Protein AF-0000000069202286 (afdb_homodimer)

InterPro domains:
  IPR004821 Cytidyltransferase-like domain [PF01467] (231-394)
  IPR014729 Rossmann-like alpha/beta/alpha sandwich fold [G3DSA:3.40.50.620] (225-303)
  IPR014729 Rossmann-like alpha/beta/alpha sandwich fold [G3DSA:3.40.50.620] (304-397)

Solvent-accessible surface area (backbone atoms only — not comparable to full-atom values): 41775 Å² total; per-residue (Å²): 112,64,66,57,47,39,67,68,37,45,82,54,40,40,31,17,42,35,25,23,68,43,35,23,54,34,55,13,62,51,55,44,48,64,59,26,76,53,21,34,30,35,36,35,37,33,56,25,71,26,39,42,24,61,72,59,67,42,89,72,91,67,72,68,36,68,64,49,10,45,51,38,4,49,53,22,31,43,48,45,46,52,24,52,49,46,40,30,63,73,64,70,49,64,71,87,67,62,62,54,76,35,32,31,2,24,7,34,19,26,40,64,66,45,79,56,82,64,89,66,77,33,34,36,24,43,16,44,28,42,60,39,34,37,43,32,35,37,39,45,44,73,76,92,75,57,54,44,58,50,48,27,44,52,55,25,50,50,51,54,52,51,49,52,62,69,56,47,70,72,72,66,75,68,72,73,70,73,62,85,57,89,45,52,74,43,76,73,44,77,42,85,38,36,62,57,46,48,50,46,49,37,66,61,69,63,69,80,48,54,30,36,34,37,47,96,86,44,54,40,63,58,55,74,46,61,42,28,34,33,34,64,47,77,41,71,49,74,52,67,44,59,52,50,52,48,51,53,49,30,62,74,69,70,40,87,40,66,33,39,33,37,44,49,33,45,82,88,48,75,68,61,49,70,66,56,50,51,53,38,49,52,58,40,47,76,68,72,46,35,36,30,41,28,53,46,54,45,66,65,59,50,44,71,34,43,29,50,24,31,38,42,39,46,36,73,54,48,53,53,74,72,33,32,74,79,28,83,63,25,68,67,52,35,50,49,43,54,40,54,34,52,75,35,48,33,33,39,36,32,28,43,38,71,35,77,88,76,70,39,76,42,44,70,83,78,48,87,69,55,78,89,42,55,90,37,55,41,73,40,80,86,52,78,62,72,70,50,41,67,59,50,48,57,55,67,74,93,114,62,67,58,46,38,66,68,38,43,80,57,40,39,31,17,42,35,25,23,68,42,35,25,54,36,56,14,63,52,56,44,46,62,59,26,77,52,21,36,32,35,36,35,35,32,56,25,70,26,39,41,24,62,74,58,66,43,90,71,91,69,72,69,38,67,64,50,10,44,51,39,4,48,52,22,31,42,48,44,47,52,25,52,50,46,40,31,62,73,66,69,48,65,72,88,68,62,64,55,75,34,34,32,2,24,6,32,18,28,40,63,66,45,79,56,83,62,89,64,77,33,33,34,22,42,17,43,27,42,61,40,34,37,42,32,36,39,37,44,46,74,78,91,75,58,53,44,59,50,49,26,44,52,54,23,51,50,51,53,51,51,49,52,61,67,62,45,67,71,75,72,70,69,72,72,70,73,63,85,57,88,46,52,74,40,79,73,44,76,41,84,38,36,61,58,46,48,50,47,45,38,67,40,86,62,71,79,47,54,31,35,35,37,46,97,86,46,55,39,64,57,56,73,46,62,43,27,35,36,34,64,46,78,41,70,49,73,51,66,43,58,54,49,51,49,51,52,50,29,62,72,69,68,40,88,41,66,34,38,32,37,45,49,32,43,83,88,48,75,69,60,50,69,65,56,50,50,53,38,49,52,58,40,46,74,68,72,46,35,34,30,42,26,52,44,55,45,65,67,59,51,42,73,35,42,31,50,23,31,38,42,38,44,38,74,53,48,52,53,72,72,34,32,74,81,28,84,63,25,68,66,52,35,51,49,44,55,40,53,33,55,76,36,49,33,31,38,36,31,26,41,40,69,34,76,88,75,71,38,75,41,42,72,85,78,46,88,70,56,75,89,44,54,89,36,53,42,74,39,80,85,52,82,58,78,71,50,41,67,58,49,48,57,56,66,74,94

Foldseek 3Di:
DQVVLLVLQQPWAAEEEEEEQFQPVLVCSCPVDPNSVSHYDYYDYQYDQVSLCVLLVHHDDDCADQVSFVSQQLSRLQVVLVSQVVVCVVVVHDPVPRASLRYKGKGKYWHAQDPDGDPDWGKMKIWIPSLFKIWIKIKGDDPPPDDRVVSNVVVSVVNSVVCSVPGPPPPDCPPCPVPVPVIDIDTDDIRNGSLVVVVVVQVPPSVSFFKWKDALRHIHTLAADEQEEEEEDQCLPPDDLSVVLRVLQCVVSVGDYYEYEHAQAAPVDDGDDSVSVVVRVVNCVVVRHIYMYGNDHAVLVVLVRYALEEYEDEPVVVCVLQQCVVQVNDNVSSLVSVVSNVVRPYAYEYEWEQDPVVRDIDWPVVDDDPPSRVVRYHYPDPRDDHDDSVVVVVVVVD/DQVVLLVLQQPFAAEEEEEEQFQPVLVCSCPVDPNSVSHYDYYDYQYDQVSLCVLLVHHDDDCADQVSFVSQQVSRLQVVLVSQVVVCVVVVHDPVPRASLRYKGKGKYWHAQDPDGDPDWGKMKIWIPSLFKIWIKIKGDDPPPDDRVVSNVVVSVVNSVVCSVPRCVPDDPPPCPVPVPVIDIDTDDINNGNLVVVVVVQVPPSVSFFKWKDALRHIHTLAADEQEEEEEDQCLPPDDLSVVLRVLQCVVSVGDYYEYEHAQAAPVDDGDDSVSVVVRVVNCVVVRHIYMYGNDHAVLVVLVRYALEEYEDEPVVVCVLQQCVVQVNDNVSSLVSVVSNVVRPYAYEYEWEQDPVVRDIDWPVVDDDDPSRVVRYHYPDPRDDHDDSVVVCVVVVD

Organism: Paramecium tetraurelia (NCBI:txid5888)

pLDDT: mean 82.89, std 13.61, range [36.47, 98.31]

Structure (mmCIF, N/CA/C/O backbone):
data_AF-0000000069202286-model_v1
#
loop_
_entity.id
_entity.type
_entity.pdbx_description
1 polymer 'Chromosome undetermined scaffold_64, whole genome shotgun sequence'
#
loop_
_atom_site.group_PDB
_atom_site.id
_atom_site.type_symbol
_atom_site.label_atom_id
_atom_site.label_alt_id
_atom_site.label_comp_id
_atom_site.label_asym_id
_atom_site.label_entity_id
_atom_site.label_seq_id
_atom_site.pdbx_PDB_ins_code
_atom_site.Cartn_x
_atom_site.Cartn_y
_atom_site.Cartn_z
_atom_site.occupancy
_atom_site.B_iso_or_equiv
_atom_site.auth_seq_id
_atom_site.auth_comp_id
_atom_site.auth_asym_id
_atom_site.auth_atom_id
_atom_site.pdbx_PDB_model_num
ATOM 1 N N . MET A 1 1 ? 34.594 10.742 2.17 1 46.66 1 MET A N 1
ATOM 2 C CA . MET A 1 1 ? 33.25 11.273 2.025 1 46.66 1 MET A CA 1
ATOM 3 C C . MET A 1 1 ? 32.312 10.609 3.008 1 46.66 1 MET A C 1
ATOM 5 O O . MET A 1 1 ? 31.531 11.289 3.689 1 46.66 1 MET A O 1
ATOM 9 N N . SER A 1 2 ? 32.562 9.242 3.238 1 55.78 2 SER A N 1
ATOM 10 C CA . SER A 1 2 ? 31.578 8.383 3.885 1 55.78 2 SER A CA 1
ATOM 11 C C . SER A 1 2 ? 31.469 8.688 5.375 1 55.78 2 SER A C 1
ATOM 13 O O . SER A 1 2 ? 30.375 8.891 5.895 1 55.78 2 SER A O 1
ATOM 15 N N . TYR A 1 3 ? 32.625 8.68 5.93 1 58.53 3 TYR A N 1
ATOM 16 C CA . TYR A 1 3 ? 32.656 8.867 7.375 1 58.53 3 TYR A CA 1
ATOM 17 C C . TYR A 1 3 ? 32.156 10.266 7.742 1 58.53 3 TYR A C 1
ATOM 19 O O . TYR A 1 3 ? 31.438 10.445 8.727 1 58.53 3 TYR A O 1
ATOM 27 N N . ILE A 1 4 ? 32.5 11.148 6.898 1 59.44 4 ILE A N 1
ATOM 28 C CA . ILE A 1 4 ? 32.094 12.539 7.125 1 59.44 4 ILE A CA 1
ATOM 29 C C . ILE A 1 4 ? 30.594 12.672 7.039 1 59.44 4 ILE A C 1
ATOM 31 O O . ILE A 1 4 ? 29.969 13.367 7.852 1 59.44 4 ILE A O 1
ATOM 35 N N . LEU A 1 5 ? 30.094 11.844 6.18 1 67 5 LEU A N 1
ATOM 36 C CA . LEU A 1 5 ? 28.656 11.906 6.016 1 67 5 LEU A CA 1
ATOM 37 C C . LEU A 1 5 ? 27.938 11.406 7.266 1 67 5 LEU A C 1
ATOM 39 O O . LEU A 1 5 ? 27 12.039 7.746 1 67 5 LEU A O 1
ATOM 43 N N . VAL A 1 6 ? 28.516 10.359 7.773 1 70.25 6 VAL A N 1
ATOM 44 C CA . VAL A 1 6 ? 27.891 9.75 8.945 1 70.25 6 VAL A CA 1
ATOM 45 C C . VAL A 1 6 ? 27.984 10.711 10.133 1 70.25 6 VAL A C 1
ATOM 47 O O . VAL A 1 6 ? 27.016 10.891 10.867 1 70.25 6 VAL A O 1
ATOM 50 N N . LYS A 1 7 ? 29.125 11.227 10.289 1 73.69 7 LYS A N 1
ATOM 51 C CA . LYS A 1 7 ? 29.344 12.125 11.422 1 73.69 7 LYS A CA 1
ATOM 52 C C . LYS A 1 7 ? 28.469 13.375 11.289 1 73.69 7 LYS A C 1
ATOM 54 O O . LYS A 1 7 ? 27.922 13.859 12.281 1 73.69 7 LYS A O 1
ATOM 59 N N . GLN A 1 8 ? 28.312 13.773 10.156 1 75 8 GLN A N 1
ATOM 60 C CA . GLN A 1 8 ? 27.578 15.008 9.93 1 75 8 GLN A CA 1
ATOM 61 C C . GLN A 1 8 ? 26.062 14.758 9.953 1 75 8 GLN A C 1
ATOM 63 O O . GLN A 1 8 ? 25.281 15.648 10.305 1 75 8 GLN A O 1
ATOM 68 N N . LEU A 1 9 ? 25.688 13.555 9.664 1 73.25 9 LEU A N 1
ATOM 69 C CA . LEU A 1 9 ? 24.266 13.25 9.578 1 73.25 9 LEU A CA 1
ATOM 70 C C . LEU A 1 9 ? 23.75 12.68 10.898 1 73.25 9 LEU A C 1
ATOM 72 O O . LEU A 1 9 ? 22.531 12.625 11.117 1 73.25 9 LEU A O 1
ATOM 76 N N . ASN A 1 10 ? 24.562 12.062 11.773 1 64.44 10 ASN A N 1
ATOM 77 C CA . ASN A 1 10 ? 24.234 11.297 12.977 1 64.44 10 ASN A CA 1
ATOM 78 C C . ASN A 1 10 ? 23.25 12.047 13.859 1 64.44 10 ASN A C 1
ATOM 80 O O . ASN A 1 10 ? 22.438 11.43 14.562 1 64.44 10 ASN A O 1
ATOM 84 N N . ASP A 1 11 ? 23.344 13.32 14.086 1 61.28 11 ASP A N 1
ATOM 85 C CA . ASP A 1 11 ? 22.516 13.914 15.133 1 61.28 11 ASP A CA 1
ATOM 86 C C . ASP A 1 11 ? 21.312 14.641 14.539 1 61.28 11 ASP A C 1
ATOM 88 O O . ASP A 1 11 ? 20.641 15.414 15.227 1 61.28 11 ASP A O 1
ATOM 92 N N . SER A 1 12 ? 20.906 14.297 13.289 1 65.31 12 SER A N 1
ATOM 93 C CA . SER A 1 12 ? 19.984 15.352 12.883 1 65.31 12 SER A CA 1
ATOM 94 C C . SER A 1 12 ? 18.641 14.766 12.43 1 65.31 12 SER A C 1
ATOM 96 O O . SER A 1 12 ? 17.672 14.766 13.188 1 65.31 12 SER A O 1
ATOM 98 N N . GLN A 1 13 ? 18.562 14.188 11.258 1 84.12 13 GLN A N 1
ATOM 99 C CA . GLN A 1 13 ? 17.281 13.875 10.633 1 84.12 13 GLN A CA 1
ATOM 100 C C . GLN A 1 13 ? 17.203 12.406 10.227 1 84.12 13 GLN A C 1
ATOM 102 O O . GLN A 1 13 ? 18.234 11.789 9.93 1 84.12 13 GLN A O 1
ATOM 107 N N . LEU A 1 14 ? 16.172 11.758 10.555 1 91.31 14 LEU A N 1
ATOM 108 C CA . LEU A 1 14 ? 15.875 10.453 9.977 1 91.31 14 LEU A CA 1
ATOM 109 C C . LEU A 1 14 ? 15.414 10.586 8.531 1 91.31 14 LEU A C 1
ATOM 111 O O . LEU A 1 14 ? 14.484 11.336 8.234 1 91.31 14 LEU A O 1
ATOM 115 N N . ILE A 1 15 ? 16.062 9.828 7.672 1 94.38 15 ILE A N 1
ATOM 116 C CA . ILE A 1 15 ? 15.938 10.172 6.262 1 94.38 15 ILE A CA 1
ATOM 117 C C . ILE A 1 15 ? 15.367 8.984 5.488 1 94.38 15 ILE A C 1
ATOM 119 O O . ILE A 1 15 ? 15.773 7.844 5.711 1 94.38 15 ILE A O 1
ATOM 123 N N . VAL A 1 16 ? 14.406 9.211 4.641 1 97.31 16 VAL A N 1
ATOM 124 C CA . VAL A 1 16 ? 14 8.305 3.568 1 97.31 16 VAL A CA 1
ATOM 125 C C . VAL A 1 16 ? 14.398 8.898 2.217 1 97.31 16 VAL A C 1
ATOM 127 O O . VAL A 1 16 ? 14.109 10.062 1.929 1 97.31 16 VAL A O 1
ATOM 130 N N . LEU A 1 17 ? 15.102 8.07 1.416 1 97.44 17 LEU A N 1
ATOM 131 C CA . LEU A 1 17 ? 15.672 8.547 0.159 1 97.44 17 LEU A CA 1
ATOM 132 C C . LEU A 1 17 ? 15.102 7.77 -1.022 1 97.44 17 LEU A C 1
ATOM 134 O O . LEU A 1 17 ? 15.258 6.547 -1.105 1 97.44 17 LEU A O 1
ATOM 138 N N . TYR A 1 18 ? 14.445 8.477 -1.926 1 98.31 18 TYR A N 1
ATOM 139 C CA . TYR A 1 18 ? 13.93 7.879 -3.15 1 98.31 18 TYR A CA 1
ATOM 140 C C . TYR A 1 18 ? 14.641 8.438 -4.375 1 98.31 18 TYR A C 1
ATOM 142 O O . TYR A 1 18 ? 14.805 9.648 -4.508 1 98.31 18 TYR A O 1
ATOM 150 N N . THR A 1 19 ? 15.062 7.594 -5.25 1 97.94 19 THR A N 1
ATOM 151 C CA . THR A 1 19 ? 15.742 8.023 -6.469 1 97.94 19 THR A CA 1
ATOM 152 C C . THR A 1 19 ? 15.102 7.387 -7.695 1 97.94 19 THR A C 1
ATOM 154 O O . THR A 1 19 ? 14.492 6.316 -7.605 1 97.94 19 THR A O 1
ATOM 157 N N . ALA A 1 20 ? 15.188 8.039 -8.805 1 96.25 20 ALA A N 1
ATOM 158 C CA . ALA A 1 20 ? 14.766 7.547 -10.109 1 96.25 20 ALA A CA 1
ATOM 159 C C . ALA A 1 20 ? 15.711 8.031 -11.211 1 96.25 20 ALA A C 1
ATOM 161 O O . ALA A 1 20 ? 15.992 9.227 -11.312 1 96.25 20 ALA A O 1
ATOM 162 N N . GLY A 1 21 ? 16.219 7.18 -11.977 1 92.88 21 GLY A N 1
ATOM 163 C CA . GLY A 1 21 ? 17.078 7.512 -13.094 1 92.88 21 GLY A CA 1
ATOM 164 C C . GLY A 1 21 ? 18.547 7.574 -12.719 1 92.88 21 GLY A C 1
ATOM 165 O O . GLY A 1 21 ? 19.406 7.148 -13.484 1 92.88 21 GLY A O 1
ATOM 166 N N . ALA A 1 22 ? 18.828 8.188 -11.625 1 92.88 22 ALA A N 1
ATOM 167 C CA . ALA A 1 22 ? 20.188 8.297 -11.102 1 92.88 22 ALA A CA 1
ATOM 168 C C . ALA A 1 22 ? 20.188 8.289 -9.57 1 92.88 22 ALA A C 1
ATOM 170 O O . ALA A 1 22 ? 19.141 8.133 -8.945 1 92.88 22 ALA A O 1
ATOM 171 N N . GLY A 1 23 ? 21.391 8.281 -8.984 1 93.62 23 GLY A N 1
ATOM 172 C CA . GLY A 1 23 ? 21.516 8.297 -7.535 1 93.62 23 GLY A CA 1
ATOM 173 C C . GLY A 1 23 ? 21.953 6.961 -6.961 1 93.62 23 GLY A C 1
ATOM 174 O O . GLY A 1 23 ? 21.75 6.695 -5.777 1 93.62 23 GLY A O 1
ATOM 175 N N . ALA A 1 24 ? 22.469 6.148 -7.785 1 93.62 24 ALA A N 1
ATOM 176 C CA . ALA A 1 24 ? 22.922 4.828 -7.344 1 93.62 24 ALA A CA 1
ATOM 177 C C . ALA A 1 24 ? 24.016 4.945 -6.285 1 93.62 24 ALA A C 1
ATOM 179 O O . ALA A 1 24 ? 24 4.219 -5.289 1 93.62 24 ALA A O 1
ATOM 180 N N . GLN A 1 25 ? 24.906 5.836 -6.496 1 93.44 25 GLN A N 1
ATOM 181 C CA . GLN A 1 25 ? 25.984 6.023 -5.547 1 93.44 25 GLN A CA 1
ATOM 182 C C . GLN A 1 25 ? 25.484 6.613 -4.234 1 93.44 25 GLN A C 1
ATOM 184 O O . GLN A 1 25 ? 26 6.305 -3.162 1 93.44 25 GLN A O 1
ATOM 189 N N . ALA A 1 26 ? 24.547 7.453 -4.359 1 92.94 26 ALA A N 1
ATOM 190 C CA . ALA A 1 26 ? 23.938 7.98 -3.141 1 92.94 26 ALA A CA 1
ATOM 191 C C . ALA A 1 26 ? 23.297 6.863 -2.326 1 92.94 26 ALA A C 1
ATOM 193 O O . ALA A 1 26 ? 23.438 6.82 -1.101 1 92.94 26 ALA A O 1
ATOM 194 N N . LEU A 1 27 ? 22.609 5.984 -2.982 1 93.5 27 LEU A N 1
ATOM 195 C CA . LEU A 1 27 ? 21.984 4.852 -2.312 1 93.5 27 LEU A CA 1
ATOM 196 C C . LEU A 1 27 ? 23.031 3.984 -1.612 1 93.5 27 LEU A C 1
ATOM 198 O O . LEU A 1 27 ? 22.797 3.5 -0.502 1 93.5 27 LEU A O 1
ATOM 202 N N . CYS A 1 28 ? 24.109 3.857 -2.264 1 92.06 28 CYS A N 1
ATOM 203 C CA . CYS A 1 28 ? 25.188 3.061 -1.705 1 92.06 28 CYS A CA 1
ATOM 204 C C . CYS A 1 28 ? 25.734 3.693 -0.427 1 92.06 28 CYS A C 1
ATOM 206 O O . CYS A 1 28 ? 25.688 3.08 0.64 1 92.06 28 CYS A O 1
ATOM 208 N N . HIS A 1 29 ? 26.094 4.879 -0.516 1 90.38 29 HIS A N 1
ATOM 209 C CA . HIS A 1 29 ? 26.734 5.562 0.604 1 90.38 29 HIS A CA 1
ATOM 210 C C . HIS A 1 29 ? 25.734 5.828 1.729 1 90.38 29 HIS A C 1
ATOM 212 O O . HIS A 1 29 ? 26.141 6.055 2.875 1 90.38 29 HIS A O 1
ATOM 218 N N . PHE A 1 30 ? 24.531 5.824 1.36 1 89.5 30 PHE A N 1
ATOM 219 C CA . PHE A 1 30 ? 23.453 6.098 2.312 1 89.5 30 PHE A CA 1
ATOM 220 C C . PHE A 1 30 ? 23.469 5.086 3.453 1 89.5 30 PHE A C 1
ATOM 222 O O . PHE A 1 30 ? 23.188 5.434 4.602 1 89.5 30 PHE A O 1
ATOM 229 N N . THR A 1 31 ? 23.875 3.807 3.188 1 89.38 31 THR A N 1
ATOM 230 C CA . THR A 1 31 ? 23.781 2.766 4.207 1 89.38 31 THR A CA 1
ATOM 231 C C . THR A 1 31 ? 25.078 1.97 4.285 1 89.38 31 THR A C 1
ATOM 233 O O . THR A 1 31 ? 25.156 0.975 5.008 1 89.38 31 THR A O 1
ATOM 236 N N . LEU A 1 32 ? 26.078 2.322 3.582 1 89.75 32 LEU A N 1
ATOM 237 C CA . LEU A 1 32 ? 27.297 1.544 3.457 1 89.75 32 LEU A CA 1
ATOM 238 C C . LEU A 1 32 ? 28.141 1.64 4.727 1 89.75 32 LEU A C 1
ATOM 240 O O . LEU A 1 32 ? 28.812 0.677 5.109 1 89.75 32 LEU A O 1
ATOM 244 N N . HIS A 1 33 ? 28.078 2.695 5.426 1 86.06 33 HIS A N 1
ATOM 245 C CA . HIS A 1 33 ? 29.031 2.969 6.508 1 86.06 33 HIS A CA 1
ATOM 246 C C . HIS A 1 33 ? 28.406 2.643 7.867 1 86.06 33 HIS A C 1
ATOM 248 O O . HIS A 1 33 ? 27.203 2.785 8.055 1 86.06 33 HIS A O 1
ATOM 254 N N . PRO A 1 34 ? 29.328 2.285 8.82 1 84.12 34 PRO A N 1
ATOM 255 C CA . PRO A 1 34 ? 28.812 2.047 10.172 1 84.12 34 PRO A CA 1
ATOM 256 C C . PRO A 1 34 ? 28.188 3.291 10.797 1 84.12 34 PRO A C 1
ATOM 258 O O . PRO A 1 34 ? 28.703 4.398 10.633 1 84.12 34 PRO A O 1
ATOM 261 N N . GLY A 1 35 ? 27.094 3.121 11.469 1 83.62 35 GLY A N 1
ATOM 262 C CA . GLY A 1 35 ? 26.406 4.23 12.117 1 83.62 35 GLY A CA 1
ATOM 263 C C . GLY A 1 35 ? 25.281 4.801 11.281 1 83.62 35 GLY A C 1
ATOM 264 O O . GLY A 1 35 ? 24.578 5.719 11.719 1 83.62 35 GLY A O 1
ATOM 265 N N . SER A 1 36 ? 25.094 4.254 10.094 1 87.5 36 SER A N 1
ATOM 266 C CA . SER A 1 36 ? 24.031 4.746 9.203 1 87.5 36 SER A CA 1
ATOM 267 C C . SER A 1 36 ? 22.656 4.57 9.828 1 87.5 36 SER A C 1
ATOM 269 O O . SER A 1 36 ? 21.703 5.23 9.422 1 87.5 36 SER A O 1
ATOM 271 N N . SER A 1 37 ? 22.547 3.752 10.844 1 86.5 37 SER A N 1
ATOM 272 C CA . SER A 1 37 ? 21.266 3.498 11.492 1 86.5 37 SER A CA 1
ATOM 273 C C . SER A 1 37 ? 20.766 4.734 12.234 1 86.5 37 SER A C 1
ATOM 275 O O . SER A 1 37 ? 19.594 4.809 12.602 1 86.5 37 SER A O 1
ATOM 277 N N . LYS A 1 38 ? 21.594 5.672 12.422 1 86.75 38 LYS A N 1
ATOM 278 C CA . LYS A 1 38 ? 21.234 6.887 13.141 1 86.75 38 LYS A CA 1
ATOM 279 C C . LYS A 1 38 ? 20.406 7.82 12.258 1 86.75 38 LYS A C 1
ATOM 281 O O . LYS A 1 38 ? 19.719 8.711 12.758 1 86.75 38 LYS A O 1
ATOM 286 N N . TYR A 1 39 ? 20.562 7.613 10.898 1 89.94 39 TYR A N 1
ATOM 287 C CA . TYR A 1 39 ? 19.828 8.555 10.062 1 89.94 39 TYR A CA 1
ATOM 288 C C . TYR A 1 39 ? 19.078 7.824 8.953 1 89.94 39 TYR A C 1
ATOM 290 O O . TYR A 1 39 ? 18.125 8.359 8.391 1 89.94 39 TYR A O 1
ATOM 298 N N . ALA A 1 40 ? 19.516 6.691 8.555 1 92.56 40 ALA A N 1
ATOM 299 C CA . ALA A 1 40 ? 18.953 6.02 7.383 1 92.56 40 ALA A CA 1
ATOM 300 C C . ALA A 1 40 ? 17.781 5.129 7.773 1 92.56 40 ALA A C 1
ATOM 302 O O . ALA A 1 40 ? 17.922 4.203 8.578 1 92.56 40 ALA A O 1
ATOM 303 N N . MET A 1 41 ? 16.641 5.445 7.184 1 94.69 41 MET A N 1
ATOM 304 C CA . MET A 1 41 ? 15.461 4.617 7.441 1 94.69 41 MET A CA 1
ATOM 305 C C . MET A 1 41 ? 15.203 3.666 6.277 1 94.69 41 MET A C 1
ATOM 307 O O . MET A 1 41 ? 15.062 2.459 6.477 1 94.69 41 MET A O 1
ATOM 311 N N . GLU A 1 42 ? 15.117 4.223 5.164 1 97.06 42 GLU A N 1
ATOM 312 C CA . GLU A 1 42 ? 14.773 3.484 3.949 1 97.06 42 GLU A CA 1
ATOM 313 C C . GLU A 1 42 ? 15.273 4.211 2.705 1 97.06 42 GLU A C 1
ATOM 315 O O . GLU A 1 42 ? 15.305 5.445 2.672 1 97.06 42 GLU A O 1
ATOM 320 N N . SER A 1 43 ? 15.742 3.52 1.79 1 97.25 43 SER A N 1
ATOM 321 C CA . SER A 1 43 ? 16.109 4.086 0.496 1 97.25 43 SER A CA 1
ATOM 322 C C . SER A 1 43 ? 15.656 3.188 -0.65 1 97.25 43 SER A C 1
ATOM 324 O O . SER A 1 43 ? 15.695 1.96 -0.537 1 97.25 43 SER A O 1
ATOM 326 N N . SER A 1 44 ? 15.195 3.793 -1.707 1 97.69 44 SER A N 1
ATOM 327 C CA . SER A 1 44 ? 14.688 3.021 -2.838 1 97.69 44 SER A CA 1
ATOM 328 C C . SER A 1 44 ? 15.047 3.682 -4.164 1 97.69 44 SER A C 1
ATOM 330 O O . SER A 1 44 ? 15.141 4.91 -4.25 1 97.69 44 SER A O 1
ATOM 332 N N . SER A 1 45 ? 15.297 2.877 -5.109 1 97.38 45 SER A N 1
ATOM 333 C CA . SER A 1 45 ? 15.438 3.307 -6.496 1 97.38 45 SER A CA 1
ATOM 334 C C . SER A 1 45 ? 14.281 2.803 -7.352 1 97.38 45 SER A C 1
ATOM 336 O O . SER A 1 45 ? 14.102 1.595 -7.523 1 97.38 45 SER A O 1
ATOM 338 N N . PHE A 1 46 ? 13.516 3.695 -7.801 1 96.88 46 PHE A N 1
ATOM 339 C CA . PHE A 1 46 ? 12.406 3.379 -8.695 1 96.88 46 PHE A CA 1
ATOM 340 C C . PHE A 1 46 ? 12.836 3.512 -10.156 1 96.88 46 PHE A C 1
ATOM 342 O O . PHE A 1 46 ? 12.594 4.543 -10.781 1 96.88 46 PHE A O 1
ATOM 349 N N . TYR A 1 47 ? 13.359 2.471 -10.656 1 92.88 47 TYR A N 1
ATOM 350 C CA . TYR A 1 47 ? 14.094 2.57 -11.914 1 92.88 47 TYR A CA 1
ATOM 351 C C . TYR A 1 47 ? 13.164 2.348 -13.102 1 92.88 47 TYR A C 1
ATOM 353 O O . TYR A 1 47 ? 13.328 2.969 -14.156 1 92.88 47 TYR A O 1
ATOM 361 N N . ALA A 1 48 ? 12.211 1.464 -13 1 92.25 48 ALA A N 1
ATOM 362 C CA . ALA A 1 48 ? 11.25 1.215 -14.07 1 92.25 48 ALA A CA 1
ATOM 363 C C . ALA A 1 48 ? 10.117 2.24 -14.047 1 92.25 48 ALA A C 1
ATOM 365 O O . ALA A 1 48 ? 9.781 2.768 -12.984 1 92.25 48 ALA A O 1
ATOM 366 N N . LYS A 1 49 ? 9.57 2.455 -15.219 1 92.06 49 LYS A N 1
ATOM 367 C CA . LYS A 1 49 ? 8.469 3.406 -15.328 1 92.06 49 LYS A CA 1
ATOM 368 C C . LYS A 1 49 ? 7.301 3.002 -14.43 1 92.06 49 LYS A C 1
ATOM 370 O O . LYS A 1 49 ? 6.766 3.83 -13.695 1 92.06 49 LYS A O 1
ATOM 375 N N . GLY A 1 50 ? 6.926 1.765 -14.469 1 93.19 50 GLY A N 1
ATOM 376 C CA . GLY A 1 50 ? 5.812 1.276 -13.672 1 93.19 50 GLY A CA 1
ATOM 377 C C . GLY A 1 50 ? 6.047 1.401 -12.18 1 93.19 50 GLY A C 1
ATOM 378 O O . GLY A 1 50 ? 5.105 1.592 -11.414 1 93.19 50 GLY A O 1
ATOM 379 N N . SER A 1 51 ? 7.32 1.281 -11.789 1 95.38 51 SER A N 1
ATOM 380 C CA . SER A 1 51 ? 7.676 1.39 -10.375 1 95.38 51 SER A CA 1
ATOM 381 C C . SER A 1 51 ? 7.414 2.797 -9.844 1 95.38 51 SER A C 1
ATOM 383 O O . SER A 1 51 ? 6.832 2.965 -8.773 1 95.38 51 SER A O 1
ATOM 385 N N . LEU A 1 52 ? 7.797 3.754 -10.625 1 95.06 52 LEU A N 1
ATOM 386 C CA . LEU A 1 52 ? 7.594 5.145 -10.227 1 95.06 52 LEU A CA 1
ATOM 387 C C . LEU A 1 52 ? 6.109 5.5 -10.242 1 95.06 52 LEU A C 1
ATOM 389 O O . LEU A 1 52 ? 5.633 6.223 -9.367 1 95.06 52 LEU A O 1
ATOM 393 N N . GLU A 1 53 ? 5.426 4.988 -11.211 1 94.06 53 GLU A N 1
ATOM 394 C CA . GLU A 1 53 ? 3.988 5.238 -11.289 1 94.06 53 GLU A CA 1
ATOM 395 C C . GLU A 1 53 ? 3.256 4.652 -10.086 1 94.06 53 GLU A C 1
ATOM 397 O O . GLU A 1 53 ? 2.316 5.258 -9.57 1 94.06 53 GLU A O 1
ATOM 402 N N . LEU A 1 54 ? 3.652 3.479 -9.719 1 93.19 54 LEU A N 1
ATOM 403 C CA . LEU A 1 54 ? 3.059 2.861 -8.531 1 93.19 54 LEU A CA 1
ATOM 404 C C . LEU A 1 54 ? 3.344 3.691 -7.285 1 93.19 54 LEU A C 1
ATOM 406 O O . LEU A 1 54 ? 2.467 3.863 -6.438 1 93.19 54 LEU A O 1
ATOM 410 N N . LEU A 1 55 ? 4.551 4.211 -7.207 1 94.38 55 LEU A N 1
ATOM 411 C CA . LEU A 1 55 ? 4.922 5.031 -6.055 1 94.38 55 LEU A CA 1
ATOM 412 C C . LEU A 1 55 ? 4.047 6.277 -5.977 1 94.38 55 LEU A C 1
ATOM 414 O O . LEU A 1 55 ? 3.555 6.629 -4.898 1 94.38 55 LEU A O 1
ATOM 418 N N . LEU A 1 56 ? 3.893 6.902 -7.09 1 92.88 56 LEU A N 1
ATOM 419 C CA . LEU A 1 56 ? 3.238 8.203 -7.109 1 92.88 56 LEU A CA 1
ATOM 420 C C . LEU A 1 56 ? 1.752 8.062 -7.418 1 92.88 56 LEU A C 1
ATOM 422 O O . LEU A 1 56 ? 1.027 9.055 -7.473 1 92.88 56 LEU A O 1
ATOM 426 N N . ASN A 1 57 ? 1.294 6.863 -7.652 1 88.31 57 ASN A N 1
ATOM 427 C CA . ASN A 1 57 ? -0.107 6.527 -7.883 1 88.31 57 ASN A CA 1
ATOM 428 C C . ASN A 1 57 ? -0.701 7.352 -9.023 1 88.31 57 ASN A C 1
ATOM 430 O O . ASN A 1 57 ? -1.776 7.934 -8.875 1 88.31 57 ASN A O 1
ATOM 434 N N . ARG A 1 58 ? 0.088 7.52 -9.992 1 87.88 58 ARG A N 1
ATOM 435 C CA . ARG A 1 58 ? -0.387 8.211 -11.188 1 87.88 58 ARG A CA 1
ATOM 436 C C . ARG A 1 58 ? 0.468 7.863 -12.398 1 87.88 58 ARG A C 1
ATOM 438 O O . ARG A 1 58 ? 1.616 7.441 -12.25 1 87.88 58 ARG A O 1
ATOM 445 N N . ASN A 1 59 ? -0.156 8.055 -13.508 1 88.44 59 ASN A N 1
ATOM 446 C CA . ASN A 1 59 ? 0.604 7.918 -14.742 1 88.44 59 ASN A CA 1
ATOM 447 C C . ASN A 1 59 ? 1.558 9.094 -14.953 1 88.44 59 ASN A C 1
ATOM 449 O O . ASN A 1 59 ? 1.216 10.234 -14.641 1 88.44 59 ASN A O 1
ATOM 453 N N . ILE A 1 60 ? 2.676 8.781 -15.375 1 88.62 60 ILE A N 1
ATOM 454 C CA . ILE A 1 60 ? 3.697 9.805 -15.539 1 88.62 60 ILE A CA 1
ATOM 455 C C . ILE A 1 60 ? 4.129 9.875 -17 1 88.62 60 ILE A C 1
ATOM 457 O O . ILE A 1 60 ? 4.559 8.867 -17.578 1 88.62 60 ILE A O 1
ATOM 461 N N . GLU A 1 61 ? 4 10.992 -17.547 1 87.38 61 GLU A N 1
ATOM 462 C CA . GLU A 1 61 ? 4.422 11.203 -18.922 1 87.38 61 GLU A CA 1
ATOM 463 C C . GLU A 1 61 ? 5.902 11.562 -19 1 87.38 61 GLU A C 1
ATOM 465 O O . GLU A 1 61 ? 6.637 11.016 -19.828 1 87.38 61 GLU A O 1
ATOM 470 N N . LYS A 1 62 ? 6.285 12.555 -18.141 1 90.56 62 LYS A N 1
ATOM 471 C CA . LYS A 1 62 ? 7.684 12.961 -18.031 1 90.56 62 LYS A CA 1
ATOM 472 C C . LYS A 1 62 ? 8.25 12.609 -16.656 1 90.56 62 LYS A C 1
ATOM 474 O O . LYS A 1 62 ? 7.762 13.109 -15.641 1 90.56 62 LYS A O 1
ATOM 479 N N . PHE A 1 63 ? 9.336 11.945 -16.672 1 91.12 63 PHE A N 1
ATOM 480 C CA . PHE A 1 63 ? 9.836 11.367 -15.422 1 91.12 63 PHE A CA 1
ATOM 481 C C . PHE A 1 63 ? 10.781 12.328 -14.719 1 91.12 63 PHE A C 1
ATOM 483 O O . PHE A 1 63 ? 10.945 12.266 -13.5 1 91.12 63 PHE A O 1
ATOM 490 N N . VAL A 1 64 ? 11.43 13.164 -15.547 1 94.75 64 VAL A N 1
ATOM 491 C CA . VAL A 1 64 ? 12.414 14.062 -14.961 1 94.75 64 VAL A CA 1
ATOM 492 C C . VAL A 1 64 ? 11.867 15.492 -14.945 1 94.75 64 VAL A C 1
ATOM 494 O O . VAL A 1 64 ? 12.156 16.281 -15.844 1 94.75 64 VAL A O 1
ATOM 497 N N . THR A 1 65 ? 11.078 15.781 -13.922 1 93.69 65 THR A N 1
ATOM 498 C CA . THR A 1 65 ? 10.492 17.094 -13.727 1 93.69 65 THR A CA 1
ATOM 499 C C . THR A 1 65 ? 10.578 17.516 -12.258 1 93.69 65 THR A C 1
ATOM 501 O O . THR A 1 65 ? 10.82 16.688 -11.383 1 93.69 65 THR A O 1
ATOM 504 N N . GLU A 1 66 ? 10.383 18.812 -12.094 1 92.88 66 GLU A N 1
ATOM 505 C CA . GLU A 1 66 ? 10.359 19.359 -10.742 1 92.88 66 GLU A CA 1
ATOM 506 C C . GLU A 1 66 ? 9.242 18.719 -9.914 1 92.88 66 GLU A C 1
ATOM 508 O O . GLU A 1 66 ? 9.469 18.328 -8.773 1 92.88 66 GLU A O 1
ATOM 513 N N . GLN A 1 67 ? 8.141 18.547 -10.477 1 91.06 67 GLN A N 1
ATOM 514 C CA . GLN A 1 67 ? 6.977 18.016 -9.781 1 91.06 67 GLN A CA 1
ATOM 515 C C . GLN A 1 67 ? 7.219 16.578 -9.328 1 91.06 67 GLN A C 1
ATOM 517 O O . GLN A 1 67 ? 6.844 16.188 -8.219 1 91.06 67 GLN A O 1
ATOM 522 N N . VAL A 1 68 ? 7.805 15.812 -10.188 1 94.12 68 VAL A N 1
ATOM 523 C CA . VAL A 1 68 ? 8.07 14.422 -9.852 1 94.12 68 VAL A CA 1
ATOM 524 C C . VAL A 1 68 ? 9.023 14.352 -8.664 1 94.12 68 VAL A C 1
ATOM 526 O O . VAL A 1 68 ? 8.805 13.578 -7.73 1 94.12 68 VAL A O 1
ATOM 529 N N . ALA A 1 69 ? 10.039 15.18 -8.656 1 95 69 ALA A N 1
ATOM 530 C CA . ALA A 1 69 ? 10.969 15.211 -7.539 1 95 69 ALA A CA 1
ATOM 531 C C . ALA A 1 69 ? 10.266 15.602 -6.242 1 95 69 ALA A C 1
ATOM 533 O O . ALA A 1 69 ? 10.5 14.992 -5.195 1 95 69 ALA A O 1
ATOM 534 N N . GLU A 1 70 ? 9.43 16.531 -6.359 1 92.06 70 GLU A N 1
ATOM 535 C CA . GLU A 1 70 ? 8.703 17 -5.188 1 92.06 70 GLU A CA 1
ATOM 536 C C . GLU A 1 70 ? 7.727 15.945 -4.68 1 92.06 70 GLU A C 1
ATOM 538 O O . GLU A 1 70 ? 7.594 15.742 -3.471 1 92.06 70 GLU A O 1
ATOM 543 N N . ASP A 1 71 ? 7.074 15.312 -5.59 1 92.94 71 ASP A N 1
ATOM 544 C CA . ASP A 1 71 ? 6.145 14.258 -5.207 1 92.94 71 ASP A CA 1
ATOM 545 C C . ASP A 1 71 ? 6.879 13.086 -4.555 1 92.94 71 ASP A C 1
ATOM 547 O O . ASP A 1 71 ? 6.391 12.508 -3.582 1 92.94 71 ASP A O 1
ATOM 551 N N . MET A 1 72 ? 8 12.758 -5.125 1 96.44 72 MET A N 1
ATOM 552 C CA . MET A 1 72 ? 8.805 11.695 -4.539 1 96.44 72 MET A CA 1
ATOM 553 C C . MET A 1 72 ? 9.242 12.055 -3.123 1 96.44 72 MET A C 1
ATOM 555 O O . MET A 1 72 ? 9.188 11.211 -2.221 1 96.44 72 MET A O 1
ATOM 559 N N . ALA A 1 73 ? 9.641 13.281 -2.967 1 95.19 73 ALA A N 1
ATOM 560 C CA . ALA A 1 73 ? 10.078 13.734 -1.649 1 95.19 73 ALA A CA 1
ATOM 561 C C . ALA A 1 73 ? 8.93 13.695 -0.645 1 95.19 73 ALA A C 1
ATOM 563 O O . ALA A 1 73 ? 9.125 13.312 0.511 1 95.19 73 ALA A O 1
ATOM 564 N N . LEU A 1 74 ? 7.84 14.109 -1.117 1 92.88 74 LEU A N 1
ATOM 565 C CA . LEU A 1 74 ? 6.664 14.07 -0.252 1 92.88 74 LEU A CA 1
ATOM 566 C C . LEU A 1 74 ? 6.328 12.641 0.148 1 92.88 74 LEU A C 1
ATOM 568 O O . LEU A 1 74 ? 6.082 12.359 1.323 1 92.88 74 LEU A O 1
ATOM 572 N N . LYS A 1 75 ? 6.277 11.734 -0.812 1 95.5 75 LYS A N 1
ATOM 573 C CA . LYS A 1 75 ? 6.008 10.328 -0.524 1 95.5 75 LYS A CA 1
ATOM 574 C C . LYS A 1 75 ? 7.039 9.758 0.445 1 95.5 75 LYS A C 1
ATOM 576 O O . LYS A 1 75 ? 6.695 8.984 1.343 1 95.5 75 LYS A O 1
ATOM 581 N N . ALA A 1 76 ? 8.273 10.172 0.217 1 97.12 76 ALA A N 1
ATOM 582 C CA . ALA A 1 76 ? 9.336 9.727 1.111 1 97.12 76 ALA A CA 1
ATOM 583 C C . ALA A 1 76 ? 9.109 10.234 2.533 1 97.12 76 ALA A C 1
ATOM 585 O O . ALA A 1 76 ? 9.32 9.5 3.5 1 97.12 76 ALA A O 1
ATOM 586 N N . LEU A 1 77 ? 8.727 11.469 2.643 1 93.94 77 LEU A N 1
ATOM 587 C CA . LEU A 1 77 ? 8.453 12.039 3.959 1 93.94 77 LEU A CA 1
ATOM 588 C C . LEU A 1 77 ? 7.305 11.297 4.637 1 93.94 77 LEU A C 1
ATOM 590 O O . LEU A 1 77 ? 7.395 10.953 5.82 1 93.94 77 LEU A O 1
ATOM 594 N N . ILE A 1 78 ? 6.27 11.086 3.902 1 93.5 78 ILE A N 1
ATOM 595 C CA . ILE A 1 78 ? 5.133 10.336 4.426 1 93.5 78 ILE A CA 1
ATOM 596 C C . ILE A 1 78 ? 5.594 8.961 4.906 1 93.5 78 ILE A C 1
ATOM 598 O O . ILE A 1 78 ? 5.211 8.516 5.988 1 93.5 78 ILE A O 1
ATOM 602 N N . ARG A 1 79 ? 6.379 8.336 4.078 1 96 79 ARG A N 1
ATOM 603 C CA . ARG A 1 79 ? 6.914 7.023 4.434 1 96 79 ARG A CA 1
ATOM 604 C C . ARG A 1 79 ? 7.711 7.09 5.73 1 96 79 ARG A C 1
ATOM 606 O O . ARG A 1 79 ? 7.633 6.176 6.559 1 96 79 ARG A O 1
ATOM 613 N N . SER A 1 80 ? 8.484 8.117 5.918 1 95 80 SER A N 1
ATOM 614 C CA . SER A 1 80 ? 9.25 8.266 7.152 1 95 80 SER A CA 1
ATOM 615 C C . SER A 1 80 ? 8.328 8.328 8.367 1 95 80 SER A C 1
ATOM 617 O O . SER A 1 80 ? 8.641 7.758 9.414 1 95 80 SER A O 1
ATOM 619 N N . HIS A 1 81 ? 7.234 8.977 8.227 1 92.25 81 HIS A N 1
ATOM 620 C CA . HIS A 1 81 ? 6.258 9.031 9.305 1 92.25 81 HIS A CA 1
ATOM 621 C C . HIS A 1 81 ? 5.672 7.652 9.586 1 92.25 81 HIS A C 1
ATOM 623 O O . HIS A 1 81 ? 5.484 7.277 10.75 1 92.25 81 HIS A O 1
ATOM 629 N N . GLU A 1 82 ? 5.379 6.938 8.547 1 92.31 82 GLU A N 1
ATOM 630 C CA . GLU A 1 82 ? 4.836 5.59 8.695 1 92.31 82 GLU A CA 1
ATOM 631 C C . GLU A 1 82 ? 5.816 4.684 9.43 1 92.31 82 GLU A C 1
ATOM 633 O O . GLU A 1 82 ? 5.414 3.893 10.289 1 92.31 82 GLU A O 1
ATOM 638 N N . ILE A 1 83 ? 7.07 4.793 9.062 1 94 83 ILE A N 1
ATOM 639 C CA . ILE A 1 83 ? 8.102 3.969 9.68 1 94 83 ILE A CA 1
ATOM 640 C C . ILE A 1 83 ? 8.203 4.289 11.164 1 94 83 ILE A C 1
ATOM 642 O O . ILE A 1 83 ? 8.242 3.381 12 1 94 83 ILE A O 1
ATOM 646 N N . LEU A 1 84 ? 8.234 5.539 11.477 1 89.75 84 LEU A N 1
ATOM 647 C CA . LEU A 1 84 ? 8.32 5.957 12.875 1 89.75 84 LEU A CA 1
ATOM 648 C C . LEU A 1 84 ? 7.113 5.457 13.664 1 89.75 84 LEU A C 1
ATOM 650 O O . LEU A 1 84 ? 7.262 4.973 14.789 1 89.75 84 LEU A O 1
ATOM 654 N N . ARG A 1 85 ? 5.992 5.602 13.086 1 87.31 85 ARG A N 1
ATOM 655 C CA . ARG A 1 85 ? 4.777 5.129 13.742 1 87.31 85 ARG A CA 1
ATOM 656 C C . ARG A 1 85 ? 4.855 3.631 14.023 1 87.31 85 ARG A C 1
ATOM 658 O O . ARG A 1 85 ? 4.496 3.18 15.109 1 87.31 85 ARG A O 1
ATOM 665 N N . GLN A 1 86 ? 5.242 2.906 13.031 1 88.5 86 GLN A N 1
ATOM 666 C CA . GLN A 1 86 ? 5.355 1.461 13.188 1 88.5 86 GLN A CA 1
ATOM 667 C C . GLN A 1 86 ? 6.328 1.104 14.305 1 88.5 86 GLN A C 1
ATOM 669 O O . GLN A 1 86 ? 6.07 0.192 15.094 1 88.5 86 GLN A O 1
ATOM 674 N N . GLU A 1 87 ? 7.438 1.769 14.359 1 87.25 87 GLU A N 1
ATOM 675 C CA . GLU A 1 87 ? 8.438 1.503 15.391 1 87.25 87 GLU A CA 1
ATOM 676 C C . GLU A 1 87 ? 7.902 1.842 16.781 1 87.25 87 GLU A C 1
ATOM 678 O O . GLU A 1 87 ? 8.195 1.143 17.75 1 87.25 87 GLU A O 1
ATOM 683 N N . TYR A 1 88 ? 7.129 2.822 16.812 1 81.81 88 TYR A N 1
ATOM 684 C CA . TYR A 1 88 ? 6.57 3.225 18.094 1 81.81 88 TYR A CA 1
ATOM 685 C C . TYR A 1 88 ? 5.5 2.242 18.547 1 81.81 88 TYR A C 1
ATOM 687 O O . TYR A 1 88 ? 5.383 1.951 19.75 1 81.81 88 TYR A O 1
ATOM 695 N N . ILE A 1 89 ? 4.707 1.796 17.672 1 77 89 ILE A N 1
ATOM 696 C CA . ILE A 1 89 ? 3.682 0.812 17.984 1 77 89 ILE A CA 1
ATOM 697 C C . ILE A 1 89 ? 4.336 -0.465 18.516 1 77 89 ILE A C 1
ATOM 699 O O . ILE A 1 89 ? 3.898 -1.028 19.516 1 77 89 ILE A O 1
ATOM 703 N N . THR A 1 90 ? 5.324 -0.841 17.875 1 73.88 90 THR A N 1
ATOM 704 C CA . THR A 1 90 ? 5.98 -2.098 18.219 1 73.88 90 THR A CA 1
ATOM 705 C C . THR A 1 90 ? 6.727 -1.977 19.547 1 73.88 90 THR A C 1
ATOM 707 O O . THR A 1 90 ? 6.723 -2.906 20.359 1 73.88 90 THR A O 1
ATOM 710 N N . ASP A 1 91 ? 7.293 -0.827 19.703 1 72.19 91 ASP A N 1
ATOM 711 C CA . ASP A 1 91 ? 8.094 -0.651 20.906 1 72.19 91 ASP A CA 1
ATOM 712 C C . ASP A 1 91 ? 7.242 -0.121 22.062 1 72.19 91 ASP A C 1
ATOM 714 O O . ASP A 1 91 ? 7.746 0.096 23.172 1 72.19 91 ASP A O 1
ATOM 718 N N . LYS A 1 92 ? 5.938 0.004 21.938 1 65.31 92 LYS A N 1
ATOM 719 C CA . LYS A 1 92 ? 4.98 0.417 22.953 1 65.31 92 LYS A CA 1
ATOM 720 C C . LYS A 1 92 ? 5.383 1.749 23.578 1 65.31 92 LYS A C 1
ATOM 722 O O . LYS A 1 92 ? 5.336 1.906 24.797 1 65.31 92 LYS A O 1
ATOM 727 N N . TYR A 1 93 ? 6.004 2.564 22.688 1 64.12 93 TYR A N 1
ATOM 728 C CA . TYR A 1 93 ? 6.316 3.904 23.172 1 64.12 93 TYR A CA 1
ATOM 729 C C . TYR A 1 93 ? 5.098 4.816 23.078 1 64.12 93 TYR A C 1
ATOM 731 O O . TYR A 1 93 ? 4.145 4.516 22.359 1 64.12 93 TYR A O 1
ATOM 739 N N . ASP A 1 94 ? 5.137 5.836 23.875 1 62.34 94 ASP A N 1
ATOM 740 C CA . ASP A 1 94 ? 4.07 6.832 23.828 1 62.34 94 ASP A CA 1
ATOM 741 C C . ASP A 1 94 ? 4.094 7.609 22.516 1 62.34 94 ASP A C 1
ATOM 743 O O . ASP A 1 94 ? 5.145 8.094 22.094 1 62.34 94 ASP A O 1
ATOM 747 N N . PHE A 1 95 ? 3.043 7.59 21.844 1 60.31 95 PHE A N 1
ATOM 748 C CA . PHE A 1 95 ? 2.861 8.266 20.562 1 60.31 95 PHE A CA 1
ATOM 749 C C . PHE A 1 95 ? 3.312 9.719 20.641 1 60.31 95 PHE A C 1
ATOM 751 O O . PHE A 1 95 ? 3.863 10.258 19.688 1 60.31 95 PHE A O 1
ATOM 758 N N . CYS A 1 96 ? 3.07 10.328 21.734 1 58.5 96 CYS A N 1
ATOM 759 C CA . CYS A 1 96 ? 3.373 11.742 21.922 1 58.5 96 CYS A CA 1
ATOM 760 C C . CYS A 1 96 ? 4.879 11.992 21.875 1 58.5 96 CYS A C 1
ATOM 762 O O . CYS A 1 96 ? 5.32 13.125 21.688 1 58.5 96 CYS A O 1
ATOM 764 N N . SER A 1 97 ? 5.598 10.906 21.766 1 63.53 97 SER A N 1
ATOM 765 C CA . SER A 1 97 ? 7.043 11.07 21.844 1 63.53 97 SER A CA 1
ATOM 766 C C . SER A 1 97 ? 7.68 11.016 20.469 1 63.53 97 SER A C 1
ATOM 768 O O . SER A 1 97 ? 8.875 11.273 20.312 1 63.53 97 SER A O 1
ATOM 770 N N . ILE A 1 98 ? 6.766 10.75 19.578 1 71.06 98 ILE A N 1
ATOM 771 C CA . ILE A 1 98 ? 7.34 10.625 18.234 1 71.06 98 ILE A CA 1
ATOM 772 C C . ILE A 1 98 ? 7.711 12.008 17.703 1 71.06 98 ILE A C 1
ATOM 774 O O . ILE A 1 98 ? 6.914 12.945 17.797 1 71.06 98 ILE A O 1
ATOM 778 N N . ARG A 1 99 ? 8.938 12.18 17.297 1 76.81 99 ARG A N 1
ATOM 779 C CA . ARG A 1 99 ? 9.391 13.445 16.719 1 76.81 99 ARG A CA 1
ATOM 780 C C . ARG A 1 99 ? 9.367 13.391 15.195 1 76.81 99 ARG A C 1
ATOM 782 O O . ARG A 1 99 ? 10.414 13.25 14.562 1 76.81 99 ARG A O 1
ATOM 789 N N . PHE A 1 100 ? 8.18 13.703 14.68 1 81.56 100 PHE A N 1
ATOM 790 C CA . PHE A 1 100 ? 8.016 13.68 13.234 1 81.56 100 PHE A CA 1
ATOM 791 C C . PHE A 1 100 ? 8.781 14.82 12.578 1 81.56 100 PHE A C 1
ATOM 793 O O . PHE A 1 100 ? 9.125 14.75 11.398 1 81.56 100 PHE A O 1
ATOM 800 N N . ASN A 1 101 ? 9.148 15.828 13.391 1 79.44 101 ASN A N 1
ATOM 801 C CA . ASN A 1 101 ? 9.844 17 12.883 1 79.44 101 ASN A CA 1
ATOM 802 C C . ASN A 1 101 ? 11.312 16.703 12.578 1 79.44 101 ASN A C 1
ATOM 804 O O . ASN A 1 101 ? 12 17.516 11.961 1 79.44 101 ASN A O 1
ATOM 808 N N . THR A 1 102 ? 11.719 15.523 12.898 1 84.94 102 THR A N 1
ATOM 809 C CA . THR A 1 102 ? 13.117 15.156 12.695 1 84.94 102 THR A CA 1
ATOM 810 C C . THR A 1 102 ? 13.266 14.266 11.469 1 84.94 102 THR A C 1
ATOM 812 O O . THR A 1 102 ? 14.273 13.578 11.312 1 84.94 102 THR A O 1
ATOM 815 N N . THR A 1 103 ? 12.273 14.281 10.664 1 90.88 103 THR A N 1
ATOM 816 C CA . THR A 1 103 ? 12.344 13.414 9.5 1 90.88 103 THR A CA 1
ATOM 817 C C . THR A 1 103 ? 12.562 14.234 8.227 1 90.88 103 THR A C 1
ATOM 819 O O . THR A 1 103 ? 12.242 15.422 8.188 1 90.88 103 THR A O 1
ATOM 822 N N . LEU A 1 104 ? 13.172 13.648 7.285 1 92.88 104 LEU A N 1
ATOM 823 C CA . LEU A 1 104 ? 13.469 14.25 5.988 1 92.88 104 LEU A CA 1
ATOM 824 C C . LEU A 1 104 ? 13.148 13.289 4.855 1 92.88 104 LEU A C 1
ATOM 826 O O . LEU A 1 104 ? 13.594 12.133 4.867 1 92.88 104 LEU A O 1
ATOM 830 N N . GLY A 1 105 ? 12.273 13.727 3.975 1 95.38 105 GLY A N 1
ATOM 831 C CA . GLY A 1 105 ? 12.039 13 2.736 1 95.38 105 GLY A CA 1
ATOM 832 C C . GLY A 1 105 ? 12.781 13.586 1.552 1 95.38 105 GLY A C 1
ATOM 833 O O . GLY A 1 105 ? 12.742 14.797 1.321 1 95.38 105 GLY A O 1
ATOM 834 N N . ILE A 1 106 ? 13.445 12.695 0.819 1 96.88 106 ILE A N 1
ATOM 835 C CA . ILE A 1 106 ? 14.234 13.18 -0.309 1 96.88 106 ILE A CA 1
ATOM 836 C C . ILE A 1 106 ? 13.781 12.484 -1.591 1 96.88 106 ILE A C 1
ATOM 838 O O . ILE A 1 106 ? 13.57 11.273 -1.606 1 96.88 106 ILE A O 1
ATOM 842 N N . GLY A 1 107 ? 13.633 13.289 -2.629 1 97.5 107 GLY A N 1
ATOM 843 C CA . GLY A 1 107 ? 13.336 12.789 -3.961 1 97.5 107 GLY A CA 1
ATOM 844 C C . GLY A 1 107 ? 14.312 13.273 -5.012 1 97.5 107 GLY A C 1
ATOM 845 O O . GLY A 1 107 ? 14.578 14.477 -5.117 1 97.5 107 GLY A O 1
ATOM 846 N N . VAL A 1 108 ? 14.883 12.328 -5.754 1 97.62 108 VAL A N 1
ATOM 847 C CA . VAL A 1 108 ? 15.82 12.648 -6.828 1 97.62 108 VAL A CA 1
ATOM 848 C C . VAL A 1 108 ? 15.344 12.023 -8.133 1 97.62 108 VAL A C 1
ATOM 850 O O . VAL A 1 108 ? 15.047 10.828 -8.188 1 97.62 108 VAL A O 1
ATOM 853 N N . THR A 1 109 ? 15.188 12.75 -9.133 1 96.94 109 THR A N 1
ATOM 854 C CA . THR A 1 109 ? 14.938 12.25 -10.477 1 96.94 109 THR A CA 1
ATOM 855 C C . THR A 1 109 ? 15.914 12.859 -11.477 1 96.94 109 THR A C 1
ATOM 857 O O . THR A 1 109 ? 16.266 14.031 -11.375 1 96.94 109 THR A O 1
ATOM 860 N N . ALA A 1 110 ? 16.438 12.031 -12.383 1 95.5 110 ALA A N 1
ATOM 861 C CA . ALA A 1 110 ? 17.5 12.508 -13.258 1 95.5 110 ALA A CA 1
ATOM 862 C C . ALA A 1 110 ? 17.469 11.805 -14.609 1 95.5 110 ALA A C 1
ATOM 864 O O . ALA A 1 110 ? 16.969 10.68 -14.719 1 95.5 110 ALA A O 1
ATOM 865 N N . ALA A 1 111 ? 17.844 12.477 -15.547 1 92.31 111 ALA A N 1
ATOM 866 C CA . ALA A 1 111 ? 18.141 11.953 -16.875 1 92.31 111 ALA A CA 1
ATOM 867 C C . ALA A 1 111 ? 19.609 12.133 -17.219 1 92.31 111 ALA A C 1
ATOM 869 O O . ALA A 1 111 ? 20.078 13.258 -17.438 1 92.31 111 ALA A O 1
ATOM 870 N N . ILE A 1 112 ? 20.312 11.055 -17.234 1 91.44 112 ILE A N 1
ATOM 871 C CA . ILE A 1 112 ? 21.766 11.156 -17.453 1 91.44 112 ILE A CA 1
ATOM 872 C C . ILE A 1 112 ? 22.172 10.25 -18.609 1 91.44 112 ILE A C 1
ATOM 874 O O . ILE A 1 112 ? 21.312 9.672 -19.281 1 91.44 112 ILE A O 1
ATOM 878 N N . ARG A 1 113 ? 23.422 10.242 -18.875 1 82.62 113 ARG A N 1
ATOM 879 C CA . ARG A 1 113 ? 23.969 9.531 -20.031 1 82.62 113 ARG A CA 1
ATOM 880 C C . ARG A 1 113 ? 23.562 8.062 -20.016 1 82.62 113 ARG A C 1
ATOM 882 O O . ARG A 1 113 ? 23.562 7.418 -18.969 1 82.62 113 ARG A O 1
ATOM 889 N N . SER A 1 114 ? 23.125 7.527 -21.188 1 78.44 114 SER A N 1
ATOM 890 C CA . SER A 1 114 ? 22.719 6.137 -21.375 1 78.44 114 SER A CA 1
ATOM 891 C C . SER A 1 114 ? 23.531 5.48 -22.484 1 78.44 114 SER A C 1
ATOM 893 O O . SER A 1 114 ? 24.516 6.039 -22.953 1 78.44 114 SER A O 1
ATOM 895 N N . VAL A 1 115 ? 23.266 4.23 -22.703 1 72.31 115 VAL A N 1
ATOM 896 C CA . VAL A 1 115 ? 23.984 3.516 -23.766 1 72.31 115 VAL A CA 1
ATOM 897 C C . VAL A 1 115 ? 23.953 4.336 -25.047 1 72.31 115 VAL A C 1
ATOM 899 O O . VAL A 1 115 ? 25 4.539 -25.672 1 72.31 115 VAL A O 1
ATOM 902 N N . ASN A 1 116 ? 22.734 4.773 -25.266 1 71 116 ASN A N 1
ATOM 903 C CA . ASN A 1 116 ? 22.609 5.633 -26.422 1 71 116 ASN A CA 1
ATOM 904 C C . ASN A 1 116 ? 22.625 7.109 -26.047 1 71 116 ASN A C 1
ATOM 906 O O . ASN A 1 116 ? 22.125 7.484 -24.984 1 71 116 ASN A O 1
ATOM 910 N N . GLU A 1 117 ? 23.391 7.809 -26.812 1 70.56 117 GLU A N 1
ATOM 911 C CA . GLU A 1 117 ? 23.422 9.242 -26.547 1 70.56 117 GLU A CA 1
ATOM 912 C C . GLU A 1 117 ? 22.016 9.836 -26.547 1 70.56 117 GLU A C 1
ATOM 914 O O . GLU A 1 117 ? 21.266 9.68 -27.516 1 70.56 117 GLU A O 1
ATOM 919 N N . ARG A 1 118 ? 21.672 10.359 -25.516 1 71.56 118 ARG A N 1
ATOM 920 C CA . ARG A 1 118 ? 20.344 10.953 -25.375 1 71.56 118 ARG A CA 1
ATOM 921 C C . ARG A 1 118 ? 20.25 12.258 -26.156 1 71.56 118 ARG A C 1
ATOM 923 O O 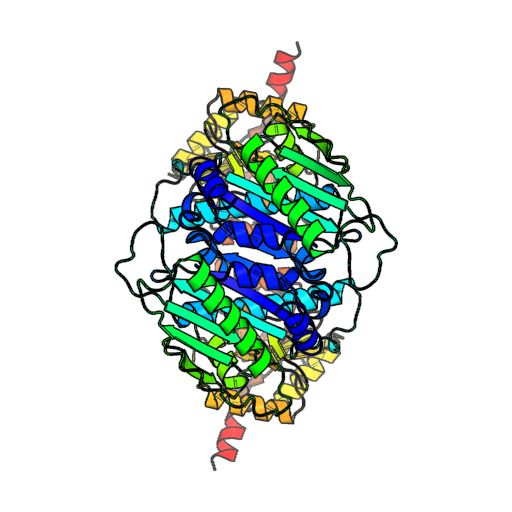. ARG A 1 118 ? 21.203 13.039 -26.188 1 71.56 118 ARG A O 1
ATOM 930 N N . GLN A 1 119 ? 19.141 12.383 -26.781 1 72.81 119 GLN A N 1
ATOM 931 C CA . GLN A 1 119 ? 18.891 13.625 -27.516 1 72.81 119 GLN A CA 1
ATOM 932 C C . GLN A 1 119 ? 18.609 14.773 -26.547 1 72.81 119 GLN A C 1
ATOM 934 O O . GLN A 1 119 ? 19.047 15.906 -26.781 1 72.81 119 GLN A O 1
ATOM 939 N N . GLY A 1 120 ? 18.125 14.484 -25.453 1 79.56 120 GLY A N 1
ATOM 940 C CA . GLY A 1 120 ? 17.75 15.531 -24.516 1 79.56 120 GLY A CA 1
ATOM 941 C C . GLY A 1 120 ? 18.875 15.914 -23.578 1 79.56 120 GLY A C 1
ATOM 942 O O . GLY A 1 120 ? 20.016 15.492 -23.75 1 79.56 120 GLY A O 1
ATOM 943 N N . ARG A 1 121 ? 18.625 16.875 -22.688 1 86.44 121 ARG A N 1
ATOM 944 C CA . ARG A 1 121 ? 19.562 17.391 -21.703 1 86.44 121 ARG A CA 1
ATOM 945 C C . ARG A 1 121 ? 19.844 16.375 -20.594 1 86.44 121 ARG A C 1
ATOM 947 O O . ARG A 1 121 ? 19.016 15.492 -20.344 1 86.44 121 ARG A O 1
ATOM 954 N N . HIS A 1 122 ? 21.109 16.438 -20.203 1 91.25 122 HIS A N 1
ATOM 955 C CA . HIS A 1 122 ? 21.422 15.758 -18.938 1 91.25 122 HIS A CA 1
ATOM 956 C C . HIS A 1 122 ? 21.109 16.656 -17.75 1 91.25 122 HIS A C 1
ATOM 958 O O . HIS A 1 122 ? 21.609 17.781 -17.672 1 91.25 122 HIS A O 1
ATOM 964 N N . HIS A 1 123 ? 20.219 16.203 -16.922 1 91.94 123 HIS A N 1
ATOM 965 C CA . HIS A 1 123 ? 19.812 17.062 -15.812 1 91.94 123 HIS A CA 1
ATOM 966 C C . HIS A 1 123 ? 19.188 16.25 -14.688 1 91.94 123 HIS A C 1
ATOM 968 O O . HIS A 1 123 ? 18.938 15.047 -14.852 1 91.94 123 HIS A O 1
ATOM 974 N N . ALA A 1 124 ? 19 16.938 -13.57 1 95.12 124 ALA A N 1
ATOM 975 C CA . ALA A 1 124 ? 18.422 16.281 -12.398 1 95.12 124 ALA A CA 1
ATOM 976 C C . ALA A 1 124 ? 17.656 17.281 -11.531 1 95.12 124 ALA A C 1
ATOM 978 O O . ALA A 1 124 ? 17.922 18.484 -11.578 1 95.12 124 ALA A O 1
ATOM 979 N N . PHE A 1 125 ? 16.703 16.797 -10.898 1 95.19 125 PHE A N 1
ATOM 980 C CA . PHE A 1 125 ? 15.992 17.531 -9.859 1 95.19 125 PHE A CA 1
ATOM 981 C C . PHE A 1 125 ? 16.156 16.844 -8.5 1 95.19 125 PHE A C 1
ATOM 983 O O . PHE A 1 125 ? 16.047 15.625 -8.398 1 95.19 125 PHE A O 1
ATOM 990 N N . ILE A 1 126 ? 16.516 17.625 -7.492 1 95.62 126 ILE A N 1
ATOM 991 C CA . ILE A 1 126 ? 16.656 17.125 -6.125 1 95.62 126 ILE A CA 1
ATOM 992 C C . ILE A 1 126 ? 15.734 17.922 -5.199 1 95.62 126 ILE A C 1
ATOM 994 O O . ILE A 1 126 ? 15.797 19.156 -5.164 1 95.62 126 ILE A O 1
ATOM 998 N N . CYS A 1 127 ? 14.906 17.219 -4.504 1 94.31 127 CYS A N 1
ATOM 999 C CA . CYS A 1 127 ? 14 17.875 -3.574 1 94.31 127 CYS A CA 1
ATOM 1000 C C . CYS A 1 127 ? 14.188 17.344 -2.16 1 94.31 127 CYS A C 1
ATOM 1002 O O . CYS A 1 127 ? 14.211 16.141 -1.947 1 94.31 127 CYS A O 1
ATOM 1004 N N . LEU A 1 128 ? 14.406 18.25 -1.223 1 92.44 128 LEU A N 1
ATOM 1005 C CA . LEU A 1 128 ? 14.461 17.938 0.203 1 92.44 128 LEU A CA 1
ATOM 1006 C C . LEU A 1 128 ? 13.219 18.469 0.915 1 92.44 128 LEU A C 1
ATOM 1008 O O . LEU A 1 128 ? 12.977 19.672 0.947 1 92.44 128 LEU A O 1
ATOM 1012 N N . ASN A 1 129 ? 12.453 17.562 1.473 1 91.56 129 ASN A N 1
ATOM 1013 C CA . ASN A 1 129 ? 11.219 17.938 2.16 1 91.56 129 ASN A CA 1
ATOM 1014 C C . ASN A 1 129 ? 11.312 17.656 3.658 1 91.56 129 ASN A C 1
ATOM 1016 O O . ASN A 1 129 ? 11.297 16.5 4.082 1 91.56 129 ASN A O 1
ATOM 1020 N N . PHE A 1 130 ? 11.336 18.719 4.449 1 86.56 130 PHE A N 1
ATOM 1021 C CA . PHE A 1 130 ? 11.422 18.641 5.902 1 86.56 130 PHE A CA 1
ATOM 1022 C C . PHE A 1 130 ? 10.039 18.766 6.531 1 86.56 130 PHE A C 1
ATOM 1024 O O . PHE A 1 130 ? 9.906 18.781 7.758 1 86.56 130 PHE A O 1
ATOM 1031 N N . GLY A 1 131 ? 9.031 18.797 5.715 1 83.62 131 GLY A N 1
ATOM 1032 C CA . GLY A 1 131 ? 7.695 19.062 6.211 1 83.62 131 GLY A CA 1
ATOM 1033 C C . GLY A 1 131 ? 7.387 20.531 6.336 1 83.62 131 GLY A C 1
ATOM 1034 O O . GLY A 1 131 ? 6.605 21.078 5.551 1 83.62 131 GLY A O 1
ATOM 1035 N N . ILE A 1 132 ? 8.148 21.219 7.191 1 75 132 ILE A N 1
ATOM 1036 C CA . ILE A 1 132 ? 7.969 22.656 7.426 1 75 132 ILE A CA 1
ATOM 1037 C C . ILE A 1 132 ? 8.633 23.438 6.301 1 75 132 ILE A C 1
ATOM 1039 O O . ILE A 1 132 ? 8.188 24.547 5.961 1 75 132 ILE A O 1
ATOM 1043 N N . ALA A 1 133 ? 9.68 22.828 5.812 1 81.5 133 ALA A N 1
ATOM 1044 C CA . ALA A 1 133 ? 10.422 23.469 4.727 1 81.5 133 ALA A CA 1
ATOM 1045 C C . ALA A 1 133 ? 10.695 22.484 3.598 1 81.5 133 ALA A C 1
ATOM 1047 O O . ALA A 1 133 ? 10.805 21.266 3.832 1 81.5 133 ALA A O 1
ATOM 1048 N N . LYS A 1 134 ? 10.719 23.047 2.473 1 87 134 LYS A N 1
ATOM 1049 C CA . LYS A 1 134 ? 11.031 22.25 1.287 1 87 134 LYS A CA 1
ATOM 1050 C C . LYS A 1 134 ? 12.039 22.969 0.392 1 87 134 LYS A C 1
ATOM 1052 O O . LYS A 1 134 ? 11.93 24.188 0.176 1 87 134 LYS A O 1
ATOM 1057 N N . TYR A 1 135 ? 13.055 22.266 -0.048 1 87.06 135 TYR A N 1
ATOM 1058 C CA . TYR A 1 135 ? 14.07 22.797 -0.953 1 87.06 135 TYR A CA 1
ATOM 1059 C C . TYR A 1 135 ? 14.156 21.953 -2.221 1 87.06 135 TYR A C 1
ATOM 1061 O O . TYR A 1 135 ? 14.344 20.734 -2.152 1 87.06 135 TYR A O 1
ATOM 1069 N N . THR A 1 136 ? 13.977 22.609 -3.359 1 90.44 136 THR A N 1
ATOM 1070 C CA . THR A 1 136 ? 14.102 21.906 -4.633 1 90.44 136 THR A CA 1
ATOM 1071 C C . THR A 1 136 ? 15.211 22.516 -5.48 1 90.44 136 THR A C 1
ATOM 1073 O O . THR A 1 136 ? 15.273 23.734 -5.648 1 90.44 136 THR A O 1
ATOM 1076 N N . TYR A 1 137 ? 16.062 21.719 -5.961 1 91.25 137 TYR A N 1
ATOM 1077 C CA . TYR A 1 137 ? 17.203 22.125 -6.762 1 91.25 137 TYR A CA 1
ATOM 1078 C C . TYR A 1 137 ? 17.141 21.531 -8.156 1 91.25 137 TYR A C 1
ATOM 1080 O O . TYR A 1 137 ? 16.719 20.391 -8.328 1 91.25 137 TYR A O 1
ATOM 1088 N N . TYR A 1 138 ? 17.531 22.312 -9.109 1 92.75 138 TYR A N 1
ATOM 1089 C CA . TYR A 1 138 ? 17.703 21.859 -10.484 1 92.75 138 TYR A CA 1
ATOM 1090 C C . TYR A 1 138 ? 19.172 21.812 -10.867 1 92.75 138 TYR A C 1
ATOM 1092 O O . TYR A 1 138 ? 19.906 22.781 -10.648 1 92.75 138 TYR A O 1
ATOM 1100 N N . LEU A 1 139 ? 19.625 20.688 -11.383 1 91.31 139 LEU A N 1
ATOM 1101 C CA . LEU A 1 139 ? 20.984 20.5 -11.859 1 91.31 139 LEU A CA 1
ATOM 1102 C C . LEU A 1 139 ? 21.016 20.344 -13.375 1 91.31 139 LEU A C 1
ATOM 1104 O O . LEU A 1 139 ? 20.406 19.422 -13.922 1 91.31 139 LEU A O 1
ATOM 1108 N N . ASP A 1 140 ? 21.625 21.219 -14 1 90.44 140 ASP A N 1
ATOM 1109 C CA . ASP A 1 140 ? 21.875 21.125 -15.43 1 90.44 140 ASP A CA 1
ATOM 1110 C C . ASP A 1 140 ? 23.297 20.625 -15.711 1 90.44 140 ASP A C 1
ATOM 1112 O O . ASP A 1 140 ? 24.266 21.344 -15.469 1 90.44 140 ASP A O 1
ATOM 1116 N N . LEU A 1 141 ? 23.375 19.422 -16.25 1 88.56 141 LEU A N 1
ATOM 1117 C CA . LEU A 1 141 ? 24.672 18.797 -16.453 1 88.56 141 LEU A CA 1
ATOM 1118 C C . LEU A 1 141 ? 25.156 18.984 -17.875 1 88.56 141 LEU A C 1
ATOM 1120 O O . LEU A 1 141 ? 24.375 18.844 -18.828 1 88.56 141 LEU A O 1
ATOM 1124 N N . VAL A 1 142 ? 26.406 19.328 -18.047 1 86.06 142 VAL A N 1
ATOM 1125 C CA . VAL A 1 142 ? 27 19.5 -19.375 1 86.06 142 VAL A CA 1
ATOM 1126 C C . VAL A 1 142 ? 27.203 18.141 -20.031 1 86.06 142 VAL A C 1
ATOM 1128 O O . VAL A 1 142 ? 27.781 17.234 -19.453 1 86.06 142 VAL A O 1
ATOM 1131 N N . LYS A 1 143 ? 26.781 18.031 -21.219 1 85.31 143 LYS A N 1
ATOM 1132 C CA . LYS A 1 143 ? 26.859 16.766 -21.953 1 85.31 143 LYS A CA 1
ATOM 1133 C C . LYS A 1 143 ? 28.281 16.516 -22.469 1 85.31 143 LYS A C 1
ATOM 1135 O O . LYS A 1 143 ? 29 17.469 -22.797 1 85.31 143 LYS A O 1
ATOM 1140 N N . GLY A 1 144 ? 28.688 15.227 -22.578 1 80.94 144 GLY A N 1
ATOM 1141 C CA . GLY A 1 144 ? 29.906 14.812 -23.25 1 80.94 144 GLY A CA 1
ATOM 1142 C C . GLY A 1 144 ? 31.141 14.961 -22.391 1 80.94 144 GLY A C 1
ATOM 1143 O O . GLY A 1 144 ? 32.25 14.609 -22.812 1 80.94 144 GLY A O 1
ATOM 1144 N N . VAL A 1 145 ? 31.031 15.398 -21.156 1 83.94 145 VAL A N 1
ATOM 1145 C CA . VAL A 1 145 ? 32.188 15.656 -20.328 1 83.94 145 VAL A CA 1
ATOM 1146 C C . VAL A 1 145 ? 32.375 14.516 -19.328 1 83.94 145 VAL A C 1
ATOM 1148 O O . VAL A 1 145 ? 33.5 14.195 -18.938 1 83.94 145 VAL A O 1
ATOM 1151 N N . ARG A 1 146 ? 31.359 13.922 -18.922 1 87.31 146 ARG A N 1
ATOM 1152 C CA . ARG A 1 146 ? 31.391 12.891 -17.891 1 87.31 146 ARG A CA 1
ATOM 1153 C C . ARG A 1 146 ? 30.781 11.594 -18.406 1 87.31 146 ARG A C 1
ATOM 1155 O O . ARG A 1 146 ? 29.922 11.609 -19.297 1 87.31 146 ARG A O 1
ATOM 1162 N N . THR A 1 147 ? 31.359 10.547 -17.859 1 88.38 147 THR A N 1
ATOM 1163 C CA . THR A 1 147 ? 30.672 9.273 -18.062 1 88.38 147 THR A CA 1
ATOM 1164 C C . THR A 1 147 ? 29.391 9.195 -17.234 1 88.38 147 THR A C 1
ATOM 1166 O O . THR A 1 147 ? 29.141 10.062 -16.391 1 88.38 147 THR A O 1
ATOM 1169 N N . ARG A 1 148 ? 28.594 8.234 -17.5 1 88.38 148 ARG A N 1
ATOM 1170 C CA . ARG A 1 148 ? 27.375 8.055 -16.719 1 88.38 148 ARG A CA 1
ATOM 1171 C C . ARG A 1 148 ? 27.688 7.934 -15.227 1 88.38 148 ARG A C 1
ATOM 1173 O O . ARG A 1 148 ? 27.016 8.547 -14.398 1 88.38 148 ARG A O 1
ATOM 1180 N N . GLU A 1 149 ? 28.703 7.102 -14.875 1 89.88 149 GLU A N 1
ATOM 1181 C CA . GLU A 1 149 ? 29.094 6.879 -13.484 1 89.88 149 GLU A CA 1
ATOM 1182 C C . GLU A 1 149 ? 29.547 8.172 -12.82 1 89.88 149 GLU A C 1
ATOM 1184 O O . GLU A 1 149 ? 29.219 8.422 -11.656 1 89.88 149 GLU A O 1
ATOM 1189 N N . GLU A 1 150 ? 30.172 8.945 -13.625 1 91.19 150 GLU A N 1
ATOM 1190 C CA . GLU A 1 150 ? 30.656 10.219 -13.094 1 91.19 150 GLU A CA 1
ATOM 1191 C C . GLU A 1 150 ? 29.5 11.195 -12.891 1 91.19 150 GLU A C 1
ATOM 1193 O O . GLU A 1 150 ? 29.5 11.969 -11.93 1 91.19 150 GLU A O 1
ATOM 1198 N N . GLU A 1 151 ? 28.594 11.195 -13.82 1 91.62 151 GLU A N 1
ATOM 1199 C CA . GLU A 1 151 ? 27.422 12.047 -13.648 1 91.62 151 GLU A CA 1
ATOM 1200 C C . GLU A 1 151 ? 26.609 11.633 -12.414 1 91.62 151 GLU A C 1
ATOM 1202 O O . GLU A 1 151 ? 26.141 12.484 -11.664 1 91.62 151 GLU A O 1
ATOM 1207 N N . ASP A 1 152 ? 26.469 10.32 -12.219 1 93.5 152 ASP A N 1
ATOM 1208 C CA . ASP A 1 152 ? 25.781 9.812 -11.039 1 93.5 152 ASP A CA 1
ATOM 1209 C C . ASP A 1 152 ? 26.516 10.227 -9.758 1 93.5 152 ASP A C 1
ATOM 1211 O O . ASP A 1 152 ? 25.891 10.648 -8.789 1 93.5 152 ASP A O 1
ATOM 1215 N N . GLN A 1 153 ? 27.812 10.156 -9.789 1 92.38 153 GLN A N 1
ATOM 1216 C CA . GLN A 1 153 ? 28.625 10.562 -8.641 1 92.38 153 GLN A CA 1
ATOM 1217 C C . GLN A 1 153 ? 28.438 12.039 -8.328 1 92.38 153 GLN A C 1
ATOM 1219 O O . GLN A 1 153 ? 28.312 12.43 -7.168 1 92.38 153 GLN A O 1
ATOM 1224 N N . PHE A 1 154 ? 28.469 12.82 -9.438 1 90.12 154 PHE A N 1
ATOM 1225 C CA . PHE A 1 154 ? 28.281 14.258 -9.273 1 90.12 154 PHE A CA 1
ATOM 1226 C C . PHE A 1 154 ? 26.969 14.562 -8.594 1 90.12 154 PHE A C 1
ATOM 1228 O O . PHE A 1 154 ? 26.922 15.32 -7.617 1 90.12 154 PHE A O 1
ATOM 1235 N N . ILE A 1 155 ? 25.844 13.977 -9.039 1 92.25 155 ILE A N 1
ATOM 1236 C CA . ILE A 1 155 ? 24.516 14.18 -8.484 1 92.25 155 ILE A CA 1
ATOM 1237 C C . ILE A 1 155 ? 24.469 13.711 -7.031 1 92.25 155 ILE A C 1
ATOM 1239 O O . ILE A 1 155 ? 23.922 14.391 -6.168 1 92.25 155 ILE A O 1
ATOM 1243 N N . SER A 1 156 ? 25.047 12.555 -6.723 1 93.44 156 SER A N 1
ATOM 1244 C CA . SER A 1 156 ? 25.078 11.992 -5.379 1 93.44 156 SER A CA 1
ATOM 1245 C C . SER A 1 156 ? 25.859 12.891 -4.418 1 93.44 156 SER A C 1
ATOM 1247 O O . SER A 1 156 ? 25.438 13.094 -3.277 1 93.44 156 SER A O 1
ATOM 1249 N N . ASP A 1 157 ? 26.969 13.422 -4.891 1 90.12 157 ASP A N 1
ATOM 1250 C CA . ASP A 1 157 ? 27.766 14.336 -4.07 1 90.12 157 ASP A CA 1
ATOM 1251 C C . ASP A 1 157 ? 26.969 15.594 -3.732 1 90.12 157 ASP A C 1
ATOM 1253 O O . ASP A 1 157 ? 27 16.062 -2.592 1 90.12 157 ASP A O 1
ATOM 1257 N N . ILE A 1 158 ? 26.344 16.125 -4.758 1 90.12 158 ILE A N 1
ATOM 1258 C CA . ILE A 1 158 ? 25.531 17.328 -4.547 1 90.12 158 ILE A CA 1
ATOM 1259 C C . ILE A 1 158 ? 24.422 17.031 -3.553 1 90.12 158 ILE A C 1
ATOM 1261 O O . ILE A 1 158 ? 24.125 17.844 -2.676 1 90.12 158 ILE A O 1
ATOM 1265 N N . LEU A 1 159 ? 23.781 15.914 -3.693 1 92.06 159 LEU A N 1
ATOM 1266 C CA . LEU A 1 159 ? 22.719 15.508 -2.781 1 92.06 159 LEU A CA 1
ATOM 1267 C C . LEU A 1 159 ? 23.203 15.539 -1.335 1 92.06 159 LEU A C 1
ATOM 1269 O O . LEU A 1 159 ? 22.562 16.141 -0.471 1 92.06 159 LEU A O 1
ATOM 1273 N N . PHE A 1 160 ? 24.328 14.945 -1.052 1 89 160 PHE A N 1
ATOM 1274 C CA . PHE A 1 160 ? 24.844 14.883 0.315 1 89 160 PHE A CA 1
ATOM 1275 C C . PHE A 1 160 ? 25.203 16.266 0.818 1 89 160 PHE A C 1
ATOM 1277 O O . PHE A 1 160 ? 25 16.594 1.99 1 89 160 PHE A O 1
ATOM 1284 N N . LYS A 1 161 ? 25.781 17.078 -0.047 1 86 161 LYS A N 1
ATOM 1285 C CA . LYS A 1 161 ? 26.078 18.453 0.325 1 86 161 LYS A CA 1
ATOM 1286 C C . LYS A 1 161 ? 24.812 19.203 0.719 1 86 161 LYS A C 1
ATOM 1288 O O . LYS A 1 161 ? 24.812 19.969 1.681 1 86 161 LYS A O 1
ATOM 1293 N N . LEU A 1 162 ? 23.766 19 -0.057 1 87.69 162 LEU A N 1
ATOM 1294 C CA . LEU A 1 162 ? 22.5 19.656 0.215 1 87.69 162 LEU A CA 1
ATOM 1295 C C . LEU A 1 162 ? 21.906 19.188 1.535 1 87.69 162 LEU A C 1
ATOM 1297 O O . LEU A 1 162 ? 21.344 19.969 2.289 1 87.69 162 LEU A O 1
ATOM 1301 N N . ILE A 1 163 ? 22 17.891 1.842 1 87.81 163 ILE A N 1
ATOM 1302 C CA . ILE A 1 163 ? 21.5 17.359 3.102 1 87.81 163 ILE A CA 1
ATOM 1303 C C . ILE A 1 163 ? 22.219 18.031 4.27 1 87.81 163 ILE A C 1
ATOM 1305 O O . ILE A 1 163 ? 21.578 18.469 5.23 1 87.81 163 ILE A O 1
ATOM 1309 N N . ILE A 1 164 ? 23.516 18.078 4.172 1 83.38 164 ILE A N 1
ATOM 1310 C CA . ILE A 1 164 ? 24.312 18.656 5.234 1 83.38 164 ILE A CA 1
ATOM 1311 C C . ILE A 1 164 ? 23.984 20.141 5.375 1 83.38 164 ILE A C 1
ATOM 1313 O O . ILE A 1 164 ? 23.828 20.656 6.488 1 83.38 164 ILE A O 1
ATOM 1317 N N . LYS A 1 165 ? 23.844 20.797 4.266 1 81.62 165 LYS A N 1
ATOM 1318 C CA . LYS A 1 165 ? 23.547 22.234 4.25 1 81.62 165 LYS A CA 1
ATOM 1319 C C . LYS A 1 165 ? 22.25 22.531 4.984 1 81.62 165 LYS A C 1
ATOM 1321 O O . LYS A 1 165 ? 22.172 23.484 5.766 1 81.62 165 LYS A O 1
ATOM 1326 N N . HIS A 1 166 ? 21.266 21.719 4.797 1 80.81 166 HIS A N 1
ATOM 1327 C CA . HIS A 1 166 ? 19.938 22.062 5.289 1 80.81 166 HIS A CA 1
ATOM 1328 C C . HIS A 1 166 ? 19.625 21.359 6.602 1 80.81 166 HIS A C 1
ATOM 1330 O O . HIS A 1 166 ? 18.656 21.688 7.285 1 80.81 166 HIS A O 1
ATOM 1336 N N . SER A 1 167 ? 20.25 20.203 6.949 1 72.69 167 SER A N 1
ATOM 1337 C CA . SER A 1 167 ? 20.031 19.531 8.227 1 72.69 167 SER A CA 1
ATOM 1338 C C . SER A 1 167 ? 20.734 20.266 9.359 1 72.69 167 SER A C 1
ATOM 1340 O O . SER A 1 167 ? 20.312 20.203 10.516 1 72.69 167 SER A O 1
ATOM 1342 N N . SER A 1 168 ? 22.047 20.609 9.289 1 59.34 168 SER A N 1
ATOM 1343 C CA . SER A 1 168 ? 22.781 21.328 10.328 1 59.34 168 SER A CA 1
ATOM 1344 C C . SER A 1 168 ? 22.109 22.656 10.656 1 59.34 168 SER A C 1
ATOM 1346 O O . SER A 1 168 ? 22.031 23.547 9.805 1 59.34 168 SER A O 1
ATOM 1348 N N . GLN A 1 169 ? 20.984 22.75 11.078 1 48.81 169 GLN A N 1
ATOM 1349 C CA . GLN A 1 169 ? 20.625 24.016 11.68 1 48.81 169 GLN A CA 1
ATOM 1350 C C . GLN A 1 169 ? 21.844 24.766 12.18 1 48.81 169 GLN A C 1
ATOM 1352 O O . GLN A 1 169 ? 21.734 25.906 12.664 1 48.81 169 GLN A O 1
ATOM 1357 N N . HIS A 1 170 ? 22.797 24.125 12.828 1 40.34 170 HIS A N 1
ATOM 1358 C CA . HIS A 1 170 ? 23.875 25.016 13.211 1 40.34 170 HIS A CA 1
ATOM 1359 C C . HIS A 1 170 ? 24.484 25.703 11.984 1 40.34 170 HIS A C 1
ATOM 1361 O O . HIS A 1 170 ? 24.875 25.031 11.023 1 40.34 170 HIS A O 1
ATOM 1367 N N . GLN A 1 171 ? 23.984 26.859 11.625 1 39.94 171 GLN A N 1
ATOM 1368 C CA . GLN A 1 171 ? 24.203 28.031 10.781 1 39.94 171 GLN A CA 1
ATOM 1369 C C . GLN A 1 171 ? 25.656 28.125 10.328 1 39.94 171 GLN A C 1
ATOM 1371 O O . GLN A 1 171 ? 26.375 29.062 10.672 1 39.94 171 GLN A O 1
ATOM 1376 N N . GLN A 1 172 ? 26.516 27.172 10.664 1 38.53 172 GLN A N 1
ATOM 1377 C CA . GLN A 1 172 ? 27.797 27.672 10.195 1 38.53 172 GLN A CA 1
ATOM 1378 C C . GLN A 1 172 ? 27.766 27.953 8.695 1 38.53 172 GLN A C 1
ATOM 1380 O O . GLN A 1 172 ? 27.156 27.203 7.934 1 38.53 172 GLN A O 1
ATOM 1385 N N . GLN A 1 173 ? 27.938 29.203 8.328 1 38.25 173 GLN A N 1
ATOM 1386 C CA . GLN A 1 173 ? 28.25 29.766 7.023 1 38.25 173 GLN A CA 1
ATOM 1387 C C . GLN A 1 173 ? 29.078 28.781 6.188 1 38.25 173 GLN A C 1
ATOM 1389 O O . GLN A 1 173 ? 30.25 28.578 6.445 1 38.25 173 GLN A O 1
ATOM 1394 N N . ILE A 1 174 ? 28.672 27.594 6.008 1 40.94 174 ILE A N 1
ATOM 1395 C CA . ILE A 1 174 ? 29.5 27.016 4.961 1 40.94 174 ILE A CA 1
ATOM 1396 C C . ILE A 1 174 ? 29.797 28.062 3.896 1 40.94 174 ILE A C 1
ATOM 1398 O O . ILE A 1 174 ? 28.891 28.609 3.275 1 40.94 174 ILE A O 1
ATOM 1402 N N . LYS A 1 175 ? 30.953 28.719 4.062 1 37.09 175 LYS A N 1
ATOM 1403 C CA . LYS A 1 175 ? 31.484 29.531 2.965 1 37.09 175 LYS A CA 1
ATOM 1404 C C . LYS A 1 175 ? 31.141 28.906 1.613 1 37.09 175 LYS A C 1
ATOM 1406 O O . LYS A 1 175 ? 31.391 27.719 1.39 1 37.09 175 LYS A O 1
ATOM 1411 N N . GLU A 1 176 ? 30.031 29.328 0.993 1 40.81 176 GLU A N 1
ATOM 1412 C CA . GLU A 1 176 ? 29.797 29.062 -0.423 1 40.81 176 GLU A CA 1
ATOM 1413 C C . GLU A 1 176 ? 31.109 28.828 -1.161 1 40.81 176 GLU A C 1
ATOM 1415 O O . GLU A 1 176 ? 31.875 29.766 -1.399 1 40.81 176 GLU A O 1
ATOM 1420 N N . GLN A 1 177 ? 32 28.062 -0.658 1 36.66 177 GLN A N 1
ATOM 1421 C CA . GLN A 1 177 ? 33.031 27.953 -1.699 1 36.66 177 GLN A CA 1
ATOM 1422 C C . GLN A 1 177 ? 32.375 27.719 -3.066 1 36.66 177 GLN A C 1
ATOM 1424 O O . GLN A 1 177 ? 31.719 26.703 -3.279 1 36.66 177 GLN A O 1
ATOM 1429 N N . GLU A 1 178 ? 31.922 28.797 -3.701 1 37.31 178 GLU A N 1
ATOM 1430 C CA . GLU A 1 178 ? 31.594 28.875 -5.121 1 37.31 178 GLU A CA 1
ATOM 1431 C C . GLU A 1 178 ? 32.531 28 -5.953 1 37.31 178 GLU A C 1
ATOM 1433 O O . GLU A 1 178 ? 33.625 28.453 -6.352 1 37.31 178 GLU A O 1
ATOM 1438 N N . GLU A 1 179 ? 32.875 26.875 -5.543 1 38.41 179 GLU A N 1
ATOM 1439 C CA . GLU A 1 179 ? 33.656 26.281 -6.629 1 38.41 179 GLU A CA 1
ATOM 1440 C C . GLU A 1 179 ? 32.938 26.422 -7.965 1 38.41 179 GLU A C 1
ATOM 1442 O O . GLU A 1 179 ? 31.703 26.391 -8.016 1 38.41 179 GLU A O 1
ATOM 1447 N N . GLU A 1 180 ? 33.531 26.953 -8.93 1 38.91 180 GLU A N 1
ATOM 1448 C CA . GLU A 1 180 ? 33.219 27.109 -10.344 1 38.91 180 GLU A CA 1
ATOM 1449 C C . GLU A 1 180 ? 32.469 25.875 -10.875 1 38.91 180 GLU A C 1
ATOM 1451 O O . GLU A 1 180 ? 33.094 24.906 -11.305 1 38.91 180 GLU A O 1
ATOM 1456 N N . VAL A 1 181 ? 31.641 25.281 -10.164 1 45.06 181 VAL A N 1
ATOM 1457 C CA . VAL A 1 181 ? 31.016 24.125 -10.805 1 45.06 181 VAL A CA 1
ATOM 1458 C C . VAL A 1 181 ? 30.359 24.562 -12.117 1 45.06 181 VAL A C 1
ATOM 1460 O O . VAL A 1 181 ? 29.562 25.5 -12.141 1 45.06 181 VAL A O 1
ATOM 1463 N N . LEU A 1 182 ? 30.812 24.172 -13.102 1 47 182 LEU A N 1
ATOM 1464 C CA . LEU A 1 182 ? 30.297 24.344 -14.445 1 47 182 LEU A CA 1
ATOM 1465 C C . LEU A 1 182 ? 28.797 24.078 -14.484 1 47 182 LEU A C 1
ATOM 1467 O O . LEU A 1 182 ? 28.078 24.578 -15.359 1 47 182 LEU A O 1
ATOM 1471 N N . ASP A 1 183 ? 28.281 23.297 -13.5 1 51.84 183 ASP A N 1
ATOM 1472 C CA . ASP A 1 183 ? 26.875 22.922 -13.578 1 51.84 183 ASP A CA 1
ATOM 1473 C C . ASP A 1 183 ? 26 23.922 -12.828 1 51.84 183 ASP A C 1
ATOM 1475 O O . ASP A 1 183 ? 26.438 24.516 -11.836 1 51.84 183 ASP A O 1
ATOM 1479 N N . LYS A 1 184 ? 25.062 24.516 -13.461 1 56.66 184 LYS A N 1
ATOM 1480 C CA . LYS A 1 184 ? 24.125 25.469 -12.875 1 56.66 184 LYS A CA 1
ATOM 1481 C C . LYS A 1 184 ? 23.188 24.781 -11.867 1 56.66 184 LYS A C 1
ATOM 1483 O O . LYS A 1 184 ? 22.5 23.828 -12.219 1 56.66 184 LYS A O 1
ATOM 1488 N N . ILE A 1 185 ? 23.531 25.047 -10.586 1 62.94 185 ILE A N 1
ATOM 1489 C CA . ILE A 1 185 ? 22.609 24.625 -9.539 1 62.94 185 ILE A CA 1
ATOM 1490 C C . ILE A 1 185 ? 21.641 25.766 -9.211 1 62.94 185 ILE A C 1
ATOM 1492 O O . ILE A 1 185 ? 22.062 26.844 -8.789 1 62.94 185 ILE A O 1
ATOM 1496 N N . GLN A 1 186 ? 20.406 25.578 -9.703 1 68 186 GLN A N 1
ATOM 1497 C CA . GLN A 1 186 ? 19.391 26.594 -9.438 1 68 186 GLN A CA 1
ATOM 1498 C C . GLN A 1 186 ? 18.422 26.125 -8.359 1 68 186 GLN A C 1
ATOM 1500 O O . GLN A 1 186 ? 17.906 25 -8.43 1 68 186 GLN A O 1
ATOM 1505 N N . ILE A 1 187 ? 18.438 26.906 -7.301 1 66.44 187 ILE A N 1
ATOM 1506 C CA . ILE A 1 187 ? 17.406 26.656 -6.305 1 66.44 187 ILE A CA 1
ATOM 1507 C C . ILE A 1 187 ? 16.047 27.109 -6.848 1 66.44 187 ILE A C 1
ATOM 1509 O O . ILE A 1 187 ? 15.883 28.266 -7.242 1 66.44 187 ILE A O 1
ATOM 1513 N N . LEU A 1 188 ? 15.141 26.297 -6.977 1 55.94 188 LEU A N 1
ATOM 1514 C CA . LEU A 1 188 ? 13.852 26.641 -7.562 1 55.94 188 LEU A CA 1
ATOM 1515 C C . LEU A 1 188 ? 12.875 27.109 -6.492 1 55.94 188 LEU A C 1
ATOM 1517 O O . LEU A 1 188 ? 12.07 28.016 -6.738 1 55.94 188 LEU A O 1
ATOM 1521 N N . GLU A 1 189 ? 12.656 26.438 -5.414 1 57.31 189 GLU A N 1
ATOM 1522 C CA . GLU A 1 189 ? 11.633 26.781 -4.43 1 57.31 189 GLU A CA 1
ATOM 1523 C C . GLU A 1 189 ? 12.148 26.594 -3.006 1 57.31 189 GLU A C 1
ATOM 1525 O O . GLU A 1 189 ? 12.859 25.625 -2.723 1 57.31 189 GLU A O 1
ATOM 1530 N N . ASN A 1 190 ? 12.078 27.719 -2.227 1 53.66 190 ASN A N 1
ATOM 1531 C CA . ASN A 1 190 ? 12.289 27.688 -0.784 1 53.66 190 ASN A CA 1
ATOM 1532 C C . ASN A 1 190 ? 11.008 28.016 -0.02 1 53.66 190 ASN A C 1
ATOM 1534 O O . ASN A 1 190 ? 10.57 29.156 0.012 1 53.66 190 ASN A O 1
ATOM 1538 N N . ALA A 1 191 ? 10.055 27 0.154 1 53.09 191 ALA A N 1
ATOM 1539 C CA . ALA A 1 191 ? 8.875 27.312 0.96 1 53.09 191 ALA A CA 1
ATOM 1540 C C . ALA A 1 191 ? 9.203 27.266 2.449 1 53.09 191 ALA A C 1
ATOM 1542 O O . ALA A 1 191 ? 9.727 26.266 2.949 1 53.09 191 ALA A O 1
ATOM 1543 N N . LYS A 1 192 ? 9.25 28.5 3.123 1 58.03 192 LYS A N 1
ATOM 1544 C CA . LYS A 1 192 ? 9.734 28.672 4.492 1 58.03 192 LYS A CA 1
ATOM 1545 C C . LYS A 1 192 ? 8.594 28.547 5.496 1 58.03 192 LYS A C 1
ATOM 1547 O O . LYS A 1 192 ? 8.781 28.797 6.691 1 58.03 192 LYS A O 1
ATOM 1552 N N . SER A 1 193 ? 7.391 28.141 5.031 1 57.44 193 SER A N 1
ATOM 1553 C CA . SER A 1 193 ? 6.445 27.953 6.125 1 57.44 193 S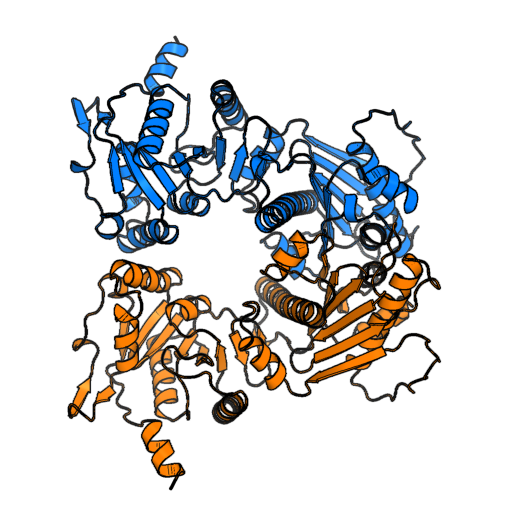ER A CA 1
ATOM 1554 C C . SER A 1 193 ? 5.715 26.609 5.996 1 57.44 193 SER A C 1
ATOM 1556 O O . SER A 1 193 ? 5.367 26.203 4.887 1 57.44 193 SER A O 1
ATOM 1558 N N . MET A 1 194 ? 5.84 25.859 7.117 1 54.31 194 MET A N 1
ATOM 1559 C CA . MET A 1 194 ? 5.227 24.531 7.211 1 54.31 194 MET A CA 1
ATOM 1560 C C . MET A 1 194 ? 3.91 24.484 6.438 1 54.31 194 MET A C 1
ATOM 1562 O O . MET A 1 194 ? 3.697 23.594 5.625 1 54.31 194 MET A O 1
ATOM 1566 N N . ASN A 1 195 ? 3.154 25.438 6.793 1 58.88 195 ASN A N 1
ATOM 1567 C CA . ASN A 1 195 ? 1.748 25.438 6.406 1 58.88 195 ASN A CA 1
ATOM 1568 C C . ASN A 1 195 ? 1.582 25.625 4.898 1 58.88 195 ASN A C 1
ATOM 1570 O O . ASN A 1 195 ? 0.761 24.938 4.273 1 58.88 195 ASN A O 1
ATOM 1574 N N . LEU A 1 196 ? 2.535 26.312 4.461 1 65.38 196 LEU A N 1
ATOM 1575 C CA . LEU A 1 196 ? 2.314 26.609 3.049 1 65.38 196 LEU A CA 1
ATOM 1576 C C . LEU A 1 196 ? 2.662 25.406 2.178 1 65.38 196 LEU A C 1
ATOM 1578 O O . LEU A 1 196 ? 1.92 25.078 1.253 1 65.38 196 LEU A O 1
ATOM 1582 N N . ASN A 1 197 ? 3.633 24.797 2.641 1 74.94 197 ASN A N 1
ATOM 1583 C CA . ASN A 1 197 ? 4.059 23.656 1.827 1 74.94 197 ASN A CA 1
ATOM 1584 C C . ASN A 1 197 ? 3.072 22.5 1.92 1 74.94 197 ASN A C 1
ATOM 1586 O O . ASN A 1 197 ? 2.594 22 0.899 1 74.94 197 ASN A O 1
ATOM 1590 N N . LEU A 1 198 ? 2.748 22.203 3.09 1 81.38 198 LEU A N 1
ATOM 1591 C CA . LEU A 1 198 ? 1.921 21.016 3.303 1 81.38 198 LEU A CA 1
ATOM 1592 C C . LEU A 1 198 ? 0.473 21.297 2.91 1 81.38 198 LEU A C 1
ATOM 1594 O O . LEU A 1 198 ? -0.201 20.422 2.359 1 81.38 198 LEU A O 1
ATOM 1598 N N . ILE A 1 199 ? 0.084 22.531 3.139 1 81.19 199 ILE A N 1
ATOM 1599 C CA . ILE A 1 199 ? -1.285 22.875 2.779 1 81.19 199 ILE A CA 1
ATOM 1600 C C . ILE A 1 199 ? -1.441 22.859 1.26 1 81.19 199 ILE A C 1
ATOM 1602 O O . ILE A 1 199 ? -2.451 22.391 0.739 1 81.19 199 ILE A O 1
ATOM 1606 N N . LYS A 1 200 ? -0.385 23.297 0.679 1 78.69 200 LYS A N 1
ATOM 1607 C CA . LYS A 1 200 ? -0.407 23.281 -0.781 1 78.69 200 LYS A CA 1
ATOM 1608 C C . LYS A 1 200 ? -0.45 21.844 -1.309 1 78.69 200 LYS A C 1
ATOM 1610 O O . LYS A 1 200 ? -1.159 21.562 -2.273 1 78.69 200 LYS A O 1
ATOM 1615 N N . SER A 1 201 ? 0.273 21.109 -0.687 1 82.5 201 SER A N 1
ATOM 1616 C CA . SER A 1 201 ? 0.296 19.703 -1.09 1 82.5 201 SER A CA 1
ATOM 1617 C C . SER A 1 201 ? -1.062 19.047 -0.875 1 82.5 201 SER A C 1
ATOM 1619 O O . SER A 1 201 ? -1.467 18.172 -1.65 1 82.5 201 SER A O 1
ATOM 1621 N N . LEU A 1 202 ? -1.665 19.406 0.128 1 84.31 202 LEU A N 1
ATOM 1622 C CA . LEU A 1 202 ? -2.988 18.875 0.438 1 84.31 202 LEU A CA 1
ATOM 1623 C C . LEU A 1 202 ? -4.012 19.328 -0.596 1 84.31 202 LEU A C 1
ATOM 1625 O O . LEU A 1 202 ? -4.941 18.578 -0.925 1 84.31 202 LEU A O 1
ATOM 1629 N N . GLN A 1 203 ? -3.773 20.453 -1.096 1 78.5 203 GLN A N 1
ATOM 1630 C CA . GLN A 1 203 ? -4.707 21.031 -2.059 1 78.5 203 GLN A CA 1
ATOM 1631 C C . GLN A 1 203 ? -4.488 20.438 -3.451 1 78.5 203 GLN A C 1
ATOM 1633 O O . GLN A 1 203 ? -5.422 20.359 -4.25 1 78.5 203 GLN A O 1
ATOM 1638 N N . ASN A 1 204 ? -3.135 20.109 -3.857 1 72.5 204 ASN A N 1
ATOM 1639 C CA . ASN A 1 204 ? -2.764 19.656 -5.195 1 72.5 204 ASN A CA 1
ATOM 1640 C C . ASN A 1 204 ? -3.311 18.266 -5.492 1 72.5 204 ASN A C 1
ATOM 1642 O O . ASN A 1 204 ? -3.369 17.844 -6.648 1 72.5 204 ASN A O 1
ATOM 1646 N N . GLN A 1 205 ? -4.293 17.844 -5.195 1 63.62 205 GLN A N 1
ATOM 1647 C CA . GLN A 1 205 ? -5.066 16.625 -5.375 1 63.62 205 GLN A CA 1
ATOM 1648 C C . GLN A 1 205 ? -4.199 15.5 -5.938 1 63.62 205 GLN A C 1
ATOM 1650 O O . GLN A 1 205 ? -4.605 14.805 -6.871 1 63.62 205 GLN A O 1
ATOM 1655 N N . THR A 1 206 ? -2.875 15.414 -5.645 1 67.38 206 THR A N 1
ATOM 1656 C CA . THR A 1 206 ? -2.078 14.281 -6.102 1 67.38 206 THR A CA 1
ATOM 1657 C C . THR A 1 206 ? -2.527 12.992 -5.422 1 67.38 206 THR A C 1
ATOM 1659 O O . THR A 1 206 ? -2.207 11.898 -5.887 1 67.38 206 THR A O 1
ATOM 1662 N N . GLY A 1 207 ? -3.258 13.172 -4.488 1 77.38 207 GLY A N 1
ATOM 1663 C CA . GLY A 1 207 ? -3.768 12.016 -3.77 1 77.38 207 GLY A CA 1
ATOM 1664 C C . GLY A 1 207 ? -2.744 11.391 -2.842 1 77.38 207 GLY A C 1
ATOM 1665 O O . GLY A 1 207 ? -3.016 10.367 -2.205 1 77.38 207 GLY A O 1
ATOM 1666 N N . LEU A 1 208 ? -1.58 12.016 -2.77 1 83.75 208 LEU A N 1
ATOM 1667 C CA . LEU A 1 208 ? -0.54 11.469 -1.906 1 83.75 208 LEU A CA 1
ATOM 1668 C C . LEU A 1 208 ? -0.785 11.852 -0.45 1 83.75 208 LEU A C 1
ATOM 1670 O O . LEU A 1 208 ? -0.653 11.008 0.445 1 83.75 208 LEU A O 1
ATOM 1674 N N . LEU A 1 209 ? -1.111 13.109 -0.316 1 86.19 209 LEU A N 1
ATOM 1675 C CA . LEU A 1 209 ? -1.41 13.625 1.016 1 86.19 209 LEU A CA 1
ATOM 1676 C C . LEU A 1 209 ? -2.908 13.859 1.184 1 86.19 209 LEU A C 1
ATOM 1678 O O . LEU A 1 209 ? -3.516 14.586 0.396 1 86.19 209 LEU A O 1
ATOM 1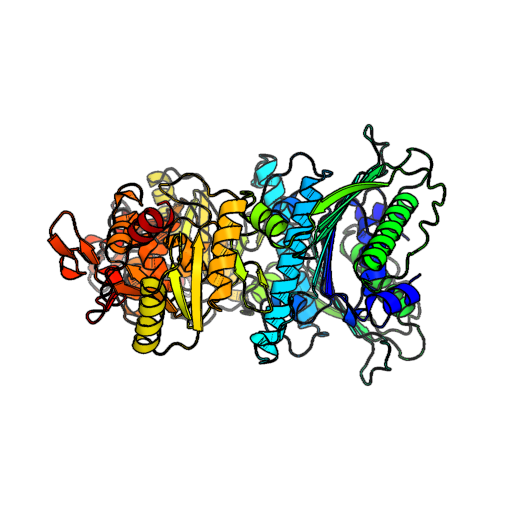682 N N . ASN A 1 210 ? -3.408 13.219 2.242 1 87.62 210 ASN A N 1
ATOM 1683 C CA . ASN A 1 210 ? -4.855 13.297 2.424 1 87.62 210 ASN A CA 1
ATOM 1684 C C . ASN A 1 210 ? -5.219 14.094 3.672 1 87.62 210 ASN A C 1
ATOM 1686 O O . ASN A 1 210 ? -6.324 14.633 3.768 1 87.62 210 ASN A O 1
ATOM 1690 N N . SER A 1 211 ? -4.367 14.078 4.555 1 89.81 211 SER A N 1
ATOM 1691 C CA . SER A 1 211 ? -4.641 14.797 5.797 1 89.81 211 SER A CA 1
ATOM 1692 C C . SER A 1 211 ? -3.354 15.07 6.574 1 89.81 211 SER A C 1
ATOM 1694 O O . SER A 1 211 ? -2.332 14.414 6.34 1 89.81 211 SER A O 1
ATOM 1696 N N . ILE A 1 212 ? -3.41 16.094 7.426 1 89.25 212 ILE A N 1
ATOM 1697 C CA . ILE A 1 212 ? -2.305 16.484 8.297 1 89.25 212 ILE A CA 1
ATOM 1698 C C . ILE A 1 212 ? -2.811 16.672 9.719 1 89.25 212 ILE A C 1
ATOM 1700 O O . ILE A 1 212 ? -3.768 17.422 9.953 1 89.25 212 ILE A O 1
ATOM 1704 N N . LEU A 1 213 ? -2.246 15.984 10.602 1 90.06 213 LEU A N 1
ATOM 1705 C CA . LEU A 1 213 ? -2.518 16.219 12.016 1 90.06 213 LEU A CA 1
ATOM 1706 C C . LEU A 1 213 ? -1.539 17.234 12.602 1 90.06 213 LEU A C 1
ATOM 1708 O O . LEU A 1 213 ? -0.324 17.094 12.438 1 90.06 213 LEU A O 1
ATOM 1712 N N . ILE A 1 214 ? -2.094 18.219 13.164 1 87.31 214 ILE A N 1
ATOM 1713 C CA . ILE A 1 214 ? -1.3 19.281 13.773 1 87.31 214 ILE A CA 1
ATOM 1714 C C . ILE A 1 214 ? -1.615 19.375 15.258 1 87.31 214 ILE A C 1
ATOM 1716 O O . ILE A 1 214 ? -2.771 19.562 15.648 1 87.31 214 ILE A O 1
ATOM 1720 N N . THR A 1 215 ? -0.63 19.141 16 1 85.75 215 THR A N 1
ATOM 1721 C CA . THR A 1 215 ? -0.732 19.328 17.438 1 85.75 215 THR A CA 1
ATOM 1722 C C . THR A 1 215 ? 0.176 20.469 17.906 1 85.75 215 THR A C 1
ATOM 1724 O O . THR A 1 215 ? 0.732 21.203 17.078 1 85.75 215 THR A O 1
ATOM 1727 N N . ALA A 1 216 ? 0.234 20.719 19.219 1 77.44 216 ALA A N 1
ATOM 1728 C CA . ALA A 1 216 ? 1.014 21.828 19.766 1 77.44 216 ALA A CA 1
ATOM 1729 C C . ALA A 1 216 ? 2.484 21.703 19.391 1 77.44 216 ALA A C 1
ATOM 1731 O O . ALA A 1 216 ? 3.139 22.703 19.078 1 77.44 216 ALA A O 1
ATOM 1732 N N . ASN A 1 217 ? 2.953 20.516 19.266 1 73.81 217 ASN A N 1
ATOM 1733 C CA . ASN A 1 217 ? 4.398 20.406 19.109 1 73.81 217 ASN A CA 1
ATOM 1734 C C . ASN A 1 217 ? 4.77 19.516 17.922 1 73.81 217 ASN A C 1
ATOM 1736 O O . ASN A 1 217 ? 5.953 19.328 17.641 1 73.81 217 ASN A O 1
ATOM 1740 N N . GLN A 1 218 ? 3.727 19.078 17.281 1 79 218 GLN A N 1
ATOM 1741 C CA . GLN A 1 218 ? 4.09 18.109 16.25 1 79 218 GLN A CA 1
ATOM 1742 C C . GLN A 1 218 ? 3.053 18.078 15.133 1 79 218 GLN A C 1
ATOM 1744 O O . GLN A 1 218 ? 1.996 18.703 15.242 1 79 218 GLN A O 1
ATOM 1749 N N . TYR A 1 219 ? 3.547 17.547 14.016 1 85.38 219 TYR A N 1
ATOM 1750 C CA . TYR A 1 219 ? 2.615 17.266 12.93 1 85.38 219 TYR A CA 1
ATOM 1751 C C . TYR A 1 219 ? 2.801 15.844 12.406 1 85.38 219 TYR A C 1
ATOM 1753 O O . TYR A 1 219 ? 3.857 15.234 12.594 1 85.38 219 TYR A O 1
ATOM 1761 N N . GLN A 1 220 ? 1.799 15.32 11.906 1 88.12 220 GLN A N 1
ATOM 1762 C CA . GLN A 1 220 ? 1.812 13.992 11.305 1 88.12 220 GLN A CA 1
ATOM 1763 C C . GLN A 1 220 ? 1.094 13.992 9.953 1 88.12 220 GLN A C 1
ATOM 1765 O O . GLN A 1 220 ? 0.042 14.617 9.812 1 88.12 220 GLN A O 1
ATOM 1770 N N . LEU A 1 221 ? 1.757 13.328 9.047 1 90 221 LEU A N 1
ATOM 1771 C CA . LEU A 1 221 ? 1.14 13.227 7.73 1 90 221 LEU A CA 1
ATOM 1772 C C . LEU A 1 221 ? 0.31 11.953 7.617 1 90 221 LEU A C 1
ATOM 1774 O O . LEU A 1 221 ? 0.752 10.883 8.039 1 90 221 LEU A O 1
ATOM 1778 N N . ASN A 1 222 ? -0.923 12.102 7.027 1 88.88 222 ASN A N 1
ATOM 1779 C CA . ASN A 1 222 ? -1.872 11.016 6.832 1 88.88 222 ASN A CA 1
ATOM 1780 C C . ASN A 1 222 ? -2.051 10.188 8.102 1 88.88 222 ASN A C 1
ATOM 1782 O O . ASN A 1 222 ? -1.855 8.977 8.094 1 88.88 222 ASN A O 1
ATOM 1786 N N . PRO A 1 223 ? -2.533 10.82 9.086 1 87.44 223 PRO A N 1
ATOM 1787 C CA . PRO A 1 223 ? -2.715 10.133 10.367 1 87.44 223 PRO A CA 1
ATOM 1788 C C . PRO A 1 223 ? -3.877 9.141 10.352 1 87.44 223 PRO A C 1
ATOM 1790 O O . PRO A 1 223 ? -4.824 9.312 9.578 1 87.44 223 PRO A O 1
ATOM 1793 N N . ILE A 1 224 ? -3.725 8.062 11.109 1 85.88 224 ILE A N 1
ATOM 1794 C CA . ILE A 1 224 ? -4.848 7.227 11.516 1 85.88 224 ILE A CA 1
ATOM 1795 C C . ILE A 1 224 ? -5.07 7.359 13.023 1 85.88 224 ILE A C 1
ATOM 1797 O O . ILE A 1 224 ? -4.195 7 13.812 1 85.88 224 ILE A O 1
ATOM 1801 N N . VAL A 1 225 ? -6.16 7.957 13.273 1 89.56 225 VAL A N 1
ATOM 1802 C CA . VAL A 1 225 ? -6.434 8.195 14.688 1 89.56 225 VAL A CA 1
ATOM 1803 C C . VAL A 1 225 ? -7.348 7.102 15.227 1 89.56 225 VAL A C 1
ATOM 1805 O O . VAL A 1 225 ? -8.25 6.637 14.531 1 89.56 225 VAL A O 1
ATOM 1808 N N . GLN A 1 226 ? -7.047 6.711 16.469 1 89.88 226 GLN A N 1
ATOM 1809 C CA . GLN A 1 226 ? -7.836 5.672 17.109 1 89.88 226 GLN A CA 1
ATOM 1810 C C . GLN A 1 226 ? -8.367 6.148 18.469 1 89.88 226 GLN A C 1
ATOM 1812 O O . GLN A 1 226 ? -7.727 6.953 19.141 1 89.88 226 GLN A O 1
ATOM 1817 N N . ASP A 1 227 ? -9.523 5.645 18.797 1 93.06 227 ASP A N 1
ATOM 1818 C CA . ASP A 1 227 ? -10.117 5.898 20.109 1 93.06 227 ASP A CA 1
ATOM 1819 C C . ASP A 1 227 ? -10.18 7.395 20.406 1 93.06 227 ASP A C 1
ATOM 1821 O O . ASP A 1 227 ? -9.688 7.852 21.438 1 93.06 227 ASP A O 1
ATOM 1825 N N . ALA A 1 228 ? -10.812 8.039 19.453 1 95.38 228 ALA A N 1
ATOM 1826 C CA . ALA A 1 228 ? -10.852 9.492 19.562 1 95.38 228 ALA A CA 1
ATOM 1827 C C . ALA A 1 228 ? -12.188 10.047 19.078 1 95.38 228 ALA A C 1
ATOM 1829 O O . ALA A 1 228 ? -12.969 9.328 18.438 1 95.38 228 ALA A O 1
ATOM 1830 N N . ILE A 1 229 ? -12.438 11.273 19.453 1 96.44 229 ILE A N 1
ATOM 1831 C CA . ILE A 1 229 ? -13.547 12.047 18.922 1 96.44 229 ILE A CA 1
ATOM 1832 C C . ILE A 1 229 ? -13.047 13.008 17.844 1 96.44 229 ILE A C 1
ATOM 1834 O O . ILE A 1 229 ? -12.008 13.656 18.016 1 96.44 229 ILE A O 1
ATOM 1838 N N . ILE A 1 230 ? -13.711 12.992 16.766 1 96.44 230 ILE A N 1
ATOM 1839 C CA . ILE A 1 230 ? -13.398 13.977 15.734 1 96.44 230 ILE A CA 1
ATOM 1840 C C . ILE A 1 230 ? -14.586 14.922 15.555 1 96.44 230 ILE A C 1
ATOM 1842 O O . ILE A 1 230 ? -15.711 14.477 15.312 1 96.44 230 ILE A O 1
ATOM 1846 N N . LEU A 1 231 ? -14.422 16.141 15.773 1 95.94 231 LEU A N 1
ATOM 1847 C CA . LEU A 1 231 ? -15.398 17.172 15.398 1 95.94 231 LEU A CA 1
ATOM 1848 C C . LEU A 1 231 ? -15.047 17.781 14.055 1 95.94 231 LEU A C 1
ATOM 1850 O O . LEU A 1 231 ? -14.031 18.469 13.922 1 95.94 231 LEU A O 1
ATOM 1854 N N . SER A 1 232 ? -15.898 17.547 13.117 1 91.88 232 SER A N 1
ATOM 1855 C CA . SER A 1 232 ? -15.68 18.094 11.781 1 91.88 232 SER A CA 1
ATOM 1856 C C . SER A 1 232 ? -16.422 19.406 11.586 1 91.88 232 SER A C 1
ATOM 1858 O O . SER A 1 232 ? -17.594 19.531 11.969 1 91.88 232 SER A O 1
ATOM 1860 N N . GLY A 1 233 ? -15.703 20.406 11.055 1 87.06 233 GLY A N 1
ATOM 1861 C CA . GLY A 1 233 ? -16.328 21.688 10.812 1 87.06 233 GLY A CA 1
ATOM 1862 C C . GLY A 1 233 ? -15.469 22.625 9.969 1 87.06 233 GLY A C 1
ATOM 1863 O O . GLY A 1 233 ? -14.32 22.297 9.656 1 87.06 233 GLY A O 1
ATOM 1864 N N . SER A 1 234 ? -16.078 23.719 9.594 1 85.88 234 SER A N 1
ATOM 1865 C CA . SER A 1 234 ? -15.352 24.734 8.836 1 85.88 234 SER A CA 1
ATOM 1866 C C . SER A 1 234 ? -14.57 25.656 9.766 1 85.88 234 SER A C 1
ATOM 1868 O O . SER A 1 234 ? -13.641 26.344 9.336 1 85.88 234 SER A O 1
ATOM 1870 N N . PHE A 1 235 ? -14.961 25.797 10.93 1 91.19 235 PHE A N 1
ATOM 1871 C CA . PHE A 1 235 ? -14.32 26.578 11.977 1 91.19 235 PHE A CA 1
ATOM 1872 C C . PHE A 1 235 ? -13.992 27.969 11.477 1 91.19 235 PHE A C 1
ATOM 1874 O O . PHE A 1 235 ? -12.859 28.438 11.617 1 91.19 235 PHE A O 1
ATOM 1881 N N . ASN A 1 236 ? -14.969 28.516 10.945 1 88.31 236 ASN A N 1
ATOM 1882 C CA . ASN A 1 236 ? -14.844 29.859 10.391 1 88.31 236 ASN A CA 1
ATOM 1883 C C . ASN A 1 236 ? -15.586 30.891 11.242 1 88.31 236 ASN A C 1
ATOM 1885 O O . ASN A 1 236 ? -16.484 31.578 10.75 1 88.31 236 ASN A O 1
ATOM 1889 N N . PRO A 1 237 ? -15.484 31.172 12.367 1 89.5 237 PRO A N 1
ATOM 1890 C CA . PRO A 1 237 ? -14.344 30.719 13.164 1 89.5 237 PRO A CA 1
ATOM 1891 C C . PRO A 1 237 ? -14.719 29.641 14.164 1 89.5 237 PRO A C 1
ATOM 1893 O O . PRO A 1 237 ? -15.898 29.281 14.289 1 89.5 237 PRO A O 1
ATOM 1896 N N . ILE A 1 238 ? -13.766 29.125 14.797 1 92.81 238 ILE A N 1
ATOM 1897 C CA . ILE A 1 238 ? -13.969 28.266 15.953 1 92.81 238 ILE A CA 1
ATOM 1898 C C . ILE A 1 238 ? -14.633 29.047 17.078 1 92.81 238 ILE A C 1
ATOM 1900 O O . ILE A 1 238 ? -14.375 30.25 17.25 1 92.81 238 ILE A O 1
ATOM 1904 N N . HIS A 1 239 ? -15.523 28.469 17.828 1 89.56 239 HIS A N 1
ATOM 1905 C CA . HIS A 1 239 ? -16.188 29.125 18.953 1 89.56 239 HIS A CA 1
ATOM 1906 C C . HIS A 1 239 ? -16.5 28.125 20.062 1 89.56 239 HIS A C 1
ATOM 1908 O O . HIS A 1 239 ? -16.234 26.938 19.938 1 89.56 239 HIS A O 1
ATOM 1914 N N . PHE A 1 240 ? -17.031 28.625 21.047 1 88.69 240 PHE A N 1
ATOM 1915 C CA . PHE A 1 240 ? -17.234 27.859 22.266 1 88.69 240 PHE A CA 1
ATOM 1916 C C . PHE A 1 240 ? -18.188 26.688 22.031 1 88.69 240 PHE A C 1
ATOM 1918 O O . PHE A 1 240 ? -18.016 25.625 22.625 1 88.69 240 PHE A O 1
ATOM 1925 N N . GLY A 1 241 ? -19.141 26.844 21.219 1 88.69 241 GLY A N 1
ATOM 1926 C CA . GLY A 1 241 ? -20.062 25.781 20.891 1 88.69 241 GLY A CA 1
ATOM 1927 C C . GLY A 1 241 ? -19.375 24.531 20.344 1 88.69 241 GLY A C 1
ATOM 1928 O O . GLY A 1 241 ? -19.75 23.406 20.688 1 88.69 241 GLY A O 1
ATOM 1929 N N . HIS A 1 242 ? -18.422 24.75 19.516 1 91.94 242 HIS A N 1
ATOM 1930 C CA . HIS A 1 242 ? -17.641 23.625 19 1 91.94 242 HIS A CA 1
ATOM 1931 C C . HIS A 1 242 ? -16.906 22.906 20.125 1 91.94 242 HIS A C 1
ATOM 1933 O O . HIS A 1 242 ? -16.938 21.672 20.188 1 91.94 242 HIS A O 1
ATOM 1939 N N . ILE A 1 243 ? -16.297 23.641 20.969 1 93.25 243 ILE A N 1
ATOM 1940 C CA . ILE A 1 243 ? -15.477 23.094 22.047 1 93.25 243 ILE A CA 1
ATOM 1941 C C . ILE A 1 243 ? -16.359 22.312 23.016 1 93.25 243 ILE A C 1
ATOM 1943 O O . ILE A 1 243 ? -16 21.203 23.422 1 93.25 243 ILE A O 1
ATOM 1947 N N . GLU A 1 244 ? -17.422 22.906 23.312 1 91.94 244 GLU A N 1
ATOM 1948 C CA . GLU A 1 244 ? -18.359 22.25 24.219 1 91.94 244 GLU A CA 1
ATOM 1949 C C . GLU A 1 244 ? -18.891 20.953 23.641 1 91.94 244 GLU A C 1
ATOM 1951 O O . GLU A 1 244 ? -19 19.938 24.344 1 91.94 244 GLU A O 1
ATOM 1956 N N . LEU A 1 245 ? -19.25 21.016 22.406 1 93.19 245 LEU A N 1
ATOM 1957 C CA . LEU A 1 245 ? -19.734 19.812 21.734 1 93.19 245 LEU A CA 1
ATOM 1958 C C . LEU A 1 245 ? -18.688 18.703 21.797 1 93.19 245 LEU A C 1
ATOM 1960 O O . LEU A 1 245 ? -19.016 17.547 22.094 1 93.19 245 LEU A O 1
ATOM 1964 N N . ALA A 1 246 ? -17.484 18.984 21.516 1 94.38 246 ALA A N 1
ATOM 1965 C CA . ALA A 1 246 ? -16.391 18.016 21.547 1 94.38 246 ALA A CA 1
ATOM 1966 C C . ALA A 1 246 ? -16.219 17.453 22.953 1 94.38 246 ALA A C 1
ATOM 1968 O O . ALA A 1 246 ? -16.078 16.234 23.125 1 94.38 246 ALA A O 1
ATOM 1969 N N . LYS A 1 247 ? -16.266 18.281 23.938 1 92.62 247 LYS A N 1
ATOM 1970 C CA . LYS A 1 247 ? -16.078 17.875 25.328 1 92.62 247 LYS A CA 1
ATOM 1971 C C . LYS A 1 247 ? -17.203 16.938 25.781 1 92.62 247 LYS A C 1
ATOM 1973 O O . LYS A 1 247 ? -16.938 15.922 26.422 1 92.62 247 LYS A O 1
ATOM 1978 N N . MET A 1 248 ? -18.359 17.328 25.516 1 93.75 248 MET A N 1
ATOM 1979 C CA . MET A 1 248 ? -19.5 16.5 25.906 1 93.75 248 MET A CA 1
ATOM 1980 C C . MET A 1 248 ? -19.484 15.156 25.203 1 93.75 248 MET A C 1
ATOM 1982 O O . MET A 1 248 ? -19.844 14.133 25.797 1 93.75 248 MET A O 1
ATOM 1986 N N . SER A 1 249 ? -19.141 15.219 23.953 1 95.25 249 SER A N 1
ATOM 1987 C CA . SER A 1 249 ? -19.016 13.969 23.203 1 95.25 249 SER A CA 1
ATOM 1988 C C . SER A 1 249 ? -17.938 13.07 23.812 1 95.25 249 SER A C 1
ATOM 1990 O O . SER A 1 249 ? -18.125 11.852 23.891 1 95.25 249 SER A O 1
ATOM 1992 N N . GLN A 1 250 ? -16.875 13.656 24.125 1 94.38 250 GLN A N 1
ATOM 1993 C CA . GLN A 1 250 ? -15.773 12.93 24.766 1 94.38 250 GLN A CA 1
ATOM 1994 C C . GLN A 1 250 ? -16.234 12.258 26.047 1 94.38 250 GLN A C 1
ATOM 1996 O O . GLN A 1 250 ? -15.93 11.086 26.297 1 94.38 250 GLN A O 1
ATOM 2001 N N . GLN A 1 251 ? -16.891 12.992 26.844 1 93 251 GLN A N 1
ATOM 2002 C CA . GLN A 1 251 ? -17.406 12.477 28.109 1 93 251 GLN A CA 1
ATOM 2003 C C . GLN A 1 251 ? -18.406 11.344 27.859 1 93 251 GLN A C 1
ATOM 2005 O O . GLN A 1 251 ? -18.359 10.32 28.562 1 93 251 GLN A O 1
ATOM 2010 N N . LEU A 1 252 ? -19.203 11.539 26.969 1 93 252 LEU A N 1
ATOM 2011 C CA . LEU A 1 252 ? -20.219 10.547 26.656 1 93 252 LEU A CA 1
ATOM 2012 C C . LEU A 1 252 ? -19.578 9.234 26.234 1 93 252 LEU A C 1
ATOM 2014 O O . LEU A 1 252 ? -20.031 8.156 26.641 1 93 252 LEU A O 1
ATOM 2018 N N . MET A 1 253 ? -18.547 9.305 25.422 1 94.31 253 MET A N 1
ATOM 2019 C CA . MET A 1 253 ? -17.938 8.117 24.828 1 94.31 253 MET A CA 1
ATOM 2020 C C . MET A 1 253 ? -16.828 7.574 25.719 1 94.31 253 MET A C 1
ATOM 2022 O O . MET A 1 253 ? -16.391 6.434 25.547 1 94.31 253 MET A O 1
ATOM 2026 N N . GLY A 1 254 ? -16.281 8.391 26.609 1 93.75 254 GLY A N 1
ATOM 2027 C CA . GLY A 1 254 ? -15.164 7.992 27.453 1 93.75 254 GLY A CA 1
ATOM 2028 C C . GLY A 1 254 ? -13.875 7.82 26.672 1 93.75 254 GLY A C 1
ATOM 2029 O O . GLY A 1 254 ? -13.102 6.895 26.938 1 93.75 254 GLY A O 1
ATOM 2030 N N . LEU A 1 255 ? -13.734 8.547 25.688 1 93.69 255 LEU A N 1
ATOM 2031 C CA . LEU A 1 255 ? -12.531 8.453 24.859 1 93.69 255 LEU A CA 1
ATOM 2032 C C . LEU A 1 255 ? -11.516 9.523 25.266 1 93.69 255 LEU A C 1
ATOM 2034 O O . LEU A 1 255 ? -11.898 10.633 25.641 1 93.69 255 LEU A O 1
ATOM 2038 N N . PRO A 1 256 ? -10.25 9.25 25.094 1 89.88 256 PRO A N 1
ATOM 2039 C CA . PRO A 1 256 ? -9.211 10.125 25.641 1 89.88 256 PRO A CA 1
ATOM 2040 C C . PRO A 1 256 ? -8.867 11.289 24.719 1 89.88 256 PRO A C 1
ATOM 2042 O O . PRO A 1 256 ? -8.406 12.336 25.188 1 89.88 256 PRO A O 1
ATOM 2045 N N . ASN A 1 257 ? -8.992 11.133 23.484 1 91.75 257 ASN A N 1
ATOM 2046 C CA . ASN A 1 257 ? -8.461 12.117 22.562 1 91.75 257 ASN A CA 1
ATOM 2047 C C . ASN A 1 257 ? -9.57 12.797 21.766 1 91.75 257 ASN A C 1
ATOM 2049 O O . ASN A 1 257 ? -10.594 12.18 21.469 1 91.75 257 ASN A O 1
ATOM 2053 N N . VAL A 1 258 ? -9.359 14.078 21.484 1 95.25 258 VAL A N 1
ATOM 2054 C CA . VAL A 1 258 ? -10.281 14.867 20.672 1 95.25 258 VAL A CA 1
ATOM 2055 C C . VAL A 1 258 ? -9.508 15.57 19.547 1 95.25 258 VAL A C 1
ATOM 2057 O O . VAL A 1 258 ? -8.438 16.141 19.781 1 95.25 258 VAL A O 1
ATOM 2060 N N . TYR A 1 259 ? -10.016 15.461 18.391 1 95.75 259 TYR A N 1
ATOM 2061 C CA . TYR A 1 259 ? -9.438 16.141 17.234 1 95.75 259 TYR A CA 1
ATOM 2062 C C . TYR A 1 259 ? -10.484 17 16.531 1 95.75 259 TYR A C 1
ATOM 2064 O O . TYR A 1 259 ? -11.664 16.625 16.484 1 95.75 259 TYR A O 1
ATOM 2072 N N . PHE A 1 260 ? -10.102 18.156 16.062 1 96.19 260 PHE A N 1
ATOM 2073 C CA . PHE A 1 260 ? -10.93 19.016 15.234 1 96.19 260 PHE A CA 1
ATOM 2074 C C . PHE A 1 260 ? -10.516 18.922 13.773 1 96.19 260 PHE A C 1
ATOM 2076 O O . PHE A 1 260 ? -9.398 19.281 13.414 1 96.19 260 PHE A O 1
ATOM 2083 N N . GLU A 1 261 ? -11.344 18.406 12.977 1 95.19 261 GLU A N 1
ATOM 2084 C CA . GLU A 1 261 ? -11.023 18.188 11.57 1 95.19 261 GLU A CA 1
ATOM 2085 C C . GLU A 1 261 ? -11.508 19.344 10.703 1 95.19 261 GLU A C 1
ATOM 2087 O O . GLU A 1 261 ? -12.711 19.625 10.648 1 95.19 261 GLU A O 1
ATOM 2092 N N . LEU A 1 262 ? -10.656 20.062 10.109 1 92.44 262 LEU A N 1
ATOM 2093 C CA . LEU A 1 262 ? -10.898 21.172 9.18 1 92.44 262 LEU A CA 1
ATOM 2094 C C . LEU A 1 262 ? -10.711 20.703 7.738 1 92.44 262 LEU A C 1
ATOM 2096 O O . LEU A 1 262 ? -9.594 20.359 7.336 1 92.44 262 LEU A O 1
ATOM 2100 N N . SER A 1 263 ? -11.773 20.672 7.008 1 88.94 263 SER A N 1
ATOM 2101 C CA . SER A 1 263 ? -11.672 20.281 5.602 1 88.94 263 SER A CA 1
ATOM 2102 C C . SER A 1 263 ? -11.352 21.484 4.727 1 88.94 263 SER A C 1
ATOM 2104 O O . SER A 1 263 ? -12.016 22.531 4.812 1 88.94 263 SER A O 1
ATOM 2106 N N . ILE A 1 264 ? -10.367 21.312 3.912 1 84.06 264 ILE A N 1
ATOM 2107 C CA . ILE A 1 264 ? -9.992 22.422 3.047 1 84.06 264 ILE A CA 1
ATOM 2108 C C . ILE A 1 264 ? -10.789 22.359 1.742 1 84.06 264 ILE A C 1
ATOM 2110 O O . ILE A 1 264 ? -10.766 23.297 0.943 1 84.06 264 ILE A O 1
ATOM 2114 N N . LYS A 1 265 ? -11.344 21.219 1.487 1 77.12 265 LYS A N 1
ATOM 2115 C CA . LYS A 1 265 ? -12.266 21.047 0.363 1 77.12 265 LYS A CA 1
ATOM 2116 C C . LYS A 1 265 ? -13.703 20.938 0.842 1 77.12 265 LYS A C 1
ATOM 2118 O O . LYS A 1 265 ? -13.977 20.312 1.869 1 77.12 265 LYS A O 1
ATOM 2123 N N . ASN A 1 266 ? -14.523 21.797 0.309 1 63.25 266 ASN A N 1
ATOM 2124 C CA . ASN A 1 266 ? -15.922 21.688 0.713 1 63.25 266 ASN A CA 1
ATOM 2125 C C . ASN A 1 266 ? -16.797 21.172 -0.423 1 63.25 266 ASN A C 1
ATOM 2127 O O . ASN A 1 266 ? -16.516 21.422 -1.596 1 63.25 266 ASN A O 1
ATOM 2131 N N . ALA A 1 267 ? -17.672 20.266 -0.086 1 55.78 267 ALA A N 1
ATOM 2132 C CA . ALA A 1 267 ? -18.609 19.688 -1.054 1 55.78 267 ALA A CA 1
ATOM 2133 C C . ALA A 1 267 ? -19.422 20.781 -1.741 1 55.78 267 ALA A C 1
ATOM 2135 O O . ALA A 1 267 ? -19.734 20.672 -2.93 1 55.78 267 ALA A O 1
ATOM 2136 N N . ASP A 1 268 ? -19.781 21.656 -0.996 1 53.38 268 ASP A N 1
ATOM 2137 C CA . ASP A 1 268 ? -20.734 22.656 -1.456 1 53.38 268 ASP A CA 1
ATOM 2138 C C . ASP A 1 268 ? -20.062 24.016 -1.681 1 53.38 268 ASP A C 1
ATOM 2140 O O . ASP A 1 268 ? -20.672 24.938 -2.232 1 53.38 268 ASP A O 1
ATOM 2144 N N . LYS A 1 269 ? -18.812 24.188 -1.21 1 57.19 269 LYS A N 1
ATOM 2145 C CA . LYS A 1 269 ? -18.203 25.516 -1.226 1 57.19 269 LYS A CA 1
ATOM 2146 C C . LYS A 1 269 ? -16.891 25.5 -2.021 1 57.19 269 LYS A C 1
ATOM 2148 O O . LYS A 1 269 ? -16.391 24.438 -2.383 1 57.19 269 LYS A O 1
ATOM 2153 N N . GLN A 1 270 ? -16.484 26.688 -2.504 1 59.47 270 GLN A N 1
ATOM 2154 C CA . GLN A 1 270 ? -15.203 26.859 -3.18 1 59.47 270 GLN A CA 1
ATOM 2155 C C . GLN A 1 270 ? -14.047 26.469 -2.271 1 59.47 270 GLN A C 1
ATOM 2157 O O . GLN A 1 270 ? -14.172 26.5 -1.046 1 59.47 270 GLN A O 1
ATOM 2162 N N . ASP A 1 271 ? -13.016 26.047 -2.812 1 67.12 271 ASP A N 1
ATOM 2163 C CA . ASP A 1 271 ? -11.805 25.734 -2.049 1 67.12 271 ASP A CA 1
ATOM 2164 C C . ASP A 1 271 ? -11.336 26.953 -1.25 1 67.12 271 ASP A C 1
ATOM 2166 O O . ASP A 1 271 ? -11.414 28.078 -1.731 1 67.12 271 ASP A O 1
ATOM 2170 N N . ILE A 1 272 ? -11.125 26.703 0.013 1 79.44 272 ILE A N 1
ATOM 2171 C CA . ILE A 1 272 ? -10.625 27.75 0.906 1 79.44 272 ILE A CA 1
ATOM 2172 C C . ILE A 1 272 ? -9.188 28.109 0.527 1 79.44 272 ILE A C 1
ATOM 2174 O O . ILE A 1 272 ? -8.398 27.234 0.154 1 79.44 272 ILE A O 1
ATOM 2178 N N . THR A 1 273 ? -8.898 29.328 0.54 1 82.88 273 THR A N 1
ATOM 2179 C CA . THR A 1 273 ? -7.539 29.75 0.238 1 82.88 273 THR A CA 1
ATOM 2180 C C . THR A 1 273 ? -6.574 29.312 1.334 1 82.88 273 THR A C 1
ATOM 2182 O O . THR A 1 273 ? -6.996 29.031 2.459 1 82.88 273 THR A O 1
ATOM 2185 N N . ILE A 1 274 ? -5.371 29.297 0.995 1 83.06 274 ILE A N 1
ATOM 2186 C CA . ILE A 1 274 ? -4.332 28.891 1.94 1 83.06 274 ILE A CA 1
ATOM 2187 C C . ILE A 1 274 ? -4.289 29.875 3.105 1 83.06 274 ILE A C 1
ATOM 2189 O O . ILE A 1 274 ? -4.117 29.469 4.258 1 83.06 274 ILE A O 1
ATOM 2193 N N . GLN A 1 275 ? -4.512 31.062 2.797 1 84.69 275 GLN A N 1
ATOM 2194 C CA . GLN A 1 275 ? -4.488 32.094 3.822 1 84.69 275 GLN A CA 1
ATOM 2195 C C . GLN A 1 275 ? -5.629 31.922 4.816 1 84.69 275 GLN A C 1
ATOM 2197 O O . GLN A 1 275 ? -5.441 32.094 6.023 1 84.69 275 GLN A O 1
ATOM 2202 N N . ASP A 1 276 ? -6.703 31.609 4.27 1 88.06 276 ASP A N 1
ATOM 2203 C CA . ASP A 1 276 ? -7.859 31.391 5.133 1 88.06 276 ASP A CA 1
ATOM 2204 C C . ASP A 1 276 ? -7.648 30.188 6.031 1 88.06 276 ASP A C 1
ATOM 2206 O O . ASP A 1 276 ? -8.039 30.188 7.203 1 88.06 276 ASP A O 1
ATOM 2210 N N . VAL A 1 277 ? -7.098 29.203 5.484 1 88.44 277 VAL A N 1
ATOM 2211 C CA . VAL A 1 277 ? -6.812 28 6.254 1 88.44 277 VAL A CA 1
ATOM 2212 C C . VAL A 1 277 ? -5.848 28.328 7.391 1 88.44 277 VAL A C 1
ATOM 2214 O O . VAL A 1 277 ? -6.066 27.922 8.539 1 88.44 277 VAL A O 1
ATOM 2217 N N . GLU A 1 278 ? -4.863 29.078 7.086 1 86.5 278 GLU A N 1
ATOM 2218 C CA . GLU A 1 278 ? -3.867 29.453 8.086 1 86.5 278 GLU A CA 1
ATOM 2219 C C . GLU A 1 278 ? -4.5 30.25 9.219 1 86.5 278 GLU A C 1
ATOM 2221 O O . GLU A 1 278 ? -4.168 30.047 10.391 1 86.5 278 GLU A O 1
ATOM 2226 N N . LYS A 1 279 ? -5.367 31.125 8.82 1 89.75 279 LYS A N 1
ATOM 2227 C CA . LYS A 1 279 ? -6.055 31.938 9.82 1 89.75 279 LYS A CA 1
ATOM 2228 C C . LYS A 1 279 ? -6.879 31.062 10.766 1 89.75 279 LYS A C 1
ATOM 2230 O O . LYS A 1 279 ? -6.855 31.266 11.984 1 89.75 279 LYS A O 1
ATOM 2235 N N . ARG A 1 280 ? -7.516 30.172 10.219 1 90.94 280 ARG A N 1
ATOM 2236 C CA . ARG A 1 280 ? -8.352 29.281 11.016 1 90.94 280 ARG A CA 1
ATOM 2237 C C . ARG A 1 280 ? -7.504 28.422 11.945 1 90.94 280 ARG A C 1
ATOM 2239 O O . ARG A 1 280 ? -7.84 28.25 13.117 1 90.94 280 ARG A O 1
ATOM 2246 N N . ILE A 1 281 ? -6.441 27.969 11.391 1 90.12 281 ILE A N 1
ATOM 2247 C CA . ILE A 1 281 ? -5.543 27.109 12.172 1 90.12 281 ILE A CA 1
ATOM 2248 C C . ILE A 1 281 ? -4.988 27.906 13.352 1 90.12 281 ILE A C 1
ATOM 2250 O O . ILE A 1 281 ? -4.922 27.391 14.477 1 90.12 281 ILE A O 1
ATOM 2254 N N . GLU A 1 282 ? -4.637 29.078 13.086 1 89.56 282 GLU A N 1
ATOM 2255 C CA . GLU A 1 282 ? -4.066 29.906 14.133 1 89.56 282 GLU A CA 1
ATOM 2256 C C . GLU A 1 282 ? -5.062 30.125 15.273 1 89.56 282 GLU A C 1
ATOM 2258 O O . GLU A 1 282 ? -4.691 30.078 16.453 1 89.56 282 GLU A O 1
ATOM 2263 N N . LEU A 1 283 ? -6.281 30.391 14.922 1 92.38 283 LEU A N 1
ATOM 2264 C CA . LEU A 1 283 ? -7.32 30.578 15.922 1 92.38 283 LEU A CA 1
ATOM 2265 C C . LEU A 1 283 ? -7.527 29.312 16.734 1 92.38 283 LEU A C 1
ATOM 2267 O O . LEU A 1 283 ? -7.723 29.375 17.953 1 92.38 283 LEU A O 1
ATOM 2271 N N . MET A 1 284 ? -7.457 28.25 16.125 1 93.5 284 MET A N 1
ATOM 2272 C CA . MET A 1 284 ? -7.664 26.969 16.781 1 93.5 284 MET A CA 1
ATOM 2273 C C . MET A 1 284 ? -6.48 26.625 17.688 1 93.5 284 MET A C 1
ATOM 2275 O O . MET A 1 284 ? -6.656 26.078 18.766 1 93.5 284 MET A O 1
ATOM 2279 N N . LYS A 1 285 ? -5.328 26.953 17.188 1 89.44 285 LYS A N 1
ATOM 2280 C CA . LYS A 1 285 ? -4.121 26.703 17.969 1 89.44 285 LYS A CA 1
ATOM 2281 C C . LYS A 1 285 ? -4.137 27.5 19.266 1 89.44 285 LYS A C 1
ATOM 2283 O O . LYS A 1 285 ? -3.65 27.031 20.297 1 89.44 285 LYS A O 1
ATOM 2288 N N . LYS A 1 286 ? -4.617 28.672 19.156 1 90.94 286 LYS A N 1
ATOM 2289 C CA . LYS A 1 286 ? -4.715 29.531 20.344 1 90.94 286 LYS A CA 1
ATOM 2290 C C . LYS A 1 286 ? -5.562 28.875 21.422 1 90.94 286 LYS A C 1
ATOM 2292 O O . LYS A 1 286 ? -5.387 29.141 22.609 1 90.94 286 LYS A O 1
ATOM 2297 N N . GLN A 1 287 ? -6.422 28.047 21.016 1 91.62 287 GLN A N 1
ATOM 2298 C CA . GLN A 1 287 ? -7.281 27.344 21.969 1 91.62 287 GLN A CA 1
ATOM 2299 C C . GLN A 1 287 ? -6.68 25.984 22.344 1 91.62 287 GLN A C 1
ATOM 2301 O O . GLN A 1 287 ? -7.336 25.172 22.984 1 91.62 287 GLN A O 1
ATOM 2306 N N . ASN A 1 288 ? -5.484 25.672 21.891 1 90.69 288 ASN A N 1
ATOM 2307 C CA . ASN A 1 288 ? -4.734 24.453 22.188 1 90.69 288 ASN A CA 1
ATOM 2308 C C . ASN A 1 288 ? -5.473 23.219 21.688 1 90.69 288 ASN A C 1
ATOM 2310 O O . ASN A 1 288 ? -5.574 22.219 22.406 1 90.69 288 ASN A O 1
ATOM 2314 N N . LEU A 1 289 ? -6.031 23.312 20.562 1 93.75 289 LEU A N 1
ATOM 2315 C CA . LEU A 1 289 ? -6.785 22.203 19.984 1 93.75 289 LEU A CA 1
ATOM 2316 C C . LEU A 1 289 ? -5.902 21.359 19.078 1 93.75 289 LEU A C 1
ATOM 2318 O O . LEU A 1 289 ? -4.973 21.875 18.453 1 93.75 289 LEU A O 1
ATOM 2322 N N . ASN A 1 290 ? -6.086 20.031 19.047 1 93.25 290 ASN A N 1
ATOM 2323 C CA . ASN A 1 290 ? -5.512 19.172 18.016 1 93.25 290 ASN A CA 1
ATOM 2324 C C . ASN A 1 290 ? -6.281 19.266 16.703 1 93.25 290 ASN A C 1
ATOM 2326 O O . ASN A 1 290 ? -7.488 19.016 16.672 1 93.25 290 ASN A O 1
ATOM 2330 N N . ILE A 1 291 ? -5.543 19.547 15.688 1 94.44 291 ILE A N 1
ATOM 2331 C CA . ILE A 1 291 ? -6.211 19.875 14.43 1 94.44 291 ILE A CA 1
ATOM 2332 C C . ILE A 1 291 ? -5.879 18.812 13.375 1 94.44 291 ILE A C 1
ATOM 2334 O O . ILE A 1 291 ? -4.723 18.422 13.234 1 94.44 291 ILE A O 1
ATOM 2338 N N . ILE A 1 292 ? -6.84 18.312 12.68 1 93.75 292 ILE A N 1
ATOM 2339 C CA . ILE A 1 292 ? -6.648 17.5 11.484 1 93.75 292 ILE A CA 1
ATOM 2340 C C . ILE A 1 292 ? -7.086 18.281 10.25 1 93.75 292 ILE A C 1
ATOM 2342 O O . ILE A 1 292 ? -8.266 18.609 10.102 1 93.75 292 ILE A O 1
ATOM 2346 N N . LEU A 1 293 ? -6.121 18.641 9.469 1 91.81 293 LEU A N 1
ATOM 2347 C CA . LEU A 1 293 ? -6.43 19.25 8.172 1 91.81 293 LEU A CA 1
ATOM 2348 C C . LEU A 1 293 ? -6.664 18.172 7.121 1 91.81 293 LEU A C 1
ATOM 2350 O O . LEU A 1 293 ? -5.828 17.281 6.938 1 91.81 293 LEU A O 1
ATOM 2354 N N . SER A 1 294 ? -7.801 18.203 6.461 1 91 294 SER A N 1
ATOM 2355 C CA . SER A 1 294 ? -8.086 17.156 5.484 1 91 294 SER A CA 1
ATOM 2356 C C . SER A 1 294 ? -8.57 17.75 4.164 1 91 294 SER A C 1
ATOM 2358 O O . SER A 1 294 ? -9.047 18.891 4.125 1 91 294 SER A O 1
ATOM 2360 N N . ASN A 1 295 ? -8.336 17.016 3.1 1 88.31 295 ASN A N 1
ATOM 2361 C CA . ASN A 1 295 ? -8.906 17.391 1.81 1 88.31 295 ASN A CA 1
ATOM 2362 C C . ASN A 1 295 ? -10.141 16.562 1.478 1 88.31 295 ASN A C 1
ATOM 2364 O O . ASN A 1 295 ? -10.477 16.375 0.306 1 88.31 295 ASN A O 1
ATOM 2368 N N . LYS A 1 296 ? -10.758 16.031 2.463 1 86.19 296 LYS A N 1
ATOM 2369 C CA . LYS A 1 296 ? -11.953 15.195 2.307 1 86.19 296 LYS A CA 1
ATOM 2370 C C . LYS A 1 296 ? -13.219 16 2.566 1 86.19 296 LYS A C 1
ATOM 2372 O O . LYS A 1 296 ? -13.422 16.516 3.67 1 86.19 296 LYS A O 1
ATOM 2377 N N . ALA A 1 297 ? -14.008 15.945 1.591 1 80.88 297 ALA A N 1
ATOM 2378 C CA . ALA A 1 297 ? -15.242 16.719 1.711 1 80.88 297 ALA A CA 1
ATOM 2379 C C . ALA A 1 297 ? -16.344 15.883 2.361 1 80.88 297 ALA A C 1
ATOM 2381 O O . ALA A 1 297 ? -17.188 16.422 3.09 1 80.88 297 ALA A O 1
ATOM 2382 N N . PHE A 1 298 ? -16.266 14.672 2.186 1 84.25 298 PHE A N 1
ATOM 2383 C CA . PHE A 1 298 ? -17.375 13.82 2.607 1 84.25 298 PHE A CA 1
ATOM 2384 C C . PHE A 1 298 ? -16.969 12.953 3.793 1 84.25 298 PHE A C 1
ATOM 2386 O O . PHE A 1 298 ? -15.812 12.508 3.877 1 84.25 298 PHE A O 1
ATOM 2393 N N . PHE A 1 299 ? -17.938 12.672 4.598 1 86.12 299 PHE A N 1
ATOM 2394 C CA . PHE A 1 299 ? -17.672 11.906 5.809 1 86.12 299 PHE A CA 1
ATOM 2395 C C . PHE A 1 299 ? -17.297 10.469 5.469 1 86.12 299 PHE A C 1
ATOM 2397 O O . PHE A 1 299 ? -16.578 9.812 6.227 1 86.12 299 PHE A O 1
ATOM 2404 N N . LYS A 1 300 ? -17.797 10.039 4.332 1 78.94 300 LYS A N 1
ATOM 2405 C CA . LYS A 1 300 ? -17.406 8.703 3.902 1 78.94 300 LYS A CA 1
ATOM 2406 C C . LYS A 1 300 ? -15.891 8.602 3.734 1 78.94 300 LYS A C 1
ATOM 2408 O O . LYS A 1 300 ? -15.297 7.543 3.984 1 78.94 300 LYS A O 1
ATOM 2413 N N . ASP A 1 301 ? -15.281 9.633 3.35 1 84.44 301 ASP A N 1
ATOM 2414 C CA . ASP A 1 301 ? -13.836 9.672 3.158 1 84.44 301 ASP A CA 1
ATOM 2415 C C . ASP A 1 301 ? -13.117 9.977 4.473 1 84.44 301 ASP A C 1
ATOM 2417 O O . ASP A 1 301 ? -12.039 9.43 4.734 1 84.44 301 ASP A O 1
ATOM 2421 N N . LYS A 1 302 ? -13.789 10.766 5.285 1 87.25 302 LYS A N 1
ATOM 2422 C CA . LYS A 1 302 ? -13.203 11.117 6.578 1 87.25 302 LYS A CA 1
ATOM 2423 C C . LYS A 1 302 ? -13.148 9.914 7.508 1 87.25 302 LYS A C 1
ATOM 2425 O O . LYS A 1 302 ? -12.25 9.805 8.344 1 87.25 302 LYS A O 1
ATOM 2430 N N . ASN A 1 303 ? -14.031 9.086 7.293 1 85.81 303 ASN A N 1
ATOM 2431 C CA . ASN A 1 303 ? -14.133 7.895 8.125 1 85.81 303 ASN A CA 1
ATOM 2432 C C . ASN A 1 303 ? -12.883 7.023 8.016 1 85.81 303 ASN A C 1
ATOM 2434 O O . ASN A 1 303 ? -12.578 6.254 8.93 1 85.81 303 ASN A O 1
ATOM 2438 N N . LEU A 1 304 ? -12.172 7.254 6.992 1 80.38 304 LEU A N 1
ATOM 2439 C CA . LEU A 1 304 ? -11.031 6.391 6.707 1 80.38 304 LEU A CA 1
ATOM 2440 C C . LEU A 1 304 ? -9.906 6.637 7.707 1 80.38 304 LEU A C 1
ATOM 2442 O O . LEU A 1 304 ? -9.094 5.746 7.961 1 80.38 304 LEU A O 1
ATOM 2446 N N . PHE A 1 305 ? -9.852 7.734 8.289 1 86.25 305 PHE A N 1
ATOM 2447 C CA . PHE A 1 305 ? -8.703 7.977 9.156 1 86.25 305 PHE A CA 1
ATOM 2448 C C . PHE A 1 305 ? -9.109 7.922 10.625 1 86.25 305 PHE A C 1
ATOM 2450 O O . PHE A 1 305 ? -8.32 8.273 11.508 1 86.25 305 PHE A O 1
ATOM 2457 N N . LEU A 1 306 ? -10.328 7.465 10.93 1 92.06 306 LEU A N 1
ATOM 2458 C CA . LEU A 1 306 ? -10.773 7.258 12.305 1 92.06 306 LEU A CA 1
ATOM 2459 C C . LEU A 1 306 ? -11.148 5.797 12.539 1 92.06 306 LEU A C 1
ATOM 2461 O O . LEU A 1 306 ? -11.859 5.195 11.734 1 92.06 306 LEU A O 1
ATOM 2465 N N . LYS A 1 307 ? -10.602 5.285 13.625 1 91.25 307 LYS A N 1
ATOM 2466 C CA . LYS A 1 307 ? -10.969 3.932 14.031 1 91.25 307 LYS A CA 1
ATOM 2467 C C . LYS A 1 307 ? -11.391 3.893 15.492 1 91.25 307 LYS A C 1
ATOM 2469 O O . LYS A 1 307 ? -10.75 4.504 16.344 1 91.25 307 LYS A O 1
ATOM 2474 N N . ASN A 1 308 ? -12.469 3.109 15.742 1 92.25 308 ASN A N 1
ATOM 2475 C CA . ASN A 1 308 ? -12.984 2.93 17.094 1 92.25 308 ASN A CA 1
ATOM 2476 C C . ASN A 1 308 ? -13.242 4.27 17.781 1 92.25 308 ASN A C 1
ATOM 2478 O O . ASN A 1 308 ? -12.773 4.5 18.906 1 92.25 308 ASN A O 1
ATOM 2482 N N . GLY A 1 309 ? -13.812 5.086 17.078 1 94.69 309 GLY A N 1
ATOM 2483 C CA . GLY A 1 309 ? -14.094 6.414 17.609 1 94.69 309 GLY A CA 1
ATOM 2484 C C . GLY A 1 309 ? -15.469 6.934 17.219 1 94.69 309 GLY A C 1
ATOM 2485 O O . GLY A 1 309 ? -16.406 6.152 17.031 1 94.69 309 GLY A O 1
ATOM 2486 N N . ALA A 1 310 ? -15.57 8.312 17.266 1 95.31 310 ALA A N 1
ATOM 2487 C CA . ALA A 1 310 ? -16.859 8.898 16.922 1 95.31 310 ALA A CA 1
ATOM 2488 C C . ALA A 1 310 ? -16.688 10.273 16.281 1 95.31 310 ALA A C 1
ATOM 2490 O O . ALA A 1 310 ? -15.766 11.016 16.625 1 95.31 310 ALA A O 1
ATOM 2491 N N . PHE A 1 311 ? -17.562 10.5 15.375 1 95.06 311 PHE A N 1
ATOM 2492 C CA . PHE A 1 311 ? -17.688 11.844 14.82 1 95.06 311 PHE A CA 1
ATOM 2493 C C . PHE A 1 311 ? -18.766 12.625 15.547 1 95.06 311 PHE A C 1
ATOM 2495 O O . PHE A 1 311 ? -19.891 12.141 15.719 1 95.06 311 PHE A O 1
ATOM 2502 N N . ALA A 1 312 ? -18.438 13.789 16 1 94.81 312 ALA A N 1
ATOM 2503 C CA . ALA A 1 312 ? -19.422 14.695 16.594 1 94.81 312 ALA A CA 1
ATOM 2504 C C . ALA A 1 312 ? -19.859 15.75 15.586 1 94.81 312 ALA A C 1
ATOM 2506 O O . ALA A 1 312 ? -19.031 16.5 15.047 1 94.81 312 ALA A O 1
ATOM 2507 N N . ILE A 1 313 ? -21.172 15.781 15.367 1 91.62 313 ILE A N 1
ATOM 2508 C CA . ILE A 1 313 ? -21.656 16.719 14.367 1 91.62 313 ILE A CA 1
ATOM 2509 C C . ILE A 1 313 ? -22.984 17.312 14.82 1 91.62 313 ILE A C 1
ATOM 2511 O O . ILE A 1 313 ? -23.625 16.797 15.75 1 91.62 313 ILE A O 1
ATOM 2515 N N . GLY A 1 314 ? -23.281 18.453 14.18 1 89.75 314 GLY A N 1
ATOM 2516 C CA . GLY A 1 314 ? -24.625 18.984 14.367 1 89.75 314 GLY A CA 1
ATOM 2517 C C . GLY A 1 314 ? -25.672 18.25 13.547 1 89.75 314 GLY A C 1
ATOM 2518 O O . GLY A 1 314 ? -25.344 17.594 12.555 1 89.75 314 GLY A O 1
ATOM 2519 N N . VAL A 1 315 ? -26.922 18.422 13.977 1 90.38 315 VAL A N 1
ATOM 2520 C CA . VAL A 1 315 ? -28.031 17.75 13.32 1 90.38 315 VAL A CA 1
ATOM 2521 C C . VAL A 1 315 ? -28.125 18.203 11.867 1 90.38 315 VAL A C 1
ATOM 2523 O O . VAL A 1 315 ? -28.531 17.438 10.992 1 90.38 315 VAL A O 1
ATOM 2526 N N . ASP A 1 316 ? -27.734 19.422 11.602 1 85.62 316 ASP A N 1
ATOM 2527 C CA . ASP A 1 316 ? -27.734 19.938 10.234 1 85.62 316 ASP A CA 1
ATOM 2528 C C . ASP A 1 316 ? -26.781 19.156 9.352 1 85.62 316 ASP A C 1
ATOM 2530 O O . ASP A 1 316 ? -27.078 18.891 8.18 1 85.62 316 ASP A O 1
ATOM 2534 N N . THR A 1 317 ? -25.641 18.828 9.914 1 87.31 317 THR A N 1
ATOM 2535 C CA . THR A 1 317 ? -24.656 18.031 9.188 1 87.31 317 THR A CA 1
ATOM 2536 C C . THR A 1 317 ? -25.125 16.578 9.062 1 87.31 317 THR A C 1
ATOM 2538 O O . THR A 1 317 ? -24.953 15.953 8.023 1 87.31 317 THR A O 1
ATOM 2541 N N . TYR A 1 318 ? -25.719 16.141 10.055 1 89.75 318 TYR A N 1
ATOM 2542 C CA . TYR A 1 318 ? -26.219 14.781 10.031 1 89.75 318 TYR A CA 1
ATOM 2543 C C . TYR A 1 318 ? -27.203 14.586 8.883 1 89.75 318 TYR A C 1
ATOM 2545 O O . TYR A 1 318 ? -27.141 13.578 8.164 1 89.75 318 TYR A O 1
ATOM 2553 N N . LYS A 1 319 ? -28.031 15.547 8.805 1 89.06 319 LYS A N 1
ATOM 2554 C CA . LYS A 1 319 ? -29 15.508 7.723 1 89.06 319 LYS A CA 1
ATOM 2555 C C . LYS A 1 319 ? -28.328 15.32 6.371 1 89.06 319 LYS A C 1
ATOM 2557 O O . LYS A 1 319 ? -28.797 14.562 5.523 1 89.06 319 LYS A O 1
ATOM 2562 N N . ARG A 1 320 ? -27.312 15.922 6.246 1 87.31 320 ARG A N 1
ATOM 2563 C CA . ARG A 1 320 ? -26.578 15.836 4.988 1 87.31 320 ARG A CA 1
ATOM 2564 C C . ARG A 1 320 ? -25.875 14.484 4.852 1 87.31 320 ARG A C 1
ATOM 2566 O O . ARG A 1 320 ? -25.766 13.945 3.748 1 87.31 320 ARG A O 1
ATOM 2573 N N . VAL A 1 321 ? -25.359 13.953 5.875 1 88.19 321 VAL A N 1
ATOM 2574 C CA . VAL A 1 321 ? -24.625 12.688 5.887 1 88.19 321 VAL A CA 1
ATOM 2575 C C . VAL A 1 321 ? -25.547 11.562 5.418 1 88.19 321 VAL A C 1
ATOM 2577 O O . VAL A 1 321 ? -25.109 10.641 4.727 1 88.19 321 VAL A O 1
ATOM 2580 N N . VAL A 1 322 ? -26.812 11.68 5.758 1 89 322 VAL A N 1
ATOM 2581 C CA . VAL A 1 322 ? -27.719 10.578 5.441 1 89 322 VAL A CA 1
ATOM 2582 C C . VAL A 1 322 ? -28.547 10.93 4.203 1 89 322 VAL A C 1
ATOM 2584 O O . VAL A 1 322 ? -29.422 10.164 3.795 1 89 322 VAL A O 1
ATOM 2587 N N . ASP A 1 323 ? -28.25 12.07 3.633 1 88.5 323 ASP A N 1
ATOM 2588 C CA . ASP A 1 323 ? -29 12.508 2.459 1 88.5 323 ASP A CA 1
ATOM 2589 C C . ASP A 1 323 ? -28.531 11.758 1.207 1 88.5 323 ASP A C 1
ATOM 2591 O O . ASP A 1 323 ? -27.375 11.852 0.821 1 88.5 323 ASP A O 1
ATOM 2595 N N . VAL A 1 324 ? -29.391 11.148 0.488 1 88.12 324 VAL A N 1
ATOM 2596 C CA . VAL A 1 324 ? -29.094 10.32 -0.678 1 88.12 324 VAL A CA 1
ATOM 2597 C C . VAL A 1 324 ? -28.547 11.195 -1.806 1 88.12 324 VAL A C 1
ATOM 2599 O O . VAL A 1 324 ? -27.875 10.703 -2.711 1 88.12 324 VAL A O 1
ATOM 2602 N N . LYS A 1 325 ? -28.844 12.469 -1.683 1 87.06 325 LYS A N 1
ATOM 2603 C CA . LYS A 1 325 ? -28.391 13.383 -2.723 1 87.06 325 LYS A CA 1
ATOM 2604 C C . LYS A 1 325 ? -26.859 13.336 -2.871 1 87.06 325 LYS A C 1
ATOM 2606 O O . LYS A 1 325 ? -26.344 13.523 -3.971 1 87.06 325 LYS A O 1
ATOM 2611 N N . TYR A 1 326 ? -26.25 13.055 -1.776 1 84.62 326 TYR A N 1
ATOM 2612 C CA . TYR A 1 326 ? -24.781 13.055 -1.784 1 84.62 326 TYR A CA 1
ATOM 2613 C C . TYR A 1 326 ? -24.234 11.695 -2.199 1 84.62 326 TYR A C 1
ATOM 2615 O O . TYR A 1 326 ? -23.031 11.492 -2.25 1 84.62 326 TYR A O 1
ATOM 2623 N N . TYR A 1 327 ? -25.109 10.828 -2.482 1 84.19 327 TYR A N 1
ATOM 2624 C CA . TYR A 1 327 ? -24.766 9.477 -2.893 1 84.19 327 TYR A CA 1
ATOM 2625 C C . TYR A 1 327 ? -25.406 9.117 -4.227 1 84.19 327 TYR A C 1
ATOM 2627 O O . TYR A 1 327 ? -26.016 8.055 -4.363 1 84.19 327 TYR A O 1
ATOM 2635 N N . ASN A 1 328 ? -25.312 9.992 -5.137 1 83.88 328 ASN A N 1
ATOM 2636 C CA . ASN A 1 328 ? -25.891 9.805 -6.469 1 83.88 328 ASN A CA 1
ATOM 2637 C C . ASN A 1 328 ? -27.359 9.445 -6.402 1 83.88 328 ASN A C 1
ATOM 2639 O O . ASN A 1 328 ? -27.844 8.625 -7.191 1 83.88 328 ASN A O 1
ATOM 2643 N N . ASN A 1 329 ? -27.938 9.883 -5.332 1 88.12 329 ASN A N 1
ATOM 2644 C CA . ASN A 1 329 ? -29.359 9.68 -5.109 1 88.12 329 ASN A CA 1
ATOM 2645 C C . ASN A 1 329 ? -29.703 8.203 -5 1 88.12 329 ASN A C 1
ATOM 2647 O O . ASN A 1 329 ? -30.766 7.766 -5.473 1 88.12 329 ASN A O 1
ATOM 2651 N N . SER A 1 330 ? -28.844 7.426 -4.551 1 83.25 330 SER A N 1
ATOM 2652 C CA . SER A 1 330 ? -29.016 5.984 -4.387 1 83.25 330 SER A CA 1
ATOM 2653 C C . SER A 1 330 ? -28.969 5.59 -2.914 1 83.25 330 SER A C 1
ATOM 2655 O O . SER A 1 330 ? -27.969 5.84 -2.236 1 83.25 330 SER A O 1
ATOM 2657 N N . ILE A 1 331 ? -30.016 4.934 -2.537 1 80.88 331 ILE A N 1
ATOM 2658 C CA . ILE A 1 331 ? -30.078 4.449 -1.162 1 80.88 331 ILE A CA 1
ATOM 2659 C C . ILE A 1 331 ? -29 3.389 -0.935 1 80.88 331 ILE A C 1
ATOM 2661 O O . ILE A 1 331 ? -28.375 3.359 0.12 1 80.88 331 ILE A O 1
ATOM 2665 N N . GLN A 1 332 ? -28.812 2.701 -1.939 1 73.56 332 GLN A N 1
ATOM 2666 C CA . GLN A 1 332 ? -27.812 1.636 -1.848 1 73.56 332 GLN A CA 1
ATOM 2667 C C . GLN A 1 332 ? -26.422 2.209 -1.669 1 73.56 332 GLN A C 1
ATOM 2669 O O . GLN A 1 332 ? -25.641 1.733 -0.829 1 73.56 332 GLN A O 1
ATOM 2674 N N . GLU A 1 333 ? -26.125 3.195 -2.439 1 77.38 333 GLU A N 1
ATOM 2675 C CA . GLU A 1 333 ? -24.812 3.814 -2.34 1 77.38 333 GLU A CA 1
ATOM 2676 C C . GLU A 1 333 ? -24.625 4.5 -0.989 1 77.38 333 GLU A C 1
ATOM 2678 O O . GLU A 1 333 ? -23.531 4.461 -0.412 1 77.38 333 GLU A O 1
ATOM 2683 N N . ARG A 1 334 ? -25.672 5.098 -0.591 1 83.06 334 ARG A N 1
ATOM 2684 C CA . ARG A 1 334 ? -25.609 5.727 0.725 1 83.06 334 ARG A CA 1
ATOM 2685 C C . ARG A 1 334 ? -25.344 4.691 1.813 1 83.06 334 ARG A C 1
ATOM 2687 O O . ARG A 1 334 ? -24.422 4.859 2.619 1 83.06 334 ARG A O 1
ATOM 2694 N N . ASP A 1 335 ? -26.094 3.689 1.771 1 77.69 335 ASP A N 1
ATOM 2695 C CA . ASP A 1 335 ? -25.969 2.662 2.803 1 77.69 335 ASP A CA 1
ATOM 2696 C C . ASP A 1 335 ? -24.578 2.012 2.766 1 77.69 335 ASP A C 1
ATOM 2698 O O . ASP A 1 335 ? -24.016 1.704 3.812 1 77.69 335 ASP A O 1
ATOM 2702 N N . LEU A 1 336 ? -24.078 1.901 1.575 1 73.69 336 LEU A N 1
ATOM 2703 C CA . LEU A 1 336 ? -22.734 1.364 1.434 1 73.69 336 LEU A CA 1
ATOM 2704 C C . LEU A 1 336 ? -21.703 2.283 2.092 1 73.69 336 LEU A C 1
ATOM 2706 O O . LEU A 1 336 ? -20.812 1.814 2.791 1 73.69 336 LEU A O 1
ATOM 2710 N N . SER A 1 337 ? -21.859 3.475 1.845 1 77 337 SER A N 1
ATOM 2711 C CA . SER A 1 337 ? -20.953 4.461 2.414 1 77 337 SER A CA 1
ATOM 2712 C C . SER A 1 337 ? -21.047 4.496 3.934 1 77 337 SER A C 1
ATOM 2714 O O . SER A 1 337 ? -20.031 4.605 4.629 1 77 337 SER A O 1
ATOM 2716 N N . LEU A 1 338 ? -22.25 4.367 4.387 1 80.31 338 LEU A N 1
ATOM 2717 C CA . LEU A 1 338 ? -22.484 4.434 5.824 1 80.31 338 LEU A CA 1
ATOM 2718 C C . LEU A 1 338 ? -21.984 3.162 6.512 1 80.31 338 LEU A C 1
ATOM 2720 O O . LEU A 1 338 ? -21.594 3.199 7.68 1 80.31 338 LEU A O 1
ATOM 2724 N N . LEU A 1 339 ? -22.016 2.156 5.781 1 74.56 339 LEU A N 1
ATOM 2725 C CA . LEU A 1 339 ? -21.516 0.891 6.312 1 74.56 339 LEU A CA 1
ATOM 2726 C C . LEU A 1 339 ? -20.031 0.965 6.598 1 74.56 339 LEU A C 1
ATOM 2728 O O . LEU A 1 339 ? -19.531 0.328 7.531 1 74.56 339 LEU A O 1
ATOM 2732 N N . LEU A 1 340 ? -19.391 1.705 5.84 1 73.81 340 LEU A N 1
ATOM 2733 C CA . LEU A 1 340 ? -17.953 1.884 6.062 1 73.81 340 LEU A CA 1
ATOM 2734 C C . LEU A 1 340 ? -17.688 2.461 7.449 1 73.81 340 LEU A C 1
ATOM 2736 O O . LEU A 1 340 ? -16.672 2.143 8.07 1 73.81 340 LEU A O 1
ATOM 2740 N N . PHE A 1 341 ? -18.578 3.223 7.949 1 77.5 341 PHE A N 1
ATOM 2741 C CA . PHE A 1 341 ? -18.469 3.744 9.305 1 77.5 341 PHE A CA 1
ATOM 2742 C C . PHE A 1 341 ? -18.453 2.607 10.32 1 77.5 341 PHE A C 1
ATOM 2744 O O . PHE A 1 341 ? -17.672 2.645 11.289 1 77.5 341 PHE A O 1
ATOM 2751 N N . LEU A 1 342 ? -19.25 1.677 9.992 1 75.94 342 LEU A N 1
ATOM 2752 C CA . LEU A 1 342 ? -19.375 0.544 10.898 1 75.94 342 LEU A CA 1
ATOM 2753 C C . LEU A 1 342 ? -18.125 -0.323 10.852 1 75.94 342 LEU A C 1
ATOM 2755 O O . LEU A 1 342 ? -17.688 -0.848 11.883 1 75.94 342 LEU A O 1
ATOM 2759 N N . GLN A 1 343 ? -17.625 -0.453 9.695 1 75.06 343 GLN A N 1
ATOM 2760 C CA . GLN A 1 343 ? -16.438 -1.28 9.523 1 75.06 343 GLN A CA 1
ATOM 2761 C C . GLN A 1 343 ? -15.297 -0.779 10.398 1 75.06 343 GLN A C 1
ATOM 2763 O O . GLN A 1 343 ? -14.516 -1.575 10.922 1 75.06 343 GLN A O 1
ATOM 2768 N N . ASN A 1 344 ? -15.18 0.44 10.562 1 85.31 344 ASN A N 1
ATOM 2769 C CA . ASN A 1 344 ? -14.125 1.028 11.383 1 85.31 344 ASN A CA 1
ATOM 2770 C C . ASN A 1 344 ? -14.578 1.204 12.836 1 85.31 344 ASN A C 1
ATOM 2772 O O . ASN A 1 344 ? -13.844 1.775 13.648 1 85.31 344 ASN A O 1
ATOM 2776 N N . ASN A 1 345 ? -15.773 0.757 13.141 1 87.5 345 ASN A N 1
ATOM 2777 C CA . ASN A 1 345 ? -16.359 0.85 14.477 1 87.5 345 ASN A CA 1
ATOM 2778 C C . ASN A 1 345 ? -16.469 2.299 14.938 1 87.5 345 ASN A C 1
ATOM 2780 O O . ASN A 1 345 ? -16.109 2.623 16.062 1 87.5 345 ASN A O 1
ATOM 2784 N N . ASN A 1 346 ? -16.828 3.123 14.055 1 91.75 346 ASN A N 1
ATOM 2785 C CA . ASN A 1 346 ? -17.016 4.535 14.375 1 91.75 346 ASN A CA 1
ATOM 2786 C C . ASN A 1 346 ? -18.484 4.859 14.633 1 91.75 346 ASN A C 1
ATOM 2788 O O . ASN A 1 346 ? -19.375 4.316 13.969 1 91.75 346 ASN A O 1
ATOM 2792 N N . LYS A 1 347 ? -18.734 5.719 15.578 1 92.88 347 LYS A N 1
ATOM 2793 C CA . LYS A 1 347 ? -20.078 6.215 15.875 1 92.88 347 LYS A CA 1
ATOM 2794 C C . LYS A 1 347 ? -20.25 7.656 15.406 1 92.88 347 LYS A C 1
ATOM 2796 O O . LYS A 1 347 ? -19.266 8.32 15.047 1 92.88 347 LYS A O 1
ATOM 2801 N N . ILE A 1 348 ? -21.562 8.031 15.375 1 93.44 348 ILE A N 1
ATOM 2802 C CA . ILE A 1 348 ? -21.891 9.414 15.055 1 93.44 348 ILE A CA 1
ATOM 2803 C C . ILE A 1 348 ? -22.688 10.031 16.203 1 93.44 348 ILE A C 1
ATOM 2805 O O . ILE A 1 348 ? -23.766 9.555 16.547 1 93.44 348 ILE A O 1
ATOM 2809 N N . ILE A 1 349 ? -22.094 11.055 16.781 1 94.88 349 ILE A N 1
ATOM 2810 C CA . ILE A 1 349 ? -22.766 11.805 17.844 1 94.88 349 ILE A CA 1
ATOM 2811 C C . ILE A 1 349 ? -23.406 13.062 17.25 1 94.88 349 ILE A C 1
ATOM 2813 O O . ILE A 1 349 ? -22.719 13.875 16.641 1 94.88 349 ILE A O 1
ATOM 2817 N N . VAL A 1 350 ? -24.703 13.195 17.469 1 94.38 350 VAL A N 1
ATOM 2818 C CA . VAL A 1 350 ? -25.438 14.297 16.859 1 94.38 350 VAL A CA 1
ATOM 2819 C C . VAL A 1 350 ? -25.938 15.25 17.938 1 94.38 350 VAL A C 1
ATOM 2821 O O . VAL A 1 350 ? -26.594 14.828 18.891 1 94.38 350 VAL A O 1
ATOM 2824 N N . ALA A 1 351 ? -25.578 16.453 17.75 1 93.31 351 ALA A N 1
ATOM 2825 C CA . ALA A 1 351 ? -26.062 17.484 18.656 1 93.31 351 ALA A CA 1
ATOM 2826 C C . ALA A 1 351 ? -27.25 18.25 18.047 1 93.31 351 ALA A C 1
ATOM 2828 O O . ALA A 1 351 ? -27.25 18.547 16.859 1 93.31 351 ALA A O 1
ATOM 2829 N N . PRO A 1 352 ? -28.219 18.484 18.859 1 91.06 352 PRO A N 1
ATOM 2830 C CA . PRO A 1 352 ? -29.344 19.297 18.375 1 91.06 352 PRO A CA 1
ATOM 2831 C C . PRO A 1 352 ? -28.938 20.734 18.078 1 91.06 352 PRO A C 1
ATOM 2833 O O . PRO A 1 352 ? -27.938 21.219 18.609 1 91.06 352 PRO A O 1
ATOM 2836 N N . ARG A 1 353 ? -29.719 21.344 17.156 1 86.38 353 ARG A N 1
ATOM 2837 C CA . ARG A 1 353 ? -29.469 22.734 16.781 1 86.38 353 ARG A CA 1
ATOM 2838 C C . ARG A 1 353 ? -30.781 23.5 16.672 1 86.38 353 ARG A C 1
ATOM 2840 O O . ARG A 1 353 ? -31.781 22.984 16.172 1 86.38 353 ARG A O 1
ATOM 2847 N N . TYR A 1 354 ? -30.656 24.703 17.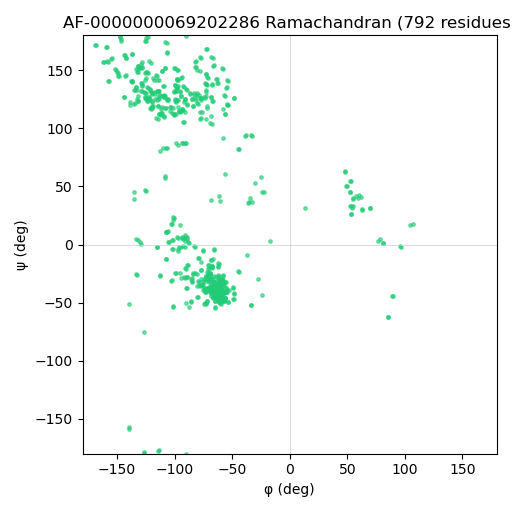156 1 83.19 354 TYR A N 1
ATOM 2848 C CA . TYR A 1 354 ? -31.828 25.562 17.016 1 83.19 354 TYR A CA 1
ATOM 2849 C C . TYR A 1 354 ? -31.891 26.156 15.617 1 83.19 354 TYR A C 1
ATOM 2851 O O . TYR A 1 354 ? -30.953 26.797 15.156 1 83.19 354 TYR A O 1
ATOM 2859 N N . ASN A 1 355 ? -32.969 25.875 14.992 1 81.88 355 ASN A N 1
ATOM 2860 C CA . ASN A 1 355 ? -33.188 26.438 13.672 1 81.88 355 ASN A CA 1
ATOM 2861 C C . ASN A 1 355 ? -33.969 27.75 13.758 1 81.88 355 ASN A C 1
ATOM 2863 O O . ASN A 1 355 ? -35.156 27.75 14.086 1 81.88 355 ASN A O 1
ATOM 2867 N N . GLU A 1 356 ? -33.312 28.75 13.367 1 77.94 356 GLU A N 1
ATOM 2868 C CA . GLU A 1 356 ? -33.938 30.062 13.477 1 77.94 356 GLU A CA 1
ATOM 2869 C C . GLU A 1 356 ? -35.094 30.219 12.484 1 77.94 356 GLU A C 1
ATOM 2871 O O . GLU A 1 356 ? -36.062 30.922 12.766 1 77.94 356 GLU A O 1
ATOM 2876 N N . THR A 1 357 ? -35 29.625 11.414 1 80.62 357 THR A N 1
ATOM 2877 C CA . THR A 1 357 ? -36.031 29.734 10.391 1 80.62 357 THR A CA 1
ATOM 2878 C C . THR A 1 357 ? -37.312 29.047 10.836 1 80.62 357 THR A C 1
ATOM 2880 O O . THR A 1 357 ? -38.406 29.609 10.719 1 80.62 357 THR A O 1
ATOM 2883 N N . THR A 1 358 ? -37.156 27.922 11.438 1 80.12 358 THR A N 1
ATOM 2884 C CA . THR A 1 358 ? -38.344 27.156 11.852 1 80.12 358 THR A CA 1
ATOM 2885 C C . THR A 1 358 ? -38.656 2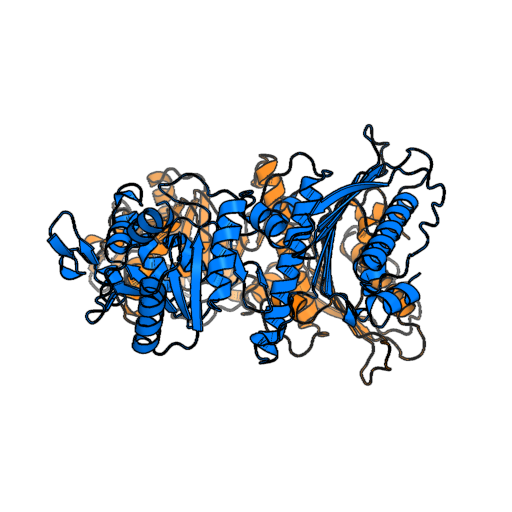7.422 13.32 1 80.12 358 THR A C 1
ATOM 2887 O O . THR A 1 358 ? -39.719 26.984 13.812 1 80.12 358 THR A O 1
ATOM 2890 N N . GLN A 1 359 ? -37.812 28.188 13.969 1 81.12 359 GLN A N 1
ATOM 2891 C CA . GLN A 1 359 ? -37.969 28.531 15.383 1 81.12 359 GLN A CA 1
ATOM 2892 C C . GLN A 1 359 ? -38.156 27.281 16.234 1 81.12 359 GLN A C 1
ATOM 2894 O O . GLN A 1 359 ? -39 27.266 17.125 1 81.12 359 GLN A O 1
ATOM 2899 N N . LYS A 1 360 ? -37.531 26.234 15.828 1 84.56 360 LYS A N 1
ATOM 2900 C CA . LYS A 1 360 ? -37.594 24.984 16.578 1 84.56 360 LYS A CA 1
ATOM 2901 C C . LYS A 1 360 ? -36.219 24.359 16.75 1 84.56 360 LYS A C 1
ATOM 2903 O O . LYS A 1 360 ? -35.312 24.594 15.93 1 84.56 360 LYS A O 1
ATOM 2908 N N . LEU A 1 361 ? -36.188 23.641 17.875 1 85.75 361 LEU A N 1
ATOM 2909 C CA . LEU A 1 361 ? -34.969 22.844 18.094 1 85.75 361 LEU A CA 1
ATOM 2910 C C . LEU A 1 361 ? -35 21.578 17.25 1 85.75 361 LEU A C 1
ATOM 2912 O O . LEU A 1 361 ? -35.906 20.734 17.406 1 85.75 361 LEU A O 1
ATOM 2916 N N . GLU A 1 362 ? -34.125 21.516 16.344 1 88.44 362 GLU A N 1
ATOM 2917 C CA . GLU A 1 362 ? -34 20.312 15.516 1 88.44 362 GLU A CA 1
ATOM 2918 C C . GLU A 1 362 ? -33.219 19.219 16.219 1 88.44 362 GLU A C 1
ATOM 2920 O O . GLU A 1 362 ? -32.156 19.469 16.766 1 88.44 362 GLU A O 1
ATOM 2925 N N . THR A 1 363 ? -33.844 18.062 16.234 1 89 363 THR A N 1
ATOM 2926 C CA . THR A 1 363 ? -33.219 16.906 16.891 1 89 363 THR A CA 1
ATOM 2927 C C . THR A 1 363 ? -33.125 15.727 15.93 1 89 363 THR A C 1
ATOM 2929 O O . THR A 1 363 ? -33.562 15.828 14.773 1 89 363 THR A O 1
ATOM 2932 N N . LEU A 1 364 ? -32.5 14.695 16.391 1 89 364 LEU A N 1
ATOM 2933 C CA . LEU A 1 364 ? -32.344 13.477 15.594 1 89 364 LEU A CA 1
ATOM 2934 C C . LEU A 1 364 ? -33.719 12.875 15.25 1 89 364 LEU A C 1
ATOM 2936 O O . LEU A 1 364 ? -33.844 12.219 14.219 1 89 364 LEU A O 1
ATOM 2940 N N . ASN A 1 365 ? -34.656 13.133 16.078 1 83.38 365 ASN A N 1
ATOM 2941 C CA . ASN A 1 365 ? -36 12.602 15.883 1 83.38 365 ASN A CA 1
ATOM 2942 C C . ASN A 1 365 ? -36.688 13.219 14.656 1 83.38 365 ASN A C 1
ATOM 2944 O O . ASN A 1 365 ? -37.656 12.68 14.148 1 83.38 365 ASN A O 1
ATOM 2948 N N . ASP A 1 366 ? -36.219 14.281 14.234 1 85.62 366 ASP A N 1
ATOM 2949 C CA . ASP A 1 366 ? -36.781 14.969 13.086 1 85.62 366 ASP A CA 1
ATOM 2950 C C . ASP A 1 366 ? -36.344 14.328 11.773 1 85.62 366 ASP A C 1
ATOM 2952 O O . ASP A 1 366 ? -36.875 14.641 10.703 1 85.62 366 ASP A O 1
ATOM 2956 N N . TYR A 1 367 ? -35.406 13.477 11.875 1 84 367 TYR A N 1
ATOM 2957 C CA . TYR A 1 367 ? -34.844 12.875 10.68 1 84 367 TYR A CA 1
ATOM 2958 C C . TYR A 1 367 ? -34.812 11.359 10.789 1 84 367 TYR A C 1
ATOM 2960 O O . TYR A 1 367 ? -34.844 10.812 11.898 1 84 367 TYR A O 1
ATOM 2968 N N . GLU A 1 368 ? -34.812 10.727 9.648 1 81.69 368 GLU A N 1
ATOM 2969 C CA . GLU A 1 368 ? -34.75 9.266 9.617 1 81.69 368 GLU A CA 1
ATOM 2970 C C . GLU A 1 368 ? -33.312 8.766 9.797 1 81.69 368 GLU A C 1
ATOM 2972 O O . GLU A 1 368 ? -32.375 9.344 9.242 1 81.69 368 GLU A O 1
ATOM 2977 N N . ILE A 1 369 ? -33.25 7.84 10.719 1 82.25 369 ILE A N 1
ATOM 2978 C CA . ILE A 1 369 ? -31.984 7.137 10.852 1 82.25 369 ILE A CA 1
ATOM 2979 C C . ILE A 1 369 ? -32 5.863 10.016 1 82.25 369 ILE A C 1
ATOM 2981 O O . ILE A 1 369 ? -32.812 4.957 10.273 1 82.25 369 ILE A O 1
ATOM 2985 N N . PRO A 1 370 ? -31.141 5.883 9.086 1 81.94 370 PRO A N 1
ATOM 2986 C CA . PRO A 1 370 ? -31.078 4.621 8.344 1 81.94 370 PRO A CA 1
ATOM 2987 C C . PRO A 1 370 ? -30.844 3.414 9.25 1 81.94 370 PRO A C 1
ATOM 2989 O O . PRO A 1 370 ? -30.078 3.5 10.219 1 81.94 370 PRO A O 1
ATOM 2992 N N . LYS A 1 371 ? -31.5 2.338 8.93 1 75.12 371 LYS A N 1
ATOM 2993 C CA . LYS A 1 371 ? -31.453 1.138 9.758 1 75.12 371 LYS A CA 1
ATOM 2994 C C . LYS A 1 371 ? -30.031 0.667 9.984 1 75.12 371 LYS A C 1
ATOM 2996 O O . LYS A 1 371 ? -29.688 0.202 11.07 1 75.12 371 LYS A O 1
ATOM 3001 N N . ILE A 1 372 ? -29.281 0.883 9.07 1 73.94 372 ILE A N 1
ATOM 3002 C CA . ILE A 1 372 ? -27.906 0.402 9.109 1 73.94 372 ILE A CA 1
ATOM 3003 C C . ILE A 1 372 ? -27.109 1.176 10.164 1 73.94 372 ILE A C 1
ATOM 3005 O O . ILE A 1 372 ? -26.172 0.65 10.758 1 73.94 372 ILE A O 1
ATOM 3009 N N . LEU A 1 373 ? -27.516 2.361 10.5 1 80.31 373 LEU A N 1
ATOM 3010 C CA . LEU A 1 373 ? -26.781 3.232 11.406 1 80.31 373 LEU A CA 1
ATOM 3011 C C . LEU A 1 373 ? -27.469 3.285 12.773 1 80.31 373 LEU A C 1
ATOM 3013 O O . LEU A 1 373 ? -26.984 3.967 13.68 1 80.31 373 LEU A O 1
ATOM 3017 N N . GLU A 1 374 ? -28.5 2.578 12.961 1 78.56 374 GLU A N 1
ATOM 3018 C CA . GLU A 1 374 ? -29.359 2.703 14.141 1 78.56 374 GLU A CA 1
ATOM 3019 C C . GLU A 1 374 ? -28.547 2.535 15.43 1 78.56 374 GLU A C 1
ATOM 3021 O O . GLU A 1 374 ? -28.75 3.275 16.391 1 78.56 374 GLU A O 1
ATOM 3026 N N . LYS A 1 375 ? -27.609 1.674 15.414 1 79.69 375 LYS A N 1
ATOM 3027 C CA . LYS A 1 375 ? -26.859 1.409 16.641 1 79.69 375 LYS A CA 1
ATOM 3028 C C . LYS A 1 375 ? -25.609 2.299 16.719 1 79.69 375 LYS A C 1
ATOM 3030 O O . LYS A 1 375 ? -24.953 2.361 17.75 1 79.69 375 LYS A O 1
ATOM 3035 N N . ASN A 1 376 ? -25.406 3.072 15.734 1 87.62 376 ASN A N 1
ATOM 3036 C CA . ASN A 1 376 ? -24.156 3.816 15.664 1 87.62 376 ASN A CA 1
ATOM 3037 C C . ASN A 1 376 ? -24.391 5.32 15.766 1 87.62 376 ASN A C 1
ATOM 3039 O O . ASN A 1 376 ? -23.438 6.102 15.773 1 87.62 376 ASN A O 1
ATOM 3043 N N . VAL A 1 377 ? -25.594 5.711 15.844 1 92.06 377 VAL A N 1
ATOM 3044 C CA . VAL A 1 377 ? -25.922 7.129 15.961 1 92.06 377 VAL A CA 1
ATOM 3045 C C . VAL A 1 377 ? -26.453 7.418 17.375 1 92.06 377 VAL A C 1
ATOM 3047 O O . VAL A 1 377 ? -27.375 6.754 17.844 1 92.06 377 VAL A O 1
ATOM 3050 N N . ILE A 1 378 ? -25.844 8.406 18.016 1 92.62 378 ILE A N 1
ATOM 3051 C CA . ILE A 1 378 ? -26.203 8.773 19.375 1 92.62 378 ILE A CA 1
ATOM 3052 C C . ILE A 1 378 ? -26.547 10.266 19.438 1 92.62 378 ILE A C 1
ATOM 3054 O O . ILE A 1 378 ? -25.797 11.094 18.906 1 92.62 378 ILE A O 1
ATOM 3058 N N . GLU A 1 379 ? -27.594 10.547 19.984 1 92.69 379 GLU A N 1
ATOM 3059 C CA . GLU A 1 379 ? -27.953 11.953 20.156 1 92.69 379 GLU A CA 1
ATOM 3060 C C . GLU A 1 379 ? -27.406 12.5 21.484 1 92.69 379 GLU A C 1
ATOM 3062 O O . GLU A 1 379 ? -27.5 11.844 22.516 1 92.69 379 GLU A O 1
ATOM 3067 N N . LEU A 1 380 ? -26.828 13.625 21.375 1 92.31 380 LEU A N 1
ATOM 3068 C CA . LEU A 1 380 ? -26.406 14.359 22.562 1 92.31 380 LEU A CA 1
ATOM 3069 C C . LEU A 1 380 ? -27.516 15.297 23.031 1 92.31 380 LEU A C 1
ATOM 3071 O O . LEU A 1 380 ? -27.391 16.516 22.906 1 92.31 380 LEU A O 1
ATOM 3075 N N . LYS A 1 381 ? -28.375 14.867 23.797 1 85.88 381 LYS A N 1
ATOM 3076 C CA . LYS A 1 381 ? -29.625 15.539 24.141 1 85.88 381 LYS A CA 1
ATOM 3077 C C . LYS A 1 381 ? -29.375 16.75 25.016 1 85.88 381 LYS A C 1
ATOM 3079 O O . LYS A 1 381 ? -30.109 17.75 24.938 1 85.88 381 LYS A O 1
ATOM 3084 N N . GLU A 1 382 ? -28.375 16.719 25.797 1 84.06 382 GLU A N 1
ATOM 3085 C CA . GLU A 1 382 ? -28.141 17.766 26.797 1 84.06 382 GLU A CA 1
ATOM 3086 C C . GLU A 1 382 ? -27.438 18.969 26.172 1 84.06 382 GLU A C 1
ATOM 3088 O O . GLU A 1 382 ? -27.297 20.016 26.812 1 84.06 382 GLU A O 1
ATOM 3093 N N . PHE A 1 383 ? -27.141 18.875 24.922 1 87.56 383 PHE A N 1
ATOM 3094 C CA . PHE A 1 383 ? -26.406 19.969 24.297 1 87.56 383 PHE A CA 1
ATOM 3095 C C . PHE A 1 383 ? -27.359 21.094 23.906 1 87.56 383 PHE A C 1
ATOM 3097 O O . PHE A 1 383 ? -28.359 20.875 23.219 1 87.56 383 PHE A O 1
ATOM 3104 N N . ARG A 1 384 ? -27.047 22.359 24.375 1 77.5 384 ARG A N 1
ATOM 3105 C CA . ARG A 1 384 ? -27.906 23.5 24.094 1 77.5 384 ARG A CA 1
ATOM 3106 C C . ARG A 1 384 ? -27.094 24.719 23.672 1 77.5 384 ARG A C 1
ATOM 3108 O O . ARG A 1 384 ? -27.609 25.828 23.578 1 77.5 384 ARG A O 1
ATOM 3115 N N . ASN A 1 385 ? -26.156 24.609 22.969 1 67 385 ASN A N 1
ATOM 3116 C CA . ASN A 1 385 ? -25.359 25.766 22.562 1 67 385 ASN A CA 1
ATOM 3117 C C . ASN A 1 385 ? -25.781 26.281 21.188 1 67 385 ASN A C 1
ATOM 3119 O O . ASN A 1 385 ? -25.688 25.547 20.203 1 67 385 ASN A O 1
ATOM 3123 N N . ASP A 1 386 ? -26.234 27.516 21.172 1 65.5 386 ASP A N 1
ATOM 3124 C CA . ASP A 1 386 ? -26.812 28.078 19.969 1 65.5 386 ASP A CA 1
ATOM 3125 C C . ASP A 1 386 ? -25.859 29.094 19.328 1 65.5 386 ASP A C 1
ATOM 3127 O O . ASP A 1 386 ? -26.266 29.891 18.484 1 65.5 386 ASP A O 1
ATOM 3131 N N . ILE A 1 387 ? -24.703 29.109 19.797 1 69.19 387 ILE A N 1
ATOM 3132 C CA . ILE A 1 387 ? -23.734 30.031 19.203 1 69.19 387 ILE A CA 1
ATOM 3133 C C . ILE A 1 387 ? -23.406 29.578 17.781 1 69.19 387 ILE A C 1
ATOM 3135 O O . ILE A 1 387 ? -23.234 28.375 17.531 1 69.19 387 ILE A O 1
ATOM 3139 N N . SER A 1 388 ? -23.562 30.562 16.797 1 69.5 388 SER A N 1
ATOM 3140 C CA . SER A 1 388 ? -23.219 30.234 15.406 1 69.5 388 SER A CA 1
ATOM 3141 C C . SER A 1 388 ? -22.047 31.062 14.922 1 69.5 388 SER A C 1
ATOM 3143 O O . SER A 1 388 ? -21.875 32.219 15.32 1 69.5 388 SER A O 1
ATOM 3145 N N . SER A 1 389 ? -21.188 30.438 14.148 1 72.19 389 SER A N 1
ATOM 3146 C CA . SER A 1 389 ? -20.047 31.125 13.547 1 72.19 389 SER A CA 1
ATOM 3147 C C . SER A 1 389 ? -20.5 32.312 12.68 1 72.19 389 SER A C 1
ATOM 3149 O O . SER A 1 389 ? -19.828 33.312 12.609 1 72.19 389 SER A O 1
ATOM 3151 N N . THR A 1 390 ? -21.594 32.156 12.094 1 71.69 390 THR A N 1
ATOM 3152 C CA . THR A 1 390 ? -22.156 33.219 11.25 1 71.69 390 THR A CA 1
ATOM 3153 C C . THR A 1 390 ? -22.391 34.5 12.062 1 71.69 390 THR A C 1
ATOM 3155 O O . THR A 1 390 ? -22.016 35.594 11.641 1 71.69 390 THR A O 1
ATOM 3158 N N . LYS A 1 391 ? -22.984 34.312 13.211 1 74.38 391 LYS A N 1
ATOM 3159 C CA . LYS A 1 391 ? -23.266 35.469 14.07 1 74.38 391 LYS A CA 1
ATOM 3160 C C . LYS A 1 391 ? -21.969 36.125 14.562 1 74.38 391 LYS A C 1
ATOM 3162 O O . LYS A 1 391 ? -21.891 37.344 14.664 1 74.38 391 LYS A O 1
ATOM 3167 N N . ILE A 1 392 ? -21.062 35.344 14.82 1 73.19 392 ILE A N 1
ATOM 3168 C CA . ILE A 1 392 ? -19.781 35.844 15.297 1 73.19 392 ILE A CA 1
ATOM 3169 C C . ILE A 1 392 ? -19.109 36.688 14.203 1 73.19 392 ILE A C 1
ATOM 3171 O O . ILE A 1 392 ? -18.594 37.75 14.469 1 73.19 392 ILE A O 1
ATOM 3175 N N . ARG A 1 393 ? -19.141 36.219 12.992 1 74.38 393 ARG A N 1
ATOM 3176 C CA . ARG A 1 393 ? -18.562 36.969 11.875 1 74.38 393 ARG A CA 1
ATOM 3177 C C . ARG A 1 393 ? -19.266 38.281 11.672 1 74.38 393 ARG A C 1
ATOM 3179 O O . ARG A 1 393 ? -18.625 39.312 11.359 1 74.38 393 ARG A O 1
ATOM 3186 N N . GLN A 1 394 ? -20.516 38.25 11.805 1 70.62 394 GLN A N 1
ATOM 3187 C CA . GLN A 1 394 ? -21.312 39.469 11.648 1 70.62 394 GLN A CA 1
ATOM 3188 C C . GLN A 1 394 ? -20.984 40.5 12.742 1 70.62 394 GLN A C 1
ATOM 3190 O O . GLN A 1 394 ? -20.984 41.688 12.492 1 70.62 394 GLN A O 1
ATOM 3195 N N . SER A 1 395 ? -20.766 39.906 13.859 1 68.31 395 SER A N 1
ATOM 3196 C CA . SER A 1 395 ? -20.438 40.781 14.961 1 68.31 395 SER A CA 1
ATOM 3197 C C . SER A 1 395 ? -19.016 41.344 14.836 1 68.31 395 SER A C 1
ATOM 3199 O O . SER A 1 395 ? -18.734 42.469 15.258 1 68.31 395 SER A O 1
ATOM 3201 N N . GLU A 1 396 ? -18.094 40.531 14.406 1 62.56 396 GLU A N 1
ATOM 3202 C CA . GLU A 1 396 ? -16.703 40.969 14.266 1 62.56 396 GLU A CA 1
ATOM 3203 C C . GLU A 1 396 ? -16.531 41.844 13.023 1 62.56 396 GLU A C 1
ATOM 3205 O O . GLU A 1 396 ? -15.617 42.688 12.969 1 62.56 396 GLU A O 1
ATOM 3210 N N . GLY A 1 397 ? -17.234 41.625 11.914 1 49.06 397 GLY A N 1
ATOM 3211 C CA . GLY A 1 397 ? -17.203 42.562 10.781 1 49.06 397 GLY A CA 1
ATOM 3212 C C . GLY A 1 397 ? -17.766 43.938 11.109 1 49.06 397 GLY A C 1
ATOM 3213 O O . GLY A 1 397 ? -17.594 44.875 10.344 1 49.06 397 GLY A O 1
ATOM 3214 N N . ASN A 1 398 ? -18.656 44.031 12.023 1 39.03 398 ASN A N 1
ATOM 3215 C CA . ASN A 1 398 ? -18.969 45.406 12.422 1 39.03 398 ASN A CA 1
ATOM 3216 C C . ASN A 1 398 ? -17.953 45.969 13.422 1 39.03 398 ASN A C 1
ATOM 3218 O O . ASN A 1 398 ? -17.5 45.219 14.305 1 39.03 398 ASN A O 1
ATOM 3222 N N . MET B 1 1 ? 33.469 -5.227 -13.281 1 47.03 1 MET B N 1
ATOM 3223 C CA . MET B 1 1 ? 32.344 -5.957 -12.719 1 47.03 1 MET B CA 1
ATOM 3224 C C . MET B 1 1 ? 31.031 -5.477 -13.328 1 47.03 1 MET B C 1
ATOM 3226 O O . MET B 1 1 ? 30.203 -6.289 -13.75 1 47.03 1 MET B O 1
ATOM 3230 N N . SER B 1 2 ? 30.969 -4.102 -13.641 1 56.31 2 SER B N 1
ATOM 3231 C CA . SER B 1 2 ? 29.688 -3.459 -13.922 1 56.31 2 SER B CA 1
ATOM 3232 C C . SER B 1 2 ? 29.172 -3.857 -15.297 1 56.31 2 SER B C 1
ATOM 3234 O O . SER B 1 2 ? 28.016 -4.266 -15.43 1 56.31 2 SER B O 1
ATOM 3236 N N . TYR B 1 3 ? 30.062 -3.699 -16.219 1 59.88 3 TYR B N 1
ATOM 3237 C CA . TYR B 1 3 ? 29.625 -3.957 -17.578 1 59.88 3 TYR B CA 1
ATOM 3238 C C . TYR B 1 3 ? 29.297 -5.434 -17.781 1 59.88 3 TYR B C 1
ATOM 3240 O O . TYR B 1 3 ? 28.328 -5.777 -18.453 1 59.88 3 TYR B O 1
ATOM 3248 N N . ILE B 1 4 ? 30.047 -6.203 -17.141 1 60.69 4 ILE B N 1
ATOM 3249 C CA . ILE B 1 4 ? 29.859 -7.645 -17.25 1 60.69 4 ILE B CA 1
ATOM 3250 C C . ILE B 1 4 ? 28.516 -8.031 -16.641 1 60.69 4 ILE B C 1
ATOM 3252 O O . ILE B 1 4 ? 27.781 -8.852 -17.188 1 60.69 4 ILE B O 1
ATOM 3256 N N . LEU B 1 5 ? 28.234 -7.27 -15.633 1 67.81 5 LEU B N 1
ATOM 3257 C CA . LEU B 1 5 ? 26.969 -7.574 -14.969 1 67.81 5 LEU B CA 1
ATOM 3258 C C . LEU B 1 5 ? 25.781 -7.219 -15.867 1 67.81 5 LEU B C 1
ATOM 3260 O O . LEU B 1 5 ? 24.844 -8 -16 1 67.81 5 LEU B O 1
ATOM 3264 N N . VAL B 1 6 ? 25.984 -6.098 -16.531 1 72.12 6 VAL B N 1
ATOM 3265 C CA . VAL B 1 6 ? 24.891 -5.621 -17.375 1 72.12 6 VAL B CA 1
ATOM 3266 C C . VAL B 1 6 ? 24.703 -6.578 -18.562 1 72.12 6 VAL B C 1
ATOM 3268 O O . VAL B 1 6 ? 23.578 -6.934 -18.906 1 72.12 6 VAL B O 1
ATOM 3271 N N . LYS B 1 7 ? 25.797 -6.941 -19.109 1 74.19 7 LYS B N 1
ATOM 3272 C CA . LYS B 1 7 ? 25.734 -7.824 -20.281 1 74.19 7 LYS B CA 1
ATOM 3273 C C . LYS B 1 7 ? 25.156 -9.188 -19.891 1 74.19 7 LYS B C 1
ATOM 3275 O O . LYS B 1 7 ? 24.359 -9.766 -20.641 1 74.19 7 LYS B O 1
ATOM 3280 N N . GLN B 1 8 ? 25.469 -9.562 -18.766 1 75.25 8 GLN B N 1
ATOM 3281 C CA . GLN B 1 8 ? 25.047 -10.883 -18.328 1 75.25 8 GLN B CA 1
ATOM 3282 C C . GLN B 1 8 ? 23.594 -10.859 -17.859 1 75.25 8 GLN B C 1
ATOM 3284 O O . GLN B 1 8 ? 22.891 -11.859 -17.953 1 75.25 8 GLN B O 1
ATOM 3289 N N . LEU B 1 9 ? 23.156 -9.719 -17.438 1 73.94 9 LEU B N 1
ATOM 3290 C CA . LEU B 1 9 ? 21.828 -9.625 -16.859 1 73.94 9 LEU B CA 1
ATOM 3291 C C . LEU B 1 9 ? 20.812 -9.219 -17.938 1 73.94 9 LEU B C 1
ATOM 3293 O O . LEU B 1 9 ? 19.609 -9.391 -17.75 1 73.94 9 LEU B O 1
ATOM 3297 N N . ASN B 1 10 ? 21.156 -8.484 -19 1 65.25 10 ASN B N 1
ATOM 3298 C CA . ASN B 1 10 ? 20.312 -7.848 -20.016 1 65.25 10 ASN B CA 1
ATOM 3299 C C . ASN B 1 10 ? 19.266 -8.812 -20.562 1 65.25 10 ASN B C 1
ATOM 3301 O O . ASN B 1 10 ? 18.172 -8.391 -20.953 1 65.25 10 ASN B O 1
ATOM 3305 N N . ASP B 1 11 ? 19.594 -10.094 -20.859 1 60.41 11 ASP B N 1
ATOM 3306 C CA . ASP B 1 11 ? 18.641 -10.852 -21.672 1 60.41 11 ASP B CA 1
ATOM 3307 C C . ASP B 1 11 ? 17.703 -11.68 -20.781 1 60.41 11 ASP B C 1
ATOM 3309 O O . ASP B 1 11 ? 16.969 -12.523 -21.281 1 60.41 11 ASP B O 1
ATOM 3313 N N . SER B 1 12 ? 17.547 -11.461 -19.484 1 63.59 12 SER B N 1
ATOM 3314 C CA . SER B 1 12 ? 16.812 -12.633 -19.031 1 63.59 12 SER B CA 1
ATOM 3315 C C . SER B 1 12 ? 15.742 -12.266 -18.016 1 63.59 12 SER B C 1
ATOM 3317 O O . SER B 1 12 ? 14.562 -12.562 -18.203 1 63.59 12 SER B O 1
ATOM 3319 N N . GLN B 1 13 ? 16.047 -11.531 -16.953 1 84.12 13 GLN B N 1
ATOM 3320 C CA . GLN B 1 13 ? 15.062 -11.414 -15.867 1 84.12 13 GLN B CA 1
ATOM 3321 C C . GLN B 1 13 ? 14.898 -9.961 -15.43 1 84.12 13 GLN B C 1
ATOM 3323 O O . GLN B 1 13 ? 15.844 -9.172 -15.523 1 84.12 13 GLN B O 1
ATOM 3328 N N . LEU B 1 14 ? 13.703 -9.547 -15.305 1 91.19 14 LEU B N 1
ATOM 3329 C CA . LEU B 1 14 ? 13.414 -8.281 -14.633 1 91.19 14 LEU B CA 1
ATOM 3330 C C . LEU B 1 14 ? 13.469 -8.445 -13.117 1 91.19 14 LEU B C 1
ATOM 3332 O O . LEU B 1 14 ? 12.805 -9.32 -12.562 1 91.19 14 LEU B O 1
ATOM 3336 N N . ILE B 1 15 ? 14.234 -7.566 -12.5 1 94.25 15 ILE B N 1
ATOM 3337 C CA . ILE B 1 15 ? 14.609 -7.887 -11.133 1 94.25 15 ILE B CA 1
ATOM 3338 C C . ILE B 1 15 ? 14.133 -6.785 -10.188 1 94.25 15 ILE B C 1
ATOM 3340 O O . ILE B 1 15 ? 14.25 -5.598 -10.5 1 94.25 15 ILE B O 1
ATOM 3344 N N . VAL B 1 16 ? 13.516 -7.141 -9.094 1 97.31 16 VAL B N 1
ATOM 3345 C CA . VAL B 1 16 ? 13.328 -6.289 -7.926 1 97.31 16 VAL B CA 1
ATOM 3346 C C . VAL B 1 16 ? 14.219 -6.77 -6.785 1 97.31 16 VAL B C 1
ATOM 3348 O O . VAL B 1 16 ? 14.219 -7.957 -6.445 1 97.31 16 VAL B O 1
ATOM 3351 N N . LEU B 1 17 ? 15.008 -5.824 -6.23 1 97.25 17 LEU B N 1
ATOM 3352 C CA . LEU B 1 17 ? 16.016 -6.164 -5.23 1 97.25 17 LEU B CA 1
ATOM 3353 C C . LEU B 1 17 ? 15.727 -5.461 -3.908 1 97.25 17 LEU B C 1
ATOM 3355 O O . LEU B 1 17 ? 15.703 -4.227 -3.85 1 97.25 17 LEU B O 1
ATOM 3359 N N . TYR B 1 18 ? 15.508 -6.242 -2.859 1 98.31 18 TYR B N 1
ATOM 3360 C CA . TYR B 1 18 ? 15.312 -5.707 -1.519 1 98.31 18 TYR B CA 1
ATOM 3361 C C . TYR B 1 18 ? 16.453 -6.109 -0.593 1 98.31 18 TYR B C 1
ATOM 3363 O O . TYR B 1 18 ? 16.844 -7.281 -0.551 1 98.31 18 TYR B O 1
ATOM 3371 N N . THR B 1 19 ? 16.984 -5.191 0.13 1 97.94 19 THR B N 1
ATOM 3372 C CA . THR B 1 19 ? 18.078 -5.469 1.062 1 97.94 19 THR B CA 1
ATOM 3373 C C . THR B 1 19 ? 17.75 -4.914 2.447 1 97.94 19 THR B C 1
ATOM 3375 O O . THR B 1 19 ? 16.984 -3.959 2.576 1 97.94 19 THR B O 1
ATOM 3378 N N . ALA B 1 20 ? 18.297 -5.516 3.455 1 96.25 20 ALA B N 1
ATOM 3379 C CA . ALA B 1 20 ? 18.234 -5.062 4.84 1 96.25 20 ALA B CA 1
ATOM 3380 C C . ALA B 1 20 ? 19.531 -5.359 5.574 1 96.25 20 ALA B C 1
ATOM 3382 O O . ALA B 1 20 ? 20.016 -6.492 5.555 1 96.25 20 ALA B O 1
ATOM 3383 N N . GLY B 1 21 ? 20.109 -4.414 6.168 1 92.88 21 GLY B N 1
ATOM 3384 C CA . GLY B 1 21 ? 21.328 -4.578 6.949 1 92.88 21 GLY B CA 1
ATOM 3385 C C . GLY B 1 21 ? 22.594 -4.418 6.129 1 92.88 21 GLY B C 1
ATOM 3386 O O . GLY B 1 21 ? 23.578 -3.842 6.598 1 92.88 21 GLY B O 1
ATOM 3387 N N . ALA B 1 22 ? 22.609 -5.008 4.988 1 92.94 22 ALA B N 1
ATOM 3388 C CA . ALA B 1 22 ? 23.734 -4.914 4.062 1 92.94 22 ALA B CA 1
ATOM 3389 C C . ALA B 1 22 ? 23.25 -4.941 2.613 1 92.94 22 ALA B C 1
ATOM 3391 O O . ALA B 1 22 ? 22.047 -4.934 2.352 1 92.94 22 ALA B O 1
ATOM 3392 N N . GLY B 1 23 ? 24.203 -4.793 1.672 1 93.69 23 GLY B N 1
ATOM 3393 C CA . GLY B 1 23 ? 23.859 -4.816 0.256 1 93.69 23 GLY B CA 1
ATOM 3394 C C . GLY B 1 23 ? 23.875 -3.443 -0.384 1 93.69 23 GLY B C 1
ATOM 3395 O O . GLY B 1 23 ? 23.266 -3.236 -1.434 1 93.69 23 GLY B O 1
ATOM 3396 N N . ALA B 1 24 ? 24.484 -2.531 0.262 1 93.69 24 ALA B N 1
ATOM 3397 C CA . ALA B 1 24 ? 24.562 -1.167 -0.257 1 93.69 24 ALA B CA 1
ATOM 3398 C C . ALA B 1 24 ? 25.266 -1.132 -1.607 1 93.69 24 ALA B C 1
ATOM 3400 O O . ALA B 1 24 ? 24.828 -0.439 -2.527 1 93.69 24 ALA B O 1
ATOM 3401 N N . GLN B 1 25 ? 26.312 -1.868 -1.705 1 93.38 25 GLN B N 1
ATOM 3402 C CA . GLN B 1 25 ? 27.062 -1.898 -2.957 1 93.38 25 GLN B CA 1
ATOM 3403 C C . GLN B 1 25 ? 26.266 -2.598 -4.055 1 93.38 25 GLN B C 1
ATOM 3405 O O . GLN B 1 25 ? 26.375 -2.232 -5.23 1 93.38 25 GLN B O 1
ATOM 3410 N N . ALA B 1 26 ? 25.578 -3.568 -3.68 1 92.88 26 ALA B N 1
ATOM 3411 C CA . ALA B 1 26 ? 24.703 -4.211 -4.66 1 92.88 26 ALA B CA 1
ATOM 3412 C C . ALA B 1 26 ? 23.672 -3.23 -5.203 1 92.88 26 ALA B C 1
ATOM 3414 O O . ALA B 1 26 ? 23.406 -3.195 -6.406 1 92.88 26 ALA B O 1
ATOM 3415 N N . LEU B 1 27 ? 23.094 -2.457 -4.332 1 93.44 27 LEU B N 1
ATOM 3416 C CA . LEU B 1 27 ? 22.109 -1.456 -4.742 1 93.44 27 LEU B CA 1
ATOM 3417 C C . LEU B 1 27 ? 22.719 -0.453 -5.711 1 93.44 27 LEU B C 1
ATOM 3419 O O . LEU B 1 27 ? 22.078 -0.037 -6.676 1 93.44 27 LEU B O 1
ATOM 3423 N N . CYS B 1 28 ? 23.922 -0.143 -5.441 1 92 28 CYS B N 1
ATOM 3424 C CA . CYS B 1 28 ? 24.641 0.801 -6.293 1 92 28 CYS B CA 1
ATOM 3425 C C . CYS B 1 28 ? 24.844 0.229 -7.688 1 92 28 CYS B C 1
ATOM 3427 O O . CYS B 1 28 ? 24.375 0.798 -8.672 1 92 28 CYS B O 1
ATOM 3429 N N . HIS B 1 29 ? 25.406 -0.884 -7.754 1 90.06 29 HIS B N 1
ATOM 3430 C CA . HIS B 1 29 ? 25.766 -1.481 -9.031 1 90.06 29 HIS B CA 1
ATOM 3431 C C . HIS B 1 29 ? 24.531 -1.927 -9.805 1 90.06 29 HIS B C 1
ATOM 3433 O O . HIS B 1 29 ? 24.578 -2.113 -11.023 1 90.06 29 HIS B O 1
ATOM 3439 N N . PHE B 1 30 ? 23.484 -2.092 -9.086 1 89.88 30 PHE B N 1
ATOM 3440 C CA . PHE B 1 30 ? 22.234 -2.555 -9.672 1 89.88 30 PHE B CA 1
ATOM 3441 C C . PHE B 1 30 ? 21.734 -1.582 -10.734 1 89.88 30 PHE B C 1
ATOM 3443 O O . PHE B 1 30 ? 21.156 -1.996 -11.742 1 89.88 30 PHE B O 1
ATOM 3450 N N . THR B 1 31 ? 21.984 -0.256 -10.555 1 89.12 31 THR B N 1
ATOM 3451 C CA . THR B 1 31 ? 21.406 0.731 -11.461 1 89.12 31 THR B CA 1
ATOM 3452 C C . THR B 1 31 ? 22.484 1.723 -11.922 1 89.12 31 THR B C 1
ATOM 3454 O O . THR B 1 31 ? 22.172 2.691 -12.625 1 89.12 31 THR B O 1
ATOM 3457 N N . LEU B 1 32 ? 23.703 1.539 -11.555 1 89.62 32 LEU B N 1
ATOM 3458 C CA . LEU B 1 32 ? 24.766 2.506 -11.805 1 89.62 32 LEU B CA 1
ATOM 3459 C C . LEU B 1 32 ? 25.156 2.508 -13.281 1 89.62 32 LEU B C 1
ATOM 3461 O O . LEU B 1 32 ? 25.516 3.555 -13.828 1 89.62 32 LEU B O 1
ATOM 3465 N N . HIS B 1 33 ? 25.062 1.438 -13.961 1 86.06 33 HIS B N 1
ATOM 3466 C CA . HIS B 1 33 ? 25.641 1.287 -15.289 1 86.06 33 HIS B CA 1
ATOM 3467 C C . HIS B 1 33 ? 24.594 1.467 -16.375 1 86.06 33 HIS B C 1
ATOM 3469 O O . HIS B 1 33 ? 23.422 1.128 -16.172 1 86.06 33 HIS B O 1
ATOM 3475 N N . PRO B 1 34 ? 25.094 1.933 -17.547 1 84 34 PRO B N 1
ATOM 3476 C CA . PRO B 1 34 ? 24.156 2.051 -18.672 1 84 34 PRO B CA 1
ATOM 3477 C C . PRO B 1 34 ? 23.562 0.706 -19.094 1 84 34 PRO B C 1
ATOM 3479 O O . PRO B 1 34 ? 24.281 -0.297 -19.141 1 84 34 PRO B O 1
ATOM 3482 N N . GLY B 1 35 ? 22.312 0.684 -19.391 1 83.81 35 GLY B N 1
ATOM 3483 C CA . GLY B 1 35 ? 21.641 -0.534 -19.812 1 83.81 35 GLY B CA 1
ATOM 3484 C C . GLY B 1 35 ? 20.922 -1.251 -18.688 1 83.81 35 GLY B C 1
ATOM 3485 O O . GLY B 1 35 ? 20.281 -2.281 -18.906 1 83.81 35 GLY B O 1
ATOM 3486 N N . SER B 1 36 ? 21.031 -0.711 -17.5 1 87.5 36 SER B N 1
ATOM 3487 C CA . SER B 1 36 ? 20.406 -1.339 -16.344 1 87.5 36 SER B CA 1
ATOM 3488 C C . SER B 1 36 ? 18.875 -1.396 -16.484 1 87.5 36 SER B C 1
ATOM 3490 O O . SER B 1 36 ? 18.219 -2.188 -15.82 1 87.5 36 SER B O 1
ATOM 3492 N N . SER B 1 37 ? 18.328 -0.628 -17.391 1 86.5 37 SER B N 1
ATOM 3493 C CA . SER B 1 37 ? 16.875 -0.595 -17.594 1 86.5 37 SER B CA 1
ATOM 3494 C C . SER B 1 37 ? 16.375 -1.914 -18.172 1 86.5 37 SER B C 1
ATOM 3496 O O . SER B 1 37 ? 15.172 -2.184 -18.141 1 86.5 37 SER B O 1
ATOM 3498 N N . LYS B 1 38 ? 17.25 -2.719 -18.641 1 86.88 38 LYS B N 1
ATOM 3499 C CA . LYS B 1 38 ? 16.859 -3.994 -19.234 1 86.88 38 LYS B CA 1
ATOM 3500 C C . LYS B 1 38 ? 16.516 -5.023 -18.156 1 86.88 38 LYS B C 1
ATOM 3502 O O . LYS B 1 38 ? 15.852 -6.02 -18.438 1 86.88 38 LYS B O 1
ATOM 3507 N N . TYR B 1 39 ? 17.062 -4.758 -16.922 1 89.88 39 TYR B N 1
ATOM 3508 C CA . TYR B 1 39 ? 16.797 -5.781 -15.922 1 89.88 39 TYR B CA 1
ATOM 3509 C C . TYR B 1 39 ? 16.328 -5.152 -14.617 1 89.88 39 TYR B C 1
ATOM 3511 O O . TYR B 1 39 ? 15.688 -5.816 -13.797 1 89.88 39 TYR B O 1
ATOM 3519 N N . ALA B 1 40 ? 16.672 -3.955 -14.336 1 92.5 40 ALA B N 1
ATOM 3520 C CA . ALA B 1 40 ? 16.422 -3.35 -13.039 1 92.5 40 ALA B CA 1
ATOM 3521 C C . ALA B 1 40 ? 15.047 -2.67 -13.016 1 92.5 40 ALA B C 1
ATOM 3523 O O . ALA B 1 40 ? 14.797 -1.748 -13.789 1 92.5 40 ALA B O 1
ATOM 3524 N N . MET B 1 41 ? 14.203 -3.146 -12.109 1 94.62 41 MET B N 1
ATOM 3525 C CA . MET B 1 41 ? 12.891 -2.521 -11.961 1 94.62 41 MET B CA 1
ATOM 3526 C C . MET B 1 41 ? 12.859 -1.596 -10.75 1 94.62 41 MET B C 1
ATOM 3528 O O . MET B 1 41 ? 12.477 -0.429 -10.867 1 94.62 41 MET B O 1
ATOM 3532 N N . GLU B 1 42 ? 13.227 -2.123 -9.688 1 97 42 GLU B N 1
ATOM 3533 C CA . GLU B 1 42 ? 13.18 -1.418 -8.414 1 97 42 GLU B CA 1
ATOM 3534 C C . GLU B 1 42 ? 14.148 -2.025 -7.402 1 97 42 GLU B C 1
ATOM 3536 O O . GLU B 1 42 ? 14.391 -3.234 -7.418 1 97 42 GLU B O 1
ATOM 3541 N N . SER B 1 43 ? 14.766 -1.238 -6.664 1 97.19 43 SER B N 1
ATOM 3542 C CA . SER B 1 43 ? 15.609 -1.705 -5.57 1 97.19 43 SER B CA 1
ATOM 3543 C C . SER B 1 43 ? 15.398 -0.86 -4.316 1 97.19 43 SER B C 1
ATOM 3545 O O . SER B 1 43 ? 15.203 0.354 -4.406 1 97.19 43 SER B O 1
ATOM 3547 N N . SER B 1 44 ? 15.391 -1.51 -3.182 1 97.69 44 SER B N 1
ATOM 3548 C CA 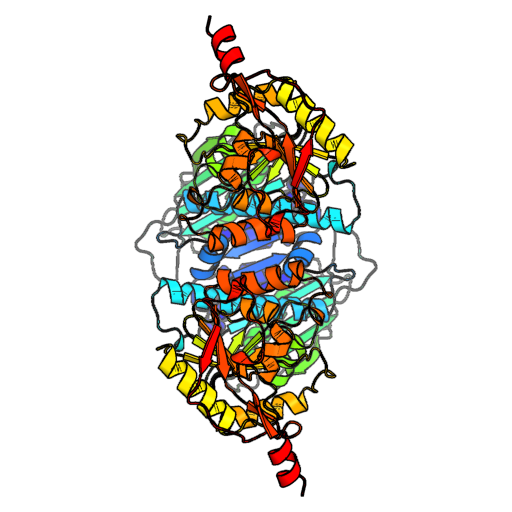. SER B 1 44 ? 15.148 -0.8 -1.931 1 97.69 44 SER B CA 1
ATOM 3549 C C . SER B 1 44 ? 16.016 -1.36 -0.802 1 97.69 44 SER B C 1
ATOM 3551 O O . SER B 1 44 ? 16.328 -2.553 -0.785 1 97.69 44 SER B O 1
ATOM 3553 N N . SER B 1 45 ? 16.406 -0.494 0.038 1 97.38 45 SER B N 1
ATOM 3554 C CA . SER B 1 45 ? 17.047 -0.86 1.3 1 97.38 45 SER B CA 1
ATOM 3555 C C . SER B 1 45 ? 16.156 -0.528 2.488 1 97.38 45 SER B C 1
ATOM 3557 O O . SER B 1 45 ? 15.852 0.642 2.74 1 97.38 45 SER B O 1
ATOM 3559 N N . PHE B 1 46 ? 15.711 -1.523 3.137 1 96.88 46 PHE B N 1
ATOM 3560 C CA . PHE B 1 46 ? 14.906 -1.365 4.344 1 96.88 46 PHE B CA 1
ATOM 3561 C C . PHE B 1 46 ? 15.789 -1.394 5.586 1 96.88 46 PHE B C 1
ATOM 3563 O O . PHE B 1 46 ? 15.922 -2.436 6.23 1 96.88 46 PHE B O 1
ATOM 3570 N N . TYR B 1 47 ? 16.266 -0.255 5.91 1 93 47 TYR B N 1
ATOM 3571 C CA . TYR B 1 47 ? 17.359 -0.21 6.875 1 93 47 TYR B CA 1
ATOM 3572 C C . TYR B 1 47 ? 16.828 -0.111 8.297 1 93 47 TYR B C 1
ATOM 3574 O O . TYR B 1 47 ? 17.422 -0.676 9.227 1 93 47 TYR B O 1
ATOM 3582 N N . ALA B 1 48 ? 15.781 0.607 8.531 1 92.38 48 ALA B N 1
ATOM 3583 C CA . ALA B 1 48 ? 15.18 0.727 9.859 1 92.38 48 ALA B CA 1
ATOM 3584 C C . ALA B 1 48 ? 14.273 -0.466 10.156 1 92.38 48 ALA B C 1
ATOM 3586 O O . ALA B 1 48 ? 13.703 -1.067 9.242 1 92.38 48 ALA B O 1
ATOM 3587 N N . LYS B 1 49 ? 14.148 -0.736 11.43 1 91.94 49 LYS B N 1
ATOM 3588 C CA . LYS B 1 49 ? 13.305 -1.846 11.859 1 91.94 49 LYS B CA 1
ATOM 3589 C C . LYS B 1 49 ? 11.859 -1.654 11.383 1 91.94 49 LYS B C 1
ATOM 3591 O O . LYS B 1 49 ? 11.258 -2.574 10.836 1 91.94 49 LYS B O 1
ATOM 3596 N N . GLY B 1 50 ? 11.328 -0.49 11.586 1 93.12 50 GLY B N 1
ATOM 3597 C CA . GLY B 1 50 ? 9.961 -0.203 11.188 1 93.12 50 GLY B CA 1
ATOM 3598 C C . GLY B 1 50 ? 9.734 -0.327 9.695 1 93.12 50 GLY B C 1
ATOM 3599 O O . GLY B 1 50 ? 8.641 -0.689 9.258 1 93.12 50 GLY B O 1
ATOM 3600 N N . SER B 1 51 ? 10.781 -0.016 8.93 1 95.25 51 SER B N 1
ATOM 3601 C CA . SER B 1 51 ? 10.688 -0.106 7.473 1 95.25 51 SER B CA 1
ATOM 3602 C C . SER B 1 51 ? 10.5 -1.551 7.02 1 95.25 51 SER B C 1
ATOM 3604 O O . SER B 1 51 ? 9.648 -1.837 6.176 1 95.25 51 SER B O 1
ATOM 3606 N N . LEU B 1 52 ? 11.25 -2.412 7.602 1 95 52 LEU B N 1
ATOM 3607 C CA . LEU B 1 52 ? 11.156 -3.828 7.258 1 95 52 LEU B CA 1
ATOM 3608 C C . LEU B 1 52 ? 9.828 -4.414 7.727 1 95 52 LEU B C 1
ATOM 3610 O O . LEU B 1 52 ? 9.227 -5.227 7.027 1 95 52 LEU B O 1
ATOM 3614 N N . GLU B 1 53 ? 9.414 -3.992 8.883 1 94 53 GLU B N 1
ATOM 3615 C CA . GLU B 1 53 ? 8.133 -4.465 9.406 1 94 53 GLU B CA 1
ATOM 3616 C C . GLU B 1 53 ? 6.977 -4.035 8.508 1 94 53 GLU B C 1
ATOM 3618 O O . GLU B 1 53 ? 6.031 -4.797 8.297 1 94 53 GLU B O 1
ATOM 3623 N N . LEU B 1 54 ? 7.055 -2.812 8.055 1 93.12 54 LEU B N 1
ATOM 3624 C CA . LEU B 1 54 ? 6.031 -2.33 7.133 1 93.12 54 LEU B CA 1
ATOM 3625 C C . LEU B 1 54 ? 6.039 -3.137 5.84 1 93.12 54 LEU B C 1
ATOM 3627 O O . LEU B 1 54 ? 4.98 -3.471 5.305 1 93.12 54 LEU B O 1
ATOM 3631 N N . LEU B 1 55 ? 7.234 -3.461 5.332 1 94.56 55 LEU B N 1
ATOM 3632 C CA . LEU B 1 55 ? 7.348 -4.234 4.102 1 94.56 55 LEU B CA 1
ATOM 3633 C C . LEU B 1 55 ? 6.707 -5.609 4.266 1 94.56 55 LEU B C 1
ATOM 3635 O O . LEU B 1 55 ? 5.969 -6.062 3.387 1 94.56 55 LEU B O 1
ATOM 3639 N N . LEU B 1 56 ? 7 -6.238 5.406 1 92.56 56 LEU B N 1
ATOM 3640 C CA . LEU B 1 56 ? 6.598 -7.625 5.594 1 92.56 56 LEU B CA 1
ATOM 3641 C C . LEU B 1 56 ? 5.277 -7.711 6.352 1 92.56 56 LEU B C 1
ATOM 3643 O O . LEU B 1 56 ? 4.777 -8.812 6.613 1 92.56 56 LEU B O 1
ATOM 3647 N N . ASN B 1 57 ? 4.734 -6.602 6.746 1 88.19 57 ASN B N 1
ATOM 3648 C CA . ASN B 1 57 ? 3.445 -6.484 7.414 1 88.19 57 ASN B CA 1
ATOM 3649 C C . ASN B 1 57 ? 3.381 -7.363 8.664 1 88.19 57 ASN B C 1
ATOM 3651 O O . ASN B 1 57 ? 2.42 -8.109 8.852 1 88.19 57 ASN B O 1
ATOM 3655 N N . ARG B 1 58 ? 4.434 -7.375 9.336 1 87.75 58 ARG B N 1
ATOM 3656 C CA . ARG B 1 58 ? 4.477 -8.102 10.602 1 87.75 58 ARG B CA 1
ATOM 3657 C C . ARG B 1 58 ? 5.605 -7.59 11.492 1 87.75 58 ARG B C 1
ATOM 3659 O O . ARG B 1 58 ? 6.562 -6.988 11.008 1 87.75 58 ARG B O 1
ATOM 3666 N N . ASN B 1 59 ? 5.406 -7.859 12.727 1 88.19 59 ASN B N 1
ATOM 3667 C CA . ASN B 1 59 ? 6.484 -7.57 13.664 1 88.19 59 ASN B CA 1
ATOM 3668 C C . ASN B 1 59 ? 7.629 -8.57 13.531 1 88.19 59 ASN B C 1
ATOM 3670 O O . ASN B 1 59 ? 7.395 -9.766 13.328 1 88.19 59 ASN B O 1
ATOM 3674 N N . ILE B 1 60 ? 8.75 -8.07 13.594 1 88.25 60 ILE B N 1
ATOM 3675 C CA . ILE B 1 60 ? 9.922 -8.922 13.406 1 88.25 60 ILE B CA 1
ATOM 3676 C C . ILE B 1 60 ? 10.789 -8.883 14.664 1 88.25 60 ILE B C 1
ATOM 3678 O O . ILE B 1 60 ? 11.219 -7.809 15.102 1 88.25 60 ILE B O 1
ATOM 3682 N N . GLU B 1 61 ? 11.016 -9.992 15.188 1 87.31 61 GLU B N 1
ATOM 3683 C CA . GLU B 1 61 ? 11.883 -10.094 16.359 1 87.31 61 GLU B CA 1
ATOM 3684 C C . GLU B 1 61 ? 13.352 -10.203 15.961 1 87.31 61 GLU B C 1
ATOM 3686 O O . GLU B 1 61 ? 14.203 -9.523 16.531 1 87.31 61 GLU B O 1
ATOM 3691 N N . LYS B 1 62 ? 13.594 -11.172 15 1 90.44 62 LYS B N 1
ATOM 3692 C CA . LYS B 1 62 ? 14.938 -11.336 14.445 1 90.44 62 LYS B CA 1
ATOM 3693 C C . LYS B 1 62 ? 14.977 -10.945 12.977 1 90.44 62 LYS B C 1
ATOM 3695 O O . LYS B 1 62 ? 14.281 -11.547 12.148 1 90.44 62 LYS B O 1
ATOM 3700 N N . PHE B 1 63 ? 15.898 -10.102 12.656 1 91 63 PHE B N 1
ATOM 3701 C CA . PHE B 1 63 ? 15.875 -9.484 11.336 1 91 63 PHE B CA 1
ATOM 3702 C C . PHE B 1 63 ? 16.688 -10.312 10.344 1 91 63 PHE B C 1
ATOM 3704 O O . PHE B 1 63 ? 16.453 -10.258 9.141 1 91 63 PHE B O 1
ATOM 3711 N N . VAL B 1 64 ? 17.688 -11 10.906 1 94.62 64 VAL B N 1
ATOM 3712 C CA . VAL B 1 64 ? 18.578 -11.742 10.016 1 94.62 64 VAL B CA 1
ATOM 3713 C C . VAL B 1 64 ? 18.281 -13.234 10.133 1 94.62 64 VAL B C 1
ATOM 3715 O O . VAL B 1 64 ? 18.969 -13.945 10.883 1 94.62 64 VAL B O 1
ATOM 3718 N N . THR B 1 65 ? 17.281 -13.672 9.406 1 93.62 65 THR B N 1
ATOM 3719 C CA . THR B 1 65 ? 16.875 -15.078 9.375 1 93.62 65 THR B CA 1
ATOM 3720 C C . THR B 1 65 ? 16.578 -15.516 7.941 1 93.62 65 THR B C 1
ATOM 3722 O O . THR B 1 65 ? 16.391 -14.68 7.055 1 93.62 65 THR B O 1
ATOM 3725 N N . GLU B 1 66 ? 16.547 -16.828 7.812 1 92.69 66 GLU B N 1
ATOM 3726 C CA . GLU B 1 66 ? 16.188 -17.406 6.52 1 92.69 66 GLU B CA 1
ATOM 3727 C C . GLU B 1 66 ? 14.781 -16.984 6.098 1 92.69 66 GLU B C 1
ATOM 3729 O O . GLU B 1 66 ? 14.57 -16.578 4.953 1 92.69 66 GLU B O 1
ATOM 3734 N N . GLN B 1 67 ? 13.906 -16.969 6.988 1 90.88 67 GLN B N 1
ATOM 3735 C CA . GLN B 1 67 ? 12.508 -16.641 6.707 1 90.88 67 GLN B CA 1
ATOM 3736 C C . GLN B 1 67 ? 12.359 -15.195 6.242 1 90.88 67 GLN B C 1
ATOM 3738 O O . GLN B 1 67 ? 11.602 -14.914 5.312 1 90.88 67 GLN B O 1
ATOM 3743 N N . VAL B 1 68 ? 13.055 -14.336 6.898 1 93.94 68 VAL B N 1
ATOM 3744 C CA . VAL B 1 68 ? 12.984 -12.922 6.527 1 93.94 68 VAL B CA 1
ATOM 3745 C C . VAL B 1 68 ? 13.484 -12.734 5.098 1 93.94 68 VAL B C 1
ATOM 3747 O O . VAL B 1 68 ? 12.859 -12.031 4.301 1 93.94 68 VAL B O 1
ATOM 3750 N N . ALA B 1 69 ? 14.555 -13.391 4.754 1 94.88 69 ALA B N 1
ATOM 3751 C CA . ALA B 1 69 ? 15.078 -13.297 3.395 1 94.88 69 ALA B CA 1
ATOM 3752 C C . ALA B 1 69 ? 14.078 -13.828 2.377 1 94.88 69 ALA B C 1
ATOM 3754 O O . ALA B 1 69 ? 13.875 -13.227 1.322 1 94.88 69 ALA B O 1
ATOM 3755 N N . GLU B 1 70 ? 13.484 -14.875 2.725 1 91.94 70 GLU B N 1
ATOM 3756 C CA . GLU B 1 70 ? 12.508 -15.492 1.832 1 91.94 70 GLU B CA 1
ATOM 3757 C C . GLU B 1 70 ? 11.266 -14.617 1.678 1 91.94 70 GLU B C 1
ATOM 3759 O O . GLU B 1 70 ? 10.734 -14.477 0.575 1 91.94 70 GLU B O 1
ATOM 3764 N N . ASP B 1 71 ? 10.844 -14.07 2.764 1 92.81 71 ASP B N 1
ATOM 3765 C CA . ASP B 1 71 ? 9.688 -13.188 2.717 1 92.81 71 ASP B CA 1
ATOM 3766 C C . ASP B 1 71 ? 9.984 -11.938 1.897 1 92.81 71 ASP B C 1
ATOM 3768 O O . ASP B 1 71 ? 9.133 -11.461 1.141 1 92.81 71 ASP B O 1
ATOM 3772 N N . MET B 1 72 ? 11.156 -11.422 2.096 1 96.31 72 MET B N 1
ATOM 3773 C CA . MET B 1 72 ? 11.555 -10.25 1.315 1 96.31 72 MET B CA 1
ATOM 3774 C C . MET B 1 72 ? 11.578 -10.578 -0.175 1 96.31 72 MET B C 1
ATOM 3776 O O . MET B 1 72 ? 11.117 -9.781 -0.994 1 96.31 72 MET B O 1
ATOM 3780 N N . ALA B 1 73 ? 12.109 -11.727 -0.482 1 95.12 73 ALA B N 1
ATOM 3781 C CA . ALA B 1 73 ? 12.172 -12.141 -1.881 1 95.12 73 ALA B CA 1
ATOM 3782 C C . ALA B 1 73 ? 10.781 -12.305 -2.473 1 95.12 73 ALA B C 1
ATOM 3784 O O . ALA B 1 73 ? 10.531 -11.922 -3.621 1 95.12 73 ALA B O 1
ATOM 3785 N N . LEU B 1 74 ? 9.969 -12.883 -1.695 1 92.88 74 LEU B N 1
ATOM 3786 C CA . LEU B 1 74 ? 8.594 -13.055 -2.146 1 92.88 74 LEU B CA 1
ATOM 3787 C C . LEU B 1 74 ? 7.93 -11.703 -2.387 1 92.88 74 LEU B C 1
ATOM 3789 O O . LEU B 1 74 ? 7.281 -11.5 -3.416 1 92.88 74 LEU B O 1
ATOM 3793 N N . LYS B 1 75 ? 8.031 -10.797 -1.43 1 95.44 75 LYS B N 1
ATOM 3794 C CA . LYS B 1 75 ? 7.461 -9.461 -1.583 1 95.44 75 LYS B CA 1
ATOM 3795 C C . LYS B 1 75 ? 8.031 -8.758 -2.812 1 95.44 75 LYS B C 1
ATOM 3797 O O . LYS B 1 75 ? 7.309 -8.078 -3.535 1 95.44 75 LYS B O 1
ATOM 3802 N N . ALA B 1 76 ? 9.336 -8.969 -2.996 1 97 76 ALA B N 1
ATOM 3803 C CA . ALA B 1 76 ? 9.977 -8.383 -4.168 1 97 76 ALA B CA 1
ATOM 3804 C C . ALA B 1 76 ? 9.398 -8.953 -5.457 1 97 76 ALA B C 1
ATOM 3806 O O . ALA B 1 76 ? 9.172 -8.219 -6.422 1 97 76 ALA B O 1
ATOM 3807 N N . LEU B 1 77 ? 9.203 -10.227 -5.473 1 93.94 77 LEU B N 1
ATOM 3808 C CA . LEU B 1 77 ? 8.625 -10.867 -6.648 1 93.94 77 LEU B CA 1
ATOM 3809 C C . LEU B 1 77 ? 7.219 -10.336 -6.914 1 93.94 77 LEU B C 1
ATOM 3811 O O . LEU B 1 77 ? 6.875 -10.016 -8.055 1 93.94 77 LEU B O 1
ATOM 3815 N N . ILE B 1 78 ? 6.441 -10.273 -5.891 1 93.5 78 ILE B N 1
ATOM 3816 C CA . ILE B 1 78 ? 5.09 -9.734 -6.012 1 93.5 78 ILE B CA 1
ATOM 3817 C C . ILE B 1 78 ? 5.156 -8.312 -6.578 1 93.5 78 ILE B C 1
ATOM 3819 O O . ILE B 1 78 ? 4.383 -7.965 -7.473 1 93.5 78 ILE B O 1
ATOM 3823 N N . ARG B 1 79 ? 6.047 -7.551 -6.023 1 95.94 79 ARG B N 1
ATOM 3824 C CA . ARG B 1 79 ? 6.223 -6.18 -6.492 1 95.94 79 ARG B CA 1
ATOM 3825 C C . ARG B 1 79 ? 6.574 -6.148 -7.977 1 95.94 79 ARG B C 1
ATOM 3827 O O . ARG B 1 79 ? 6.102 -5.281 -8.719 1 95.94 79 ARG B O 1
ATOM 3834 N N . SER B 1 80 ? 7.41 -7.043 -8.422 1 94.94 80 SER B N 1
ATOM 3835 C CA . SER B 1 80 ? 7.762 -7.102 -9.836 1 94.94 80 SER B CA 1
ATOM 3836 C C . SER B 1 80 ? 6.527 -7.344 -10.703 1 94.94 80 SER B C 1
ATOM 3838 O O . SER B 1 80 ? 6.398 -6.758 -11.773 1 94.94 80 SER B O 1
ATOM 3840 N N . HIS B 1 81 ? 5.648 -8.156 -10.242 1 92.25 81 HIS B N 1
ATOM 3841 C CA . HIS B 1 81 ? 4.402 -8.398 -10.961 1 92.25 81 HIS B CA 1
ATOM 3842 C C . HIS B 1 81 ? 3.545 -7.141 -11.008 1 92.25 81 HIS B C 1
ATOM 3844 O O . HIS B 1 81 ? 2.947 -6.832 -12.039 1 92.25 81 HIS B O 1
ATOM 3850 N N . GLU B 1 82 ? 3.49 -6.453 -9.914 1 92.25 82 GLU B N 1
ATOM 3851 C CA . GLU B 1 82 ? 2.719 -5.215 -9.852 1 92.25 82 GLU B CA 1
ATOM 3852 C C . GLU B 1 82 ? 3.258 -4.184 -10.836 1 92.25 82 GLU B C 1
ATOM 3854 O O . GLU B 1 82 ? 2.486 -3.49 -11.5 1 92.25 82 GLU B O 1
ATOM 3859 N N . ILE B 1 83 ? 4.555 -4.078 -10.883 1 94 83 ILE B N 1
ATOM 3860 C CA . ILE B 1 83 ? 5.199 -3.115 -11.766 1 94 83 ILE B CA 1
ATOM 3861 C C . ILE B 1 83 ? 4.879 -3.453 -13.219 1 94 83 ILE B C 1
ATOM 3863 O O . ILE B 1 83 ? 4.504 -2.576 -14 1 94 83 ILE B O 1
ATOM 3867 N N . LEU B 1 84 ? 5.012 -4.688 -13.555 1 89.75 84 LEU B N 1
ATOM 3868 C CA . LEU B 1 84 ? 4.719 -5.121 -14.914 1 89.75 84 LEU B CA 1
ATOM 3869 C C . LEU B 1 84 ? 3.264 -4.844 -15.273 1 89.75 84 LEU B C 1
ATOM 3871 O O . LEU B 1 84 ? 2.973 -4.371 -16.375 1 89.75 84 LEU B O 1
ATOM 3875 N N . ARG B 1 85 ? 2.418 -5.152 -14.375 1 87.44 85 ARG B N 1
ATOM 3876 C CA . ARG B 1 85 ? 1 -4.898 -14.609 1 87.44 85 ARG B CA 1
ATOM 3877 C C . ARG B 1 85 ? 0.747 -3.414 -14.867 1 87.44 85 ARG B C 1
ATOM 3879 O O . ARG B 1 85 ? -0.004 -3.057 -15.773 1 87.44 85 ARG B O 1
ATOM 3886 N N . GLN B 1 86 ? 1.305 -2.615 -14.016 1 88.5 86 GLN B N 1
ATOM 3887 C CA . GLN B 1 86 ? 1.133 -1.174 -14.164 1 88.5 86 GLN B CA 1
ATOM 3888 C C . GLN B 1 86 ? 1.638 -0.697 -15.523 1 88.5 86 GLN B C 1
ATOM 3890 O O . GLN B 1 86 ? 1.003 0.141 -16.172 1 88.5 86 GLN B O 1
ATOM 3895 N N . GLU B 1 87 ? 2.76 -1.181 -15.945 1 87.19 87 GLU B N 1
ATOM 3896 C CA . GLU B 1 87 ? 3.33 -0.788 -17.234 1 87.19 87 GLU B CA 1
ATOM 3897 C C . GLU B 1 87 ? 2.449 -1.245 -18.391 1 87.19 87 GLU B C 1
ATOM 3899 O O . GLU B 1 87 ? 2.305 -0.533 -19.391 1 87.19 87 GLU B O 1
ATOM 3904 N N . TYR B 1 88 ? 1.88 -2.342 -18.203 1 81.81 88 TYR B N 1
ATOM 3905 C CA . TYR B 1 88 ? 1.016 -2.861 -19.25 1 81.81 88 TYR B CA 1
ATOM 3906 C C . TYR B 1 88 ? -0.288 -2.074 -19.328 1 81.81 88 TYR B C 1
ATOM 3908 O O . TYR B 1 88 ? -0.817 -1.837 -20.422 1 81.81 88 TYR B O 1
ATOM 3916 N N . ILE B 1 89 ? -0.826 -1.728 -18.219 1 77.38 89 ILE B N 1
ATOM 3917 C CA . ILE B 1 89 ? -2.043 -0.925 -18.188 1 77.38 89 ILE B CA 1
ATOM 3918 C C . ILE B 1 89 ? -1.795 0.424 -18.859 1 77.38 89 ILE B C 1
ATOM 3920 O O . ILE B 1 89 ? -2.609 0.885 -19.656 1 77.38 89 ILE B O 1
ATOM 3924 N N . THR B 1 90 ? -0.726 0.971 -18.547 1 74.06 90 THR B N 1
ATOM 3925 C CA . THR B 1 90 ? -0.417 2.307 -19.047 1 74.06 90 THR B CA 1
ATOM 3926 C C . THR B 1 90 ? -0.12 2.27 -20.547 1 74.06 90 THR B C 1
ATOM 3928 O O . THR B 1 90 ? -0.527 3.166 -21.281 1 74.06 90 THR B O 1
ATOM 3931 N N . ASP B 1 91 ? 0.547 1.232 -20.906 1 72.56 91 ASP B N 1
ATOM 3932 C CA . ASP B 1 91 ? 0.946 1.153 -22.312 1 72.56 91 ASP B CA 1
ATOM 3933 C C . ASP B 1 91 ? -0.13 0.467 -23.141 1 72.56 91 ASP B C 1
ATOM 3935 O O . ASP B 1 91 ? 0.032 0.301 -24.359 1 72.56 91 ASP B O 1
ATOM 3939 N N . LYS B 1 92 ? -1.281 0.126 -22.594 1 65.56 92 LYS B N 1
ATOM 3940 C CA . LYS B 1 92 ? -2.434 -0.458 -23.281 1 65.56 92 LYS B CA 1
ATOM 3941 C C . LYS B 1 92 ? -2.045 -1.727 -24.031 1 65.56 92 LYS B C 1
ATOM 3943 O O . LYS B 1 92 ? -2.447 -1.922 -25.172 1 65.56 92 LYS B O 1
ATOM 3948 N N . TYR B 1 93 ? -1.067 -2.42 -23.406 1 64.31 93 TYR B N 1
ATOM 3949 C CA . TYR B 1 93 ? -0.72 -3.711 -24 1 64.31 93 TYR B CA 1
ATOM 3950 C C . TYR B 1 93 ? -1.689 -4.793 -23.547 1 64.31 93 TYR B C 1
ATOM 3952 O O . TYR B 1 93 ? -2.4 -4.625 -22.547 1 64.31 93 TYR B O 1
ATOM 3960 N N . ASP B 1 94 ? -1.768 -5.816 -24.328 1 62.97 94 ASP B N 1
ATOM 3961 C CA . ASP B 1 94 ? -2.596 -6.965 -23.969 1 62.97 94 ASP B CA 1
ATOM 3962 C C . ASP B 1 94 ? -2.035 -7.691 -22.75 1 62.97 94 ASP B C 1
ATOM 3964 O O . ASP B 1 94 ? -0.842 -8 -22.688 1 62.97 94 ASP B O 1
ATOM 3968 N N . PHE B 1 95 ? -2.803 -7.816 -21.766 1 60.31 95 PHE B N 1
ATOM 3969 C CA . PHE B 1 95 ? -2.457 -8.469 -20.516 1 60.31 95 PHE B CA 1
ATOM 3970 C C . PHE B 1 95 ? -1.832 -9.836 -20.766 1 60.31 95 PHE B C 1
ATOM 3972 O O . PHE B 1 95 ? -0.933 -10.266 -20.047 1 60.31 95 PHE B O 1
ATOM 3979 N N . CYS B 1 96 ? -2.299 -10.516 -21.75 1 58.88 96 CYS B N 1
ATOM 3980 C CA . CYS B 1 96 ? -1.852 -11.867 -22.062 1 58.88 96 CYS B CA 1
ATOM 3981 C C . CYS B 1 96 ? -0.392 -11.875 -22.5 1 58.88 96 CYS B C 1
ATOM 3983 O O . CYS B 1 96 ? 0.264 -12.914 -22.469 1 58.88 96 CYS B O 1
ATOM 3985 N N . SER B 1 97 ? 0.152 -10.68 -22.609 1 63.81 97 SER B N 1
ATOM 3986 C CA . SER B 1 97 ? 1.51 -10.617 -23.141 1 63.81 97 SER B CA 1
ATOM 3987 C C . SER B 1 97 ? 2.533 -10.43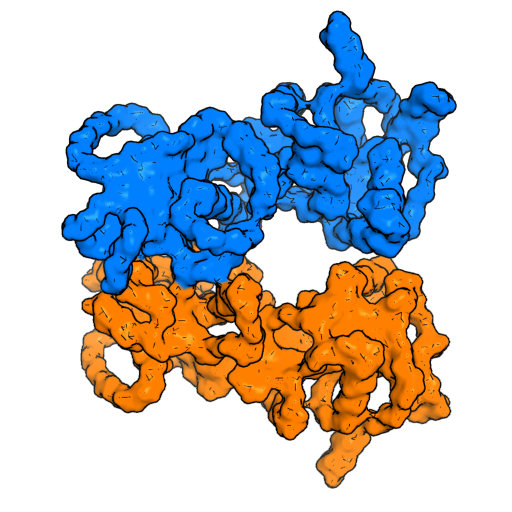 -22.031 1 63.81 97 SER B C 1
ATOM 3989 O O . SER B 1 97 ? 3.74 -10.5 -22.266 1 63.81 97 SER B O 1
ATOM 3991 N N . ILE B 1 98 ? 1.926 -10.297 -20.906 1 71.38 98 ILE B N 1
ATOM 3992 C CA . ILE B 1 98 ? 2.867 -10.047 -19.812 1 71.38 98 ILE B CA 1
ATOM 3993 C C . ILE B 1 98 ? 3.596 -11.344 -19.469 1 71.38 98 ILE B C 1
ATOM 3995 O O . ILE B 1 98 ? 2.971 -12.391 -19.312 1 71.38 98 ILE B O 1
ATOM 3999 N N . ARG B 1 99 ? 4.906 -11.297 -19.453 1 76.88 99 ARG B N 1
ATOM 4000 C CA . ARG B 1 99 ? 5.707 -12.461 -19.078 1 76.88 99 ARG B CA 1
ATOM 4001 C C . ARG B 1 99 ? 6.16 -12.367 -17.625 1 76.88 99 ARG B C 1
ATOM 4003 O O . ARG B 1 99 ? 7.316 -12.031 -17.359 1 76.88 99 ARG B O 1
ATOM 4010 N N . PHE B 1 100 ? 5.27 -12.867 -16.766 1 81.81 100 PHE B N 1
ATOM 4011 C CA . PHE B 1 100 ? 5.57 -12.82 -15.344 1 81.81 100 PHE B CA 1
ATOM 4012 C C . PHE B 1 100 ? 6.68 -13.805 -14.992 1 81.81 100 PHE B C 1
ATOM 4014 O O . PHE B 1 100 ? 7.355 -13.641 -13.977 1 81.81 100 PHE B O 1
ATOM 4021 N N . ASN B 1 101 ? 6.914 -14.75 -15.906 1 79.44 101 ASN B N 1
ATOM 4022 C CA . ASN B 1 101 ? 7.918 -15.781 -15.672 1 79.44 101 ASN B CA 1
ATOM 4023 C C . ASN B 1 101 ? 9.336 -15.234 -15.836 1 79.44 101 ASN B C 1
ATOM 4025 O O . ASN B 1 101 ? 10.312 -15.906 -15.5 1 79.44 101 ASN B O 1
ATOM 4029 N N . THR B 1 102 ? 9.422 -14.023 -16.25 1 84.69 102 THR B N 1
ATOM 4030 C CA . THR B 1 102 ? 10.734 -13.43 -16.484 1 84.69 102 THR B CA 1
ATOM 4031 C C . THR B 1 102 ? 11.117 -12.492 -15.336 1 84.69 102 THR B C 1
ATOM 4033 O O . THR B 1 102 ? 12 -11.648 -15.484 1 84.69 102 THR B O 1
ATOM 4036 N N . THR B 1 103 ? 10.445 -12.656 -14.273 1 90.75 103 THR B N 1
ATOM 4037 C CA . THR B 1 103 ? 10.742 -11.758 -13.164 1 90.75 103 THR B CA 1
ATOM 4038 C C . THR B 1 103 ? 11.477 -12.492 -12.047 1 90.75 103 THR B C 1
ATOM 4040 O O . THR B 1 103 ? 11.383 -13.719 -11.938 1 90.75 103 THR B O 1
ATOM 4043 N N . LEU B 1 104 ? 12.242 -11.781 -11.336 1 92.81 104 LEU B N 1
ATOM 4044 C CA . LEU B 1 104 ? 13.023 -12.297 -10.211 1 92.81 104 LEU B CA 1
ATOM 4045 C C . LEU B 1 104 ? 12.93 -11.367 -9.008 1 92.81 104 LEU B C 1
ATOM 4047 O O . LEU B 1 104 ? 13.148 -10.156 -9.133 1 92.81 104 LEU B O 1
ATOM 4051 N N . GLY B 1 105 ? 12.445 -11.914 -7.902 1 95.31 105 GLY B N 1
ATOM 4052 C CA . GLY B 1 105 ? 12.5 -11.203 -6.637 1 95.31 105 GLY B CA 1
ATOM 4053 C C . GLY B 1 105 ? 13.664 -11.633 -5.762 1 95.31 105 GLY B C 1
ATOM 4054 O O . GLY B 1 105 ? 13.898 -12.828 -5.566 1 95.31 105 GLY B O 1
ATOM 4055 N N . ILE B 1 106 ? 14.375 -10.625 -5.246 1 96.75 106 ILE B N 1
ATOM 4056 C CA . ILE B 1 106 ? 15.547 -10.945 -4.438 1 96.75 106 ILE B CA 1
ATOM 4057 C C . ILE B 1 106 ? 15.414 -10.305 -3.059 1 96.75 106 ILE B C 1
ATOM 4059 O O . ILE B 1 106 ? 15.023 -9.141 -2.945 1 96.75 106 ILE B O 1
ATOM 4063 N N . GLY B 1 107 ? 15.727 -11.102 -2.053 1 97.44 107 GLY B N 1
ATOM 4064 C CA . GLY B 1 107 ? 15.781 -10.625 -0.681 1 97.44 107 GLY B CA 1
ATOM 4065 C C . GLY B 1 107 ? 17.109 -10.914 -0.003 1 97.44 107 GLY B C 1
ATOM 4066 O O . GLY B 1 107 ? 17.578 -12.055 -0.016 1 97.44 107 GLY B O 1
ATOM 4067 N N . VAL B 1 108 ? 17.719 -9.867 0.542 1 97.62 108 VAL B N 1
ATOM 4068 C CA . VAL B 1 108 ? 18.984 -10.008 1.261 1 97.62 108 VAL B CA 1
ATOM 4069 C C . VAL B 1 108 ? 18.844 -9.43 2.668 1 97.62 108 VAL B C 1
ATOM 4071 O O . VAL B 1 108 ? 18.391 -8.297 2.838 1 97.62 108 VAL B O 1
ATOM 4074 N N . THR B 1 109 ? 19.141 -10.148 3.643 1 96.94 109 THR B N 1
ATOM 4075 C CA . THR B 1 109 ? 19.25 -9.664 5.012 1 96.94 109 THR B CA 1
ATOM 4076 C C . THR B 1 109 ? 20.578 -10.078 5.637 1 96.94 109 THR B C 1
ATOM 4078 O O . THR B 1 109 ? 21.047 -11.195 5.406 1 96.94 109 THR B O 1
ATOM 4081 N N . ALA B 1 110 ? 21.219 -9.156 6.348 1 95.56 110 ALA B N 1
ATOM 4082 C CA . ALA B 1 110 ? 22.562 -9.445 6.832 1 95.56 110 ALA B CA 1
ATOM 4083 C C . ALA B 1 110 ? 22.844 -8.719 8.148 1 95.56 110 ALA B C 1
ATOM 4085 O O . ALA B 1 110 ? 22.234 -7.68 8.43 1 95.56 110 ALA B O 1
ATOM 4086 N N . ALA B 1 111 ? 23.594 -9.305 8.922 1 92.38 111 ALA B N 1
ATOM 4087 C CA . ALA B 1 111 ? 24.219 -8.711 10.102 1 92.38 111 ALA B CA 1
ATOM 4088 C C . ALA B 1 111 ? 25.734 -8.648 9.961 1 92.38 111 ALA B C 1
ATOM 4090 O O . ALA B 1 111 ? 26.406 -9.672 10 1 92.38 111 ALA B O 1
ATOM 4091 N N . ILE B 1 112 ? 26.219 -7.477 9.781 1 91.44 112 ILE B N 1
ATOM 4092 C CA . ILE B 1 112 ? 27.641 -7.34 9.531 1 91.44 112 ILE B CA 1
ATOM 4093 C C . ILE B 1 112 ? 28.25 -6.355 10.523 1 91.44 112 ILE B C 1
ATOM 4095 O O . ILE B 1 112 ? 27.578 -5.906 11.453 1 91.44 112 ILE B O 1
ATOM 4099 N N . ARG B 1 113 ? 29.5 -6.137 10.391 1 82.62 113 ARG B N 1
ATOM 4100 C CA . ARG B 1 113 ? 30.266 -5.32 11.328 1 82.62 113 ARG B CA 1
ATOM 4101 C C . ARG B 1 113 ? 29.641 -3.938 11.484 1 82.62 113 ARG B C 1
ATOM 4103 O O . ARG B 1 113 ? 29.203 -3.332 10.5 1 82.62 113 ARG B O 1
ATOM 4110 N N . SER B 1 114 ? 29.531 -3.449 12.727 1 78.25 114 SER B N 1
ATOM 4111 C CA . SER B 1 114 ? 28.984 -2.137 13.062 1 78.25 114 SER B CA 1
ATOM 4112 C C . SER B 1 114 ? 29.984 -1.331 13.891 1 78.25 114 SER B C 1
ATOM 4114 O O . SER B 1 114 ? 31.156 -1.711 14.016 1 78.25 114 SER B O 1
ATOM 4116 N N . VAL B 1 115 ? 29.609 -0.11 14.219 1 72.25 115 VAL B N 1
ATOM 4117 C CA . VAL B 1 115 ? 30.5 0.736 15.008 1 72.25 115 VAL B CA 1
ATOM 4118 C C . VAL B 1 115 ? 31.016 -0.044 16.219 1 72.25 115 VAL B C 1
ATOM 4120 O O . VAL B 1 115 ? 32.219 -0.074 16.469 1 72.25 115 VAL B O 1
ATOM 4123 N N . ASN B 1 116 ? 30 -0.661 16.797 1 71.06 116 ASN B N 1
ATOM 4124 C CA . ASN B 1 116 ? 30.391 -1.502 17.922 1 71.06 116 ASN B CA 1
ATOM 4125 C C . ASN B 1 116 ? 30.5 -2.969 17.516 1 71.06 116 ASN B C 1
ATOM 4127 O O . ASN B 1 116 ? 29.75 -3.439 16.672 1 71.06 116 ASN B O 1
ATOM 4131 N N . GLU B 1 117 ? 31.578 -3.518 18 1 71 117 GLU B N 1
ATOM 4132 C CA . GLU B 1 117 ? 31.75 -4.938 17.688 1 71 117 GLU B CA 1
ATOM 4133 C C . GLU B 1 117 ? 30.516 -5.742 18.109 1 71 117 GLU B C 1
ATOM 4135 O O . GLU B 1 117 ? 30.094 -5.68 19.266 1 71 117 GLU B O 1
ATOM 4140 N N . ARG B 1 118 ? 29.953 -6.34 17.203 1 71.31 118 ARG B N 1
ATOM 4141 C CA . ARG B 1 118 ? 28.766 -7.145 17.469 1 71.31 118 ARG B CA 1
ATOM 4142 C C . ARG B 1 118 ? 29.125 -8.422 18.219 1 71.31 118 ARG B C 1
ATOM 4144 O O . ARG B 1 118 ? 30.141 -9.047 17.938 1 71.31 118 ARG B O 1
ATOM 4151 N N . GLN B 1 119 ? 28.297 -8.695 19.172 1 73 119 GLN B N 1
ATOM 4152 C CA . GLN B 1 119 ? 28.5 -9.938 19.906 1 73 119 GLN B CA 1
ATOM 4153 C C . GLN B 1 119 ? 28.109 -11.148 19.047 1 73 119 GLN B C 1
ATOM 4155 O O . GLN B 1 119 ? 28.766 -12.188 19.109 1 73 119 GLN B O 1
ATOM 4160 N N . GLY B 1 120 ? 27.266 -10.977 18.172 1 79.56 120 GLY B N 1
ATOM 4161 C CA . GLY B 1 120 ? 26.797 -12.094 17.375 1 79.56 120 GLY B CA 1
ATOM 4162 C C . GLY B 1 120 ? 27.609 -12.32 16.125 1 79.56 120 GLY B C 1
ATOM 4163 O O . GLY B 1 120 ? 28.672 -11.711 15.945 1 79.56 120 GLY B O 1
ATOM 4164 N N . ARG B 1 121 ? 27.25 -13.328 15.328 1 86.38 121 ARG B N 1
ATOM 4165 C CA . ARG B 1 121 ? 27.922 -13.727 14.086 1 86.38 121 ARG B CA 1
ATOM 4166 C C . ARG B 1 121 ? 27.672 -12.703 12.984 1 86.38 121 ARG B C 1
ATOM 4168 O O . ARG B 1 121 ? 26.688 -11.969 13.016 1 86.38 121 ARG B O 1
ATOM 4175 N N . HIS B 1 122 ? 28.75 -12.57 12.211 1 91.25 122 HIS B N 1
ATOM 4176 C CA . HIS B 1 122 ? 28.531 -11.898 10.93 1 91.25 122 HIS B CA 1
ATOM 4177 C C . HIS B 1 122 ? 28.016 -12.867 9.875 1 91.25 122 HIS B C 1
ATOM 4179 O O . HIS B 1 122 ? 28.641 -13.898 9.609 1 91.25 122 HIS B O 1
ATOM 4185 N N . HIS B 1 123 ? 26.844 -12.586 9.375 1 91.94 123 HIS B N 1
ATOM 4186 C CA . HIS B 1 123 ? 26.25 -13.523 8.43 1 91.94 123 HIS B CA 1
ATOM 4187 C C . HIS B 1 123 ? 25.188 -12.844 7.578 1 91.94 123 HIS B C 1
ATOM 4189 O O . HIS B 1 123 ? 24.812 -11.695 7.84 1 91.94 123 HIS B O 1
ATOM 4195 N N . ALA B 1 124 ? 24.766 -13.586 6.559 1 95.06 124 ALA B N 1
ATOM 4196 C CA . ALA B 1 124 ? 23.75 -13.055 5.645 1 95.06 124 ALA B CA 1
ATOM 4197 C C . ALA B 1 124 ? 22.922 -14.18 5.039 1 95.06 124 ALA B C 1
ATOM 4199 O O . ALA B 1 124 ? 23.375 -15.32 4.961 1 95.06 124 ALA B O 1
ATOM 4200 N N . PHE B 1 125 ? 21.766 -13.859 4.734 1 95.06 125 PHE B N 1
ATOM 4201 C CA . PHE B 1 125 ? 20.875 -14.719 3.957 1 95.06 125 PHE B CA 1
ATOM 4202 C C . PHE B 1 125 ? 20.5 -14.062 2.637 1 95.06 125 PHE B C 1
ATOM 4204 O O . PHE B 1 125 ? 20.172 -12.875 2.602 1 95.06 125 PHE B O 1
ATOM 4211 N N . ILE B 1 126 ? 20.656 -14.797 1.554 1 95.5 126 ILE B N 1
ATOM 4212 C CA . ILE B 1 126 ? 20.281 -14.328 0.225 1 95.5 126 ILE B CA 1
ATOM 4213 C C . ILE B 1 126 ? 19.25 -15.281 -0.383 1 95.5 126 ILE B C 1
ATOM 4215 O O . ILE B 1 126 ? 19.484 -16.484 -0.469 1 95.5 126 ILE B O 1
ATOM 4219 N N . CYS B 1 127 ? 18.141 -14.727 -0.777 1 94.19 127 CYS B N 1
ATOM 4220 C CA . CYS B 1 127 ? 17.109 -15.555 -1.393 1 94.19 127 CYS B CA 1
ATOM 4221 C C . CYS B 1 127 ? 16.75 -15.031 -2.781 1 94.19 127 CYS B C 1
ATOM 4223 O O . CYS B 1 127 ? 16.531 -13.836 -2.959 1 94.19 127 CYS B O 1
ATOM 4225 N N . LEU B 1 128 ? 16.812 -15.906 -3.756 1 92.38 128 LEU B N 1
ATOM 4226 C CA . LEU B 1 128 ? 16.359 -15.633 -5.117 1 92.38 128 LEU B CA 1
ATOM 4227 C C . LEU B 1 128 ? 15.055 -16.375 -5.418 1 92.38 128 LEU B C 1
ATOM 4229 O O . LEU B 1 128 ? 15.008 -17.594 -5.395 1 92.38 128 LEU B O 1
ATOM 4233 N N . ASN B 1 129 ? 14.023 -15.609 -5.691 1 91.5 129 ASN B N 1
ATOM 4234 C CA . ASN B 1 129 ? 12.719 -16.188 -5.969 1 91.5 129 ASN B CA 1
ATOM 4235 C C . ASN B 1 129 ? 12.289 -15.945 -7.41 1 91.5 129 ASN B C 1
ATOM 4237 O O . ASN B 1 129 ? 11.961 -14.82 -7.781 1 91.5 129 ASN B O 1
ATOM 4241 N N . PHE B 1 130 ? 12.227 -17.016 -8.188 1 86.5 130 PHE B N 1
ATOM 4242 C CA . PHE B 1 130 ? 11.836 -16.953 -9.594 1 86.5 130 PHE B CA 1
ATOM 4243 C C . PHE B 1 130 ? 10.367 -17.312 -9.766 1 86.5 130 PHE B C 1
ATOM 4245 O O . PHE B 1 130 ? 9.859 -17.375 -10.883 1 86.5 130 PHE B O 1
ATOM 4252 N N . GLY B 1 131 ? 9.695 -17.484 -8.664 1 83.56 131 GLY B N 1
ATOM 4253 C CA . GLY B 1 131 ? 8.32 -17.969 -8.727 1 83.56 131 GLY B CA 1
ATOM 4254 C C . GLY B 1 131 ? 8.227 -19.484 -8.789 1 83.56 131 GLY B C 1
ATOM 4255 O O . GLY B 1 131 ? 7.809 -20.125 -7.82 1 83.56 131 GLY B O 1
ATOM 4256 N N . ILE B 1 132 ? 8.789 -20.047 -9.859 1 75.06 132 ILE B N 1
ATOM 4257 C CA . ILE B 1 132 ? 8.781 -21.5 -10.062 1 75.06 132 ILE B CA 1
ATOM 4258 C C . ILE B 1 132 ? 9.867 -22.141 -9.203 1 75.06 132 ILE B C 1
ATOM 4260 O O . ILE B 1 132 ? 9.719 -23.281 -8.75 1 75.06 132 ILE B O 1
ATOM 4264 N N . ALA B 1 133 ? 10.906 -21.375 -9.055 1 81.56 133 ALA B N 1
ATOM 4265 C CA . ALA B 1 133 ? 12.039 -21.859 -8.266 1 81.56 133 ALA B CA 1
ATOM 4266 C C . ALA B 1 133 ? 12.492 -20.812 -7.258 1 81.56 133 ALA B C 1
ATOM 4268 O O . ALA B 1 133 ? 12.328 -19.609 -7.492 1 81.56 133 ALA B O 1
ATOM 4269 N N . LYS B 1 134 ? 12.961 -21.328 -6.219 1 86.88 134 LYS B N 1
ATOM 4270 C CA . LYS B 1 134 ? 13.5 -20.469 -5.176 1 86.88 134 LYS B CA 1
ATOM 4271 C C . LYS B 1 134 ? 14.836 -21 -4.66 1 86.88 134 LYS B C 1
ATOM 4273 O O . LYS B 1 134 ? 14.992 -22.203 -4.453 1 86.88 134 LYS B O 1
ATOM 4278 N N . TYR B 1 135 ? 15.805 -20.125 -4.543 1 86.94 135 TYR B N 1
ATOM 4279 C CA . TYR B 1 135 ? 17.125 -20.469 -4.016 1 86.94 135 TYR B CA 1
ATOM 4280 C C . TYR B 1 135 ? 17.469 -19.578 -2.82 1 86.94 135 TYR B C 1
ATOM 4282 O O . TYR B 1 135 ? 17.422 -18.359 -2.91 1 86.94 135 TYR B O 1
ATOM 4290 N N . THR B 1 136 ? 17.766 -20.234 -1.702 1 90.31 136 THR B N 1
ATOM 4291 C CA . THR B 1 136 ? 18.172 -19.484 -0.515 1 90.31 136 THR B CA 1
ATOM 4292 C C . THR B 1 136 ? 19.578 -19.891 -0.078 1 90.31 136 THR B C 1
ATOM 4294 O O . THR B 1 136 ? 19.875 -21.078 0.033 1 90.31 136 THR B O 1
ATOM 4297 N N . TYR B 1 137 ? 20.391 -18.938 0.129 1 91.06 137 TYR B N 1
ATOM 4298 C CA . TYR B 1 137 ? 21.781 -19.156 0.521 1 91.06 137 TYR B CA 1
ATOM 4299 C C . TYR B 1 137 ? 22.062 -18.531 1.884 1 91.06 137 TYR B C 1
ATOM 4301 O O . TYR B 1 137 ? 21.531 -17.469 2.211 1 91.06 137 TYR B O 1
ATOM 4309 N N . TYR B 1 138 ? 22.875 -19.219 2.646 1 92.56 138 TYR B N 1
ATOM 4310 C CA . TYR B 1 138 ? 23.391 -18.703 3.912 1 92.56 138 TYR B CA 1
ATOM 4311 C C . TYR B 1 138 ? 24.891 -18.422 3.818 1 92.56 138 TYR B C 1
ATOM 4313 O O . TYR B 1 138 ? 25.656 -19.281 3.359 1 92.56 138 TYR B O 1
ATOM 4321 N N . LEU B 1 139 ? 25.266 -17.234 4.18 1 91.25 139 LEU B N 1
ATOM 4322 C CA . LEU B 1 139 ? 26.672 -16.828 4.211 1 91.25 139 LEU B CA 1
ATOM 4323 C C . LEU B 1 139 ? 27.141 -16.625 5.648 1 91.25 139 LEU B C 1
ATOM 4325 O O . LEU B 1 139 ? 26.609 -15.805 6.383 1 91.25 139 LEU B O 1
ATOM 4329 N N . ASP B 1 140 ? 28.062 -17.359 6.031 1 90.25 140 ASP B N 1
ATOM 4330 C CA . ASP B 1 140 ? 28.734 -17.203 7.316 1 90.25 140 ASP B CA 1
ATOM 4331 C C . ASP B 1 140 ? 30.062 -16.484 7.156 1 90.25 140 ASP B C 1
ATOM 4333 O O . ASP B 1 140 ? 31.016 -17.047 6.609 1 90.25 140 ASP B O 1
ATOM 4337 N N . LEU B 1 141 ? 30.109 -15.281 7.664 1 88.38 141 LEU B N 1
ATOM 4338 C CA . LEU B 1 141 ? 31.297 -14.445 7.465 1 88.38 141 LEU B CA 1
ATOM 4339 C C . LEU B 1 141 ? 32.219 -14.531 8.672 1 88.38 141 LEU B C 1
ATOM 4341 O O . LEU B 1 141 ? 31.766 -14.5 9.812 1 88.38 141 LEU B O 1
ATOM 4345 N N . VAL B 1 142 ? 33.5 -14.648 8.422 1 86.06 142 VAL B N 1
ATOM 4346 C CA . VAL B 1 142 ? 34.5 -14.695 9.492 1 86.06 142 VAL B CA 1
ATOM 4347 C C . VAL B 1 142 ? 34.656 -13.305 10.102 1 86.06 142 VAL B C 1
ATOM 4349 O O . VAL B 1 142 ? 34.875 -12.328 9.383 1 86.06 142 VAL B O 1
ATOM 4352 N N . LYS B 1 143 ? 34.656 -13.242 11.359 1 85.25 143 LYS B N 1
ATOM 4353 C CA . LYS B 1 143 ? 34.75 -11.953 12.055 1 85.25 143 LYS B CA 1
ATOM 4354 C C . LYS B 1 143 ? 36.188 -11.477 12.109 1 85.25 143 LYS B C 1
ATOM 4356 O O . LYS B 1 143 ? 37.125 -12.281 12.172 1 85.25 143 LYS B O 1
ATOM 4361 N N . GLY B 1 144 ? 36.406 -10.125 12.125 1 80.88 144 GLY B N 1
ATOM 4362 C CA . GLY B 1 144 ? 37.688 -9.5 12.391 1 80.88 144 GLY B CA 1
ATOM 4363 C C . GLY B 1 144 ? 38.594 -9.469 11.18 1 80.88 144 GLY B C 1
ATOM 4364 O O . GLY B 1 144 ? 39.719 -8.938 11.25 1 80.88 144 GLY B O 1
ATOM 4365 N N . VAL B 1 145 ? 38.156 -9.953 10.047 1 84 145 VAL B N 1
ATOM 4366 C CA . VAL B 1 145 ? 39.031 -10.047 8.883 1 84 145 VAL B CA 1
ATOM 4367 C C . VAL B 1 145 ? 38.719 -8.922 7.906 1 84 145 VAL B C 1
ATOM 4369 O O . VAL B 1 145 ? 39.594 -8.438 7.191 1 84 145 VAL B O 1
ATOM 4372 N N . ARG B 1 146 ? 37.562 -8.5 7.859 1 87.5 146 ARG B N 1
ATOM 4373 C CA . ARG B 1 146 ? 37.094 -7.504 6.898 1 87.5 146 ARG B CA 1
ATOM 4374 C C . ARG B 1 146 ? 36.469 -6.309 7.609 1 87.5 146 ARG B C 1
ATOM 4376 O O . ARG B 1 146 ? 35.969 -6.441 8.719 1 87.5 146 ARG B O 1
ATOM 4383 N N . THR B 1 147 ? 36.656 -5.199 6.93 1 88.56 147 THR B N 1
ATOM 4384 C CA . THR B 1 147 ? 35.875 -4.039 7.367 1 88.56 147 THR B CA 1
ATOM 4385 C C . THR B 1 147 ? 34.406 -4.191 6.984 1 88.56 147 THR B C 1
ATOM 4387 O O . THR B 1 147 ? 34.062 -5.105 6.238 1 88.56 147 THR B O 1
ATOM 4390 N N . ARG B 1 148 ? 33.594 -3.359 7.508 1 88.69 148 ARG B N 1
ATOM 4391 C CA . ARG B 1 148 ? 32.188 -3.402 7.156 1 88.69 148 ARG B CA 1
ATOM 4392 C C . ARG B 1 148 ? 31.984 -3.266 5.648 1 88.69 148 ARG B C 1
ATOM 4394 O O . ARG B 1 148 ? 31.203 -3.996 5.051 1 88.69 148 ARG B O 1
ATOM 4401 N N . GLU B 1 149 ? 32.688 -2.297 5.016 1 90 149 GLU B N 1
ATOM 4402 C CA . GLU B 1 149 ? 32.594 -2.047 3.582 1 90 149 GLU B CA 1
ATOM 4403 C C . GLU B 1 149 ? 33 -3.271 2.773 1 90 149 GLU B C 1
ATOM 4405 O O . GLU B 1 149 ? 32.375 -3.594 1.757 1 90 149 GLU B O 1
ATOM 4410 N N . GLU B 1 150 ? 33.969 -3.9 3.318 1 91.25 150 GLU B N 1
ATOM 4411 C CA . GLU B 1 150 ? 34.469 -5.094 2.633 1 91.25 150 GLU B CA 1
ATOM 4412 C C . GLU B 1 150 ? 33.469 -6.25 2.768 1 91.25 150 GLU B C 1
ATOM 4414 O O . GLU B 1 150 ? 33.312 -7.039 1.837 1 91.25 150 GLU B O 1
ATOM 4419 N N . GLU B 1 151 ? 32.906 -6.379 3.938 1 91.88 151 GLU B N 1
ATOM 4420 C CA . GLU B 1 151 ? 31.891 -7.41 4.121 1 91.88 151 GLU B CA 1
ATOM 4421 C C . GLU B 1 151 ? 30.703 -7.164 3.209 1 91.88 151 GLU B C 1
ATOM 4423 O O . GLU B 1 151 ? 30.156 -8.102 2.617 1 91.88 151 GLU B O 1
ATOM 4428 N N . ASP B 1 152 ? 30.281 -5.898 3.105 1 93.56 152 ASP B N 1
ATOM 4429 C CA . ASP B 1 152 ? 29.188 -5.539 2.211 1 93.56 152 ASP B CA 1
ATOM 4430 C C . ASP B 1 152 ? 29.531 -5.859 0.759 1 93.56 152 ASP B C 1
ATOM 4432 O O . ASP B 1 152 ? 28.703 -6.402 0.023 1 93.56 152 ASP B O 1
ATOM 4436 N N . GLN B 1 153 ? 30.766 -5.574 0.381 1 92.25 153 GLN B N 1
ATOM 4437 C CA . GLN B 1 153 ? 31.219 -5.875 -0.97 1 92.25 153 GLN B CA 1
ATOM 4438 C C . GLN B 1 153 ? 31.188 -7.379 -1.243 1 92.25 153 GLN B C 1
ATOM 4440 O O . GLN B 1 153 ? 30.766 -7.805 -2.322 1 92.25 153 GLN B O 1
ATOM 4445 N N . PHE B 1 154 ? 31.641 -8.094 -0.251 1 89.94 154 PHE B N 1
ATOM 4446 C CA . PHE B 1 154 ? 31.656 -9.547 -0.394 1 89.94 154 PHE B CA 1
ATOM 4447 C C . PHE B 1 154 ? 30.234 -10.078 -0.628 1 89.94 154 PHE B C 1
ATOM 4449 O O . PHE B 1 154 ? 30.016 -10.844 -1.565 1 89.94 154 PHE B O 1
ATOM 4456 N N . ILE B 1 155 ? 29.297 -9.695 0.197 1 92.31 155 ILE B N 1
ATOM 4457 C CA . ILE B 1 155 ? 27.906 -10.125 0.085 1 92.31 155 ILE B CA 1
ATOM 4458 C C . ILE B 1 155 ? 27.344 -9.703 -1.271 1 92.31 155 ILE B C 1
ATOM 4460 O O . ILE B 1 155 ? 26.656 -10.484 -1.937 1 92.31 155 ILE B O 1
ATOM 4464 N N . SER B 1 156 ? 27.594 -8.477 -1.731 1 93.31 156 SER B N 1
ATOM 4465 C CA . SER B 1 156 ? 27.109 -7.945 -3.004 1 93.31 156 SER B CA 1
ATOM 4466 C C . SER B 1 156 ? 27.672 -8.734 -4.18 1 93.31 156 SER B C 1
ATOM 4468 O O . SER B 1 156 ? 26.953 -9.031 -5.137 1 93.31 156 SER B O 1
ATOM 4470 N N . ASP B 1 157 ? 28.938 -9.062 -4.094 1 89.88 157 ASP B N 1
ATOM 4471 C CA . ASP B 1 157 ? 29.562 -9.852 -5.145 1 89.88 157 ASP B CA 1
ATOM 4472 C C . ASP B 1 157 ? 28.922 -11.234 -5.25 1 89.88 157 ASP B C 1
ATOM 4474 O O . ASP B 1 157 ? 28.656 -11.727 -6.352 1 89.88 157 ASP B O 1
ATOM 4478 N N . ILE B 1 158 ? 28.734 -11.828 -4.098 1 90 158 ILE B N 1
ATOM 4479 C CA . ILE B 1 158 ? 28.109 -13.148 -4.074 1 90 158 ILE B CA 1
ATOM 4480 C C . ILE B 1 158 ? 26.703 -13.055 -4.664 1 90 158 ILE B C 1
ATOM 4482 O O . ILE B 1 158 ? 26.281 -13.93 -5.426 1 90 158 ILE B O 1
ATOM 4486 N N . LEU B 1 159 ? 25.984 -12.055 -4.289 1 91.94 159 LEU B N 1
ATOM 4487 C CA . LEU B 1 159 ? 24.641 -11.852 -4.812 1 91.94 159 LEU B CA 1
ATOM 4488 C C . LEU B 1 159 ? 24.641 -11.844 -6.336 1 91.94 159 LEU B C 1
ATOM 4490 O O . LEU B 1 159 ? 23.859 -12.555 -6.965 1 91.94 159 LEU B O 1
ATOM 4494 N N . PHE B 1 160 ? 25.516 -11.086 -6.945 1 89 160 PHE B N 1
ATOM 4495 C CA . PHE B 1 160 ? 25.547 -10.977 -8.398 1 89 160 PHE B CA 1
ATOM 4496 C C . PHE B 1 160 ? 25.969 -12.305 -9.023 1 89 160 PHE B C 1
ATOM 4498 O O . PHE B 1 160 ? 25.453 -12.688 -10.078 1 89 160 PHE B O 1
ATOM 4505 N N . LYS B 1 161 ? 26.891 -12.984 -8.406 1 85.88 161 LYS B N 1
ATOM 4506 C CA . LYS B 1 161 ? 27.266 -14.305 -8.891 1 85.88 161 LYS B CA 1
ATOM 4507 C C . LYS B 1 161 ? 26.078 -15.258 -8.883 1 85.88 161 LYS B C 1
ATOM 4509 O O . LYS B 1 161 ? 25.891 -16.047 -9.812 1 85.88 161 LYS B O 1
ATOM 4514 N N . LEU B 1 162 ? 25.312 -15.203 -7.824 1 87.62 162 LEU B N 1
ATOM 4515 C CA . LEU B 1 162 ? 24.156 -16.062 -7.703 1 87.62 162 LEU B CA 1
ATOM 4516 C C . LEU B 1 162 ? 23.109 -15.719 -8.758 1 87.62 162 LEU B C 1
ATOM 4518 O O . LEU B 1 162 ? 22.453 -16.609 -9.312 1 87.62 162 LEU B O 1
ATOM 4522 N N . ILE B 1 163 ? 22.891 -14.453 -9.031 1 87.75 163 ILE B N 1
ATOM 4523 C CA . ILE B 1 163 ? 21.938 -14.023 -10.055 1 87.75 163 ILE B CA 1
ATOM 4524 C C . ILE B 1 163 ? 22.359 -14.609 -11.406 1 87.75 163 ILE B C 1
ATOM 4526 O O . ILE B 1 163 ? 21.516 -15.172 -12.125 1 87.75 163 ILE B O 1
ATOM 4530 N N . ILE B 1 164 ? 23.609 -14.453 -11.719 1 83.44 164 ILE B N 1
ATOM 4531 C CA . ILE B 1 164 ? 24.109 -14.93 -13 1 83.44 164 ILE B CA 1
ATOM 4532 C C . ILE B 1 164 ? 24.016 -16.453 -13.07 1 83.44 164 ILE B C 1
ATOM 4534 O O . ILE B 1 164 ? 23.594 -17 -14.086 1 83.44 164 ILE B O 1
ATOM 4538 N N . LYS B 1 165 ? 24.312 -17.094 -11.984 1 81.56 165 LYS B N 1
ATOM 4539 C CA . LYS B 1 165 ? 24.266 -18.547 -11.914 1 81.56 165 LYS B CA 1
ATOM 4540 C C . LYS B 1 165 ? 22.859 -19.062 -12.211 1 81.56 165 LYS B C 1
ATOM 4542 O O . LYS B 1 165 ? 22.703 -20.031 -12.961 1 81.56 165 LYS B O 1
ATOM 4547 N N . HIS B 1 166 ? 21.906 -18.422 -11.688 1 80.5 166 HIS B N 1
ATOM 4548 C CA . HIS B 1 166 ? 20.562 -18.984 -11.75 1 80.5 166 HIS B CA 1
ATOM 4549 C C . HIS B 1 166 ? 19.75 -18.359 -12.883 1 80.5 166 HIS B C 1
ATOM 4551 O O . HIS B 1 166 ? 18.672 -18.859 -13.234 1 80.5 166 HIS B O 1
ATOM 4557 N N . SER B 1 167 ? 20.031 -17.156 -13.352 1 72.19 167 SER B N 1
ATOM 4558 C CA . SER B 1 167 ? 19.328 -16.562 -14.484 1 72.19 167 SER B CA 1
ATOM 4559 C C . SER B 1 167 ? 19.75 -17.234 -15.797 1 72.19 167 SER B C 1
ATOM 4561 O O . SER B 1 167 ? 18.969 -17.281 -16.75 1 72.19 167 SER B O 1
ATOM 4563 N N . SER B 1 168 ? 21.078 -17.375 -16.078 1 59.41 168 SER B N 1
ATOM 4564 C CA . SER B 1 168 ? 21.547 -18.016 -17.297 1 59.41 168 SER B CA 1
ATOM 4565 C C . SER B 1 168 ? 21.094 -19.469 -17.375 1 59.41 168 SER B C 1
ATOM 4567 O O . SER B 1 168 ? 21.594 -20.328 -16.625 1 59.41 168 SER B O 1
ATOM 4569 N N . GLN B 1 169 ? 20.031 -19.859 -17.078 1 48.03 169 GLN B N 1
ATOM 4570 C CA . GLN B 1 169 ? 19.781 -21.25 -17.438 1 48.03 169 GLN B CA 1
ATOM 4571 C C . GLN B 1 169 ? 20.609 -21.672 -18.641 1 48.03 169 GLN B C 1
ATOM 4573 O O . GLN B 1 169 ? 20.453 -22.781 -19.156 1 48.03 169 GLN B O 1
ATOM 4578 N N . HIS B 1 170 ? 20.969 -20.875 -19.547 1 39.94 170 HIS B N 1
ATOM 4579 C CA . HIS B 1 170 ? 21.906 -21.594 -20.406 1 39.94 170 HIS B CA 1
ATOM 4580 C C . HIS B 1 170 ? 23.062 -22.188 -19.609 1 39.94 170 HIS B C 1
ATOM 4582 O O . HIS B 1 170 ? 23.547 -21.562 -18.656 1 39.94 170 HIS B O 1
ATOM 4588 N N . GLN B 1 171 ? 23.281 -23.578 -19.641 1 38.78 171 GLN B N 1
ATOM 4589 C CA . GLN B 1 171 ? 23.953 -24.781 -19.172 1 38.78 171 GLN B CA 1
ATOM 4590 C C . GLN B 1 171 ? 25.422 -24.5 -18.844 1 38.78 171 GLN B C 1
ATOM 4592 O O . GLN B 1 171 ? 26.203 -25.422 -18.609 1 38.78 171 GLN B O 1
ATOM 4597 N N . GLN B 1 172 ? 26 -23.312 -19.172 1 38.16 172 GLN B N 1
ATOM 4598 C CA . GLN B 1 172 ? 27.438 -23.594 -19.016 1 38.16 172 GLN B CA 1
ATOM 4599 C C . GLN B 1 172 ? 27.797 -23.812 -17.562 1 38.16 172 GLN B C 1
ATOM 4601 O O . GLN B 1 172 ? 27.297 -23.125 -16.672 1 38.16 172 GLN B O 1
ATOM 4606 N N . GLN B 1 173 ? 28.141 -25.031 -17.188 1 38.03 173 GLN B N 1
ATOM 4607 C CA . GLN B 1 173 ? 28.859 -25.484 -16.016 1 38.03 173 GLN B CA 1
ATOM 4608 C C . GLN B 1 173 ? 29.75 -24.391 -15.453 1 38.03 173 GLN B C 1
ATOM 4610 O O . GLN B 1 173 ? 30.766 -24.031 -16.047 1 38.03 173 GLN B O 1
ATOM 4615 N N . ILE B 1 174 ? 29.281 -23.281 -15.094 1 40.47 174 ILE B N 1
ATOM 4616 C CA . ILE B 1 174 ? 30.297 -22.547 -14.359 1 40.47 174 ILE B CA 1
ATOM 4617 C C . ILE B 1 174 ? 31.094 -23.484 -13.461 1 40.47 174 ILE B C 1
ATOM 4619 O O . ILE B 1 174 ? 30.516 -24.141 -12.586 1 40.47 174 ILE B O 1
ATOM 4623 N N . LYS B 1 175 ? 32.219 -23.969 -13.984 1 36.84 175 LYS B N 1
ATOM 4624 C CA . LYS B 1 175 ? 33.188 -24.641 -13.117 1 36.84 175 LYS B CA 1
ATOM 4625 C C . LYS B 1 175 ? 33.188 -24.031 -11.719 1 36.84 175 LYS B C 1
ATOM 4627 O O . LYS B 1 175 ? 33.312 -22.812 -11.57 1 36.84 175 LYS B O 1
ATOM 4632 N N . GLU B 1 176 ? 32.406 -24.594 -10.781 1 41.09 176 GLU B N 1
ATOM 4633 C CA . GLU B 1 176 ? 32.625 -24.312 -9.359 1 41.09 176 GLU B CA 1
ATOM 4634 C C . GLU B 1 176 ? 34.031 -23.844 -9.094 1 41.09 176 GLU B C 1
ATOM 4636 O O . GLU B 1 176 ? 34.969 -24.641 -9.125 1 41.09 176 GLU B O 1
ATOM 4641 N N . GLN B 1 177 ? 34.594 -22.969 -9.836 1 36.47 177 GLN B N 1
ATOM 4642 C CA . GLN B 1 177 ? 35.844 -22.656 -9.195 1 36.47 177 GLN B CA 1
ATOM 4643 C C . GLN B 1 177 ? 35.688 -22.484 -7.688 1 36.47 177 GLN B C 1
ATOM 4645 O O . GLN B 1 177 ? 34.969 -21.609 -7.227 1 36.47 177 GLN B O 1
ATOM 4650 N N . GLU B 1 178 ? 35.688 -23.609 -6.965 1 37.25 178 GLU B N 1
ATOM 4651 C CA . GLU B 1 178 ? 35.906 -23.719 -5.523 1 37.25 178 GLU B CA 1
ATOM 4652 C C . GLU B 1 178 ? 36.875 -22.641 -5.035 1 37.25 178 GLU B C 1
ATOM 4654 O O . GLU B 1 178 ? 38.094 -22.859 -5.02 1 37.25 178 GLU B O 1
ATOM 4659 N N . GLU B 1 179 ? 36.875 -21.484 -5.523 1 38.22 179 GLU B N 1
ATOM 4660 C CA . GLU B 1 179 ? 37.844 -20.719 -4.75 1 38.22 179 GLU B CA 1
ATOM 4661 C C . GLU B 1 179 ? 37.625 -20.906 -3.252 1 38.22 179 GLU B C 1
ATOM 4663 O O . GLU B 1 179 ? 36.5 -21.109 -2.799 1 38.22 179 GLU B O 1
ATOM 4668 N N . GLU B 1 180 ? 38.594 -21.281 -2.543 1 38.69 180 GLU B N 1
ATOM 4669 C CA . GLU B 1 180 ? 38.781 -21.406 -1.102 1 38.69 180 GLU B CA 1
ATOM 4670 C C . GLU B 1 180 ? 38.062 -20.297 -0.346 1 38.69 180 GLU B C 1
ATOM 4672 O O . GLU B 1 180 ? 38.625 -19.234 -0.112 1 38.69 180 GLU B O 1
ATOM 4677 N N . VAL B 1 181 ? 36.969 -19.859 -0.756 1 44.75 181 VAL B N 1
ATOM 4678 C CA . VAL B 1 181 ? 36.406 -18.797 0.066 1 44.75 181 VAL B CA 1
ATOM 4679 C C . VAL B 1 181 ? 36.25 -19.266 1.507 1 44.75 181 VAL B C 1
ATOM 4681 O O . VAL B 1 181 ? 35.625 -20.312 1.758 1 44.75 181 VAL B O 1
ATOM 4684 N N . LEU B 1 182 ? 36.906 -18.797 2.312 1 47.25 182 LEU B N 1
ATOM 4685 C CA . LEU B 1 182 ? 36.844 -19 3.756 1 47.25 182 LEU B CA 1
ATOM 4686 C C . LEU B 1 182 ? 35.406 -18.969 4.246 1 47.25 182 LEU B C 1
ATOM 4688 O O . LEU B 1 182 ? 35.094 -19.562 5.285 1 47.25 182 LEU B O 1
ATOM 4692 N N . ASP B 1 183 ? 34.531 -18.312 3.473 1 52.5 183 ASP B N 1
ATOM 4693 C CA . ASP B 1 183 ? 33.156 -18.172 3.984 1 52.5 183 ASP B CA 1
ATOM 4694 C C . ASP B 1 183 ? 32.281 -19.312 3.52 1 52.5 183 ASP B C 1
ATOM 4696 O O . ASP B 1 183 ? 32.469 -19.875 2.434 1 52.5 183 ASP B O 1
ATOM 4700 N N . LYS B 1 184 ? 31.656 -20.031 4.398 1 57.34 184 LYS B N 1
ATOM 4701 C CA . LYS B 1 184 ? 30.75 -21.141 4.105 1 57.34 184 LYS B CA 1
ATOM 4702 C C . LYS B 1 184 ? 29.453 -20.641 3.467 1 57.34 184 LYS B C 1
ATOM 4704 O O . LYS B 1 184 ? 28.766 -19.812 4.035 1 57.34 184 LYS B O 1
ATOM 4709 N N . ILE B 1 185 ? 29.422 -20.891 2.148 1 63.62 185 ILE B N 1
ATOM 4710 C CA . ILE B 1 185 ? 28.156 -20.641 1.451 1 63.62 185 ILE B CA 1
ATOM 4711 C C . ILE B 1 185 ? 27.328 -21.922 1.417 1 63.62 185 ILE B C 1
ATOM 4713 O O . ILE B 1 185 ? 27.766 -22.938 0.861 1 63.62 185 ILE B O 1
ATOM 4717 N N . GLN B 1 186 ? 26.312 -21.938 2.248 1 68.88 186 GLN B N 1
ATOM 4718 C CA . GLN B 1 186 ? 25.422 -23.094 2.295 1 68.88 186 GLN B CA 1
ATOM 4719 C C . GLN B 1 186 ? 24.109 -22.812 1.588 1 68.88 186 GLN B C 1
ATOM 4721 O O . GLN B 1 186 ? 23.469 -21.781 1.838 1 68.88 186 GLN B O 1
ATOM 4726 N N . ILE B 1 187 ? 23.938 -23.625 0.563 1 65.94 187 ILE B N 1
ATOM 4727 C CA . ILE B 1 187 ? 22.609 -23.578 -0.057 1 65.94 187 ILE B CA 1
ATOM 4728 C C . ILE B 1 187 ? 21.578 -24.219 0.867 1 65.94 187 ILE B C 1
ATOM 4730 O O . ILE B 1 187 ? 21.734 -25.375 1.265 1 65.94 187 ILE B O 1
ATOM 4734 N N . LEU B 1 188 ? 20.656 -23.562 1.307 1 55 188 LEU B N 1
ATOM 4735 C CA . LEU B 1 188 ? 19.672 -24.078 2.258 1 55 188 LEU B CA 1
ATOM 4736 C C . LEU B 1 188 ? 18.5 -24.75 1.532 1 55 188 LEU B C 1
ATOM 4738 O O . LEU B 1 188 ? 17.984 -25.766 1.99 1 55 188 LEU B O 1
ATOM 4742 N N . GLU B 1 189 ? 17.828 -24.094 0.602 1 56.69 189 GLU B N 1
ATOM 4743 C CA . GLU B 1 189 ? 16.609 -24.625 0.006 1 56.69 189 GLU B CA 1
ATOM 4744 C C . GLU B 1 189 ? 16.562 -24.375 -1.498 1 56.69 189 GLU B C 1
ATOM 4746 O O . GLU B 1 189 ? 16.938 -23.297 -1.959 1 56.69 189 GLU B O 1
ATOM 4751 N N . ASN B 1 190 ? 16.484 -25.516 -2.217 1 54.66 190 ASN B N 1
ATOM 4752 C CA . ASN B 1 190 ? 16.172 -25.469 -3.645 1 54.66 190 ASN B CA 1
ATOM 4753 C C . ASN B 1 190 ? 14.789 -26.016 -3.947 1 54.66 190 ASN B C 1
ATOM 4755 O O . ASN B 1 190 ? 14.547 -27.219 -3.797 1 54.66 190 ASN B O 1
ATOM 4759 N N . ALA B 1 191 ? 13.68 -25.188 -3.799 1 53.25 191 ALA B N 1
ATOM 4760 C CA . ALA B 1 191 ? 12.383 -25.719 -4.207 1 53.25 191 ALA B CA 1
ATOM 4761 C C . ALA B 1 191 ? 12.234 -25.703 -5.727 1 53.25 191 ALA B C 1
ATOM 4763 O O . ALA B 1 191 ? 12.43 -24.672 -6.367 1 53.25 191 ALA B O 1
ATOM 4764 N N . LYS B 1 192 ? 12.266 -26.953 -6.367 1 57.84 192 LYS B N 1
ATOM 4765 C CA . LYS B 1 192 ? 12.352 -27.109 -7.816 1 57.84 192 LYS B CA 1
ATOM 4766 C C . LYS B 1 192 ? 10.961 -27.188 -8.445 1 57.84 192 LYS B C 1
ATOM 4768 O O . LYS B 1 192 ? 10.836 -27.438 -9.648 1 57.84 192 LYS B O 1
ATOM 4773 N N . SER B 1 193 ? 9.898 -26.984 -7.648 1 56.34 193 SER B N 1
ATOM 4774 C CA . SER B 1 193 ? 8.664 -26.953 -8.422 1 56.34 193 SER B CA 1
ATOM 4775 C C . SER B 1 193 ? 7.801 -25.766 -8.055 1 56.34 193 SER B C 1
ATOM 4777 O O . SER B 1 193 ? 7.777 -25.344 -6.895 1 56.34 193 SER B O 1
ATOM 4779 N N . MET B 1 194 ? 7.43 -25.047 -9.148 1 53.78 194 MET B N 1
ATOM 4780 C CA . MET B 1 194 ? 6.613 -23.844 -9.039 1 53.78 194 MET B CA 1
ATOM 4781 C C . MET B 1 194 ? 5.613 -23.953 -7.891 1 53.78 194 MET B C 1
ATOM 4783 O O . MET B 1 194 ? 5.52 -23.062 -7.051 1 53.78 194 MET B O 1
ATOM 4787 N N . ASN B 1 195 ? 4.938 -25.031 -7.98 1 58.75 195 ASN B N 1
ATOM 4788 C CA . ASN B 1 195 ? 3.746 -25.219 -7.156 1 58.75 195 ASN B CA 1
ATOM 4789 C C . ASN B 1 195 ? 4.102 -25.375 -5.684 1 58.75 195 ASN B C 1
ATOM 4791 O O . ASN B 1 195 ? 3.43 -24.812 -4.816 1 58.75 195 ASN B O 1
ATOM 4795 N N . LEU B 1 196 ? 5.215 -25.891 -5.555 1 65 196 LEU B N 1
ATOM 4796 C CA . LEU B 1 196 ? 5.496 -26.172 -4.152 1 65 196 LEU B CA 1
ATOM 4797 C C . LEU B 1 196 ? 5.918 -24.906 -3.412 1 65 196 LEU B C 1
ATOM 4799 O O . LEU B 1 196 ? 5.477 -24.672 -2.285 1 65 196 LEU B O 1
ATOM 4803 N N . ASN B 1 197 ? 6.578 -24.188 -4.168 1 74.06 197 ASN B N 1
ATOM 4804 C CA . ASN B 1 197 ? 7.051 -22.969 -3.516 1 74.06 197 ASN B CA 1
ATOM 4805 C C . ASN B 1 197 ? 5.906 -21.984 -3.271 1 74.06 197 ASN B C 1
ATOM 4807 O O . ASN B 1 197 ? 5.699 -21.531 -2.143 1 74.06 197 ASN B O 1
ATOM 4811 N N . LEU B 1 198 ? 5.188 -21.797 -4.262 1 81.19 198 LEU B N 1
ATOM 4812 C CA . LEU B 1 198 ? 4.156 -20.766 -4.18 1 81.19 198 LEU B CA 1
ATOM 4813 C C . LEU B 1 198 ? 2.965 -21.25 -3.363 1 81.19 198 LEU B C 1
ATOM 4815 O O . LEU B 1 198 ? 2.363 -20.484 -2.611 1 81.19 198 LEU B O 1
ATOM 4819 N N . ILE B 1 199 ? 2.721 -22.531 -3.504 1 80.94 199 ILE B N 1
ATOM 4820 C CA . ILE B 1 199 ? 1.604 -23.078 -2.742 1 80.94 199 ILE B CA 1
ATOM 4821 C C . ILE B 1 199 ? 1.931 -23.047 -1.25 1 80.94 199 ILE B C 1
ATOM 4823 O O . ILE B 1 199 ? 1.072 -22.719 -0.427 1 80.94 199 ILE B O 1
ATOM 4827 N N . LYS B 1 200 ? 3.164 -23.312 -1.05 1 78.62 200 LYS B N 1
ATOM 4828 C CA . LYS B 1 200 ? 3.602 -23.25 0.343 1 78.62 200 LYS B CA 1
ATOM 4829 C C . LYS B 1 200 ? 3.5 -21.828 0.893 1 78.62 200 LYS B C 1
ATOM 4831 O O . LYS B 1 200 ? 3.092 -21.641 2.039 1 78.62 200 LYS B O 1
ATOM 4836 N N . SER B 1 201 ? 3.877 -21 0.1 1 82.44 201 SER B N 1
ATOM 4837 C CA . SER B 1 201 ? 3.805 -19.594 0.507 1 82.44 201 SER B CA 1
ATOM 4838 C C . SER B 1 201 ? 2.361 -19.172 0.749 1 82.44 201 SER B C 1
ATOM 4840 O O . SER B 1 201 ? 2.092 -18.344 1.628 1 82.44 201 SER B O 1
ATOM 4842 N N . LEU B 1 202 ? 1.533 -19.656 -0.027 1 84.12 202 LEU B N 1
ATOM 4843 C CA . LEU B 1 202 ? 0.114 -19.344 0.115 1 84.12 202 LEU B CA 1
ATOM 4844 C C . LEU B 1 202 ? -0.441 -19.922 1.412 1 84.12 202 LEU B C 1
ATOM 4846 O O . LEU B 1 202 ? -1.321 -19.328 2.035 1 84.12 202 LEU B O 1
ATOM 4850 N N . GLN B 1 203 ? 0.094 -20.984 1.713 1 78.38 203 GLN B N 1
ATOM 4851 C CA . GLN B 1 203 ? -0.377 -21.672 2.918 1 78.38 203 GLN B CA 1
ATOM 4852 C C . GLN B 1 203 ? 0.182 -21 4.172 1 78.38 203 GLN B C 1
ATOM 4854 O O . GLN B 1 203 ? -0.455 -21.031 5.23 1 78.38 203 GLN B O 1
ATOM 4859 N N . ASN B 1 204 ? 1.447 -20.406 3.873 1 73.5 204 ASN B N 1
ATOM 4860 C CA . ASN B 1 204 ? 2.082 -19.75 5.016 1 73.5 204 ASN B CA 1
ATOM 4861 C C . ASN B 1 204 ? 1.389 -18.453 5.383 1 73.5 204 ASN B C 1
ATOM 4863 O O . ASN B 1 204 ? 0.882 -17.75 4.504 1 73.5 204 ASN B O 1
ATOM 4867 N N . GLN B 1 205 ? 0.69 -18.312 6.395 1 63.5 205 GLN B N 1
ATOM 4868 C CA . GLN B 1 205 ? -0.172 -17.234 6.867 1 63.5 205 GLN B CA 1
ATOM 4869 C C . GLN B 1 205 ? 0.619 -15.945 7.066 1 63.5 205 GLN B C 1
ATOM 4871 O O . GLN B 1 205 ? 0.49 -15.289 8.102 1 63.5 205 GLN B O 1
ATOM 4876 N N . THR B 1 206 ? 1.622 -15.727 6.094 1 67.06 206 THR B N 1
ATOM 4877 C CA . THR B 1 206 ? 2.32 -14.461 6.273 1 67.06 206 THR B CA 1
ATOM 4878 C C . THR B 1 206 ? 1.461 -13.297 5.781 1 67.06 206 THR B C 1
ATOM 4880 O O . THR B 1 206 ? 1.719 -12.141 6.125 1 67.06 206 THR B O 1
ATOM 4883 N N . GLY B 1 207 ? 0.508 -13.641 5.074 1 77.19 207 GLY B N 1
ATOM 4884 C CA . GLY B 1 207 ? -0.394 -12.609 4.574 1 77.19 207 GLY B CA 1
ATOM 4885 C C . GLY B 1 207 ? 0.166 -11.852 3.389 1 77.19 207 GLY B C 1
ATOM 4886 O O . GLY B 1 207 ? -0.455 -10.898 2.904 1 77.19 207 GLY B O 1
ATOM 4887 N N . LEU B 1 208 ? 1.341 -12.273 2.904 1 83.56 208 LEU B N 1
ATOM 4888 C CA . LEU B 1 208 ? 1.949 -11.578 1.773 1 83.56 208 LEU B CA 1
ATOM 4889 C C . LEU B 1 208 ? 1.325 -12.031 0.458 1 83.56 208 LEU B C 1
ATOM 4891 O O . LEU B 1 208 ? 1.027 -11.211 -0.409 1 83.56 208 LEU B O 1
ATOM 4895 N N . LEU B 1 209 ? 1.188 -13.336 0.391 1 86 209 LEU B N 1
ATOM 4896 C CA . LEU B 1 209 ? 0.574 -13.922 -0.793 1 86 209 LEU B CA 1
ATOM 4897 C C . LEU B 1 209 ? -0.842 -14.406 -0.49 1 86 209 LEU B C 1
ATOM 4899 O O . LEU B 1 209 ? -1.05 -15.203 0.426 1 86 209 LEU B O 1
ATOM 4903 N N . ASN B 1 210 ? -1.743 -13.867 -1.322 1 87.44 210 ASN B N 1
ATOM 4904 C CA . ASN B 1 210 ? -3.141 -14.18 -1.043 1 87.44 210 ASN B CA 1
ATOM 4905 C C . ASN B 1 210 ? -3.748 -15.055 -2.131 1 87.44 210 ASN B C 1
ATOM 4907 O O . ASN B 1 210 ? -4.723 -15.766 -1.888 1 87.44 210 ASN B O 1
ATOM 4911 N N . SER B 1 211 ? -3.229 -14.945 -3.232 1 89.75 211 SER B N 1
ATOM 4912 C CA . SER B 1 211 ? -3.76 -15.727 -4.344 1 89.75 211 SER B CA 1
ATOM 4913 C C . SER B 1 211 ? -2.756 -15.812 -5.488 1 89.75 211 SER B C 1
ATOM 4915 O O . SER B 1 211 ? -1.829 -15.008 -5.57 1 89.75 211 SER B O 1
ATOM 4917 N N . ILE B 1 212 ? -2.92 -16.859 -6.305 1 89.12 212 ILE B N 1
ATOM 4918 C CA . ILE B 1 212 ? -2.096 -17.094 -7.484 1 89.12 212 ILE B CA 1
ATOM 4919 C C . ILE B 1 212 ? -2.988 -17.406 -8.688 1 89.12 212 ILE B C 1
ATOM 4921 O O . ILE B 1 212 ? -3.838 -18.297 -8.625 1 89.12 212 ILE B O 1
ATOM 4925 N N . LEU B 1 213 ? -2.842 -16.656 -9.688 1 89.88 213 LEU B N 1
ATOM 4926 C CA . LEU B 1 213 ? -3.504 -16.969 -10.953 1 89.88 213 LEU B CA 1
ATOM 4927 C C . LEU B 1 213 ? -2.609 -17.828 -11.836 1 89.88 213 LEU B C 1
ATOM 4929 O O . LEU B 1 213 ? -1.444 -17.5 -12.062 1 89.88 213 LEU B O 1
ATOM 4933 N N . ILE B 1 214 ? -3.154 -18.906 -12.219 1 87.19 214 ILE B N 1
ATOM 4934 C CA . ILE B 1 214 ? -2.432 -19.844 -13.07 1 87.19 214 ILE B CA 1
ATOM 4935 C C . ILE B 1 214 ? -3.182 -20.031 -14.391 1 87.19 214 ILE B C 1
ATOM 4937 O O . ILE B 1 214 ? -4.355 -20.406 -14.391 1 87.19 214 ILE B O 1
ATOM 4941 N N . THR B 1 215 ? -2.523 -19.672 -15.391 1 85.69 215 THR B N 1
ATOM 4942 C CA . THR B 1 215 ? -3.043 -19.906 -16.734 1 85.69 215 THR B CA 1
ATOM 4943 C C . THR B 1 215 ? -2.16 -20.906 -17.484 1 85.69 215 THR B C 1
ATOM 4945 O O . THR B 1 215 ? -1.264 -21.516 -16.891 1 85.69 215 THR B O 1
ATOM 4948 N N . ALA B 1 216 ? -2.482 -21.188 -18.75 1 77.44 216 ALA B N 1
ATOM 4949 C CA . ALA B 1 216 ? -1.744 -22.172 -19.531 1 77.44 216 ALA B CA 1
ATOM 4950 C C . ALA B 1 216 ? -0.269 -21.797 -19.641 1 77.44 216 ALA B C 1
ATOM 4952 O O . ALA B 1 216 ? 0.605 -22.656 -19.578 1 77.44 216 ALA B O 1
ATOM 4953 N N . ASN B 1 217 ? 0.006 -20.547 -19.641 1 73.88 217 ASN B N 1
ATOM 4954 C CA . ASN B 1 217 ? 1.381 -20.172 -19.969 1 73.88 217 ASN B CA 1
ATOM 4955 C C . ASN B 1 217 ? 1.968 -19.219 -18.922 1 73.88 217 ASN B C 1
ATOM 4957 O O . ASN B 1 217 ? 3.133 -18.828 -19.031 1 73.88 217 ASN B O 1
ATOM 4961 N N . GLN B 1 218 ? 1.129 -18.953 -17.969 1 78.88 218 GLN B N 1
ATOM 4962 C CA . GLN B 1 218 ? 1.644 -17.906 -17.078 1 78.88 218 GLN B CA 1
ATOM 4963 C C . GLN B 1 218 ? 1.015 -18 -15.695 1 78.88 218 GLN B C 1
ATOM 4965 O O . GLN B 1 218 ? 0.083 -18.781 -15.484 1 78.88 218 GLN B O 1
ATOM 4970 N N . TYR B 1 219 ? 1.748 -17.375 -14.789 1 85.44 219 TYR B N 1
ATOM 4971 C CA . TYR B 1 219 ? 1.171 -17.219 -13.453 1 85.44 219 TYR B CA 1
ATOM 4972 C C . TYR B 1 219 ? 1.285 -15.773 -12.984 1 85.44 219 TYR B C 1
ATOM 4974 O O . TYR B 1 219 ? 2.119 -15.016 -13.477 1 85.44 219 TYR B O 1
ATOM 4982 N N . GLN B 1 220 ? 0.417 -15.398 -12.18 1 88.06 220 GLN B N 1
ATOM 4983 C CA . GLN B 1 220 ? 0.41 -14.07 -11.578 1 88.06 220 GLN B CA 1
ATOM 4984 C C . GLN B 1 220 ? 0.162 -14.141 -10.078 1 88.06 220 GLN B C 1
ATOM 4986 O O . GLN B 1 220 ? -0.68 -14.922 -9.617 1 88.06 220 GLN B O 1
ATOM 4991 N N . LEU B 1 221 ? 0.968 -13.359 -9.406 1 90 221 LEU B N 1
ATOM 4992 C CA . LEU B 1 221 ? 0.788 -13.312 -7.957 1 90 221 LEU B CA 1
ATOM 4993 C C . LEU B 1 221 ? -0.156 -12.188 -7.562 1 90 221 LEU B C 1
ATOM 4995 O O . LEU B 1 221 ? -0.045 -11.07 -8.078 1 90 221 LEU B O 1
ATOM 4999 N N . ASN B 1 222 ? -1.104 -12.508 -6.617 1 88.94 222 ASN B N 1
ATOM 5000 C CA . ASN B 1 222 ? -2.104 -11.578 -6.109 1 88.94 222 ASN B CA 1
ATOM 5001 C C . ASN B 1 222 ? -2.799 -10.828 -7.242 1 88.94 222 ASN B C 1
ATOM 5003 O O . ASN B 1 222 ? -2.805 -9.594 -7.266 1 88.94 222 ASN B O 1
ATOM 5007 N N . PRO B 1 223 ? -3.455 -11.547 -8.039 1 87.56 223 PRO B N 1
ATOM 5008 C CA . PRO B 1 223 ? -4.137 -10.938 -9.188 1 87.56 223 PRO B CA 1
ATOM 5009 C C . PRO B 1 223 ? -5.375 -10.141 -8.781 1 87.56 223 PRO B C 1
ATOM 5011 O O . PRO B 1 223 ? -5.992 -10.43 -7.758 1 87.56 223 PRO B O 1
ATOM 5014 N N . ILE B 1 224 ? -5.637 -9.07 -9.523 1 85.81 224 ILE B N 1
ATOM 5015 C CA . ILE B 1 224 ? -6.949 -8.438 -9.539 1 85.81 224 ILE B CA 1
ATOM 5016 C C . ILE B 1 224 ? -7.605 -8.641 -10.906 1 85.81 224 ILE B C 1
ATOM 5018 O O . ILE B 1 224 ? -7.086 -8.18 -11.922 1 85.81 224 ILE B O 1
ATOM 5022 N N . VAL B 1 225 ? -8.617 -9.398 -10.812 1 89.62 225 VAL B N 1
ATOM 5023 C CA . VAL B 1 225 ? -9.281 -9.711 -12.078 1 89.62 225 VAL B CA 1
ATOM 5024 C C . VAL B 1 225 ? -10.484 -8.797 -12.273 1 89.62 225 VAL B C 1
ATOM 5026 O O . VAL B 1 225 ? -11.18 -8.461 -11.32 1 89.62 225 VAL B O 1
ATOM 5029 N N . GLN B 1 226 ? -10.648 -8.398 -13.539 1 89.94 226 GLN B N 1
ATOM 5030 C CA . GLN B 1 226 ? -11.758 -7.516 -13.883 1 89.94 226 GLN B CA 1
ATOM 5031 C C . GLN B 1 226 ? -12.609 -8.109 -15 1 89.94 226 GLN B C 1
ATOM 5033 O O . GLN B 1 226 ? -12.094 -8.828 -15.867 1 89.94 226 GLN B O 1
ATOM 5038 N N . ASP B 1 227 ? -13.875 -7.801 -14.945 1 93.06 227 ASP B N 1
ATOM 5039 C CA . ASP B 1 227 ? -14.797 -8.188 -16 1 93.06 227 ASP B CA 1
ATOM 5040 C C . ASP B 1 227 ? -14.711 -9.68 -16.297 1 93.06 227 ASP B C 1
ATOM 5042 O O . ASP B 1 227 ? -14.5 -10.078 -17.438 1 93.06 227 ASP B O 1
ATOM 5046 N N . ALA B 1 228 ? -14.898 -10.398 -15.219 1 95.44 228 ALA B N 1
ATOM 5047 C CA . ALA B 1 228 ? -14.742 -11.844 -15.336 1 95.44 228 ALA B CA 1
ATOM 5048 C C . ALA B 1 228 ? -15.75 -12.586 -14.461 1 95.44 228 ALA B C 1
ATOM 5050 O O . ALA B 1 228 ? -16.391 -11.984 -13.594 1 95.44 228 ALA B O 1
ATOM 5051 N N . ILE B 1 229 ? -15.891 -13.852 -14.789 1 96.44 229 ILE B N 1
ATOM 5052 C CA . ILE B 1 229 ? -16.641 -14.773 -13.945 1 96.44 229 ILE B CA 1
ATOM 5053 C C . ILE B 1 229 ? -15.68 -15.609 -13.102 1 96.44 229 ILE B C 1
ATOM 5055 O O . ILE B 1 229 ? -14.664 -16.094 -13.602 1 96.44 229 ILE B O 1
ATOM 5059 N N . ILE B 1 230 ? -15.977 -15.672 -11.875 1 96.44 230 ILE B N 1
ATOM 5060 C CA . ILE B 1 230 ? -15.211 -16.562 -11.016 1 96.44 230 ILE B CA 1
ATOM 5061 C C . ILE B 1 230 ? -16.109 -17.688 -10.484 1 96.44 230 ILE B C 1
ATOM 5063 O O . ILE B 1 230 ? -17.156 -17.406 -9.898 1 96.44 230 ILE B O 1
ATOM 5067 N N . LEU B 1 231 ? -15.828 -18.875 -10.766 1 95.88 231 LEU B N 1
ATOM 5068 C CA . LEU B 1 231 ? -16.469 -20.016 -10.133 1 95.88 231 LEU B CA 1
ATOM 5069 C C . LEU B 1 231 ? -15.617 -20.547 -8.977 1 95.88 231 LEU B C 1
ATOM 5071 O O . LEU B 1 231 ? -14.516 -21.047 -9.188 1 95.88 231 LEU B O 1
ATOM 5075 N N . SER B 1 232 ? -16.156 -20.422 -7.824 1 91.81 232 SER B N 1
ATOM 5076 C CA . SER B 1 232 ? -15.453 -20.875 -6.637 1 91.81 232 SER B CA 1
ATOM 5077 C C . SER B 1 232 ? -15.883 -22.297 -6.246 1 91.81 232 SER B C 1
ATOM 5079 O O . SER B 1 232 ? -17.078 -22.594 -6.238 1 91.81 232 SER B O 1
ATOM 5081 N N . GLY B 1 233 ? -14.883 -23.141 -6 1 87.12 233 GLY B N 1
ATOM 5082 C CA . GLY B 1 233 ? -15.188 -24.5 -5.602 1 87.12 233 GLY B CA 1
ATOM 5083 C C . GLY B 1 233 ? -13.977 -25.266 -5.09 1 87.12 233 GLY B C 1
ATOM 5084 O O . GLY B 1 233 ? -12.852 -24.75 -5.145 1 87.12 233 GLY B O 1
ATOM 5085 N N . SER B 1 234 ? -14.25 -26.438 -4.562 1 85.94 234 SER B N 1
ATOM 5086 C CA . SER B 1 234 ? -13.172 -27.297 -4.102 1 85.94 234 SER B CA 1
ATOM 5087 C C . SER B 1 234 ? -12.586 -28.125 -5.25 1 85.94 234 SER B C 1
ATOM 5089 O O . SER B 1 234 ? -11.469 -28.625 -5.152 1 85.94 234 SER B O 1
ATOM 5091 N N . PHE B 1 235 ? -13.297 -28.344 -6.234 1 91.12 235 PHE B N 1
ATOM 5092 C CA . PHE B 1 235 ? -12.898 -29.047 -7.449 1 91.12 235 PHE B CA 1
ATOM 5093 C C . PHE B 1 235 ? -12.203 -30.359 -7.113 1 91.12 235 PHE B C 1
ATOM 5095 O O . PHE B 1 235 ? -11.117 -30.641 -7.617 1 91.12 235 PHE B O 1
ATOM 5102 N N . ASN B 1 236 ? -12.875 -31.031 -6.309 1 88.25 236 ASN B N 1
ATOM 5103 C CA . ASN B 1 236 ? -12.367 -32.344 -5.859 1 88.25 236 ASN B CA 1
ATOM 5104 C C . ASN B 1 236 ? -13.172 -33.469 -6.457 1 88.25 236 ASN B C 1
ATOM 5106 O O . ASN B 1 236 ? -13.75 -34.281 -5.727 1 88.25 236 ASN B O 1
ATOM 5110 N N . PRO B 1 237 ? -13.391 -33.781 -7.574 1 89.31 237 PRO B N 1
ATOM 5111 C CA . PRO B 1 237 ? -12.648 -33.188 -8.68 1 89.31 237 PRO B CA 1
ATOM 5112 C C . PRO B 1 237 ? -13.484 -32.188 -9.484 1 89.31 237 PRO B C 1
ATOM 5114 O O . PRO B 1 237 ? -14.68 -32.031 -9.227 1 89.31 237 PRO B O 1
ATOM 5117 N N . ILE B 1 238 ? -12.867 -31.562 -10.359 1 92.69 238 ILE B N 1
ATOM 5118 C CA . ILE B 1 238 ? -13.555 -30.766 -11.375 1 92.69 238 ILE B CA 1
ATOM 5119 C C . ILE B 1 238 ? -14.406 -31.688 -12.25 1 92.69 238 ILE B C 1
ATOM 5121 O O . ILE B 1 238 ? -14.023 -32.812 -12.531 1 92.69 238 ILE B O 1
ATOM 5125 N N . HIS B 1 239 ? -15.57 -31.25 -12.664 1 89.5 239 HIS B N 1
ATOM 5126 C CA . HIS B 1 239 ? -16.438 -32.031 -13.531 1 89.5 239 HIS B CA 1
ATOM 5127 C C . HIS B 1 239 ? -17.234 -31.141 -14.469 1 89.5 239 HIS B C 1
ATOM 5129 O O . HIS B 1 239 ? -17.125 -29.906 -14.398 1 89.5 239 HIS B O 1
ATOM 5135 N N . PHE B 1 240 ? -17.969 -31.75 -15.242 1 88.62 240 PHE B N 1
ATOM 5136 C CA . PHE B 1 240 ? -18.656 -31.062 -16.328 1 88.62 240 PHE B CA 1
ATOM 5137 C C . PHE B 1 240 ? -19.656 -30.047 -15.773 1 88.62 240 PHE B C 1
ATOM 5139 O O . PHE B 1 240 ? -19.844 -28.984 -16.359 1 88.62 240 PHE B O 1
ATOM 5146 N N . GLY B 1 241 ? -20.281 -30.344 -14.703 1 88.62 241 GLY B N 1
ATOM 5147 C CA . GLY B 1 241 ? -21.203 -29.406 -14.078 1 88.62 241 GLY B CA 1
ATOM 5148 C C . GLY B 1 241 ? -20.578 -28.062 -13.758 1 88.62 241 GLY B C 1
ATOM 5149 O O . GLY B 1 241 ? -21.219 -27.016 -13.938 1 88.62 241 GLY B O 1
ATOM 5150 N N . HIS B 1 242 ? -19.391 -28.094 -13.281 1 91.81 242 HIS B N 1
ATOM 5151 C CA . HIS B 1 242 ? -18.672 -26.859 -13 1 91.81 242 HIS B CA 1
ATOM 5152 C C . HIS B 1 242 ? -18.453 -26.047 -14.273 1 91.81 242 HIS B C 1
ATOM 5154 O O . HIS B 1 242 ? -18.703 -24.844 -14.297 1 91.81 242 HIS B O 1
ATOM 5160 N N . ILE B 1 243 ? -18.031 -26.703 -15.281 1 93.12 243 ILE B N 1
ATOM 5161 C CA . ILE B 1 243 ? -17.688 -26.062 -16.547 1 93.12 243 ILE B CA 1
ATOM 5162 C C . ILE B 1 243 ? -18.953 -25.453 -17.172 1 93.12 243 ILE B C 1
ATOM 5164 O O . ILE B 1 243 ? -18.922 -24.312 -17.641 1 93.12 243 ILE B O 1
ATOM 5168 N N . GLU B 1 244 ? -19.953 -26.219 -17.141 1 91.88 244 GLU B N 1
ATOM 5169 C CA . GLU B 1 244 ? -21.203 -25.734 -17.703 1 91.88 244 GLU B CA 1
ATOM 5170 C C . GLU B 1 244 ? -21.734 -24.531 -16.938 1 91.88 244 GLU B C 1
ATOM 5172 O O . GLU B 1 244 ? -22.203 -23.562 -17.547 1 91.88 244 GLU B O 1
ATOM 5177 N N . LEU B 1 245 ? -21.672 -24.609 -15.672 1 93.19 245 LEU B N 1
ATOM 5178 C CA . LEU B 1 245 ? -22.094 -23.484 -14.852 1 93.19 245 LEU B CA 1
ATOM 5179 C C . LEU B 1 245 ? -21.312 -22.219 -15.211 1 93.19 245 LEU B C 1
ATOM 5181 O O . LEU B 1 245 ? -21.906 -21.141 -15.359 1 93.19 245 LEU B O 1
ATOM 5185 N N . ALA B 1 246 ? -20.047 -22.312 -15.328 1 94.31 246 ALA B N 1
ATOM 5186 C CA . ALA B 1 246 ? -19.203 -21.188 -15.68 1 94.31 246 ALA B CA 1
ATOM 5187 C C . ALA B 1 246 ? -19.562 -20.641 -17.062 1 94.31 246 ALA B C 1
ATOM 5189 O O . ALA B 1 246 ? -19.688 -19.422 -17.234 1 94.31 246 ALA B O 1
ATOM 5190 N N . LYS B 1 247 ? -19.781 -21.484 -17.984 1 92.56 247 LYS B N 1
ATOM 5191 C CA . LYS B 1 247 ? -20.094 -21.094 -19.359 1 92.56 247 LYS B CA 1
ATOM 5192 C C . LYS B 1 247 ? -21.438 -20.359 -19.406 1 92.56 247 LYS B C 1
ATOM 5194 O O . LYS B 1 247 ? -21.562 -19.328 -20.078 1 92.56 247 LYS B O 1
ATOM 5199 N N . MET B 1 248 ? -22.391 -20.906 -18.812 1 93.62 248 MET B N 1
ATOM 5200 C CA . MET B 1 248 ? -23.719 -20.297 -18.812 1 93.62 248 MET B CA 1
ATOM 5201 C C . MET B 1 248 ? -23.688 -18.938 -18.109 1 93.62 248 MET B C 1
ATOM 5203 O O . MET B 1 248 ? -24.359 -18 -18.547 1 93.62 248 MET B O 1
ATOM 5207 N N . SER B 1 249 ? -22.953 -18.922 -17.031 1 95.25 249 SER B N 1
ATOM 5208 C CA . SER B 1 249 ? -22.812 -17.641 -16.344 1 95.25 249 SER B CA 1
ATOM 5209 C C . SER B 1 249 ? -22.141 -16.594 -17.219 1 95.25 249 SER B C 1
ATOM 5211 O O . SER B 1 249 ? -22.531 -15.43 -17.219 1 95.25 249 SER B O 1
ATOM 5213 N N . GLN B 1 250 ? -21.141 -17.031 -17.875 1 94.31 250 GLN B N 1
ATOM 5214 C CA . GLN B 1 250 ? -20.422 -16.156 -18.797 1 94.31 250 GLN B CA 1
ATOM 5215 C C . GLN B 1 250 ? -21.359 -15.594 -19.859 1 94.31 250 GLN B C 1
ATOM 5217 O O . GLN B 1 250 ? -21.328 -14.398 -20.156 1 94.31 250 GLN B O 1
ATOM 5222 N N . GLN B 1 251 ? -22.109 -16.438 -20.422 1 93 251 GLN B N 1
ATOM 5223 C CA . GLN B 1 251 ? -23.062 -16.047 -21.453 1 93 251 GLN B CA 1
ATOM 5224 C C . GLN B 1 251 ? -24.109 -15.078 -20.891 1 93 251 GLN B C 1
ATOM 5226 O O . GLN B 1 251 ? -24.438 -14.078 -21.531 1 93 251 GLN B O 1
ATOM 5231 N N . LEU B 1 252 ? -24.547 -15.375 -19.812 1 92.94 252 LEU B N 1
ATOM 5232 C CA . LEU B 1 252 ? -25.562 -14.547 -19.156 1 92.94 252 LEU B CA 1
ATOM 5233 C C . LEU B 1 252 ? -25.031 -13.133 -18.922 1 92.94 252 LEU B C 1
ATOM 5235 O O . LEU B 1 252 ? -25.75 -12.156 -19.156 1 92.94 252 LEU B O 1
ATOM 5239 N N . MET B 1 253 ? -23.797 -13.023 -18.484 1 94.25 253 MET B N 1
ATOM 5240 C CA . MET B 1 253 ? -23.234 -11.742 -18.094 1 94.25 253 MET B CA 1
ATOM 5241 C C . MET B 1 253 ? -22.547 -11.055 -19.266 1 94.25 253 MET B C 1
ATOM 5243 O O . MET B 1 253 ? -22.266 -9.859 -19.219 1 94.25 253 MET B O 1
ATOM 5247 N N . GLY B 1 254 ? -22.188 -11.805 -20.297 1 93.75 254 GLY B N 1
ATOM 5248 C CA . GLY B 1 254 ? -21.469 -11.258 -21.438 1 93.75 254 GLY B CA 1
ATOM 5249 C C . GLY B 1 254 ? -20.031 -10.859 -21.109 1 93.75 254 GLY B C 1
ATOM 5250 O O . GLY B 1 254 ? -19.547 -9.836 -21.578 1 93.75 254 GLY B O 1
ATOM 5251 N N . LEU B 1 255 ? -19.484 -11.555 -20.234 1 93.75 255 LEU B N 1
ATOM 5252 C CA . LEU B 1 255 ? -18.125 -11.25 -19.828 1 93.75 255 LEU B CA 1
ATOM 5253 C C . LEU B 1 255 ? -17.125 -12.148 -20.547 1 93.75 255 LEU B C 1
ATOM 5255 O O . LEU B 1 255 ? -17.422 -13.32 -20.812 1 93.75 255 LEU B O 1
ATOM 5259 N N . PRO B 1 256 ? -15.93 -11.664 -20.781 1 89.81 256 PRO B N 1
ATOM 5260 C CA . PRO B 1 256 ? -14.992 -12.375 -21.656 1 89.81 256 PRO B CA 1
ATOM 5261 C C . PRO B 1 256 ? -14.195 -13.445 -20.906 1 89.81 256 PRO B C 1
ATOM 5263 O O . PRO B 1 256 ? -13.742 -14.414 -21.516 1 89.81 256 PRO B O 1
ATOM 5266 N N . ASN B 1 257 ? -13.961 -13.281 -19.688 1 91.69 257 ASN B N 1
ATOM 5267 C CA . ASN B 1 257 ? -13.016 -14.148 -19 1 91.69 257 ASN B CA 1
ATOM 5268 C C . ASN B 1 257 ? -13.695 -14.969 -17.906 1 91.69 257 ASN B C 1
ATOM 5270 O O . ASN B 1 257 ? -14.664 -14.508 -17.297 1 91.69 257 ASN B O 1
ATOM 5274 N N . VAL B 1 258 ? -13.203 -16.188 -17.734 1 95.25 258 VAL B N 1
ATOM 5275 C CA . VAL B 1 258 ? -13.688 -17.094 -16.688 1 95.25 258 VAL B CA 1
ATOM 5276 C C . VAL B 1 258 ? -12.508 -17.641 -15.891 1 95.25 258 VAL B C 1
ATOM 5278 O O . VAL B 1 258 ? -11.492 -18.031 -16.453 1 95.25 258 VAL B O 1
ATOM 5281 N N . TYR B 1 259 ? -12.633 -17.578 -14.625 1 95.69 259 TYR B N 1
ATOM 5282 C CA . TYR B 1 259 ? -11.633 -18.141 -13.727 1 95.69 259 TYR B CA 1
ATOM 5283 C C . TYR B 1 259 ? -12.258 -19.125 -12.75 1 95.69 259 TYR B C 1
ATOM 5285 O O . TYR B 1 259 ? -13.398 -18.938 -12.328 1 95.69 259 TYR B O 1
ATOM 5293 N N . PHE B 1 260 ? -11.562 -20.172 -12.445 1 96.12 260 PHE B N 1
ATOM 5294 C CA . PHE B 1 260 ? -11.945 -21.125 -11.414 1 96.12 260 PHE B CA 1
ATOM 5295 C C . PHE B 1 260 ? -11.109 -20.922 -10.156 1 96.12 260 PHE B C 1
ATOM 5297 O O . PHE B 1 260 ? -9.891 -21.094 -10.18 1 96.12 260 PHE B O 1
ATOM 5304 N N . GLU B 1 261 ? -11.719 -20.547 -9.133 1 95.06 261 GLU B N 1
ATOM 5305 C CA . GLU B 1 261 ? -11.008 -20.234 -7.891 1 95.06 261 GLU B CA 1
ATOM 5306 C C . GLU B 1 261 ? -11.016 -21.422 -6.941 1 95.06 261 GLU B C 1
ATOM 5308 O O . GLU B 1 261 ? -12.078 -21.891 -6.523 1 95.06 261 GLU B O 1
ATOM 5313 N N . LEU B 1 262 ? -9.906 -21.984 -6.664 1 92.44 262 LEU B N 1
ATOM 5314 C CA . LEU B 1 262 ? -9.672 -23.078 -5.73 1 92.44 262 LEU B CA 1
ATOM 5315 C C . LEU B 1 262 ? -9.109 -22.562 -4.41 1 92.44 262 LEU B C 1
ATOM 5317 O O . LEU B 1 262 ? -8 -22.031 -4.371 1 92.44 262 LEU B O 1
ATOM 5321 N N . SER B 1 263 ? -9.891 -22.672 -3.385 1 88.94 263 SER B N 1
ATOM 5322 C CA . SER B 1 263 ? -9.414 -22.234 -2.074 1 88.94 263 SER B CA 1
ATOM 5323 C C . SER B 1 263 ? -8.648 -23.344 -1.37 1 88.94 263 SER B C 1
ATOM 5325 O O . SER B 1 263 ? -9.141 -24.469 -1.261 1 88.94 263 SER B O 1
ATOM 5327 N N . ILE B 1 264 ? -7.488 -23 -0.906 1 83.94 264 ILE B N 1
ATOM 5328 C CA . ILE B 1 264 ? -6.695 -24.016 -0.226 1 83.94 264 ILE B CA 1
ATOM 5329 C C . ILE B 1 264 ? -7.043 -24.047 1.26 1 83.94 264 ILE B C 1
ATOM 5331 O O . ILE B 1 264 ? -6.645 -24.953 1.986 1 83.94 264 ILE B O 1
ATOM 5335 N N . LYS B 1 265 ? -7.668 -22.984 1.712 1 77 265 LYS B N 1
ATOM 5336 C CA . LYS B 1 265 ? -8.203 -22.938 3.07 1 77 265 LYS B CA 1
ATOM 5337 C C . LYS B 1 265 ? -9.727 -23.062 3.066 1 77 265 LYS B C 1
ATOM 5339 O O . LYS B 1 265 ? -10.391 -22.516 2.189 1 77 265 LYS B O 1
ATOM 5344 N N . ASN B 1 266 ? -10.195 -24.031 3.809 1 63.16 266 ASN B N 1
ATOM 5345 C CA . ASN B 1 266 ? -11.648 -24.141 3.863 1 63.16 266 ASN B CA 1
ATOM 5346 C C . ASN B 1 266 ? -12.195 -23.75 5.23 1 63.16 266 ASN B C 1
ATOM 5348 O O . ASN B 1 266 ? -11.523 -23.922 6.25 1 63.16 266 ASN B O 1
ATOM 5352 N N . ALA B 1 267 ? -13.266 -22.984 5.211 1 55.41 267 ALA B N 1
ATOM 5353 C CA . ALA B 1 267 ? -13.93 -22.547 6.438 1 55.41 267 ALA B CA 1
ATOM 5354 C C . ALA B 1 267 ? -14.297 -23.734 7.316 1 55.41 267 ALA B C 1
ATOM 5356 O O . ALA B 1 267 ? -14.227 -23.656 8.547 1 55.41 267 ALA B O 1
ATOM 5357 N N . ASP B 1 268 ? -14.734 -24.688 6.691 1 53.25 268 ASP B N 1
ATOM 5358 C CA . ASP B 1 268 ? -15.32 -25.812 7.402 1 53.25 268 ASP B CA 1
ATOM 5359 C C . ASP B 1 268 ? -14.398 -27.031 7.363 1 53.25 268 ASP B C 1
ATOM 5361 O O . ASP B 1 268 ? -14.633 -28.016 8.062 1 53.25 268 ASP B O 1
ATOM 5365 N N . LYS B 1 269 ? -13.352 -27.016 6.5 1 57.28 269 LYS B N 1
ATOM 5366 C CA . LYS B 1 269 ? -12.562 -28.219 6.285 1 57.28 269 LYS B CA 1
ATOM 5367 C C . LYS B 1 269 ? -11.094 -28 6.637 1 57.28 269 LYS B C 1
ATOM 5369 O O . LYS B 1 269 ? -10.672 -26.859 6.848 1 57.28 269 LYS B O 1
ATOM 5374 N N . GLN B 1 270 ? -10.367 -29.094 6.953 1 59.19 270 GLN B N 1
ATOM 5375 C CA . GLN B 1 270 ? -8.93 -29.047 7.195 1 59.19 270 GLN B CA 1
ATOM 5376 C C . GLN B 1 270 ? -8.188 -28.5 5.984 1 59.19 270 GLN B C 1
ATOM 5378 O O . GLN B 1 270 ? -8.672 -28.594 4.855 1 59.19 270 GLN B O 1
ATOM 5383 N N . ASP B 1 271 ? -7.121 -27.906 6.195 1 67.12 271 ASP B N 1
ATOM 5384 C CA . ASP B 1 271 ? -6.277 -27.438 5.105 1 67.12 271 ASP B CA 1
ATOM 5385 C C . ASP B 1 271 ? -5.895 -28.578 4.168 1 67.12 271 ASP B C 1
ATOM 5387 O O . ASP B 1 271 ? -5.629 -29.703 4.617 1 67.12 271 ASP B O 1
ATOM 5391 N N . ILE B 1 272 ? -6.137 -28.344 2.904 1 79.06 272 ILE B N 1
ATOM 5392 C CA . ILE B 1 272 ? -5.781 -29.312 1.873 1 79.06 272 ILE B CA 1
ATOM 5393 C C . ILE B 1 272 ? -4.266 -29.422 1.772 1 79.06 272 ILE B C 1
ATOM 5395 O O . ILE B 1 272 ? -3.549 -28.438 1.903 1 79.06 272 ILE B O 1
ATOM 5399 N N . THR B 1 273 ? -3.807 -30.594 1.648 1 82.75 273 THR B N 1
ATOM 5400 C CA . THR B 1 273 ? -2.369 -30.797 1.495 1 82.75 273 THR B CA 1
ATOM 5401 C C . THR B 1 273 ? -1.884 -30.234 0.163 1 82.75 273 THR B C 1
ATOM 5403 O O . THR B 1 273 ? -2.674 -30.047 -0.767 1 82.75 273 THR B O 1
ATOM 5406 N N . ILE B 1 274 ? -0.663 -30.016 0.11 1 83 274 ILE B N 1
ATOM 5407 C CA . ILE B 1 274 ? -0.054 -29.484 -1.104 1 83 274 ILE B CA 1
ATOM 5408 C C . ILE B 1 274 ? -0.22 -30.484 -2.246 1 83 274 ILE B C 1
ATOM 5410 O O . ILE B 1 274 ? -0.485 -30.094 -3.385 1 83 274 ILE B O 1
ATOM 5414 N N . GLN B 1 275 ? -0.137 -31.688 -1.919 1 84.62 275 GLN B N 1
ATOM 5415 C CA . GLN B 1 275 ? -0.271 -32.719 -2.924 1 84.62 275 GLN B CA 1
ATOM 5416 C C . GLN B 1 275 ? -1.681 -32.75 -3.506 1 84.62 275 GLN B C 1
ATOM 5418 O O . GLN B 1 275 ? -1.855 -32.938 -4.715 1 84.62 275 GLN B O 1
ATOM 5423 N N . ASP B 1 276 ? -2.557 -32.625 -2.633 1 88.06 276 ASP B N 1
ATOM 5424 C CA . ASP B 1 276 ? -3.945 -32.594 -3.084 1 88.06 276 ASP B CA 1
ATOM 5425 C C . ASP B 1 276 ? -4.223 -31.391 -3.975 1 88.06 276 ASP B C 1
ATOM 5427 O O . ASP B 1 276 ? -4.949 -31.5 -4.969 1 88.06 276 ASP B O 1
ATOM 5431 N N . VAL B 1 277 ? -3.689 -30.328 -3.602 1 88.5 277 VAL B N 1
ATOM 5432 C CA . VAL B 1 277 ? -3.857 -29.109 -4.395 1 88.5 277 VAL B CA 1
ATOM 5433 C C . VAL B 1 277 ? -3.26 -29.328 -5.785 1 88.5 277 VAL B C 1
ATOM 5435 O O . VAL B 1 277 ? -3.887 -28.984 -6.793 1 88.5 277 VAL B O 1
ATOM 5438 N N . GLU B 1 278 ? -2.125 -29.906 -5.828 1 86.5 278 GLU B N 1
ATOM 5439 C CA . GLU B 1 278 ? -1.446 -30.141 -7.098 1 86.5 278 GLU B CA 1
ATOM 5440 C C . GLU B 1 278 ? -2.27 -31.062 -7.996 1 86.5 278 GLU B C 1
ATOM 5442 O O . GLU B 1 278 ? -2.357 -30.844 -9.203 1 86.5 278 GLU B O 1
ATOM 5447 N N . LYS B 1 279 ? -2.816 -32.031 -7.359 1 89.69 279 LYS B N 1
ATOM 5448 C CA . LYS B 1 279 ? -3.645 -32.969 -8.109 1 89.69 279 LYS B CA 1
ATOM 5449 C C . LYS B 1 279 ? -4.852 -32.281 -8.727 1 89.69 279 LYS B C 1
ATOM 5451 O O . LYS B 1 279 ? -5.172 -32.5 -9.898 1 89.69 279 LYS B O 1
ATOM 5456 N N . ARG B 1 280 ? -5.41 -31.484 -7.992 1 90.94 280 ARG B N 1
ATOM 5457 C CA . ARG B 1 280 ? -6.586 -30.766 -8.469 1 90.94 280 ARG B CA 1
ATOM 5458 C C . ARG B 1 280 ? -6.219 -29.797 -9.594 1 90.94 280 ARG B C 1
ATOM 5460 O O . ARG B 1 280 ? -6.934 -29.703 -10.594 1 90.94 280 ARG B O 1
ATOM 5467 N N . ILE B 1 281 ? -5.121 -29.156 -9.383 1 90.19 281 ILE B N 1
ATOM 5468 C CA . ILE B 1 281 ? -4.656 -28.203 -10.383 1 90.19 281 ILE B CA 1
ATOM 5469 C C . ILE B 1 281 ? -4.387 -28.938 -11.703 1 90.19 281 ILE B C 1
ATOM 5471 O O . ILE B 1 281 ? -4.754 -28.453 -12.773 1 90.19 281 ILE B O 1
ATOM 5475 N N . GLU B 1 282 ? -3.793 -30.016 -11.586 1 89.62 282 GLU B N 1
ATOM 5476 C CA . GLU B 1 282 ? -3.457 -30.781 -12.781 1 89.62 282 GLU B CA 1
ATOM 5477 C C . GLU B 1 282 ? -4.715 -31.172 -13.555 1 89.62 282 GLU B C 1
ATOM 5479 O O . GLU B 1 282 ? -4.742 -31.109 -14.781 1 89.62 282 GLU B O 1
ATOM 5484 N N . LEU B 1 283 ? -5.695 -31.625 -12.836 1 92.31 283 LEU B N 1
ATOM 5485 C CA . LEU B 1 283 ? -6.953 -32 -13.469 1 92.31 283 LEU B CA 1
ATOM 5486 C C . LEU B 1 283 ? -7.609 -30.812 -14.148 1 92.31 283 LEU B C 1
ATOM 5488 O O . LEU B 1 283 ? -8.164 -30.938 -15.242 1 92.31 283 LEU B O 1
ATOM 5492 N N . MET B 1 284 ? -7.508 -29.719 -13.555 1 93.44 284 MET B N 1
ATOM 5493 C CA . MET B 1 284 ? -8.117 -28.516 -14.094 1 93.44 284 MET B CA 1
ATOM 5494 C C . MET B 1 284 ? -7.34 -28.016 -15.305 1 93.44 284 MET B C 1
ATOM 5496 O O . MET B 1 284 ? -7.934 -27.531 -16.281 1 93.44 284 MET B O 1
ATOM 5500 N N . LYS B 1 285 ? -6.051 -28.141 -15.203 1 89.44 285 LYS B N 1
ATOM 5501 C CA . LYS B 1 285 ? -5.207 -27.734 -16.328 1 89.44 285 LYS B CA 1
ATOM 5502 C C . LYS B 1 285 ? -5.504 -28.562 -17.578 1 89.44 285 LYS B C 1
ATOM 5504 O O . LYS B 1 285 ? -5.449 -28.047 -18.688 1 89.44 285 LYS B O 1
ATOM 5509 N N . LYS B 1 286 ? -5.734 -29.781 -17.344 1 90.88 286 LYS B N 1
ATOM 5510 C CA . LYS B 1 286 ? -6.062 -30.672 -18.453 1 90.88 286 LYS B CA 1
ATOM 5511 C C . LYS B 1 286 ? -7.301 -30.172 -19.203 1 90.88 286 LYS B C 1
ATOM 5513 O O . LYS B 1 286 ? -7.461 -30.453 -20.391 1 90.88 286 LYS B O 1
ATOM 5518 N N . GLN B 1 287 ? -8.109 -29.5 -18.547 1 91.44 287 GLN B N 1
ATOM 5519 C CA . GLN B 1 287 ? -9.32 -28.953 -19.156 1 91.44 287 GLN B CA 1
ATOM 5520 C C . GLN B 1 287 ? -9.094 -27.531 -19.656 1 91.44 287 GLN B C 1
ATOM 5522 O O . GLN B 1 287 ? -10.039 -26.844 -20.062 1 91.44 287 GLN B O 1
ATOM 5527 N N . ASN B 1 288 ? -7.871 -27.016 -19.609 1 90.62 288 ASN B N 1
ATOM 5528 C CA . ASN B 1 288 ? -7.453 -25.703 -20.078 1 90.62 288 ASN B CA 1
ATOM 5529 C C . ASN B 1 288 ? -8.188 -24.594 -19.359 1 90.62 288 ASN B C 1
ATOM 5531 O O . ASN B 1 288 ? -8.656 -23.641 -19.984 1 90.62 288 ASN B O 1
ATOM 5535 N N . LEU B 1 289 ? -8.336 -24.734 -18.109 1 93.62 289 LEU B N 1
ATOM 5536 C CA . LEU B 1 289 ? -9.039 -23.75 -17.297 1 93.62 289 LEU B CA 1
ATOM 5537 C C . LEU B 1 289 ? -8.062 -22.75 -16.688 1 93.62 289 LEU B C 1
ATOM 5539 O O . LEU B 1 289 ? -6.918 -23.109 -16.391 1 93.62 289 LEU B O 1
ATOM 5543 N N . ASN B 1 290 ? -8.445 -21.484 -16.578 1 93.25 290 ASN B N 1
ATOM 5544 C CA . ASN B 1 290 ? -7.727 -20.5 -15.766 1 93.25 290 ASN B CA 1
ATOM 5545 C C . ASN B 1 290 ? -8.016 -20.672 -14.281 1 93.25 290 ASN B C 1
ATOM 5547 O O . ASN B 1 290 ? -9.172 -20.625 -13.859 1 93.25 290 ASN B O 1
ATOM 5551 N N . ILE B 1 291 ? -6.961 -20.828 -13.547 1 94.5 291 ILE B N 1
ATOM 5552 C CA . ILE B 1 291 ? -7.141 -21.219 -12.156 1 94.5 291 ILE B CA 1
ATOM 5553 C C . ILE B 1 291 ? -6.664 -20.094 -11.234 1 94.5 291 ILE B C 1
ATOM 5555 O O . ILE B 1 291 ? -5.602 -19.516 -11.453 1 94.5 291 ILE B O 1
ATOM 5559 N N . ILE B 1 292 ? -7.422 -19.719 -10.258 1 93.75 292 ILE B N 1
ATOM 5560 C CA . ILE B 1 292 ? -6.996 -18.859 -9.164 1 93.75 292 ILE B CA 1
ATOM 5561 C C . ILE B 1 292 ? -6.891 -19.672 -7.871 1 93.75 292 ILE B C 1
ATOM 5563 O O . ILE B 1 292 ? -7.898 -20.156 -7.363 1 93.75 292 ILE B O 1
ATOM 5567 N N . LEU B 1 293 ? -5.703 -19.859 -7.445 1 91.69 293 LEU B N 1
ATOM 5568 C CA . LEU B 1 293 ? -5.488 -20.453 -6.137 1 91.69 293 LEU B CA 1
ATOM 5569 C C . LEU B 1 293 ? -5.547 -19.406 -5.035 1 91.69 293 LEU B C 1
ATOM 5571 O O . LEU B 1 293 ? -4.844 -18.391 -5.102 1 91.69 293 LEU B O 1
ATOM 5575 N N . SER B 1 294 ? -6.387 -19.609 -4.055 1 90.88 294 SER B N 1
ATOM 5576 C CA . SER B 1 294 ? -6.512 -18.594 -3.016 1 90.88 294 SER B CA 1
ATOM 5577 C C . SER B 1 294 ? -6.453 -19.203 -1.625 1 90.88 294 SER B C 1
ATOM 5579 O O . SER B 1 294 ? -6.703 -20.406 -1.465 1 90.88 294 SER B O 1
ATOM 5581 N N . ASN B 1 295 ? -6.02 -18.422 -0.673 1 88.19 295 ASN B N 1
ATOM 5582 C CA . ASN B 1 295 ? -6.086 -18.844 0.721 1 88.19 295 ASN B CA 1
ATOM 5583 C C . ASN B 1 295 ? -7.266 -18.203 1.445 1 88.19 295 ASN B C 1
ATOM 5585 O O . ASN B 1 295 ? -7.242 -18.047 2.668 1 88.19 295 ASN B O 1
ATOM 5589 N N . LYS B 1 296 ? -8.25 -17.812 0.711 1 86 296 LYS B N 1
ATOM 5590 C CA . LYS B 1 296 ? -9.445 -17.172 1.253 1 86 296 LYS B CA 1
ATOM 5591 C C . LYS B 1 296 ? -10.586 -18.172 1.389 1 86 296 LYS B C 1
ATOM 5593 O O . LYS B 1 296 ? -11.047 -18.75 0.394 1 86 296 LYS B O 1
ATOM 5598 N N . ALA B 1 297 ? -11.039 -18.203 2.568 1 80.81 297 ALA B N 1
ATOM 5599 C CA . ALA B 1 297 ? -12.117 -19.156 2.828 1 80.81 297 ALA B CA 1
ATOM 5600 C C . ALA B 1 297 ? -13.484 -18.531 2.574 1 80.81 297 ALA B C 1
ATOM 5602 O O . ALA B 1 297 ? -14.414 -19.203 2.123 1 80.81 297 ALA B O 1
ATOM 5603 N N . PHE B 1 298 ? -13.539 -17.312 2.74 1 84.12 298 PHE B N 1
ATOM 5604 C CA . PHE B 1 298 ? -14.836 -16.656 2.705 1 84.12 298 PHE B CA 1
ATOM 5605 C C . PHE B 1 298 ? -14.961 -15.773 1.472 1 84.12 298 PHE B C 1
ATOM 5607 O O . PHE B 1 298 ? -13.984 -15.148 1.044 1 84.12 298 PHE B O 1
ATOM 5614 N N . PHE B 1 299 ? -16.172 -15.672 1.021 1 86.06 299 PHE B N 1
ATOM 5615 C CA . PHE B 1 299 ? -16.422 -14.906 -0.194 1 86.06 299 PHE B CA 1
ATOM 5616 C C . PHE B 1 299 ? -16.203 -13.422 0.042 1 86.06 299 PHE B C 1
ATOM 5618 O O . PHE B 1 299 ? -15.867 -12.68 -0.889 1 86.06 299 PHE B O 1
ATOM 5625 N N . LYS B 1 300 ? -16.359 -13.047 1.288 1 78.81 300 LYS B N 1
ATOM 5626 C CA . LYS B 1 300 ? -16.062 -11.648 1.601 1 78.81 300 LYS B CA 1
ATOM 5627 C C . LYS B 1 300 ? -14.609 -11.312 1.283 1 78.81 300 LYS B C 1
ATOM 5629 O O . LYS B 1 300 ? -14.305 -10.188 0.878 1 78.81 300 LYS B O 1
ATOM 5634 N N . ASP B 1 301 ? -13.766 -12.234 1.436 1 84.19 301 ASP B N 1
ATOM 5635 C CA . ASP B 1 301 ? -12.344 -12.039 1.159 1 84.19 301 ASP B CA 1
ATOM 5636 C C . ASP B 1 301 ? -12.039 -12.266 -0.32 1 84.19 301 ASP B C 1
ATOM 5638 O O . ASP B 1 301 ? -11.203 -11.57 -0.898 1 84.19 301 ASP B O 1
ATOM 5642 N N . LYS B 1 302 ? -12.812 -13.156 -0.891 1 87.31 302 LYS B N 1
ATOM 5643 C CA . LYS B 1 302 ? -12.617 -13.453 -2.309 1 87.31 302 LYS B CA 1
ATOM 5644 C C . LYS B 1 302 ? -13.047 -12.281 -3.18 1 87.31 302 LYS B C 1
ATOM 5646 O O . LYS B 1 302 ? -12.484 -12.062 -4.254 1 87.31 302 LYS B O 1
ATOM 5651 N N . ASN B 1 303 ? -13.922 -11.602 -2.693 1 85.88 303 ASN B N 1
ATOM 5652 C CA . ASN B 1 303 ? -14.461 -10.461 -3.424 1 85.88 303 ASN B CA 1
ATOM 5653 C C . ASN B 1 303 ? -13.391 -9.406 -3.695 1 85.88 303 ASN B C 1
ATOM 5655 O O . ASN B 1 303 ? -13.508 -8.633 -4.645 1 85.88 303 ASN B O 1
ATOM 5659 N N . LEU B 1 304 ? -12.367 -9.5 -2.945 1 80.5 304 LEU B N 1
ATOM 5660 C CA . LEU B 1 304 ? -11.344 -8.469 -3.02 1 80.5 304 LEU B CA 1
ATOM 5661 C C . LEU B 1 304 ? -10.57 -8.562 -4.332 1 80.5 304 LEU B C 1
ATOM 5663 O O . LEU B 1 304 ? -10.023 -7.566 -4.809 1 80.5 304 LEU B O 1
ATOM 5667 N N . PHE B 1 305 ? -10.531 -9.656 -4.922 1 86.31 305 PHE B N 1
ATOM 5668 C CA . PHE B 1 305 ? -9.695 -9.742 -6.109 1 86.31 305 PHE B CA 1
ATOM 5669 C C . PHE B 1 305 ? -10.539 -9.797 -7.371 1 86.31 305 PHE B C 1
ATOM 5671 O O . PHE B 1 305 ? -10.023 -10.039 -8.461 1 86.31 305 PHE B O 1
ATOM 5678 N N . LEU B 1 306 ? -11.859 -9.531 -7.262 1 92.12 306 LEU B N 1
ATOM 5679 C CA . LEU B 1 306 ? -12.734 -9.43 -8.422 1 92.12 306 LEU B CA 1
ATOM 5680 C C . LEU B 1 306 ? -13.391 -8.055 -8.492 1 92.12 306 LEU B C 1
ATOM 5682 O O . LEU B 1 306 ? -13.898 -7.551 -7.484 1 92.12 306 LEU B O 1
ATOM 5686 N N . LYS B 1 307 ? -13.305 -7.484 -9.68 1 91.31 307 LYS B N 1
ATOM 5687 C CA . LYS B 1 307 ? -13.992 -6.219 -9.914 1 91.31 307 LYS B CA 1
ATOM 5688 C C . LYS B 1 307 ? -14.859 -6.285 -11.172 1 91.31 307 LYS B C 1
ATOM 5690 O O . LYS B 1 307 ? -14.422 -6.812 -12.195 1 91.31 307 LYS B O 1
ATOM 5695 N N . ASN B 1 308 ? -16.062 -5.699 -11.062 1 92.44 308 ASN B N 1
ATOM 5696 C CA . ASN B 1 308 ? -17 -5.637 -12.18 1 92.44 308 ASN B CA 1
ATOM 5697 C C . ASN B 1 308 ? -17.25 -7.02 -12.789 1 92.44 308 ASN B C 1
ATOM 5699 O O . ASN B 1 308 ? -17.125 -7.203 -14 1 92.44 308 ASN B O 1
ATOM 5703 N N . GLY B 1 309 ? -17.438 -7.895 -11.953 1 94.75 309 GLY B N 1
ATOM 5704 C CA . GLY B 1 309 ? -17.641 -9.266 -12.391 1 94.75 309 GLY B CA 1
ATOM 5705 C C . GLY B 1 309 ? -18.719 -9.984 -11.594 1 94.75 309 GLY B C 1
ATOM 5706 O O . GLY B 1 309 ? -19.672 -9.359 -11.109 1 94.75 309 GLY B O 1
ATOM 5707 N N . ALA B 1 310 ? -18.609 -11.352 -11.648 1 95.31 310 ALA B N 1
ATOM 5708 C CA . ALA B 1 310 ? -19.609 -12.125 -10.922 1 95.31 310 ALA B CA 1
ATOM 5709 C C . ALA B 1 310 ? -19.031 -13.438 -10.406 1 95.31 310 ALA B C 1
ATOM 5711 O O . ALA B 1 310 ? -18.156 -14.031 -11.047 1 95.31 310 ALA B O 1
ATOM 5712 N N . PHE B 1 311 ? -19.531 -13.781 -9.273 1 95.19 311 PHE B N 1
A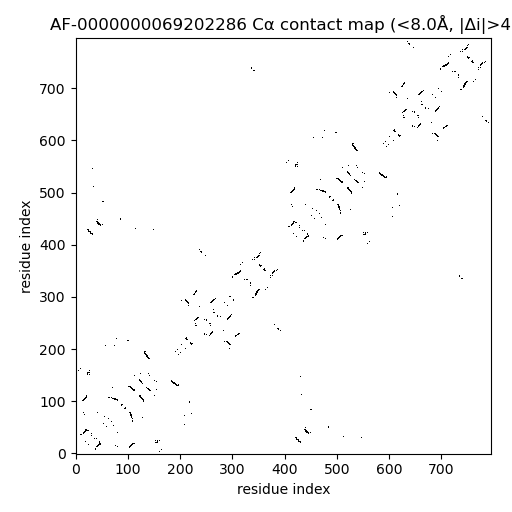TOM 5713 C CA . PHE B 1 311 ? -19.266 -15.109 -8.742 1 95.19 311 PHE B CA 1
ATOM 5714 C C . PHE B 1 311 ? -20.375 -16.078 -9.109 1 95.19 311 PHE B C 1
ATOM 5716 O O . PHE B 1 311 ? -21.562 -15.781 -8.906 1 95.19 311 PHE B O 1
ATOM 5723 N N . ALA B 1 312 ? -20.031 -17.188 -9.68 1 94.75 312 ALA B N 1
ATOM 5724 C CA . ALA B 1 312 ? -20.984 -18.25 -9.953 1 94.75 312 ALA B CA 1
ATOM 5725 C C . ALA B 1 312 ? -20.922 -19.328 -8.883 1 94.75 312 ALA B C 1
ATOM 5727 O O . ALA B 1 312 ? -19.859 -19.922 -8.656 1 94.75 312 ALA B O 1
ATOM 5728 N N . ILE B 1 313 ? -22.062 -19.562 -8.266 1 91.62 313 ILE B N 1
ATOM 5729 C CA . ILE B 1 313 ? -22.062 -20.531 -7.18 1 91.62 313 ILE B CA 1
ATOM 5730 C C . ILE B 1 313 ? -23.359 -21.344 -7.211 1 91.62 313 ILE B C 1
ATOM 5732 O O . ILE B 1 313 ? -24.328 -20.953 -7.879 1 91.62 313 ILE B O 1
ATOM 5736 N N . GLY B 1 314 ? -23.266 -22.5 -6.535 1 89.81 314 GLY B N 1
ATOM 5737 C CA . GLY B 1 314 ? -24.5 -23.234 -6.301 1 89.81 314 GLY B CA 1
ATOM 5738 C C . GLY B 1 314 ? -25.328 -22.656 -5.176 1 89.81 314 GLY B C 1
ATOM 5739 O O . GLY B 1 314 ? -24.828 -21.938 -4.32 1 89.81 314 GLY B O 1
ATOM 5740 N N . VAL B 1 315 ? -26.594 -23.047 -5.207 1 90.44 315 VAL B N 1
ATOM 5741 C CA . VAL B 1 315 ? -27.547 -22.531 -4.215 1 90.44 315 VAL B CA 1
ATOM 5742 C C . VAL B 1 315 ? -27.109 -22.969 -2.818 1 90.44 315 VAL B C 1
ATOM 5744 O O . VAL B 1 315 ? -27.328 -22.25 -1.842 1 90.44 315 VAL B O 1
ATOM 5747 N N . ASP B 1 316 ? -26.453 -24.078 -2.723 1 85.81 316 ASP B N 1
ATOM 5748 C CA . ASP B 1 316 ? -25.953 -24.547 -1.437 1 85.81 316 ASP B CA 1
ATOM 5749 C C . ASP B 1 316 ? -24.906 -23.594 -0.877 1 85.81 316 ASP B C 1
ATOM 5751 O O . ASP B 1 316 ? -24.844 -23.359 0.332 1 85.81 316 ASP B O 1
ATOM 5755 N N . THR B 1 317 ? -24.062 -23.125 -1.76 1 87.44 317 THR B N 1
ATOM 5756 C CA . THR B 1 317 ? -23.031 -22.156 -1.367 1 87.44 317 THR B CA 1
ATOM 5757 C C . THR B 1 317 ? -23.672 -20.797 -1.066 1 87.44 317 THR B C 1
ATOM 5759 O O . THR B 1 317 ? -23.281 -20.125 -0.114 1 87.44 317 THR B O 1
ATOM 5762 N N . TYR B 1 318 ? -24.625 -20.484 -1.805 1 89.88 318 TYR B N 1
ATOM 5763 C CA . TYR B 1 318 ? -25.312 -19.219 -1.588 1 89.88 318 TYR B CA 1
ATOM 5764 C C . TYR B 1 318 ? -25.891 -19.156 -0.185 1 89.88 318 TYR B C 1
ATOM 5766 O O . TYR B 1 318 ? -25.781 -18.141 0.499 1 89.88 318 TYR B O 1
ATOM 5774 N N . LYS B 1 319 ? -26.469 -20.25 0.122 1 89 319 LYS B N 1
ATOM 5775 C CA . LYS B 1 319 ? -27.062 -20.328 1.457 1 89 319 LYS B CA 1
ATOM 5776 C C . LYS B 1 319 ? -26.031 -20 2.531 1 89 319 LYS B C 1
ATOM 5778 O O . LYS B 1 319 ? -26.328 -19.312 3.506 1 89 319 LYS B O 1
ATOM 5783 N N . ARG B 1 320 ? -24.938 -20.438 2.312 1 87.38 320 ARG B N 1
ATOM 5784 C CA . ARG B 1 320 ? -23.875 -20.203 3.279 1 87.38 320 ARG B CA 1
ATOM 5785 C C . ARG B 1 320 ? -23.391 -18.75 3.225 1 87.38 320 ARG B C 1
ATOM 5787 O O . ARG B 1 320 ? -23.047 -18.172 4.254 1 87.38 320 ARG B O 1
ATOM 5794 N N . VAL B 1 321 ? -23.312 -18.172 2.109 1 88.19 321 VAL B N 1
ATOM 5795 C CA . VAL B 1 321 ? -22.844 -16.812 1.901 1 88.19 321 VAL B CA 1
ATOM 5796 C C . VAL B 1 321 ? -23.734 -15.836 2.66 1 88.19 321 VAL B C 1
ATOM 5798 O O . VAL B 1 321 ? -23.266 -14.836 3.207 1 88.19 321 VAL B O 1
ATOM 5801 N N . VAL B 1 322 ? -25.016 -16.156 2.729 1 88.94 322 VAL B N 1
ATOM 5802 C CA . VAL B 1 322 ? -25.938 -15.203 3.338 1 88.94 322 VAL B CA 1
ATOM 5803 C C . VAL B 1 322 ? -26.266 -15.648 4.758 1 88.94 322 VAL B C 1
ATOM 5805 O O . VAL B 1 322 ? -27.078 -15.016 5.441 1 88.94 322 VAL B O 1
ATOM 5808 N N . ASP B 1 323 ? -25.625 -16.703 5.184 1 88.44 323 ASP B N 1
ATOM 5809 C CA . ASP B 1 323 ? -25.891 -17.219 6.523 1 88.44 323 ASP B CA 1
ATOM 5810 C C . ASP B 1 323 ? -25.188 -16.391 7.586 1 88.44 323 ASP B C 1
ATOM 5812 O O . ASP B 1 323 ? -23.969 -16.281 7.586 1 88.44 323 ASP B O 1
ATOM 5816 N N . VAL B 1 324 ? -25.859 -15.898 8.555 1 88.06 324 VAL B N 1
ATOM 5817 C CA . VAL B 1 324 ? -25.344 -15.008 9.586 1 88.06 324 VAL B CA 1
ATOM 5818 C C . VAL B 1 324 ? -24.344 -15.75 10.469 1 88.06 324 VAL B C 1
ATOM 5820 O O . VAL B 1 324 ? -23.516 -15.133 11.133 1 88.06 324 VAL B O 1
ATOM 5823 N N . LYS B 1 325 ? -24.453 -17.047 10.406 1 87.12 325 LYS B N 1
ATOM 5824 C CA . LYS B 1 325 ? -23.562 -17.859 11.227 1 87.12 325 LYS B CA 1
ATOM 5825 C C . LYS B 1 325 ? -22.094 -17.562 10.891 1 87.12 325 LYS B C 1
ATOM 5827 O O . LYS B 1 325 ? -21.234 -17.641 11.766 1 87.12 325 LYS B O 1
ATOM 5832 N N . TYR B 1 326 ? -21.906 -17.203 9.664 1 84.62 326 TYR B N 1
ATOM 5833 C CA . TYR B 1 326 ? -20.531 -16.984 9.219 1 84.62 326 TYR B CA 1
ATOM 5834 C C . TYR B 1 326 ? -20.109 -15.539 9.477 1 84.62 326 TYR B C 1
ATOM 5836 O O . TYR B 1 326 ? -18.984 -15.141 9.141 1 84.62 326 TYR B O 1
ATOM 5844 N N . TYR B 1 327 ? -20.984 -14.812 10.047 1 83.88 327 TYR B N 1
ATOM 5845 C CA . TYR B 1 327 ? -20.734 -13.414 10.359 1 83.88 327 TYR B CA 1
ATOM 5846 C C . TYR B 1 327 ? -20.984 -13.133 11.844 1 83.88 327 TYR B C 1
ATOM 5848 O O . TYR B 1 327 ? -21.672 -12.172 12.188 1 83.88 327 TYR B O 1
ATOM 5856 N N . ASN B 1 328 ? -20.469 -13.953 12.641 1 83.5 328 ASN B N 1
ATOM 5857 C CA . ASN B 1 328 ? -20.609 -13.828 14.086 1 83.5 328 ASN B CA 1
ATOM 5858 C C . ASN B 1 328 ? -22.078 -13.703 14.5 1 83.5 328 ASN B C 1
ATOM 5860 O O . ASN B 1 328 ? -22.406 -12.953 15.414 1 83.5 328 ASN B O 1
ATOM 5864 N N . ASN B 1 329 ? -22.875 -14.258 13.656 1 87.94 329 ASN B N 1
ATOM 5865 C CA . ASN B 1 329 ? -24.312 -14.289 13.898 1 87.94 329 ASN B CA 1
ATOM 5866 C C . ASN B 1 329 ? -24.906 -12.883 13.938 1 87.94 329 ASN B C 1
ATOM 5868 O O . ASN B 1 329 ? -25.812 -12.617 14.727 1 87.94 329 ASN B O 1
ATOM 5872 N N . SER B 1 330 ? -24.375 -12.008 13.258 1 83 330 SER B N 1
ATOM 5873 C CA . SER B 1 330 ? -24.828 -10.617 13.188 1 83 330 SER B CA 1
ATOM 5874 C C . SER B 1 330 ? -25.281 -10.258 11.781 1 83 330 SER B C 1
ATOM 5876 O O . SER B 1 330 ? -24.516 -10.359 10.828 1 83 330 SER B O 1
ATOM 5878 N N . ILE B 1 331 ? -26.5 -9.781 11.766 1 80.56 331 ILE B N 1
ATOM 5879 C CA . ILE B 1 331 ? -27.062 -9.352 10.492 1 80.56 331 ILE B CA 1
ATOM 5880 C C . ILE B 1 331 ? -26.297 -8.141 9.969 1 80.56 331 ILE B C 1
ATOM 5882 O O . ILE B 1 331 ? -26.031 -8.039 8.773 1 80.56 331 ILE B O 1
ATOM 5886 N N . GLN B 1 332 ? -25.922 -7.402 10.875 1 73.25 332 GLN B N 1
ATOM 5887 C CA . GLN B 1 332 ? -25.188 -6.195 10.508 1 73.25 332 GLN B CA 1
ATOM 5888 C C . GLN B 1 332 ? -23.828 -6.543 9.891 1 73.25 332 GLN B C 1
ATOM 5890 O O . GLN B 1 332 ? -23.453 -5.977 8.859 1 73.25 332 GLN B O 1
ATOM 5895 N N . GLU B 1 333 ? -23.156 -7.457 10.516 1 77.12 333 GLU B N 1
ATOM 5896 C CA . GLU B 1 333 ? -21.859 -7.859 9.992 1 77.12 333 GLU B CA 1
ATOM 5897 C C . GLU B 1 333 ? -22 -8.547 8.641 1 77.12 333 GLU B C 1
ATOM 5899 O O . GLU B 1 333 ? -21.156 -8.352 7.75 1 77.12 333 GLU B O 1
ATOM 5904 N N . ARG B 1 334 ? -23 -9.305 8.562 1 82.88 334 ARG B N 1
ATOM 5905 C CA . ARG B 1 334 ? -23.266 -9.953 7.277 1 82.88 334 ARG B CA 1
ATOM 5906 C C . ARG B 1 334 ? -23.516 -8.922 6.184 1 82.88 334 ARG B C 1
ATOM 5908 O O . ARG B 1 334 ? -22.875 -8.961 5.129 1 82.88 334 ARG B O 1
ATOM 5915 N N . ASP B 1 335 ? -24.359 -8.047 6.477 1 77.62 335 ASP B N 1
ATOM 5916 C CA . ASP B 1 335 ? -24.719 -7.039 5.48 1 77.62 335 ASP B CA 1
ATOM 5917 C C . ASP B 1 335 ? -23.516 -6.176 5.105 1 77.62 335 ASP B C 1
ATOM 5919 O O . ASP B 1 335 ? -23.344 -5.809 3.939 1 77.62 335 ASP B O 1
ATOM 5923 N N . LEU B 1 336 ? -22.688 -5.965 6.086 1 73.5 336 LEU B N 1
ATOM 5924 C CA . LEU B 1 336 ? -21.469 -5.219 5.816 1 73.5 336 LEU B CA 1
ATOM 5925 C C . LEU B 1 336 ? -20.562 -5.98 4.852 1 73.5 336 LEU B C 1
ATOM 5927 O O . LEU B 1 336 ? -20.016 -5.395 3.916 1 73.5 336 LEU B O 1
ATOM 5931 N N . SER B 1 337 ? -20.453 -7.176 5.094 1 76.94 337 SER B N 1
ATOM 5932 C CA . SER B 1 337 ? -19.609 -8.016 4.25 1 76.94 337 SER B CA 1
ATOM 5933 C C . SER B 1 337 ? -20.172 -8.109 2.834 1 76.94 337 SER B C 1
ATOM 5935 O O . SER B 1 337 ? -19.422 -8.078 1.857 1 76.94 337 SER B O 1
ATOM 5937 N N . LEU B 1 338 ? -21.453 -8.188 2.783 1 80.25 338 LEU B N 1
ATOM 5938 C CA . LEU B 1 338 ? -22.109 -8.328 1.487 1 80.25 338 LEU B CA 1
ATOM 5939 C C . LEU B 1 338 ? -22.062 -7.016 0.709 1 80.25 338 LEU B C 1
ATOM 5941 O O . LEU B 1 338 ? -22.047 -7.023 -0.524 1 80.25 338 LEU B O 1
ATOM 5945 N N . LEU B 1 339 ? -22.016 -6.004 1.438 1 74.62 339 LEU B N 1
ATOM 5946 C CA . LEU B 1 339 ? -21.938 -4.695 0.804 1 74.62 339 LEU B CA 1
ATOM 5947 C C . LEU B 1 339 ? -20.609 -4.539 0.059 1 74.62 339 LEU B C 1
ATOM 5949 O O . LEU B 1 339 ? -20.547 -3.857 -0.966 1 74.62 339 LEU B O 1
ATOM 5953 N N . LEU B 1 340 ? -19.656 -5.152 0.553 1 74 340 LEU B N 1
ATOM 5954 C CA . LEU B 1 340 ? -18.359 -5.105 -0.113 1 74 340 LEU B CA 1
ATOM 5955 C C . LEU B 1 340 ? -18.453 -5.664 -1.529 1 74 340 LEU B C 1
ATOM 5957 O O . LEU B 1 340 ? -17.75 -5.207 -2.43 1 74 340 LEU B O 1
ATOM 5961 N N . PHE B 1 341 ? -19.328 -6.57 -1.744 1 77.56 341 PHE B N 1
ATOM 5962 C CA . PHE B 1 341 ? -19.562 -7.094 -3.082 1 77.56 341 PHE B CA 1
ATOM 5963 C C . PHE B 1 341 ? -20.047 -5.988 -4.02 1 77.56 341 PHE B C 1
ATOM 5965 O O . PHE B 1 341 ? -19.625 -5.93 -5.18 1 77.56 341 PHE B O 1
ATOM 5972 N N . LEU B 1 342 ? -20.844 -5.184 -3.426 1 75.88 342 LEU B N 1
ATOM 5973 C CA . LEU B 1 342 ? -21.406 -4.102 -4.223 1 75.88 342 LEU B CA 1
ATOM 5974 C C . LEU B 1 342 ? -20.344 -3.055 -4.547 1 75.88 342 LEU B C 1
ATOM 5976 O O . LEU B 1 342 ? -20.344 -2.494 -5.648 1 75.88 342 LEU B O 1
ATOM 5980 N N . GLN B 1 343 ? -19.547 -2.826 -3.598 1 75 343 GLN B N 1
ATOM 5981 C CA . GLN B 1 343 ? -18.5 -1.824 -3.789 1 75 343 GLN B CA 1
ATOM 5982 C C . GLN B 1 343 ? -17.625 -2.162 -4.996 1 75 343 GLN B C 1
ATOM 5984 O O . GLN B 1 343 ? -17.188 -1.266 -5.715 1 75 343 GLN B O 1
ATOM 5989 N N . ASN B 1 344 ? -17.406 -3.359 -5.219 1 85.38 344 ASN B N 1
ATOM 5990 C CA . ASN B 1 344 ? -16.578 -3.795 -6.344 1 85.38 344 ASN B CA 1
ATOM 5991 C C . ASN B 1 344 ? -17.422 -4.082 -7.582 1 85.38 344 ASN B C 1
ATOM 5993 O O . ASN B 1 344 ? -16.906 -4.555 -8.594 1 85.38 344 ASN B O 1
ATOM 5997 N N . ASN B 1 345 ? -18.688 -3.824 -7.496 1 87.5 345 ASN B N 1
ATOM 5998 C CA . ASN B 1 345 ? -19.656 -4.047 -8.57 1 87.5 345 ASN B CA 1
ATOM 5999 C C . ASN B 1 345 ? -19.672 -5.508 -9.016 1 87.5 345 ASN B C 1
ATOM 6001 O O . ASN B 1 345 ? -19.641 -5.797 -10.211 1 87.5 345 ASN B O 1
ATOM 6005 N N . ASN B 1 346 ? -19.609 -6.352 -8.086 1 91.75 346 ASN B N 1
ATOM 6006 C CA . ASN B 1 346 ? -19.656 -7.785 -8.367 1 91.75 346 ASN B CA 1
ATOM 6007 C C . ASN B 1 346 ? -21.062 -8.344 -8.156 1 91.75 346 ASN B C 1
ATOM 6009 O O . ASN B 1 346 ? -21.766 -7.941 -7.227 1 91.75 346 ASN B O 1
ATOM 6013 N N . LYS B 1 347 ? -21.453 -9.258 -9 1 92.88 347 LYS B N 1
ATOM 6014 C CA . LYS B 1 347 ? -22.719 -9.969 -8.867 1 92.88 347 LYS B CA 1
ATOM 6015 C C . LYS B 1 347 ? -22.516 -11.406 -8.406 1 92.88 347 LYS B C 1
ATOM 6017 O O . LYS B 1 347 ? -21.375 -11.891 -8.383 1 92.88 347 LYS B O 1
ATOM 6022 N N . ILE B 1 348 ? -23.656 -11.977 -7.965 1 93.44 348 ILE B N 1
ATOM 6023 C CA . ILE B 1 348 ? -23.656 -13.391 -7.59 1 93.44 348 ILE B CA 1
ATOM 6024 C C . ILE B 1 348 ? -24.656 -14.156 -8.445 1 93.44 348 ILE B C 1
ATOM 6026 O O . ILE B 1 348 ? -25.859 -13.859 -8.422 1 93.44 348 ILE B O 1
ATOM 6030 N N . ILE B 1 349 ? -24.125 -15.078 -9.211 1 94.81 349 ILE B N 1
ATOM 6031 C CA . ILE B 1 349 ? -24.969 -15.953 -10.023 1 94.81 349 ILE B CA 1
ATOM 6032 C C . ILE B 1 349 ? -25.188 -17.281 -9.297 1 94.81 349 ILE B C 1
ATOM 6034 O O . ILE B 1 349 ? -24.219 -17.969 -8.938 1 94.81 349 ILE B O 1
ATOM 6038 N N . VAL B 1 350 ? -26.453 -17.625 -9.109 1 94.38 350 VAL B N 1
ATOM 6039 C CA . VAL B 1 350 ? -26.766 -18.812 -8.32 1 94.38 350 VAL B CA 1
ATOM 6040 C C . VAL B 1 350 ? -27.422 -19.875 -9.211 1 94.38 350 VAL B C 1
ATOM 6042 O O . VAL B 1 350 ? -28.406 -19.594 -9.891 1 94.38 350 VAL B O 1
ATOM 6045 N N . ALA B 1 351 ? -26.844 -20.984 -9.156 1 93.31 351 ALA B N 1
ATOM 6046 C CA . ALA B 1 351 ? -27.422 -22.125 -9.891 1 93.31 351 ALA B CA 1
ATOM 6047 C C . ALA B 1 351 ? -28.219 -23.031 -8.961 1 93.31 351 ALA B C 1
ATOM 6049 O O . ALA B 1 351 ? -27.797 -23.297 -7.836 1 93.31 351 ALA B O 1
ATOM 6050 N N . PRO B 1 352 ? -29.359 -23.438 -9.445 1 91 352 PRO B N 1
ATOM 6051 C CA . PRO B 1 352 ? -30.125 -24.406 -8.648 1 91 352 PRO B CA 1
ATOM 6052 C C . PRO B 1 352 ? -29.438 -25.75 -8.531 1 91 352 PRO B C 1
ATOM 6054 O O . PRO B 1 352 ? -28.578 -26.094 -9.352 1 91 352 PRO B O 1
ATOM 6057 N N . ARG B 1 353 ? -29.766 -26.453 -7.418 1 86.38 353 ARG B N 1
ATOM 6058 C CA . ARG B 1 353 ? -29.203 -27.781 -7.172 1 86.38 353 ARG B CA 1
ATOM 6059 C C . ARG B 1 353 ? -30.266 -28.734 -6.672 1 86.38 353 ARG B C 1
ATOM 6061 O O . ARG B 1 353 ? -31.141 -28.359 -5.879 1 86.38 353 ARG B O 1
ATOM 6068 N N . TYR B 1 354 ? -30.125 -29.922 -7.199 1 83.06 354 TYR B N 1
ATOM 6069 C CA . TYR B 1 354 ? -31.031 -30.953 -6.719 1 83.06 354 TYR B CA 1
ATOM 6070 C C . TYR B 1 354 ? -30.578 -31.516 -5.379 1 83.06 354 TYR B C 1
ATOM 6072 O O . TYR B 1 354 ? -29.438 -31.984 -5.254 1 83.06 354 TYR B O 1
ATOM 6080 N N . ASN B 1 355 ? -31.422 -31.391 -4.445 1 81.62 355 ASN B N 1
ATOM 6081 C CA . ASN B 1 355 ? -31.156 -31.953 -3.129 1 81.62 355 ASN B CA 1
ATOM 6082 C C . ASN B 1 355 ? -31.688 -33.375 -3.002 1 81.62 355 ASN B C 1
ATOM 6084 O O . ASN B 1 355 ? -32.906 -33.562 -2.959 1 81.62 355 ASN B O 1
ATOM 6088 N N . GLU B 1 356 ? -30.797 -34.219 -2.875 1 77.88 356 GLU B N 1
ATOM 6089 C CA . GLU B 1 356 ? -31.188 -35.625 -2.816 1 77.88 356 GLU B CA 1
ATOM 6090 C C . GLU B 1 356 ? -31.953 -35.938 -1.524 1 77.88 356 GLU B C 1
ATOM 6092 O O . GLU B 1 356 ? -32.812 -36.812 -1.503 1 77.88 356 GLU B O 1
ATOM 6097 N N . THR B 1 357 ? -31.625 -35.312 -0.522 1 80.5 357 THR B N 1
ATOM 6098 C CA . THR B 1 357 ? -32.25 -35.562 0.771 1 80.5 357 THR B CA 1
ATOM 6099 C C . THR B 1 357 ? -33.719 -35.094 0.759 1 80.5 357 THR B C 1
ATOM 6101 O O . THR B 1 357 ? -34.625 -35.812 1.186 1 80.5 357 THR B O 1
ATOM 6104 N N . THR B 1 358 ? -33.938 -33.969 0.165 1 80.19 358 THR B N 1
ATOM 6105 C CA . THR B 1 358 ? -35.281 -33.406 0.153 1 80.19 358 THR B CA 1
ATOM 6106 C C . THR B 1 358 ? -36 -33.75 -1.144 1 80.19 358 THR B C 1
ATOM 6108 O O . THR B 1 358 ? -37.219 -33.5 -1.276 1 80.19 358 THR B O 1
ATOM 6111 N N . GLN B 1 359 ? -35.281 -34.375 -2.059 1 81.25 359 GLN B N 1
ATOM 6112 C CA . GLN B 1 359 ? -35.812 -34.781 -3.357 1 81.25 359 GLN B CA 1
ATOM 6113 C C . GLN B 1 359 ? -36.438 -33.625 -4.078 1 81.25 359 GLN B C 1
ATOM 6115 O O . GLN B 1 359 ? -37.531 -33.75 -4.672 1 81.25 359 GLN B O 1
ATOM 6120 N N . LYS B 1 360 ? -35.906 -32.469 -3.838 1 84.44 360 LYS B N 1
ATOM 6121 C CA . LYS B 1 360 ? -36.406 -31.266 -4.484 1 84.44 360 LYS B CA 1
ATOM 6122 C C . LYS B 1 360 ? -35.25 -30.438 -5.066 1 84.44 360 LYS B C 1
ATOM 6124 O O . LYS B 1 360 ? -34.125 -30.5 -4.582 1 84.44 360 LYS B O 1
ATOM 6129 N N . LEU B 1 361 ? -35.688 -29.75 -6.129 1 85.69 361 LEU B N 1
ATOM 6130 C CA . LEU B 1 361 ? -34.781 -28.766 -6.699 1 85.69 361 LEU B CA 1
ATOM 6131 C C . LEU B 1 361 ? -34.719 -27.5 -5.848 1 85.69 361 LEU B C 1
ATOM 6133 O O . LEU B 1 361 ? -35.75 -26.812 -5.691 1 85.69 361 LEU B O 1
ATOM 6137 N N . GLU B 1 362 ? -33.594 -27.266 -5.281 1 88.38 362 GLU B N 1
ATOM 6138 C CA . GLU B 1 362 ? -33.438 -26.062 -4.488 1 88.38 362 GLU B CA 1
ATOM 6139 C C . GLU B 1 362 ? -33.094 -24.859 -5.371 1 88.38 362 GLU B C 1
ATOM 6141 O O . GLU B 1 362 ? -32.219 -24.969 -6.238 1 88.38 362 GLU B O 1
ATOM 6146 N N . THR B 1 363 ? -33.844 -23.828 -5.184 1 88.81 363 THR B N 1
ATOM 6147 C CA . THR B 1 363 ? -33.656 -22.609 -5.965 1 88.81 363 THR B CA 1
ATOM 6148 C C . THR B 1 363 ? -33.469 -21.406 -5.047 1 88.81 363 THR B C 1
ATOM 6150 O O . THR B 1 363 ? -33.5 -21.531 -3.822 1 88.81 363 THR B O 1
ATOM 6153 N N . LEU B 1 364 ? -33.188 -20.297 -5.66 1 88.94 364 LEU B N 1
ATOM 6154 C CA . LEU B 1 364 ? -32.969 -19.062 -4.93 1 88.94 364 LEU B CA 1
ATOM 6155 C C . LEU B 1 364 ? -34.25 -18.672 -4.164 1 88.94 364 LEU B C 1
ATOM 6157 O O . LEU B 1 364 ? -34.156 -18.016 -3.119 1 88.94 364 LEU B O 1
ATOM 6161 N N . ASN B 1 365 ? -35.344 -19.094 -4.645 1 83.12 365 ASN B N 1
ATOM 6162 C CA . ASN B 1 365 ? -36.625 -18.781 -4.027 1 83.12 365 ASN B CA 1
ATOM 6163 C C . ASN B 1 365 ? -36.781 -19.453 -2.668 1 83.12 365 ASN B C 1
ATOM 6165 O O . ASN B 1 365 ? -37.625 -19.062 -1.864 1 83.12 365 ASN B O 1
ATOM 6169 N N . ASP B 1 366 ? -36.031 -20.406 -2.434 1 85.44 366 ASP B N 1
ATOM 6170 C CA . ASP B 1 366 ? -36.094 -21.156 -1.18 1 85.44 366 ASP B CA 1
ATOM 6171 C C . ASP B 1 366 ? -35.375 -20.422 -0.06 1 85.44 366 ASP B C 1
ATOM 6173 O O . ASP B 1 366 ? -35.469 -20.781 1.11 1 85.44 366 ASP B O 1
ATOM 6177 N N . TYR B 1 367 ? -34.656 -19.438 -0.434 1 83.88 367 TYR B N 1
ATOM 6178 C CA . TYR B 1 367 ? -33.875 -18.719 0.543 1 83.88 367 TYR B CA 1
ATOM 6179 C C . TYR B 1 367 ? -34.125 -17.219 0.463 1 83.88 367 TYR B C 1
ATOM 6181 O O . TYR B 1 367 ? -34.562 -16.703 -0.564 1 83.88 367 TYR B O 1
ATOM 6189 N N . GLU B 1 368 ? -33.844 -16.562 1.567 1 81.75 368 GLU B N 1
ATOM 6190 C CA . GLU B 1 368 ? -34.031 -15.117 1.612 1 81.75 368 GLU B CA 1
ATOM 6191 C C . GLU B 1 368 ? -32.812 -14.398 1.01 1 81.75 368 GLU B C 1
ATOM 6193 O O . GLU B 1 368 ? -31.672 -14.805 1.232 1 81.75 368 GLU B O 1
ATOM 6198 N N . ILE B 1 369 ? -33.188 -13.508 0.133 1 81.94 369 ILE B N 1
ATOM 6199 C CA . ILE B 1 369 ? -32.156 -12.617 -0.381 1 81.94 369 ILE B CA 1
ATOM 6200 C C . ILE B 1 369 ? -32.125 -11.336 0.452 1 81.94 369 ILE B C 1
ATOM 6202 O O . ILE B 1 369 ? -33.094 -10.578 0.484 1 81.94 369 ILE B O 1
ATOM 6206 N N . PRO B 1 370 ? -31.016 -11.195 1.06 1 81.62 370 PRO B N 1
ATOM 6207 C CA . PRO B 1 370 ? -30.906 -9.914 1.769 1 81.62 370 PRO B CA 1
ATOM 6208 C C . PRO B 1 370 ? -31.172 -8.719 0.86 1 81.62 370 PRO B C 1
ATOM 6210 O O . PRO B 1 370 ? -30.734 -8.711 -0.295 1 81.62 370 PRO B O 1
ATOM 6213 N N . LYS B 1 371 ? -31.844 -7.75 1.388 1 75 371 LYS B N 1
ATOM 6214 C CA . LYS B 1 371 ? -32.25 -6.582 0.614 1 75 371 LYS B CA 1
ATOM 6215 C C . LYS B 1 371 ? -31.062 -5.898 -0.037 1 75 371 LYS B C 1
ATOM 6217 O O . LYS B 1 371 ? -31.156 -5.418 -1.169 1 75 371 LYS B O 1
ATOM 6222 N N . ILE B 1 372 ? -30.047 -5.973 0.599 1 73.94 372 ILE B N 1
ATOM 6223 C CA . ILE B 1 372 ? -28.844 -5.281 0.141 1 73.94 372 ILE B CA 1
ATOM 6224 C C . ILE B 1 372 ? -28.312 -5.949 -1.127 1 73.94 372 ILE B C 1
ATOM 6226 O O . ILE B 1 372 ? -27.688 -5.297 -1.966 1 73.94 372 ILE B O 1
ATOM 6230 N N . LEU B 1 373 ? -28.609 -7.199 -1.346 1 80.25 373 LEU B N 1
ATOM 6231 C CA . LEU B 1 373 ? -28.078 -7.965 -2.461 1 80.25 373 LEU B CA 1
ATOM 6232 C C . LEU B 1 373 ? -29.125 -8.164 -3.547 1 80.25 373 LEU B C 1
ATOM 6234 O O . LEU B 1 373 ? -28.844 -8.781 -4.578 1 80.25 373 LEU B O 1
ATOM 6238 N N . GLU B 1 374 ? -30.266 -7.633 -3.381 1 78.56 374 GLU B N 1
ATOM 6239 C CA . GLU B 1 374 ? -31.422 -7.926 -4.238 1 78.56 374 GLU B CA 1
ATOM 6240 C C . GLU B 1 374 ? -31.094 -7.668 -5.703 1 78.56 374 GLU B C 1
ATOM 6242 O O . GLU B 1 374 ? -31.453 -8.461 -6.574 1 78.56 374 GLU B O 1
ATOM 6247 N N . LYS B 1 375 ? -30.359 -6.668 -5.973 1 79.5 375 LYS B N 1
ATOM 6248 C CA . LYS B 1 375 ? -30.062 -6.324 -7.359 1 79.5 375 LYS B CA 1
ATOM 6249 C C . LYS B 1 375 ? -28.781 -7.008 -7.84 1 79.5 375 LYS B C 1
ATOM 6251 O O . LYS B 1 375 ? -28.484 -6.992 -9.031 1 79.5 375 LYS B O 1
ATOM 6256 N N . ASN B 1 376 ? -28.172 -7.707 -6.992 1 87.5 376 ASN B N 1
ATOM 6257 C CA . ASN B 1 376 ? -26.859 -8.242 -7.336 1 87.5 376 ASN B CA 1
ATOM 6258 C C . ASN B 1 376 ? -26.859 -9.766 -7.395 1 87.5 376 ASN B C 1
ATOM 6260 O O . ASN B 1 376 ? -25.859 -10.383 -7.719 1 87.5 376 ASN B O 1
ATOM 6264 N N . VAL B 1 377 ? -27.953 -10.344 -7.098 1 92 377 VAL B N 1
ATOM 6265 C CA . VAL B 1 377 ? -28.078 -11.797 -7.145 1 92 377 VAL B CA 1
ATOM 6266 C C . VAL B 1 377 ? -28.969 -12.203 -8.32 1 92 377 VAL B C 1
ATOM 6268 O O . VAL B 1 377 ? -30.078 -11.703 -8.461 1 92 377 VAL B O 1
ATOM 6271 N N . ILE B 1 378 ? -28.438 -13.094 -9.148 1 92.62 378 ILE B N 1
ATOM 6272 C CA . ILE B 1 378 ? -29.141 -13.555 -10.336 1 92.62 378 ILE B CA 1
ATOM 6273 C C . ILE B 1 378 ? -29.234 -15.078 -10.32 1 92.62 378 ILE B C 1
ATOM 6275 O O . ILE B 1 378 ? -28.234 -15.766 -10.078 1 92.62 378 ILE B O 1
ATOM 6279 N N . GLU B 1 379 ? -30.359 -15.531 -10.531 1 92.62 379 GLU B N 1
ATOM 6280 C CA . GLU B 1 379 ? -30.516 -16.984 -10.617 1 92.62 379 GLU B CA 1
ATOM 6281 C C . GLU B 1 379 ? -30.344 -17.469 -12.047 1 92.62 379 GLU B C 1
ATOM 6283 O O . GLU B 1 379 ? -30.859 -16.875 -12.984 1 92.62 379 GLU B O 1
ATOM 6288 N N . LEU B 1 380 ? -29.578 -18.5 -12.156 1 92.25 380 LEU B N 1
ATOM 6289 C CA . LEU B 1 380 ? -29.453 -19.188 -13.43 1 92.25 380 LEU B CA 1
ATOM 6290 C C . LEU B 1 380 ? -30.484 -20.297 -13.555 1 92.25 380 LEU B C 1
ATOM 6292 O O . LEU B 1 380 ? -30.141 -21.484 -13.477 1 92.25 380 LEU B O 1
ATOM 6296 N N . LYS B 1 381 ? -31.609 -20.016 -14 1 85.69 381 LYS B N 1
ATOM 6297 C CA . LYS B 1 381 ? -32.781 -20.891 -13.938 1 85.69 381 LYS B CA 1
ATOM 6298 C C . LYS B 1 381 ? -32.625 -22.078 -14.883 1 85.69 381 LYS B C 1
ATOM 6300 O O . LYS B 1 381 ? -33.125 -23.172 -14.609 1 85.69 381 LYS B O 1
ATOM 6305 N N . GLU B 1 382 ? -31.938 -21.906 -15.945 1 83.88 382 GLU B N 1
ATOM 6306 C CA . GLU B 1 382 ? -31.859 -22.922 -16.984 1 83.88 382 GLU B CA 1
ATOM 6307 C C . GLU B 1 382 ? -30.828 -23.984 -16.641 1 83.88 382 GLU B C 1
ATOM 6309 O O . GLU B 1 382 ? -30.75 -25.016 -17.328 1 83.88 382 GLU B O 1
ATOM 6314 N N . PHE B 1 383 ? -30.172 -23.812 -15.555 1 87.5 383 PHE B N 1
ATOM 6315 C CA . PHE B 1 383 ? -29.125 -24.75 -15.211 1 87.5 383 PHE B CA 1
ATOM 6316 C C . PHE B 1 383 ? -29.703 -26 -14.57 1 87.5 383 PHE B C 1
ATOM 6318 O O . PHE B 1 383 ? -30.453 -25.922 -13.602 1 87.5 383 PHE B O 1
ATOM 6325 N N . ARG B 1 384 ? -29.375 -27.219 -15.172 1 77.38 384 ARG B N 1
ATOM 6326 C CA . ARG B 1 384 ? -29.906 -28.469 -14.656 1 77.38 384 ARG B CA 1
ATOM 6327 C C . ARG B 1 384 ? -28.812 -29.531 -14.57 1 77.38 384 ARG B C 1
ATOM 6329 O O . ARG B 1 384 ? -28.578 -30.266 -15.523 1 77.38 384 ARG B O 1
ATOM 6336 N N . ASN B 1 385 ? -27.734 -29.266 -14.117 1 66.69 385 ASN B N 1
ATOM 6337 C CA . ASN B 1 385 ? -26.688 -30.266 -14.016 1 66.69 385 ASN B CA 1
ATOM 6338 C C . ASN B 1 385 ? -26.562 -30.797 -12.594 1 66.69 385 ASN B C 1
ATOM 6340 O O . ASN B 1 385 ? -26.25 -30.047 -11.664 1 66.69 385 ASN B O 1
ATOM 6344 N N . ASP B 1 386 ? -26.812 -32.094 -12.461 1 65.38 386 ASP B N 1
ATOM 6345 C CA . ASP B 1 386 ? -26.875 -32.688 -11.141 1 65.38 386 ASP B CA 1
ATOM 6346 C C . ASP B 1 386 ? -25.625 -33.531 -10.859 1 65.38 386 ASP B C 1
ATOM 6348 O O . ASP B 1 386 ? -25.609 -34.344 -9.945 1 65.38 386 ASP B O 1
ATOM 6352 N N . ILE B 1 387 ? -24.688 -33.375 -11.688 1 69.12 387 ILE B N 1
ATOM 6353 C CA . ILE B 1 387 ? -23.469 -34.125 -11.445 1 69.12 387 ILE B CA 1
ATOM 6354 C C . ILE B 1 387 ? -22.766 -33.594 -10.195 1 69.12 387 ILE B C 1
ATOM 6356 O O . ILE B 1 387 ? -22.719 -32.375 -9.984 1 69.12 387 ILE B O 1
ATOM 6360 N N . SER B 1 388 ? -22.438 -34.562 -9.211 1 69.19 388 SER B N 1
ATOM 6361 C CA . SER B 1 388 ? -21.734 -34.156 -8 1 69.19 388 SER B CA 1
ATOM 6362 C C . SER B 1 388 ? -20.344 -34.75 -7.934 1 69.19 388 SER B C 1
ATOM 6364 O O . SER B 1 388 ? -20.141 -35.906 -8.383 1 69.19 388 SER B O 1
ATOM 6366 N N . SER B 1 389 ? -19.391 -34 -7.461 1 72 389 SER B N 1
ATOM 6367 C CA . SER B 1 389 ? -18.031 -34.469 -7.258 1 72 389 SER B CA 1
ATOM 6368 C C . SER B 1 389 ? -18.016 -35.688 -6.316 1 72 389 SER B C 1
ATOM 6370 O O . SER B 1 389 ? -17.188 -36.594 -6.484 1 72 389 SER B O 1
ATOM 6372 N N . THR B 1 390 ? -18.875 -35.688 -5.418 1 71.31 390 THR B N 1
ATOM 6373 C CA . THR B 1 390 ? -18.969 -36.781 -4.465 1 71.31 390 THR B CA 1
ATOM 6374 C C . THR B 1 390 ? -19.25 -38.094 -5.184 1 71.31 390 THR B C 1
ATOM 6376 O O . THR B 1 390 ? -18.594 -39.125 -4.922 1 71.31 390 THR B O 1
ATOM 6379 N N . LYS B 1 391 ? -20.188 -38.062 -6.086 1 74.12 391 LYS B N 1
ATOM 6380 C CA . LYS B 1 391 ? -20.547 -39.25 -6.84 1 74.12 391 LYS B CA 1
ATOM 6381 C C . LYS B 1 391 ? -19.391 -39.719 -7.723 1 74.12 391 LYS B C 1
ATOM 6383 O O . LYS B 1 391 ? -19.156 -40.906 -7.875 1 74.12 391 LYS B O 1
ATOM 6388 N N . ILE B 1 392 ? -18.734 -38.812 -8.242 1 72.81 392 ILE B N 1
ATOM 6389 C CA . ILE B 1 392 ? -17.609 -39.125 -9.102 1 72.81 392 ILE B CA 1
ATOM 6390 C C . ILE B 1 392 ? -16.516 -39.844 -8.289 1 72.81 392 ILE B C 1
ATOM 6392 O O . ILE B 1 392 ? -15.938 -40.844 -8.734 1 72.81 392 ILE B O 1
ATOM 6396 N N . ARG B 1 393 ? -16.234 -39.344 -7.121 1 73.75 393 ARG B N 1
ATOM 6397 C CA . ARG B 1 393 ? -15.219 -39.969 -6.262 1 73.75 393 ARG B CA 1
ATOM 6398 C C . ARG B 1 393 ? -15.609 -41.375 -5.879 1 73.75 393 ARG B C 1
ATOM 6400 O O . ARG B 1 393 ? -14.758 -42.281 -5.801 1 73.75 393 ARG B O 1
ATOM 6407 N N . GLN B 1 394 ? -16.828 -41.531 -5.613 1 70.31 394 GLN B N 1
ATOM 6408 C CA . GLN B 1 394 ? -17.344 -42.844 -5.238 1 70.31 394 GLN B CA 1
ATOM 6409 C C . GLN B 1 394 ? -17.219 -43.844 -6.402 1 70.31 394 GLN B C 1
ATOM 6411 O O . GLN B 1 394 ? -16.953 -45.031 -6.195 1 70.31 394 GLN B O 1
ATOM 6416 N N . SER B 1 395 ? -17.438 -43.25 -7.523 1 67.88 395 SER B N 1
ATOM 6417 C CA . SER B 1 395 ? -17.344 -44.125 -8.695 1 67.88 395 SER B CA 1
ATOM 6418 C C . SER B 1 395 ? -15.891 -44.438 -9.031 1 67.88 395 SER B C 1
ATOM 6420 O O . SER B 1 395 ? -15.586 -45.5 -9.547 1 67.88 395 SER B O 1
ATOM 6422 N N . GLU B 1 396 ? -15.016 -43.469 -8.914 1 61.91 396 GLU B N 1
ATOM 6423 C CA . GLU B 1 396 ? -13.609 -43.688 -9.227 1 61.91 396 GLU B CA 1
ATOM 6424 C C . GLU B 1 396 ? -12.914 -44.469 -8.125 1 61.91 396 GLU B C 1
ATOM 6426 O O . GLU B 1 396 ? -11.906 -45.125 -8.375 1 61.91 396 GLU B O 1
ATOM 6431 N N . GLY B 1 397 ? -13.266 -44.375 -6.84 1 49.06 397 GLY B N 1
ATOM 6432 C CA . GLY B 1 397 ? -12.727 -45.219 -5.805 1 49.06 397 GLY B CA 1
ATOM 6433 C C . GLY B 1 397 ? -13.133 -46.688 -5.973 1 49.06 397 GLY B C 1
ATOM 6434 O O . GLY B 1 397 ? -12.578 -47.562 -5.316 1 49.06 397 GLY B O 1
ATOM 6435 N N . ASN B 1 398 ? -14.234 -46.969 -6.578 1 38.91 398 ASN B N 1
ATOM 6436 C CA . ASN B 1 398 ? -14.414 -48.375 -6.898 1 38.91 398 ASN B CA 1
ATOM 6437 C C . ASN B 1 398 ? -13.672 -48.75 -8.172 1 38.91 398 ASN B C 1
ATOM 6439 O O . ASN B 1 398 ? -13.648 -48 -9.141 1 38.91 398 ASN B O 1
#

Secondary structure (DSSP, 8-state):
-HHHHHHHHTTS-EEEEEEESS-HHHHHHHHHSTTGGGTEEEEEEE-SHHHHHHHHTS--S-SSSHHHHHHHHHHHHHHHHHHHHHHHHHHT--GGG--GGGEEEEEEEEE---SSPPSS-EEEEEEEE-SS-EEEEEEEEPTTSS-HHHHHHHHHHHHHHHHHHHH--S-----------SSEEEEEEEE--HHHHHHHHHHTT-SS--EEEE-SS-EEES--EESEEEEEE--TT--HHHHHHHHHHHHHHT-SEEEEEEESS-SSSPPPPHHHHHHHHHHHHHTT--EEEE---SHHHHGGGEES-EEEEEHHHHHHHT-GGGGTT-HHHHHHHHHHHHHTT-EEEEE-EEETTTTEEE-GGGSPPPGGGTTTEEE-TT------HHHHHHHHH-/-HHHHHHHHTTT-EEEEEEESS-HHHHHHHHHSTTGGGTEEEEEEE-SHHHHHHHHTS--S-SSSHHHHHHHHHHHHHHHHHHHHHHHHHHT--GGG--GGGEEEEEEEEE---SSPPSS-EEEEEEEE-SS-EEEEEEEEPTTSS-HHHHHHHHHHHHHHHHHHHH--S-----------SSEEEEEEEE--HHHHHHHHHHSTTSS--EEEE-SS-EEES--EESEEEEEE--TT--HHHHHHHHHHHHHHT-SEEEEEEESS-SSSPPPPHHHHHHHHHHHHHTT--EEEE---SHHHHGGGEES-EEEEEHHHHHHHT-GGGGTT-HHHHHHHHHHHHHTT-EEEEE-EEETTTTEEE-GGGSPPPGGGTTTEEE-TT------HHHHHHHHH-

Radius of gyration: 29.4 Å; Cα contacts (8 Å, |Δi|>4): 1566; chains: 2; bounding box: 77×94×56 Å

Nearest PDB structures (foldseek):
  6mr3-assembly2_C-2  TM=7.680E-01  e=1.388E-05  Streptococcus mutans UA159
  2a9s-assembly1_B  TM=7.063E-01  e=2.115E-05  Agrobacterium fabrum str. C58
  5kol-assembly2_D  TM=7.255E-01  e=1.285E-04  Escherichia coli O157:H7
  5kvk-assembly1_A-2  TM=7.036E-01  e=1.365E-04  Klebsiella pneumoniae 700603
  5v01-assembly1_B  TM=6.274E-01  e=7.943E-05  Klebsiella pneumoniae subsp. pneumoniae MGH 78578

Sequence (796 aa):
MSYILVKQLNDSQLIVLYTAGAGAQALCHFTLHPGSSKYAMESSSFYAKGSLELLLNRNIEKFVTEQVAEDMALKALIRSHEILRQEYITDKYDFCSIRFNTTLGIGVTAAIRSVNERQGRHHAFICLNFGIAKYTYYLDLVKGVRTREEEDQFISDILFKLIIKHSSQHQQQIKEQEEEVLDKIQILENAKSMNLNLIKSLQNQTGLLNSILITANQYQLNPIVQDAIILSGSFNPIHFGHIELAKMSQQLMGLPNVYFELSIKNADKQDITIQDVEKRIELMKKQNLNIILSNKAFFKDKNLFLKNGAFAIGVDTYKRVVDVKYYNNSIQERDLSLLLFLQNNNKIIVAPRYNETTQKLETLNDYEIPKILEKNVIELKEFRNDISSTKIRQSEGNMSYILVKQLNDSQLIVLYTAGAGAQALCHFTLHPGSSKYAMESSSFYAKGSLELLLNRNIEKFVTEQVAEDMALKALIRSHEILRQEYITDKYDFCSIRFNTTLGIGVTAAIRSVNERQGRHHAFICLNFGIAKYTYYLDLVKGVRTREEEDQFISDILFKLIIKHSSQHQQQIKEQEEEVLDKIQILENAKSMNLNLIKSLQNQTGLLNSILITANQYQLNPIVQDAIILSGSFNPIHFGHIELAKMSQQLMGLPNVYFELSIKNADKQDITIQDVEKRIELMKKQNLNIILSNKAFFKDKNLFLKNGAFAIGVDTYKRVVDVKYYNNSIQERDLSLLLFLQNNNKIIVAPRYNETTQKLETLNDYEIPKILEKNVIELKEFRNDISSTKIRQSEGN